Protein 3E49 (pdb70)

Secondary structure (DSSP, 8-state):
--PBPEEEE-S-SSS----TTS--SHHHHHHHHHHHHHHT-SEEEE-EE-TTT--EE--HHHHTTHHHHHHHH--PEEEE-S-S----HHHHHHHHHH---EEEE-----------S----SSHHHHHHHHGGGG------HHHHHHHHHHHHTTT-EEEEEE-SHHHHHHHHHHHHTT-S-SSEEEEEEES-BTB----HHHHH--HHHHHHHGGGEEEEEEE-GGGHHHHHHHHHTTT-EEEE-TTT-SEEETTEE-S-HHHHHHHHHHHHHHTT--BPPHHHHH------TTSS--/--PBPEEEE-S-SSS----TTS--SHHHHHHHHHHHHHHT-SEEEE-EE-TTT--EE--HHHHHTHHHHHHHH--PEEEEES------TTTTTHHHHH---EEEE-----------S----SSHHHHHHHHHGGG------HHHHHHHHHHHHHTT-EEEEEE-SHHHHHHHHHHHHTT-S-SSEEEEEEES-BTB----HHHHH--HHHHHHHGGGEEEEEEE-GGGHHHHHHHHHTTT-EEEE-TTT--EEETTEE-S-HHHHHHHHHHHHHHTT--BPPHHHHH------GGGS--/--EEPEEEE-S-SSS----TTS--SHHHHHHHHHHHHHHT-SEEEE-EE-TTT--EE--GGGTTTHHHHHHHH--PEEEE-S-S----TTTTTHHHHH---EEEE-----------S----SSHHHHHHHHHGGG------HHHHHHHHHHHHHTT-EEEEEE-SHHHHHHHHHHHHTT-S-SPEEEEEEES-BTB----HHHHH--HHHHHHHGGGEEEEEEE-GGGHHHHHHHHHTTT-EEEE-TTT-SEEETTEE-S-HHHHHHHHHHHHHHTT-EEPPHHHHH------TTSS--/--PBPEEEE-S-SSS----TTS--SHHHHHHHHHHHHHHT-SEEEE-EE-TTT--EE--GGGGTTHHHHHHHH--PEEEE-S-S----TTTTTHHHHH---EEEE-----------S----SSHHHHHHHHHGGG------HHHHHHHHHHHHTTT-EEEEEE-SHHHHHHHHHHHHTT-S-SSEEEEEEES-BTB----HHHHH--HHHHHHHGGGEEEEEEE-GGGHHHHHHHHHTTT-EEEE-TTT-SEEETTEE-S-HHHHHHHHHHHHHHTT--BPPHHHHH------TTSS--

Radius of gyration: 32.07 Å; Cα contacts (8 Å, |Δi|>4): 2868; chains: 4; bounding box: 70×85×90 Å

Foldseek 3Di:
DLAFAEEAAAAFQQDFCVVVQRDAALVSLQVLLLLQQVLFHLAYEDFHADNVGRHGFLDLVRCVPNVVSNLVRAQRFYEYELQRQLPDRVSSCPNLLQKGLEYEAEAKQFQQQVCVVDVDDPDPVRNVSRVCSVPGMSDQDLVNRLVCLVRSVVLNYAYQYEYQALVSLVSVLVCVVVVSHFFQHNYEYEEPTVVGHHLDPVRLVVVVSNCVSQPPGYAYEYAYAEPSQQVSRLVQSLVSHHYYFYCNRYQDLHVPHGDNGSSSGSNSNVVSCVVSVHHHDHNVRVCCSVTDGSVSIHD/DQAFAEEAAAAAAQDFCVPVQRDAALVSLLVLLLLQQVLFHQAYEDWFADNPGGHTDLDLVRCVRRPVSNVVSAQRFYEYELQGALPDHPSSCVNLLQKGLEYEDEAKQFQQQVCVVDVDDPDPVRNVSRVCSVVTMSHCDLVNRLVSLVRSVVLQYAYQYEYQALVSLVSVLVCVVVVSHFFQHNYEYEEPTVVGHHLDPVRLVVVVSNCVRQNPGYAYEYAYAEPSQQVSRLVQSLVRHHYYYYVNRYQDLDVVHGDNGSSSRSNSSVVSCVVSVHHHDHNVRVCCSVTDGSVRIHD/DLAFAEEAAAAAQQDFCLVVQRDAALVSLLVQLLLQQVLFHLHYEDFFADNPGRHGDQDLVRCVPSVVSNLVRAFRFYEYELQTALVDHPSSCVNLLQKGLEYEDEAKQFQQQVCVVDVDDPDPVRNVSRVVSVPTMSDCDLVNRLVCLCRNVVLQYAYQYEAQALVSLVSVLVCVVVVSHFFQHNYEHEEPTVVGHHLDVVRLVVVVSNCVSQNPGYAAEYAYAEPSQQVSRLVQSLPSHHYYHYCNRYQALDVVHGDNGSSSRSNSSVVSCVVSVHHHDHNVRVCCSVTDGSVSIHD/DLAFAEEAEAAAQQDFCLVVQRDAALVSLLVQLLLQQVLFHQAYEDFHADNVGRHGALDLVRCVPNVVSNLVRAQRFYEYELQTQLVDHPSSCVNLLQKGLEYEDEAKQFQQQVCVPDVDGPDPVRNVSRVVSVPTMSDQDLVNRLCCLCRNVVLNHAYQYEYQALVSLVSVLVCVVVVSHFFQHNYEHEEPTVVGHHLDPVRLVCVVSNCVSQPPGYAAEYQYAEPSQQVGRLVQSLPRHHYYFYVNRYQDLDVVHGDNGSSSNSNVNVVSNVVSVHHHDHNVRVCCSVTDGSVSIHD

Structure (mmCIF, N/CA/C/O backbone):
data_3E49
#
_entry.id   3E49
#
_cell.length_a   59.495
_cell.length_b   68.275
_cell.length_c   83.952
_cell.angle_alpha   69.990
_cell.angle_beta   88.070
_cell.angle_gamma   72.840
#
_symmetry.space_group_name_H-M   'P 1'
#
loop_
_entity.id
_entity.type
_entity.pdbx_description
1 polymer 'uncharacterized protein DUF849 with a TIM barrel fold'
2 non-polymer 'ZINC ION'
3 non-polymer 2-ETHOXYETHANOL
4 non-polymer 'ACETATE ION'
5 non-polymer IMIDAZOLE
6 water water
#
loop_
_atom_site.group_PDB
_atom_site.id
_atom_site.type_symbol
_atom_site.label_atom_id
_atom_site.label_alt_id
_atom_site.label_comp_id
_atom_site.label_asym_id
_atom_site.label_entity_id
_atom_site.label_seq_id
_atom_site.pdbx_PDB_ins_code
_atom_site.Cartn_x
_atom_site.Cartn_y
_atom_site.Cartn_z
_atom_site.occupancy
_atom_site.B_iso_or_equiv
_atom_site.auth_seq_id
_atom_site.auth_comp_id
_atom_site.auth_asym_id
_atom_site.auth_atom_id
_atom_site.pdbx_PDB_model_num
ATOM 1 N N . SER A 1 5 ? 51.945 2.148 63.501 1.00 51.40 4 SER A N 1
ATOM 2 C CA . SER A 1 5 ? 53.253 1.464 63.755 1.00 50.33 4 SER A CA 1
ATOM 3 C C . SER A 1 5 ? 54.462 2.418 63.809 1.00 47.96 4 SER A C 1
ATOM 4 O O . SER A 1 5 ? 54.612 3.304 62.977 1.00 47.01 4 SER A O 1
ATOM 7 N N . ARG A 1 6 ? 55.324 2.206 64.795 1.00 45.88 5 ARG A N 1
ATOM 8 C CA . ARG A 1 6 ? 56.554 2.972 64.911 1.00 43.79 5 ARG A CA 1
ATOM 9 C C . ARG A 1 6 ? 57.700 2.232 64.191 1.00 43.11 5 ARG A C 1
ATOM 10 O O . ARG A 1 6 ? 58.854 2.626 64.328 1.00 43.10 5 ARG A O 1
ATOM 13 N N . LYS A 1 7 ? 57.383 1.172 63.436 1.00 39.92 6 LYS A N 1
ATOM 14 C CA . LYS A 1 7 ? 58.414 0.402 62.740 1.00 38.21 6 LYS A CA 1
ATOM 15 C C . LYS A 1 7 ? 58.823 1.087 61.448 1.00 33.16 6 LYS A C 1
ATOM 16 O O . LYS A 1 7 ? 57.994 1.668 60.739 1.00 32.64 6 LYS A O 1
ATOM 22 N N . VAL A 1 8 ? 60.107 1.003 61.135 1.00 29.55 7 VAL A N 1
ATOM 23 C CA . VAL A 1 8 ? 60.641 1.607 59.925 1.00 26.44 7 VAL A CA 1
ATOM 24 C C . VAL A 1 8 ? 60.763 0.643 58.763 1.00 25.09 7 VAL A C 1
ATOM 25 O O . VAL A 1 8 ? 61.485 -0.360 58.846 1.00 24.34 7 VAL A O 1
ATOM 29 N N . ILE A 1 9 ? 60.091 0.974 57.671 1.00 23.99 8 ILE A N 1
ATOM 30 C CA . ILE A 1 9 ? 60.210 0.214 56.459 1.00 23.26 8 ILE A CA 1
ATOM 31 C C . ILE A 1 9 ? 61.455 0.647 55.729 1.00 24.37 8 ILE A C 1
ATOM 32 O O . ILE A 1 9 ? 61.545 1.808 55.315 1.00 23.88 8 ILE A O 1
ATOM 37 N N . ILE A 1 10 ? 62.373 -0.291 55.508 1.00 23.53 9 ILE A N 1
ATOM 38 C CA . ILE A 1 10 ? 63.564 -0.012 54.697 1.00 22.62 9 ILE A CA 1
ATOM 39 C C . ILE A 1 10 ? 63.322 -0.572 53.292 1.00 23.24 9 ILE A C 1
ATOM 40 O O . ILE A 1 10 ? 63.061 -1.777 53.130 1.00 23.01 9 ILE A O 1
ATOM 45 N N . THR A 1 11 ? 63.360 0.312 52.305 1.00 21.82 10 THR A N 1
ATOM 46 C CA . THR A 1 11 ? 63.319 -0.087 50.910 1.00 22.50 10 THR A CA 1
ATOM 47 C C . THR A 1 11 ? 64.757 -0.087 50.387 1.00 24.44 10 THR A C 1
ATOM 48 O O . THR A 1 11 ? 65.536 0.879 50.637 1.00 22.13 10 THR A O 1
ATOM 52 N N . CYS A 1 12 ? 65.122 -1.160 49.666 1.00 24.71 11 CYS A N 1
ATOM 53 C CA . CYS A 1 12 ? 66.415 -1.211 49.025 1.00 25.15 11 CYS A CA 1
ATOM 54 C C . CYS A 1 12 ? 66.246 -1.316 47.489 1.00 26.21 11 CYS A C 1
ATOM 55 O O . CYS A 1 12 ? 65.690 -2.258 46.998 1.00 26.53 11 CYS A O 1
ATOM 58 N N . ALA A 1 13 ? 66.726 -0.313 46.761 1.00 24.44 12 ALA A N 1
ATOM 59 C CA . ALA A 1 13 ? 66.683 -0.248 45.301 1.00 24.85 12 ALA A CA 1
ATOM 60 C C . ALA A 1 13 ? 68.050 -0.759 44.854 1.00 26.84 12 ALA A C 1
ATOM 61 O O . ALA A 1 13 ? 69.051 -0.025 44.876 1.00 23.26 12 ALA A O 1
ATOM 63 N N . VAL A 1 14 ? 68.084 -1.997 44.370 1.00 25.18 13 VAL A N 1
ATOM 64 C CA . VAL A 1 14 ? 69.359 -2.700 44.167 1.00 26.04 13 VAL A CA 1
ATOM 65 C C . VAL A 1 14 ? 70.246 -2.329 42.981 1.00 26.10 13 VAL A C 1
ATOM 66 O O . VAL A 1 14 ? 71.442 -2.559 43.070 1.00 27.50 13 VAL A O 1
ATOM 70 N N . THR A 1 15 ? 69.688 -1.825 41.888 1.00 27.51 14 THR A N 1
ATOM 71 C CA . THR A 1 15 ? 70.531 -1.450 40.712 1.00 27.56 14 THR A CA 1
ATOM 72 C C . THR A 1 15 ? 70.025 -0.290 39.846 1.00 26.11 14 THR A C 1
ATOM 73 O O . THR A 1 15 ? 70.821 0.585 39.389 1.00 26.65 14 THR A O 1
ATOM 77 N N . GLY A 1 16 ? 68.717 -0.250 39.614 1.00 25.44 15 GLY A N 1
ATOM 78 C CA . GLY A 1 16 ? 68.108 0.825 38.841 1.00 26.02 15 GLY A CA 1
ATOM 79 C C . GLY A 1 16 ? 68.551 0.917 37.373 1.00 27.59 15 GLY A C 1
ATOM 80 O O . GLY A 1 16 ? 69.001 -0.056 36.818 1.00 28.16 15 GLY A O 1
ATOM 81 N N . ALA A 1 17 ? 68.457 2.116 36.796 1.00 27.63 16 ALA A N 1
ATOM 82 C CA . ALA A 1 17 ? 68.829 2.379 35.391 1.00 24.71 16 ALA A CA 1
ATOM 83 C C . ALA A 1 17 ? 69.664 3.638 35.263 1.00 27.13 16 ALA A C 1
ATOM 84 O O . ALA A 1 17 ? 69.969 4.023 34.151 1.00 29.13 16 ALA A O 1
ATOM 86 N N . ILE A 1 18 ? 69.959 4.324 36.367 1.00 26.68 17 ILE A N 1
ATOM 87 C CA . ILE A 1 18 ? 70.705 5.588 36.258 1.00 27.13 17 ILE A CA 1
ATOM 88 C C . ILE A 1 18 ? 72.212 5.375 36.173 1.00 25.87 17 ILE A C 1
ATOM 89 O O . ILE A 1 18 ? 72.876 5.827 35.202 1.00 29.30 17 ILE A O 1
ATOM 94 N N . HIS A 1 19 ? 72.753 4.731 37.198 1.00 25.68 18 HIS A N 1
ATOM 95 C CA . HIS A 1 19 ? 74.151 4.406 37.235 1.00 28.26 18 HIS A CA 1
ATOM 96 C C . HIS A 1 19 ? 74.540 3.400 36.105 1.00 30.14 18 HIS A C 1
ATOM 97 O O . HIS A 1 19 ? 73.697 2.606 35.657 1.00 29.46 18 HIS A O 1
ATOM 104 N N . THR A 1 20 ? 75.804 3.472 35.665 1.00 29.72 19 THR A N 1
ATOM 105 C CA . THR A 1 20 ? 76.350 2.548 34.664 1.00 29.26 19 THR A CA 1
ATOM 106 C C . THR A 1 20 ? 77.456 1.643 35.275 1.00 29.72 19 THR A C 1
ATOM 107 O O . THR A 1 20 ? 78.086 1.994 36.283 1.00 29.44 19 THR A O 1
ATOM 111 N N . PRO A 1 21 ? 77.640 0.419 34.727 1.00 29.91 20 PRO A N 1
ATOM 112 C CA . PRO A 1 21 ? 78.551 -0.567 35.308 1.00 30.69 20 PRO A CA 1
ATOM 113 C C . PRO A 1 21 ? 79.997 -0.119 35.447 1.00 31.16 20 PRO A C 1
ATOM 114 O O . PRO A 1 21 ? 80.704 -0.534 36.365 1.00 32.62 20 PRO A O 1
ATOM 118 N N . SER A 1 22 ? 80.432 0.750 34.557 1.00 32.11 21 SER A N 1
ATOM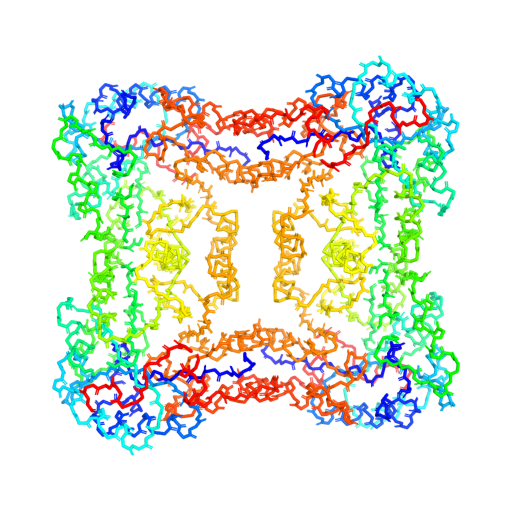 119 C CA . SER A 1 22 ? 81.793 1.276 34.629 1.00 33.55 21 SER A CA 1
ATOM 120 C C . SER A 1 22 ? 82.004 2.179 35.842 1.00 34.42 21 SER A C 1
ATOM 121 O O . SER A 1 22 ? 83.128 2.471 36.207 1.00 37.30 21 SER A O 1
ATOM 132 N N . SER A 1 24 ? 81.007 1.530 38.990 1.00 31.02 23 SER A N 1
ATOM 133 C CA . SER A 1 24 ? 81.313 0.770 40.164 1.00 31.23 23 SER A CA 1
ATOM 134 C C . SER A 1 24 ? 81.254 -0.681 39.834 1.00 32.90 23 SER A C 1
ATOM 135 O O . SER A 1 24 ? 80.278 -1.121 39.209 1.00 32.53 23 SER A O 1
ATOM 138 N N . PRO A 1 25 ? 82.250 -1.447 40.308 1.00 33.72 24 PRO A N 1
ATOM 139 C CA . PRO A 1 25 ? 82.272 -2.884 40.056 1.00 32.67 24 PRO A CA 1
ATOM 140 C C . PRO A 1 25 ? 81.228 -3.621 40.920 1.00 33.41 24 PRO A C 1
ATOM 141 O O . PRO A 1 25 ? 80.950 -4.819 40.706 1.00 33.82 24 PRO A O 1
ATOM 145 N N . TYR A 1 26 ? 80.615 -2.886 41.849 1.00 30.68 25 TYR A N 1
ATOM 146 C CA . TYR A 1 26 ? 79.637 -3.444 42.743 1.00 30.25 25 TYR A CA 1
ATOM 147 C C . TYR A 1 26 ? 78.202 -3.253 42.271 1.00 30.20 25 TYR A C 1
ATOM 148 O O . TYR A 1 26 ? 77.271 -3.794 42.903 1.00 31.38 25 TYR A O 1
ATOM 157 N N . LEU A 1 27 ? 78.005 -2.547 41.158 1.00 30.55 26 LEU A N 1
ATOM 158 C CA . LEU A 1 27 ? 76.636 -2.350 40.598 1.00 29.78 26 LEU A CA 1
ATOM 159 C C . LEU A 1 27 ? 76.129 -3.692 40.057 1.00 30.50 26 LEU A C 1
ATOM 160 O O . LEU A 1 27 ? 76.769 -4.285 39.182 1.00 31.17 26 LEU A O 1
ATOM 165 N N . PRO A 1 28 ? 75.031 -4.204 40.616 1.00 29.24 27 PRO A N 1
ATOM 166 C CA . PRO A 1 28 ? 74.544 -5.495 40.094 1.00 29.16 27 PRO A CA 1
ATOM 167 C C . PRO A 1 28 ? 74.008 -5.432 38.663 1.00 29.34 27 PRO A C 1
ATOM 168 O O . PRO A 1 28 ? 73.196 -4.567 38.324 1.00 29.48 27 PRO A O 1
ATOM 172 N N . VAL A 1 29 ? 74.475 -6.356 37.821 1.00 30.15 28 VAL A N 1
ATOM 173 C CA . VAL A 1 29 ? 74.067 -6.440 36.424 1.00 29.62 28 VAL A CA 1
ATOM 174 C C . VAL A 1 29 ? 73.342 -7.762 36.076 1.00 32.01 28 VAL A C 1
ATOM 175 O O . VAL A 1 29 ? 72.240 -7.731 35.546 1.00 32.76 28 VAL A O 1
ATOM 179 N N . THR A 1 30 ? 73.956 -8.895 36.374 1.00 33.82 29 THR A N 1
ATOM 180 C CA . THR A 1 30 ? 73.385 -10.174 35.979 1.00 35.41 29 THR A CA 1
ATOM 181 C C . THR A 1 30 ? 72.267 -10.630 36.905 1.00 36.19 29 THR A C 1
ATOM 182 O O . THR A 1 30 ? 72.220 -10.236 38.074 1.00 33.70 29 THR A O 1
ATOM 186 N N . PRO A 1 31 ? 71.352 -11.481 36.388 1.00 36.89 30 PRO A N 1
ATOM 187 C CA . PRO A 1 31 ? 70.308 -12.015 37.233 1.00 36.03 30 PRO A CA 1
ATOM 188 C C . PRO A 1 31 ? 70.825 -12.543 38.541 1.00 36.11 30 PRO A C 1
ATOM 189 O O . PRO A 1 31 ? 70.187 -12.317 39.567 1.00 37.11 30 PRO A O 1
ATOM 193 N N . ASP A 1 32 ? 71.968 -13.228 38.525 1.00 35.24 31 ASP A N 1
ATOM 194 C CA . ASP A 1 32 ? 72.565 -13.750 39.735 1.00 34.52 31 ASP A CA 1
ATOM 195 C C . ASP A 1 32 ? 72.955 -12.659 40.714 1.00 34.42 31 ASP A C 1
ATOM 196 O O . ASP A 1 32 ? 72.765 -12.794 41.944 1.00 33.91 31 ASP A O 1
ATOM 198 N N . GLU A 1 33 ? 73.546 -11.596 40.168 1.00 34.33 32 GLU A N 1
ATOM 199 C CA . GLU A 1 33 ? 73.983 -10.472 40.993 1.00 32.96 32 GLU A CA 1
ATOM 200 C C . GLU A 1 33 ? 72.796 -9.744 41.588 1.00 30.79 32 GLU A C 1
ATOM 201 O O . GLU A 1 33 ? 72.821 -9.388 42.754 1.00 30.70 32 GLU A O 1
ATOM 207 N N . VAL A 1 34 ? 71.761 -9.576 40.786 1.00 31.28 33 VAL A N 1
ATOM 208 C CA . VAL A 1 34 ? 70.552 -8.892 41.238 1.00 31.23 33 VAL A CA 1
ATOM 209 C C . VAL A 1 34 ? 69.902 -9.662 42.360 1.00 30.33 33 VAL A C 1
ATOM 210 O O . VAL A 1 34 ? 69.518 -9.097 43.409 1.00 27.92 33 VAL A O 1
ATOM 214 N N . ALA A 1 35 ? 69.795 -10.969 42.175 1.00 29.14 34 ALA A N 1
ATOM 215 C CA . ALA A 1 35 ? 69.209 -11.795 43.198 1.00 29.68 34 ALA A CA 1
ATOM 216 C C . ALA A 1 35 ? 70.028 -11.809 44.476 1.00 30.25 34 ALA A C 1
ATOM 217 O O . ALA A 1 35 ? 69.462 -11.680 45.582 1.00 30.31 34 ALA A O 1
ATOM 219 N N . GLN A 1 36 ? 71.342 -12.000 44.374 1.00 30.57 35 GLN A N 1
ATOM 220 C CA . GLN A 1 36 ? 72.131 -12.026 45.605 1.00 31.39 35 GLN A CA 1
ATOM 221 C C . GLN A 1 36 ? 72.100 -10.640 46.282 1.00 27.89 35 GLN A C 1
ATOM 222 O O . GLN A 1 36 ? 72.121 -10.571 47.492 1.00 29.49 35 GLN A O 1
ATOM 228 N N . ALA A 1 37 ? 72.075 -9.566 45.496 1.00 29.41 36 ALA A N 1
ATOM 229 C CA . ALA A 1 37 ? 71.993 -8.190 46.019 1.00 28.25 36 ALA A CA 1
ATOM 230 C C . ALA A 1 37 ? 70.711 -8.036 46.848 1.00 28.99 36 ALA A C 1
ATOM 231 O O . ALA A 1 37 ? 70.727 -7.500 47.962 1.00 28.18 36 ALA A O 1
ATOM 233 N N . SER A 1 38 ? 69.620 -8.577 46.300 1.00 29.57 37 SER A N 1
ATOM 234 C CA . SER A 1 38 ? 68.286 -8.522 46.894 1.00 28.96 37 SER A CA 1
ATOM 235 C C . SER A 1 38 ? 68.145 -9.387 48.126 1.00 28.01 37 SER A C 1
ATOM 236 O O . SER A 1 38 ? 67.599 -8.974 49.148 1.00 27.22 37 SER A O 1
ATOM 239 N N . ILE A 1 39 ? 68.694 -10.585 48.093 1.00 29.19 38 ILE A N 1
ATOM 240 C CA . ILE A 1 39 ? 68.630 -11.418 49.265 1.00 29.46 38 ILE A CA 1
ATOM 241 C C . ILE A 1 39 ? 69.503 -10.905 50.391 1.00 27.91 38 ILE A C 1
ATOM 242 O O . ILE A 1 39 ? 69.119 -10.956 51.545 1.00 29.62 38 ILE A O 1
ATOM 247 N N . GLY A 1 40 ? 70.687 -10.381 50.070 1.00 29.58 39 GLY A N 1
ATOM 248 C CA . GLY A 1 40 ? 71.553 -9.789 51.084 1.00 27.71 39 GLY A CA 1
ATOM 249 C C . GLY A 1 40 ? 70.926 -8.563 51.748 1.00 26.88 39 GLY A C 1
ATOM 250 O O . GLY A 1 40 ? 71.073 -8.372 52.934 1.00 28.70 39 GLY A O 1
ATOM 251 N N . ALA A 1 41 ? 70.213 -7.759 50.976 1.00 27.14 40 ALA A N 1
ATOM 252 C CA . ALA A 1 41 ? 69.516 -6.568 51.487 1.00 27.02 40 ALA A CA 1
ATOM 253 C C . ALA A 1 41 ? 68.440 -6.966 52.459 1.00 27.89 40 ALA A C 1
ATOM 254 O O . ALA A 1 41 ? 68.342 -6.400 53.552 1.00 26.28 40 ALA A O 1
ATOM 256 N N . ALA A 1 42 ? 67.684 -8.009 52.096 1.00 29.67 41 ALA A N 1
ATOM 257 C CA . ALA A 1 42 ? 66.640 -8.535 52.945 1.00 30.05 41 ALA A CA 1
ATOM 258 C C . ALA A 1 42 ? 67.229 -9.095 54.219 1.00 31.01 41 ALA A C 1
ATOM 259 O O . ALA A 1 42 ? 66.688 -8.853 55.305 1.00 32.57 41 ALA A O 1
ATOM 261 N N . GLU A 1 43 ? 68.335 -9.832 54.129 1.00 28.38 42 GLU A N 1
ATOM 262 C CA . GLU A 1 43 ? 68.979 -10.317 55.324 1.00 30.18 42 GLU A CA 1
ATOM 263 C C . GLU A 1 43 ? 69.409 -9.170 56.234 1.00 29.22 42 GLU A C 1
ATOM 264 O O . GLU A 1 43 ? 69.435 -9.311 57.461 1.00 28.50 42 GLU A O 1
ATOM 270 N N . ALA A 1 44 ? 69.810 -8.041 55.634 1.00 29.08 43 ALA A N 1
ATOM 271 C CA . ALA A 1 44 ? 70.233 -6.866 56.427 1.00 27.73 43 ALA A CA 1
ATOM 272 C C . ALA A 1 44 ? 69.057 -6.086 57.006 1.00 27.87 43 ALA A C 1
ATOM 273 O O . ALA A 1 44 ? 69.281 -5.199 57.827 1.00 26.20 43 ALA A O 1
ATOM 275 N N . GLY A 1 45 ? 67.837 -6.389 56.567 1.00 27.33 44 GLY A N 1
ATOM 276 C CA . GLY A 1 45 ? 66.633 -5.739 57.104 1.00 27.46 44 GLY A CA 1
ATOM 277 C C . GLY A 1 45 ? 65.699 -5.061 56.135 1.00 26.22 44 GLY A C 1
ATOM 278 O O . GLY A 1 45 ? 64.687 -4.518 56.551 1.00 28.42 44 GLY A O 1
ATOM 279 N N . ALA A 1 46 ? 65.997 -5.080 54.844 1.00 24.47 45 ALA A N 1
ATOM 280 C CA . ALA A 1 46 ? 65.118 -4.470 53.857 1.00 26.06 45 ALA A CA 1
ATOM 281 C C . ALA A 1 46 ? 63.825 -5.271 53.748 1.00 27.55 45 ALA A C 1
ATOM 282 O O . ALA A 1 46 ? 63.870 -6.487 53.553 1.00 27.52 45 ALA A O 1
ATOM 284 N N . ALA A 1 47 ? 62.688 -4.595 53.913 1.00 26.63 46 ALA A N 1
ATOM 285 C CA . ALA A 1 47 ? 61.383 -5.254 53.813 1.00 26.67 46 ALA A CA 1
ATOM 286 C C . ALA A 1 47 ? 60.883 -5.132 52.383 1.00 26.04 46 ALA A C 1
ATOM 287 O O . ALA A 1 47 ? 60.027 -5.871 51.983 1.00 28.31 46 ALA A O 1
ATOM 289 N N . VAL A 1 48 ? 61.412 -4.185 51.606 1.00 26.35 47 VAL A N 1
ATOM 290 C CA . VAL A 1 48 ? 60.986 -3.973 50.209 1.00 26.32 47 VAL A CA 1
ATOM 291 C C . VAL A 1 48 ? 62.198 -3.853 49.298 1.00 27.63 47 VAL A C 1
ATOM 292 O O . VAL A 1 48 ? 63.122 -3.096 49.582 1.00 26.00 47 VAL A O 1
ATOM 296 N N . ILE A 1 49 ? 62.177 -4.605 48.198 1.00 27.42 48 ILE A N 1
ATOM 297 C CA . ILE A 1 49 ? 63.232 -4.625 47.212 1.00 27.54 48 ILE A CA 1
ATOM 298 C C . ILE A 1 49 ? 62.712 -4.010 45.911 1.00 26.92 48 ILE A C 1
ATOM 299 O O . ILE A 1 49 ? 61.830 -4.524 45.282 1.00 24.31 48 ILE A O 1
ATOM 304 N N . HIS A 1 50 ? 63.253 -2.851 45.549 1.00 26.87 49 HIS A N 1
ATOM 305 C CA . HIS A 1 50 ? 62.866 -2.122 44.358 1.00 26.28 49 HIS A CA 1
ATOM 306 C C . HIS A 1 50 ? 63.808 -2.589 43.239 1.00 27.43 49 HIS A C 1
ATOM 307 O O . HIS A 1 50 ? 65.051 -2.438 43.327 1.00 26.44 49 HIS A O 1
ATOM 314 N N . LEU A 1 51 ? 63.198 -3.115 42.176 1.00 27.22 50 LEU A N 1
ATOM 315 C CA . LEU A 1 51 ? 63.919 -3.831 41.113 1.00 27.00 50 LEU A CA 1
ATOM 316 C C . LEU A 1 51 ? 63.825 -3.316 39.707 1.00 27.28 50 LEU A C 1
ATOM 317 O O . LEU A 1 51 ? 62.751 -2.918 39.228 1.00 25.99 50 LEU A O 1
ATOM 322 N N . HIS A 1 52 ? 64.996 -3.288 39.059 1.00 27.91 51 HIS A N 1
ATOM 323 C CA . HIS A 1 52 ? 65.102 -3.104 37.616 1.00 26.97 51 HIS A CA 1
ATOM 324 C C . HIS A 1 52 ? 65.936 -4.281 37.129 1.00 27.72 51 HIS A C 1
ATOM 325 O O . HIS A 1 52 ? 66.605 -4.966 37.924 1.00 27.78 51 HIS A O 1
ATOM 332 N N . ALA A 1 53 ? 65.912 -4.483 35.808 1.00 28.47 52 ALA A N 1
ATOM 333 C CA . ALA A 1 53 ? 66.696 -5.527 35.163 1.00 29.97 52 ALA A CA 1
ATOM 334 C C . ALA A 1 53 ? 67.684 -4.838 34.237 1.00 30.02 52 ALA A C 1
ATOM 335 O O . ALA A 1 53 ? 67.432 -3.718 33.740 1.00 29.30 52 ALA A O 1
ATOM 337 N N . ARG A 1 54 ? 68.813 -5.503 34.031 1.00 32.08 53 ARG A N 1
ATOM 338 C CA . ARG A 1 54 ? 69.849 -5.014 33.139 1.00 33.51 53 ARG A CA 1
ATOM 339 C C . ARG A 1 54 ? 70.208 -6.098 32.127 1.00 35.64 53 ARG A C 1
ATOM 340 O O . ARG A 1 54 ? 70.049 -7.295 32.407 1.00 31.60 53 ARG A O 1
ATOM 348 N N . ASP A 1 55 ? 70.666 -5.672 30.954 1.00 36.26 54 ASP A N 1
ATOM 349 C CA . ASP A 1 55 ? 71.106 -6.627 29.942 1.00 37.95 54 ASP A CA 1
ATOM 350 C C . ASP A 1 55 ? 72.401 -7.166 30.478 1.00 38.63 54 ASP A C 1
ATOM 351 O O . ASP A 1 55 ? 73.340 -6.403 30.652 1.00 40.68 54 ASP A O 1
ATOM 356 N N . PRO A 1 56 ? 72.475 -8.479 30.749 1.00 39.38 55 PRO A N 1
ATOM 357 C CA . PRO A 1 56 ? 73.683 -9.054 31.328 1.00 40.00 55 PRO A CA 1
ATOM 358 C C . PRO A 1 56 ? 74.961 -9.059 30.471 1.00 40.87 55 PRO A C 1
ATOM 359 O O . PRO A 1 56 ? 76.022 -9.382 30.987 1.00 41.71 55 PRO A O 1
ATOM 363 N N . ARG A 1 57 ? 74.876 -8.685 29.204 1.00 43.18 56 ARG A N 1
ATOM 364 C CA . ARG A 1 57 ? 76.059 -8.646 28.370 1.00 44.74 56 ARG A CA 1
ATOM 365 C C . ARG A 1 57 ? 76.791 -7.347 28.557 1.00 44.71 56 ARG A C 1
ATOM 366 O O . ARG A 1 57 ? 78.019 -7.321 28.557 1.00 46.29 56 ARG A O 1
ATOM 374 N N . ASP A 1 58 ? 76.043 -6.261 28.699 1.00 43.36 57 ASP A N 1
ATOM 375 C CA . ASP A 1 58 ? 76.657 -4.945 28.803 1.00 41.30 57 ASP A CA 1
ATOM 376 C C . ASP A 1 58 ? 76.116 -4.041 29.921 1.00 39.21 57 ASP A C 1
ATOM 377 O O . ASP A 1 58 ? 76.498 -2.865 30.009 1.00 38.51 57 ASP A O 1
ATOM 382 N N . GLY A 1 59 ? 75.210 -4.579 30.723 1.00 37.82 58 GLY A N 1
ATOM 383 C CA . GLY A 1 59 ? 74.578 -3.848 31.820 1.00 37.37 58 GLY A CA 1
ATOM 384 C C . GLY A 1 59 ? 73.550 -2.789 31.443 1.00 36.31 58 GLY A C 1
ATOM 385 O O . GLY A 1 59 ? 73.061 -2.078 32.320 1.00 35.95 58 GLY A O 1
ATOM 386 N N . ARG A 1 60 ? 73.164 -2.683 30.174 1.00 34.35 59 ARG A N 1
ATOM 387 C CA . ARG A 1 60 ? 72.220 -1.659 29.800 1.00 34.53 59 ARG A CA 1
ATOM 388 C C . ARG A 1 60 ? 70.821 -1.926 30.379 1.00 34.78 59 ARG A C 1
ATOM 389 O O . ARG A 1 60 ? 70.443 -3.078 30.576 1.00 32.36 59 ARG A O 1
ATOM 397 N N . PRO A 1 61 ? 70.081 -0.865 30.715 1.00 33.46 60 PRO A N 1
ATOM 398 C CA . PRO A 1 61 ? 68.740 -1.064 31.193 1.00 33.59 60 PRO A CA 1
ATOM 399 C C . PRO A 1 61 ? 67.871 -1.785 30.169 1.00 34.03 60 PRO A C 1
ATOM 400 O O . PRO A 1 61 ? 67.986 -1.538 28.943 1.00 33.58 60 PRO A O 1
ATOM 404 N N . THR A 1 62 ? 66.995 -2.646 30.685 1.00 33.92 61 THR A N 1
ATOM 405 C CA . THR A 1 62 ? 66.040 -3.360 29.883 1.00 34.09 61 THR A CA 1
ATOM 406 C C . THR A 1 62 ? 64.755 -3.643 30.657 1.00 32.47 61 THR A C 1
ATOM 407 O O . THR A 1 62 ? 64.811 -4.147 31.771 1.00 34.12 61 THR A O 1
ATOM 411 N N . GLN A 1 63 ? 63.621 -3.318 30.048 1.00 32.37 62 GLN A N 1
ATOM 412 C CA . GLN A 1 63 ? 62.316 -3.622 30.626 1.00 34.27 62 GLN A CA 1
ATOM 413 C C . GLN A 1 63 ? 61.639 -4.815 29.931 1.00 35.64 62 GLN A C 1
ATOM 414 O O . GLN A 1 63 ? 60.407 -4.903 29.901 1.00 34.71 62 GLN A O 1
ATOM 420 N N . ASP A 1 64 ? 62.444 -5.731 29.385 1.00 36.60 63 ASP A N 1
ATOM 421 C CA . ASP A 1 64 ? 61.911 -6.959 28.781 1.00 35.49 63 ASP A CA 1
ATOM 422 C C . ASP A 1 64 ? 61.562 -7.896 29.915 1.00 32.69 63 ASP A C 1
ATOM 423 O O . ASP A 1 64 ? 62.409 -8.272 30.694 1.00 31.36 63 ASP A O 1
ATOM 428 N N . PRO A 1 65 ? 60.291 -8.295 30.019 1.00 32.67 64 PRO A N 1
ATOM 429 C CA . PRO A 1 65 ? 59.968 -9.208 31.112 1.00 31.93 64 PRO A CA 1
ATOM 430 C C . PRO A 1 65 ? 60.913 -10.389 31.177 1.00 32.29 64 PRO A C 1
ATOM 431 O O . PRO A 1 65 ? 61.225 -10.876 32.261 1.00 32.33 64 PRO A O 1
ATOM 435 N N . ALA A 1 66 ? 61.425 -10.823 30.027 1.00 34.32 65 ALA A N 1
ATOM 436 C CA . ALA A 1 66 ? 62.367 -11.934 30.020 1.00 34.68 65 ALA A CA 1
ATOM 437 C C . ALA A 1 66 ? 63.619 -11.656 30.883 1.00 33.11 65 ALA A C 1
ATOM 438 O O . ALA A 1 66 ? 64.196 -12.574 31.436 1.00 32.77 65 ALA A O 1
ATOM 440 N N . ALA A 1 67 ? 64.040 -10.389 31.013 1.00 34.67 66 ALA A N 1
ATOM 441 C CA . ALA A 1 67 ? 65.247 -10.049 31.823 1.00 33.85 66 ALA A CA 1
ATOM 442 C C . ALA A 1 67 ? 65.035 -10.203 33.339 1.00 34.97 66 ALA A C 1
ATOM 443 O O . ALA A 1 67 ? 66.016 -10.209 34.119 1.00 36.41 66 ALA A O 1
ATOM 445 N N . PHE A 1 68 ? 63.769 -10.329 33.755 1.00 33.16 67 PHE A N 1
ATOM 446 C CA . PHE A 1 68 ? 63.404 -10.562 35.159 1.00 34.47 67 PHE A CA 1
ATOM 447 C C . PHE A 1 68 ? 63.121 -12.035 35.487 1.00 35.32 67 PHE A C 1
ATOM 448 O O . PHE A 1 68 ? 63.061 -12.445 36.662 1.00 36.02 67 PHE A O 1
ATOM 456 N N . ALA A 1 69 ? 62.943 -12.839 34.446 1.00 36.04 68 ALA A N 1
ATOM 457 C CA . ALA A 1 69 ? 62.470 -14.240 34.614 1.00 35.41 68 ALA A CA 1
ATOM 458 C C . ALA A 1 69 ? 63.233 -15.141 35.561 1.00 35.08 68 ALA A C 1
ATOM 459 O O . ALA A 1 69 ? 62.622 -15.996 36.192 1.00 36.33 68 ALA A O 1
ATOM 461 N N . GLU A 1 70 ? 64.538 -14.956 35.722 1.00 33.94 69 GLU A N 1
ATOM 462 C CA A GLU A 1 70 ? 65.326 -15.813 36.592 0.50 34.01 69 GLU A CA 1
ATOM 463 C CA B GLU A 1 70 ? 65.295 -15.825 36.618 0.50 33.96 69 GLU A CA 1
ATOM 464 C C . GLU A 1 70 ? 65.381 -15.237 38.009 1.00 34.11 69 GLU A C 1
ATOM 465 O O . GLU A 1 70 ? 65.160 -15.940 38.988 1.00 34.10 69 GLU A O 1
ATOM 476 N N . PHE A 1 71 ? 65.692 -13.944 38.120 1.00 33.20 70 PHE A N 1
ATOM 477 C CA . PHE A 1 71 ? 65.867 -13.382 39.465 1.00 32.46 70 PHE A CA 1
ATOM 478 C C . PHE A 1 71 ? 64.618 -13.288 40.332 1.00 31.56 70 PHE A C 1
ATOM 479 O O . PHE A 1 71 ? 64.705 -13.503 41.530 1.00 32.68 70 PHE A O 1
ATOM 487 N N . LEU A 1 72 ? 63.458 -13.085 39.737 1.00 32.26 71 LEU A N 1
ATOM 488 C CA . LEU A 1 72 ? 62.260 -12.910 40.541 1.00 32.34 71 LEU A CA 1
ATOM 489 C C . LEU A 1 72 ? 61.938 -14.155 41.361 1.00 32.00 71 LEU A C 1
ATOM 490 O O . LEU A 1 72 ? 61.818 -14.072 42.569 1.00 32.51 71 LEU A O 1
ATOM 495 N N . PRO A 1 73 ? 61.849 -15.325 40.718 1.00 34.12 72 PRO A N 1
ATOM 496 C CA . PRO A 1 73 ? 61.604 -16.550 41.480 1.00 32.85 72 PRO A CA 1
ATOM 497 C C . PRO A 1 73 ? 62.707 -16.883 42.456 1.00 33.23 72 PRO A C 1
ATOM 498 O O . PRO A 1 73 ? 62.417 -17.386 43.540 1.00 31.97 72 PRO A O 1
ATOM 502 N N . ARG A 1 74 ? 63.964 -16.574 42.090 1.00 33.61 73 ARG A N 1
ATOM 503 C CA . ARG A 1 74 ? 65.104 -16.810 42.979 1.00 34.17 73 ARG A CA 1
ATOM 504 C C . ARG A 1 74 ? 64.942 -15.951 44.242 1.00 34.00 73 ARG A C 1
ATOM 505 O O . ARG A 1 74 ? 65.127 -16.440 45.347 1.00 35.44 73 ARG A O 1
ATOM 509 N N . ILE A 1 75 ? 64.593 -14.671 44.061 1.00 34.67 74 ILE A N 1
ATOM 510 C CA . ILE A 1 75 ? 64.383 -13.777 45.200 1.00 33.96 74 ILE A CA 1
ATOM 511 C C . ILE A 1 75 ? 63.199 -14.275 46.062 1.00 33.41 74 ILE A C 1
ATOM 512 O O . ILE A 1 75 ? 63.346 -14.492 47.257 1.00 31.81 74 ILE A O 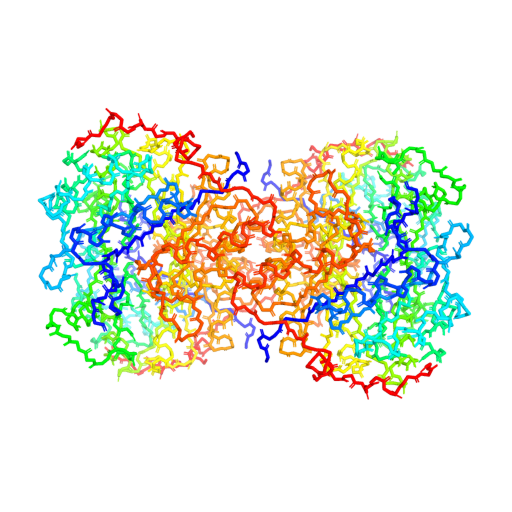1
ATOM 517 N N . LYS A 1 76 ? 62.048 -14.488 45.437 1.00 35.05 75 LYS A N 1
ATOM 518 C CA . LYS A 1 76 ? 60.827 -14.965 46.144 1.00 36.58 75 LYS A CA 1
ATOM 519 C C . LYS A 1 76 ? 61.005 -16.272 46.964 1.00 37.20 75 LYS A C 1
ATOM 520 O O . LYS A 1 76 ? 60.401 -16.454 48.034 1.00 37.49 75 LYS A O 1
ATOM 526 N N . SER A 1 77 ? 61.862 -17.162 46.472 1.00 37.82 76 SER A N 1
ATOM 527 C CA A SER A 1 77 ? 62.105 -18.439 47.140 0.50 37.66 76 SER A CA 1
ATOM 528 C CA B SER A 1 77 ? 62.126 -18.440 47.123 0.50 36.91 76 SER A CA 1
ATOM 529 C C . SER A 1 77 ? 63.031 -18.299 48.333 1.00 37.31 76 SER A C 1
ATOM 530 O O . SER A 1 77 ? 63.041 -19.141 49.216 1.00 36.89 76 SER A O 1
ATOM 535 N N . ASN A 1 78 ? 63.815 -17.231 48.356 1.00 36.39 77 ASN A N 1
ATOM 536 C CA . ASN A 1 78 ? 64.773 -17.033 49.425 1.00 35.39 77 ASN A CA 1
ATOM 537 C C . ASN A 1 78 ? 64.454 -15.959 50.449 1.00 33.73 77 ASN A C 1
ATOM 538 O O . ASN A 1 78 ? 65.120 -15.875 51.490 1.00 34.76 77 ASN A O 1
ATOM 543 N N . THR A 1 79 ? 63.441 -15.153 50.185 1.00 31.75 78 THR A N 1
ATOM 544 C CA . THR A 1 79 ? 63.066 -14.119 51.139 1.00 32.42 78 THR A CA 1
ATOM 545 C C . THR A 1 79 ? 61.617 -13.724 50.963 1.00 31.32 78 THR A C 1
ATOM 546 O O . THR A 1 79 ? 61.088 -13.819 49.858 1.00 33.22 78 THR A O 1
ATOM 550 N N . ASP A 1 80 ? 60.991 -13.269 52.058 1.00 30.68 79 ASP A N 1
ATOM 551 C CA . ASP A 1 80 ? 59.623 -12.724 52.010 1.00 31.65 79 ASP A CA 1
ATOM 552 C C . ASP A 1 80 ? 59.606 -11.240 51.709 1.00 30.94 79 ASP A C 1
ATOM 553 O O . ASP A 1 80 ? 58.549 -10.630 51.667 1.00 32.11 79 ASP A O 1
ATOM 558 N N . ALA A 1 81 ? 60.772 -10.651 51.487 1.00 30.83 80 ALA A N 1
ATOM 559 C CA . ALA A 1 81 ? 60.829 -9.251 51.196 1.00 28.10 80 ALA A CA 1
ATOM 560 C C . ALA A 1 81 ? 59.910 -8.975 50.020 1.00 28.49 80 ALA A C 1
ATOM 561 O O . ALA A 1 81 ? 59.884 -9.739 49.051 1.00 31.90 80 ALA A O 1
ATOM 563 N N . VAL A 1 82 ? 59.146 -7.887 50.088 1.00 27.29 81 VAL A N 1
ATOM 564 C CA . VAL A 1 82 ? 58.237 -7.487 49.019 1.00 28.01 81 VAL A CA 1
ATOM 565 C C . VAL A 1 82 ? 58.982 -7.082 47.729 1.00 30.08 81 VAL A C 1
ATOM 566 O O . VAL A 1 82 ? 59.880 -6.221 47.748 1.00 29.31 81 VAL A O 1
ATOM 570 N N . ILE A 1 83 ? 58.580 -7.683 46.610 1.00 30.15 82 ILE A N 1
ATOM 571 C CA . ILE A 1 83 ? 59.153 -7.387 45.308 1.00 31.20 82 ILE A CA 1
ATOM 572 C C . ILE A 1 83 ? 58.418 -6.190 44.688 1.00 30.70 82 ILE A C 1
ATOM 573 O O . ILE A 1 83 ? 57.188 -6.174 44.511 1.00 30.79 82 ILE A O 1
ATOM 578 N N . ASN A 1 84 ? 59.187 -5.170 44.347 1.00 29.93 83 ASN A N 1
ATOM 579 C CA . ASN A 1 84 ? 58.643 -3.955 43.815 1.00 29.14 83 ASN A CA 1
ATOM 580 C C . ASN A 1 84 ? 59.290 -3.717 42.454 1.00 29.76 83 ASN A C 1
ATOM 581 O O . ASN A 1 84 ? 60.484 -3.529 42.382 1.00 30.51 83 ASN A O 1
ATOM 586 N N . LEU A 1 85 ? 58.517 -3.771 41.379 1.00 28.51 84 LEU A N 1
ATOM 587 C CA . LEU A 1 85 ? 59.060 -3.557 40.024 1.00 28.50 84 LEU A CA 1
ATOM 588 C C . LEU A 1 85 ? 58.883 -2.170 39.495 1.00 28.20 84 LEU A C 1
ATOM 589 O O . LEU A 1 85 ? 57.826 -1.586 39.636 1.00 28.05 84 LEU A O 1
ATOM 594 N N . THR A 1 86 ? 59.907 -1.692 38.796 1.00 28.40 85 THR A N 1
ATOM 595 C CA . THR A 1 86 ? 59.874 -0.391 38.179 1.00 29.18 85 THR A CA 1
ATOM 596 C C . THR A 1 86 ? 58.933 -0.335 36.964 1.00 30.68 85 THR A C 1
ATOM 597 O O . THR A 1 86 ? 58.764 -1.346 36.281 1.00 32.88 85 THR A O 1
ATOM 601 N N . THR A 1 87 ? 58.291 0.821 36.753 1.00 31.27 86 THR A N 1
ATOM 602 C CA . THR A 1 87 ? 57.493 1.100 35.564 1.00 32.44 86 THR A CA 1
ATOM 603 C C . THR A 1 87 ? 58.146 2.211 34.778 1.00 36.27 86 THR A C 1
ATOM 604 O O . THR A 1 87 ? 57.575 2.731 33.841 1.00 36.91 86 THR A O 1
ATOM 608 N N . GLY A 1 88 ? 59.335 2.604 35.202 1.00 41.28 87 GLY A N 1
ATOM 609 C CA . GLY A 1 88 ? 60.070 3.666 34.533 1.00 46.41 87 GLY A CA 1
ATOM 610 C C . GLY A 1 88 ? 61.138 3.006 33.715 1.00 50.79 87 GLY A C 1
ATOM 611 O O . GLY A 1 88 ? 61.088 2.993 32.460 1.00 53.21 87 GLY A O 1
ATOM 612 N N . GLY A 1 89 ? 62.047 2.372 34.462 1.00 53.74 88 GLY A N 1
ATOM 613 C CA . GLY A 1 89 ? 63.209 1.705 33.911 1.00 56.36 88 GLY A CA 1
ATOM 614 C C . GLY A 1 89 ? 64.111 2.842 33.463 1.00 58.46 88 GLY A C 1
ATOM 615 O O . GLY A 1 89 ? 64.431 3.753 34.252 1.00 58.49 88 GLY A O 1
ATOM 616 N N . SER A 1 90 ? 64.497 2.806 32.194 1.00 59.74 89 SER A N 1
ATOM 617 C CA . SER A 1 90 ? 65.283 3.871 31.617 1.00 60.60 89 SER A CA 1
ATOM 618 C C . SER A 1 90 ? 64.352 4.970 31.088 1.00 61.61 89 SER A C 1
ATOM 619 O O . SER A 1 90 ? 63.367 4.674 30.375 1.00 60.77 89 SER A O 1
ATOM 622 N N . PRO A 1 91 ? 64.622 6.243 31.488 1.00 62.83 90 PRO A N 1
ATOM 623 C CA . PRO A 1 91 ? 63.903 7.400 30.903 1.00 62.13 90 PRO A CA 1
ATOM 624 C C . PRO A 1 91 ? 64.033 7.490 29.350 1.00 62.01 90 PRO A C 1
ATOM 625 O O . PRO A 1 91 ? 63.272 8.215 28.693 1.00 62.45 90 PRO A O 1
ATOM 629 N N . HIS A 1 92 ? 64.981 6.756 28.776 1.00 60.85 91 HIS A N 1
ATOM 630 C CA . HIS A 1 92 ? 65.151 6.711 27.315 1.00 60.06 91 HIS A CA 1
ATOM 631 C C . HIS A 1 92 ? 64.013 5.850 26.666 1.00 59.85 91 HIS A C 1
ATOM 632 O O . HIS A 1 92 ? 63.495 6.192 25.585 1.00 60.82 91 HIS A O 1
ATOM 652 N N . THR A 1 94 ? 60.290 3.763 26.063 1.00 58.79 93 THR A N 1
ATOM 653 C CA . THR A 1 94 ? 58.895 4.174 25.760 1.00 59.71 93 THR A CA 1
ATOM 654 C C . THR A 1 94 ? 57.845 3.605 26.754 1.00 62.22 93 THR A C 1
ATOM 655 O O . THR A 1 94 ? 58.185 2.760 27.581 1.00 63.67 93 THR A O 1
ATOM 659 N N . VAL A 1 95 ? 56.566 3.992 26.625 1.00 62.91 94 VAL A N 1
ATOM 660 C CA . VAL A 1 95 ? 55.513 3.625 27.639 1.00 62.32 94 VAL A CA 1
ATOM 661 C C . VAL A 1 95 ? 54.924 2.203 27.707 1.00 62.33 94 VAL A C 1
ATOM 662 O O . VAL A 1 95 ? 54.686 1.679 28.810 1.00 62.33 94 VAL A O 1
ATOM 666 N N . GLU A 1 96 ? 54.623 1.599 26.568 1.00 61.51 95 GLU A N 1
ATOM 667 C CA . GLU A 1 96 ? 54.094 0.220 26.569 1.00 60.82 95 GLU A CA 1
ATOM 668 C C . GLU A 1 96 ? 55.168 -0.732 27.077 1.00 59.22 95 GLU A C 1
ATOM 669 O O . GLU A 1 96 ? 54.908 -1.638 27.862 1.00 58.47 95 GLU A O 1
ATOM 671 N N . GLU A 1 97 ? 56.387 -0.496 26.608 1.00 58.89 96 GLU A N 1
ATOM 672 C CA . GLU A 1 97 ? 57.529 -1.307 26.975 1.00 58.79 96 GLU A CA 1
ATOM 673 C C . GLU A 1 97 ? 57.828 -1.143 28.460 1.00 57.56 96 GLU A C 1
ATOM 674 O O . GLU A 1 97 ? 58.296 -2.077 29.123 1.00 56.76 96 GLU A O 1
ATOM 676 N N . ARG A 1 98 ? 57.582 0.068 28.960 1.00 55.80 97 ARG A N 1
ATOM 677 C CA . ARG A 1 98 ? 57.813 0.381 30.366 1.00 54.23 97 ARG A CA 1
ATOM 678 C C . ARG A 1 98 ? 56.926 -0.465 31.284 1.00 48.84 97 ARG A C 1
ATOM 679 O O . ARG A 1 98 ? 57.407 -0.976 32.288 1.00 47.40 97 ARG A O 1
ATOM 687 N N . LEU A 1 99 ? 55.670 -0.661 30.904 1.00 44.74 98 LEU A N 1
ATOM 688 C CA . LEU A 1 99 ? 54.729 -1.427 31.725 1.00 43.80 98 LEU A CA 1
ATOM 689 C C . LEU A 1 99 ? 54.727 -2.937 31.622 1.00 41.75 98 LEU A C 1
ATOM 690 O O . LEU A 1 99 ? 54.070 -3.598 32.426 1.00 39.45 98 LEU A O 1
ATOM 695 N N . ARG A 1 100 ? 55.450 -3.522 30.677 1.00 42.12 99 ARG A N 1
ATOM 696 C CA . ARG A 1 100 ? 55.364 -4.986 30.530 1.00 42.73 99 ARG A CA 1
ATOM 697 C C . ARG A 1 100 ? 55.697 -5.831 31.758 1.00 38.94 99 ARG A C 1
ATOM 698 O O . ARG A 1 100 ? 54.982 -6.775 32.071 1.00 38.55 99 ARG A O 1
ATOM 706 N N . PRO A 1 101 ? 56.804 -5.529 32.442 1.00 36.51 100 PRO A N 1
ATOM 707 C CA . PRO A 1 101 ? 57.124 -6.301 33.633 1.00 35.63 100 PR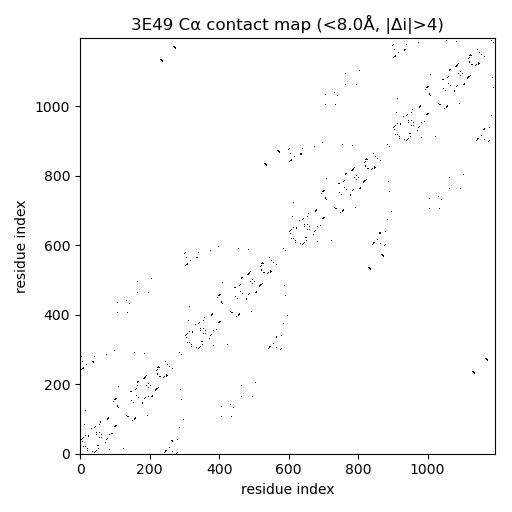O A CA 1
ATOM 708 C C . PRO A 1 101 ? 56.035 -6.278 34.717 1.00 34.51 100 PRO A C 1
ATOM 709 O O . PRO A 1 101 ? 55.648 -7.333 35.223 1.00 34.70 100 PRO A O 1
ATOM 713 N N . ALA A 1 102 ? 55.526 -5.095 35.030 1.00 34.38 101 ALA A N 1
ATOM 714 C CA . ALA A 1 102 ? 54.513 -4.941 36.056 1.00 33.90 101 ALA A CA 1
ATOM 715 C C . ALA A 1 102 ? 53.219 -5.619 35.637 1.00 36.04 101 ALA A C 1
ATOM 716 O O . ALA A 1 102 ? 52.589 -6.334 36.433 1.00 33.54 101 ALA A O 1
ATOM 718 N N . THR A 1 103 ? 52.827 -5.384 34.379 1.00 38.14 102 THR A N 1
ATOM 719 C CA . THR A 1 103 ? 51.572 -5.951 33.858 1.00 40.39 102 THR A CA 1
ATOM 720 C C . THR A 1 103 ? 51.673 -7.465 33.732 1.00 38.85 102 THR A C 1
ATOM 721 O O . THR A 1 103 ? 50.693 -8.156 33.978 1.00 41.05 102 THR A O 1
ATOM 725 N N . HIS A 1 104 ? 52.862 -7.986 33.417 1.00 37.70 103 HIS A N 1
ATOM 726 C CA . HIS A 1 104 ? 53.049 -9.427 33.315 1.00 36.16 103 HIS A CA 1
ATOM 727 C C . HIS A 1 104 ? 53.217 -10.134 34.656 1.00 35.50 103 HIS A C 1
ATOM 728 O O . HIS A 1 104 ? 52.586 -11.180 34.919 1.00 35.03 103 HIS A O 1
ATOM 735 N N . TYR A 1 105 ? 54.100 -9.594 35.492 1.00 33.01 104 TYR A N 1
ATOM 736 C CA . TYR A 1 105 ? 54.421 -10.223 36.766 1.00 32.67 104 TYR A CA 1
ATOM 737 C C . TYR A 1 105 ? 53.430 -9.944 37.893 1.00 30.17 104 TYR A C 1
ATOM 738 O O . TYR A 1 105 ? 53.368 -10.712 38.857 1.00 32.30 104 TYR A O 1
ATOM 755 N N . PRO A 1 107 ? 53.260 -7.658 40.348 1.00 29.45 106 PRO A N 1
ATOM 756 C CA . PRO A 1 107 ? 53.885 -7.606 41.670 1.00 27.82 106 PRO A CA 1
ATOM 757 C C . PRO A 1 107 ? 52.983 -6.936 42.719 1.00 24.27 106 PRO A C 1
ATOM 758 O O . PRO A 1 107 ? 52.012 -6.328 42.375 1.00 25.95 106 PRO A O 1
ATOM 762 N N . GLU A 1 108 ? 53.321 -7.068 43.990 1.00 25.99 107 GLU A N 1
ATOM 763 C CA . GLU A 1 108 ? 52.575 -6.430 45.071 1.00 25.12 107 GLU A CA 1
ATOM 764 C C . GLU A 1 108 ? 52.738 -4.920 44.985 1.00 25.25 107 GLU A C 1
ATOM 765 O O . GLU A 1 108 ? 51.835 -4.162 45.311 1.00 23.90 107 GLU A O 1
ATOM 771 N N . LEU A 1 109 ? 53.928 -4.516 44.565 1.00 25.09 108 LEU A N 1
ATOM 772 C CA . LEU A 1 109 ? 54.257 -3.105 44.398 1.00 25.32 108 LEU A CA 1
ATOM 773 C C . LEU A 1 109 ? 54.874 -2.857 43.036 1.00 25.00 108 LEU A C 1
ATOM 774 O O . LEU A 1 109 ? 55.583 -3.730 42.511 1.00 26.85 108 LEU A O 1
ATOM 779 N N . ALA A 1 110 ? 54.646 -1.649 42.504 1.00 26.04 109 ALA A N 1
ATOM 780 C CA . ALA A 1 110 ? 55.334 -1.184 41.317 1.00 25.80 109 ALA A CA 1
ATOM 781 C C . ALA A 1 110 ? 55.655 0.293 41.552 1.00 27.08 109 ALA A C 1
ATOM 782 O O . ALA A 1 110 ? 54.884 0.988 42.234 1.00 25.89 109 ALA A O 1
ATOM 784 N N . SER A 1 111 ? 56.765 0.783 41.011 1.00 28.24 110 SER A N 1
ATOM 785 C CA . SER A 1 111 ? 57.086 2.194 41.186 1.00 29.66 110 SER A CA 1
ATOM 786 C C . SER A 1 111 ? 56.262 2.965 40.180 1.00 31.60 110 SER A C 1
ATOM 787 O O . SER A 1 111 ? 55.913 2.423 39.132 1.00 33.03 110 SER A O 1
ATOM 790 N N . LEU A 1 112 ? 55.937 4.223 40.477 1.00 29.44 111 LEU A N 1
ATOM 791 C CA . LEU A 1 112 ? 55.146 5.060 39.573 1.00 30.29 111 LEU A CA 1
ATOM 792 C C . LEU A 1 112 ? 55.670 6.493 39.723 1.00 30.46 111 LEU A C 1
ATOM 793 O O . LEU A 1 112 ? 55.507 7.116 40.787 1.00 30.65 111 LEU A O 1
ATOM 798 N N . ASN A 1 113 ? 56.357 6.971 38.699 1.00 29.48 112 ASN A N 1
ATOM 799 C CA . ASN A 1 113 ? 56.884 8.323 38.677 1.00 30.30 112 ASN A CA 1
ATOM 800 C C . ASN A 1 113 ? 55.698 9.270 38.486 1.00 30.58 112 ASN A C 1
ATOM 801 O O . ASN A 1 113 ? 54.857 9.025 37.641 1.00 31.46 112 ASN A O 1
ATOM 814 N N . GLY A 1 115 ? 55.158 12.517 37.383 1.00 28.35 114 GLY A N 1
ATOM 815 C CA . GLY A 1 115 ? 55.082 13.677 36.522 1.00 29.52 114 GLY A CA 1
ATOM 816 C C . GLY A 1 115 ? 56.231 13.666 35.539 1.00 30.46 114 GLY A C 1
ATOM 817 O O . GLY A 1 115 ? 57.302 13.163 35.872 1.00 30.30 114 GLY A O 1
ATOM 818 N N . SER A 1 116 ? 55.995 14.196 34.336 1.00 29.73 115 SER A N 1
ATOM 819 C CA . SER A 1 116 ? 57.023 14.284 33.308 1.00 28.57 115 SER A CA 1
ATOM 820 C C . SER A 1 116 ? 58.058 15.292 33.792 1.00 27.69 115 SER A C 1
ATOM 821 O O . SER A 1 116 ? 57.731 16.279 34.438 1.00 26.45 115 SER A O 1
ATOM 832 N N . ASN A 1 118 ? 62.597 16.619 33.283 1.00 26.33 117 ASN A N 1
ATOM 833 C CA . ASN A 1 118 ? 63.937 16.382 32.812 1.00 28.24 117 ASN A CA 1
ATOM 834 C C . ASN A 1 118 ? 64.685 15.485 33.837 1.00 29.85 117 ASN A C 1
ATOM 835 O O . ASN A 1 118 ? 64.397 15.494 35.033 1.00 30.43 117 ASN A O 1
ATOM 840 N N . PHE A 1 119 ? 65.625 14.696 33.348 1.00 29.52 118 PHE A N 1
ATOM 841 C CA . PHE A 1 119 ? 66.513 13.865 34.156 1.00 31.16 118 PHE A CA 1
ATOM 842 C C . PHE A 1 119 ? 67.927 14.238 33.715 1.00 30.69 118 PHE A C 1
ATOM 843 O O . PHE A 1 119 ? 68.392 13.768 32.680 1.00 31.66 118 PHE A O 1
ATOM 851 N N . GLY A 1 120 ? 68.600 15.080 34.470 1.00 28.00 119 GLY A N 1
ATOM 852 C CA . GLY A 1 120 ? 69.924 15.536 34.073 1.00 29.03 119 GLY A CA 1
ATOM 853 C C . GLY A 1 120 ? 71.002 14.616 34.592 1.00 26.73 119 GLY A C 1
ATOM 854 O O . GLY A 1 120 ? 71.440 14.753 35.733 1.00 27.32 119 GLY A O 1
ATOM 855 N N . LEU A 1 121 ? 71.427 13.675 33.761 1.00 27.36 120 LEU A N 1
ATOM 856 C CA . LEU A 1 121 ? 72.441 12.699 34.147 1.00 27.52 120 LEU A CA 1
ATOM 857 C C . LEU A 1 121 ? 73.826 13.046 33.633 1.00 29.00 120 LEU A C 1
ATOM 858 O O . LEU A 1 121 ? 74.818 12.580 34.174 1.00 29.63 120 LEU A O 1
ATOM 863 N N . TYR A 1 122 ? 73.873 13.877 32.606 1.00 32.10 121 TYR A N 1
ATOM 864 C CA . TYR A 1 122 ? 75.108 14.314 31.962 1.00 31.95 121 TYR A CA 1
ATOM 865 C C . TYR A 1 122 ? 76.163 14.886 32.879 1.00 33.45 121 TYR A C 1
ATOM 866 O O . TYR A 1 122 ? 77.351 14.781 32.552 1.00 35.40 121 TYR A O 1
ATOM 875 N N . PRO A 1 123 ? 75.784 15.547 33.999 1.00 33.27 122 PRO A N 1
ATOM 876 C CA . PRO A 1 123 ? 76.893 15.996 34.861 1.00 33.63 122 PRO A CA 1
ATOM 877 C C . PRO A 1 123 ? 77.789 14.877 35.422 1.00 33.31 122 PRO A C 1
ATOM 878 O O . PRO A 1 123 ? 78.906 15.148 35.849 1.00 34.89 122 PRO A O 1
ATOM 890 N N . LEU A 1 125 ? 79.211 12.751 33.754 1.00 35.85 124 LEU A N 1
ATOM 891 C CA . LEU A 1 125 ? 80.360 12.651 32.852 1.00 39.60 124 LEU A CA 1
ATOM 892 C C . LEU A 1 125 ? 81.567 13.482 33.349 1.00 42.72 124 LEU A C 1
ATOM 893 O O . LEU A 1 125 ? 82.673 13.353 32.834 1.00 42.71 124 LEU A O 1
ATOM 898 N N . GLU A 1 126 ? 81.357 14.345 34.328 1.00 45.81 125 GLU A N 1
ATOM 899 C CA . GLU A 1 126 ? 82.468 15.095 34.902 1.00 49.15 125 GLU A CA 1
ATOM 900 C C . GLU A 1 126 ? 83.269 14.175 35.815 1.00 48.42 125 GLU A C 1
ATOM 901 O O . GLU A 1 126 ? 84.472 14.348 35.945 1.00 49.18 125 GLU A O 1
ATOM 907 N N . ARG A 1 127 ? 82.619 13.187 36.426 1.00 47.93 126 ARG A N 1
ATOM 908 C CA . ARG A 1 127 ? 83.319 12.262 37.319 1.00 47.65 126 ARG A CA 1
ATOM 909 C C . ARG A 1 127 ? 83.775 10.990 36.611 1.00 45.61 126 ARG A C 1
ATOM 910 O O . ARG A 1 127 ? 84.848 10.475 36.907 1.00 44.70 126 ARG A O 1
ATOM 918 N N . PHE A 1 128 ? 82.967 10.487 35.682 1.00 44.41 127 PHE A N 1
ATOM 919 C CA . PHE A 1 128 ? 83.284 9.254 34.974 1.00 43.99 127 PHE A CA 1
ATOM 920 C C . PHE A 1 128 ? 83.537 9.585 33.532 1.00 45.27 127 PHE A C 1
ATOM 921 O O . PHE A 1 128 ? 82.630 10.000 32.810 1.00 45.03 127 PHE A O 1
ATOM 929 N N . LYS A 1 129 ? 84.791 9.384 33.140 1.00 46.53 128 LYS A N 1
ATOM 930 C CA . LYS A 1 129 ? 85.303 9.724 31.822 1.00 49.24 128 LYS A CA 1
ATOM 931 C C . LYS A 1 129 ? 85.510 8.521 30.914 1.00 49.07 128 LYS A C 1
ATOM 932 O O . LYS A 1 129 ? 85.459 8.643 29.692 1.00 49.37 128 LYS A O 1
ATOM 938 N N . GLU A 1 130 ? 85.785 7.376 31.528 1.00 49.50 129 GLU A N 1
ATOM 939 C CA . GLU A 1 130 ? 86.090 6.150 30.811 1.00 50.75 129 GLU A CA 1
ATOM 940 C C . GLU A 1 130 ? 85.030 5.076 31.017 1.00 46.43 129 GLU A C 1
ATOM 941 O O . GLU A 1 130 ? 84.715 4.738 32.142 1.00 44.91 129 GLU A O 1
ATOM 947 N N . PHE A 1 131 ? 84.525 4.528 29.910 1.00 43.76 130 PHE A N 1
ATOM 948 C CA . PHE A 1 131 ? 83.447 3.534 29.922 1.00 41.47 130 PHE A CA 1
ATOM 949 C C . PHE A 1 131 ? 83.768 2.257 29.125 1.00 41.91 130 PHE A C 1
ATOM 950 O O . PHE A 1 131 ? 84.328 2.314 28.036 1.00 42.92 130 PHE A O 1
ATOM 958 N N . ALA A 1 132 ? 83.404 1.116 29.688 1.00 40.79 131 ALA A N 1
ATOM 959 C CA . ALA A 1 132 ? 83.600 -0.178 29.065 1.00 40.93 131 ALA A CA 1
ATOM 960 C C . ALA A 1 132 ? 82.713 -0.382 27.854 1.00 41.44 131 ALA A C 1
ATOM 961 O O . ALA A 1 132 ? 83.103 -1.078 26.925 1.00 42.66 131 ALA A O 1
ATOM 963 N N . HIS A 1 133 ? 81.509 0.169 27.867 1.00 39.47 132 HIS A N 1
ATOM 964 C CA . HIS A 1 133 ? 80.591 -0.034 26.758 1.00 39.35 132 HIS A CA 1
ATOM 965 C C . HIS A 1 133 ? 80.162 1.278 26.215 1.00 38.35 132 HIS A C 1
ATOM 966 O O . HIS A 1 133 ? 79.992 2.231 26.952 1.00 38.93 132 HIS A O 1
ATOM 973 N N . GLY A 1 134 ? 79.941 1.323 24.915 1.00 36.86 133 GLY A N 1
ATOM 974 C CA . GLY A 1 134 ? 79.547 2.546 24.273 1.00 37.60 133 GLY A CA 1
ATOM 975 C C . GLY A 1 134 ? 78.233 3.124 24.734 1.00 37.56 133 GLY A C 1
ATOM 976 O O . GLY A 1 134 ? 78.067 4.356 24.747 1.00 39.94 133 GLY A O 1
ATOM 977 N N . TRP A 1 135 ? 77.299 2.254 25.136 1.00 35.19 134 TRP A N 1
ATOM 978 C CA . TRP A 1 135 ? 75.978 2.731 25.489 1.00 32.91 134 TRP A CA 1
ATOM 979 C C . TRP A 1 135 ? 76.021 3.652 26.709 1.00 31.20 134 TRP A C 1
ATOM 980 O O . TRP A 1 135 ? 75.194 4.530 26.838 1.00 30.28 134 TRP A O 1
ATOM 991 N N . GLU A 1 136 ? 77.018 3.463 27.561 1.00 31.96 135 GLU A N 1
ATOM 992 C CA . GLU A 1 136 ? 77.097 4.186 28.848 1.00 31.59 135 GLU A CA 1
ATOM 993 C C . GLU A 1 136 ? 77.232 5.703 28.679 1.00 32.70 135 GLU A C 1
ATOM 994 O O . GLU A 1 136 ? 76.476 6.473 29.288 1.00 30.33 135 GLU A O 1
ATOM 1000 N N . ARG A 1 137 ? 78.184 6.136 27.858 1.00 34.62 136 ARG A N 1
ATOM 1001 C CA . ARG A 1 137 ? 78.371 7.578 27.652 1.00 35.43 136 ARG A CA 1
ATOM 1002 C C . ARG A 1 137 ? 77.140 8.181 26.992 1.00 33.20 136 ARG A C 1
ATOM 1003 O O . ARG A 1 137 ? 76.680 9.240 27.381 1.00 31.94 136 ARG A O 1
ATOM 1011 N N . GLU A 1 138 ? 76.608 7.482 26.000 1.00 34.60 137 GLU A N 1
ATOM 1012 C CA . GLU A 1 138 ? 75.420 7.915 25.295 1.00 35.13 137 GLU A CA 1
ATOM 1013 C C . GLU A 1 138 ? 74.221 8.050 26.268 1.00 34.05 137 GLU A C 1
ATOM 1014 O O . GLU A 1 138 ? 73.460 9.018 26.204 1.00 33.78 137 GLU A O 1
ATOM 1016 N N . HIS A 1 139 ? 74.054 7.056 27.131 1.00 33.57 138 HIS A N 1
ATOM 1017 C CA . HIS A 1 139 ? 73.000 7.064 28.163 1.00 34.37 138 HIS A CA 1
ATOM 1018 C C . HIS A 1 139 ? 73.045 8.367 28.974 1.00 34.62 138 HIS A C 1
ATOM 1019 O O . HIS A 1 139 ? 72.016 9.029 29.154 1.00 35.32 138 HIS A O 1
ATOM 1026 N N . LEU A 1 140 ? 74.257 8.786 29.348 1.00 33.28 139 LEU A N 1
ATOM 1027 C CA . LEU A 1 140 ? 74.467 9.989 30.118 1.00 32.90 139 LEU A CA 1
ATOM 1028 C C . LEU A 1 140 ? 74.332 11.270 29.309 1.00 32.76 139 LEU A C 1
ATOM 1029 O O . LEU A 1 140 ? 73.676 12.226 29.739 1.00 31.77 139 LEU A O 1
ATOM 1034 N N . GLU A 1 141 ? 74.917 11.299 28.121 1.00 32.39 140 GLU A N 1
ATOM 1035 C CA . GLU A 1 141 ? 74.869 12.517 27.359 1.00 35.29 140 GLU A CA 1
ATOM 1036 C C . GLU A 1 141 ? 73.474 12.777 26.839 1.00 35.02 140 GLU A C 1
ATOM 1037 O O . GLU A 1 141 ? 73.004 13.884 26.875 1.00 35.05 140 GLU A O 1
ATOM 1043 N N . ARG A 1 142 ? 72.801 11.745 26.372 1.00 36.99 141 ARG A N 1
ATOM 1044 C CA . ARG A 1 142 ? 71.471 11.961 25.814 1.00 38.88 141 ARG A CA 1
ATOM 1045 C C . ARG A 1 142 ? 70.391 12.360 26.816 1.00 36.23 141 ARG A C 1
ATOM 1046 O O . ARG A 1 142 ? 69.278 12.713 26.418 1.00 36.79 141 ARG A O 1
ATOM 1054 N N . SER A 1 143 ? 70.734 12.367 28.104 1.00 32.83 142 SER A N 1
ATOM 1055 C CA . SER A 1 143 ? 69.809 12.839 29.126 1.00 30.28 142 SER A CA 1
ATOM 1056 C C . SER A 1 143 ? 69.609 14.342 28.991 1.00 30.76 142 SER A C 1
ATOM 1057 O O . SER A 1 143 ? 68.587 14.865 29.419 1.00 31.24 142 SER A O 1
ATOM 1060 N N . ARG A 1 144 ? 70.582 15.046 28.403 1.00 30.73 143 ARG A N 1
ATOM 1061 C CA . ARG A 1 144 ? 70.462 16.469 28.227 1.00 32.74 143 ARG A CA 1
ATOM 1062 C C . ARG A 1 144 ? 69.254 16.829 27.321 1.00 34.64 143 ARG A C 1
ATOM 1063 O O . ARG A 1 144 ? 68.581 17.823 27.536 1.00 34.30 143 ARG A O 1
ATOM 1071 N N . ASP A 1 145 ? 68.939 15.971 26.361 1.00 37.60 144 ASP A N 1
ATOM 1072 C CA . ASP A 1 145 ? 67.880 16.266 25.401 1.00 39.95 144 ASP A CA 1
ATOM 1073 C C . ASP A 1 145 ? 66.660 15.363 25.505 1.00 39.82 144 ASP A C 1
ATOM 1074 O O . ASP A 1 145 ? 65.825 15.338 24.623 1.00 41.00 144 ASP A O 1
ATOM 1079 N N . LEU A 1 146 ? 66.505 14.660 26.598 1.00 41.20 145 LEU A N 1
ATOM 1080 C CA . LEU A 1 146 ? 65.340 13.774 26.686 1.00 43.31 145 LEU A CA 1
ATOM 1081 C C . LEU A 1 146 ? 64.448 14.077 27.896 1.00 41.65 145 LEU A C 1
ATOM 1082 O O . LEU A 1 146 ? 64.892 14.590 28.921 1.00 41.48 145 LEU A O 1
ATOM 1087 N N . VAL A 1 147 ? 63.158 13.822 27.737 1.00 39.53 146 VAL A N 1
ATOM 1088 C CA . VAL A 1 147 ? 62.203 14.071 28.803 1.00 37.98 146 VAL A CA 1
ATOM 1089 C C . VAL A 1 147 ? 61.804 12.738 29.374 1.00 37.94 146 VAL A C 1
ATOM 1090 O O . VAL A 1 147 ? 61.624 11.795 28.619 1.00 39.42 146 VAL A O 1
ATOM 1094 N N . PHE A 1 148 ? 61.684 12.630 30.689 1.00 37.77 147 PHE A N 1
ATOM 1095 C CA . PHE A 1 148 ? 61.141 11.414 31.261 1.00 41.21 147 PHE A CA 1
ATOM 1096 C C . PHE A 1 148 ? 59.630 11.676 31.241 1.00 40.17 147 PHE A C 1
ATOM 1097 O O . PHE A 1 148 ? 59.132 12.460 32.037 1.00 39.23 147 PHE A O 1
ATOM 1105 N N . LYS A 1 149 ? 58.940 11.058 30.289 1.00 39.21 148 LYS A N 1
ATOM 1106 C CA . LYS A 1 149 ? 57.519 11.283 30.068 1.00 38.75 148 LYS A CA 1
ATOM 1107 C C . LYS A 1 149 ? 56.622 10.425 30.942 1.00 35.90 148 LYS A C 1
ATOM 1108 O O . LYS A 1 149 ? 56.727 9.221 30.942 1.00 36.46 148 LYS A O 1
ATOM 1114 N N . ASN A 1 150 ? 55.775 11.094 31.714 1.00 33.11 149 ASN A N 1
ATOM 1115 C CA A ASN A 1 150 ? 54.818 10.488 32.610 0.50 31.21 149 ASN A CA 1
ATOM 1116 C CA B ASN A 1 150 ? 54.741 10.405 32.484 0.50 31.61 149 ASN A CA 1
ATOM 1117 C C . ASN A 1 150 ? 53.608 11.437 32.629 1.00 31.31 149 ASN A C 1
ATOM 1118 O O . ASN A 1 150 ? 53.436 12.156 33.608 1.00 28.14 149 ASN A O 1
ATOM 1127 N N . THR A 1 151 ? 52.825 11.494 31.552 1.00 30.55 150 THR A N 1
ATOM 1128 C CA . THR A 1 151 ? 51.692 12.396 31.430 1.00 29.50 150 THR A CA 1
ATOM 1129 C C . THR A 1 151 ? 50.514 12.004 32.321 1.00 27.93 150 THR A C 1
ATOM 1130 O O . THR A 1 151 ? 50.466 10.910 32.877 1.00 28.25 150 THR A O 1
ATOM 1134 N N . PHE A 1 152 ? 49.554 12.911 32.439 1.00 28.91 151 PHE A N 1
ATOM 1135 C CA . PHE A 1 152 ? 48.330 12.594 33.187 1.00 29.64 151 PHE A CA 1
ATOM 1136 C C . PHE A 1 152 ? 47.601 11.357 32.632 1.00 30.48 151 PHE A C 1
ATOM 1137 O O . PHE A 1 152 ? 47.046 10.550 33.400 1.00 30.51 151 PHE A O 1
ATOM 1145 N N . ALA A 1 153 ? 47.640 11.174 31.312 1.00 30.73 152 ALA A N 1
ATOM 1146 C CA . ALA A 1 153 ? 47.072 9.973 30.681 1.00 29.33 152 ALA A CA 1
ATOM 1147 C C . ALA A 1 153 ? 47.873 8.732 31.014 1.00 28.87 152 ALA A C 1
ATOM 1148 O O . ALA A 1 153 ? 47.295 7.680 31.337 1.00 28.21 152 ALA A O 1
ATOM 1150 N N . ASP A 1 154 ? 49.196 8.831 30.941 1.00 29.03 153 ASP A N 1
ATOM 1151 C CA . ASP A 1 154 ? 50.080 7.723 31.289 1.00 29.84 153 ASP A CA 1
ATOM 1152 C C . ASP A 1 154 ? 49.822 7.230 32.712 1.00 30.53 153 ASP A C 1
ATOM 1153 O O . ASP A 1 154 ? 49.690 6.034 32.970 1.00 30.22 153 ASP A O 1
ATOM 1158 N N . ILE A 1 155 ? 49.745 8.170 33.647 1.00 28.49 154 ILE A N 1
ATOM 1159 C CA . ILE A 1 155 ? 49.556 7.808 35.058 1.00 28.11 154 ILE A CA 1
ATOM 1160 C C . ILE A 1 155 ? 48.199 7.158 35.262 1.00 27.94 154 ILE A C 1
ATOM 1161 O O . ILE A 1 155 ? 48.116 6.136 35.910 1.00 26.56 154 ILE A O 1
ATOM 1166 N N . GLU A 1 156 ? 47.160 7.746 34.691 1.00 29.95 155 GLU A N 1
ATOM 1167 C CA . GLU A 1 156 ? 45.828 7.166 34.750 1.00 33.08 155 GLU A CA 1
ATOM 1168 C C . GLU A 1 156 ? 45.844 5.732 34.197 1.00 32.05 155 GLU A C 1
ATOM 1169 O O . GLU A 1 156 ? 45.254 4.822 34.763 1.00 29.89 155 GLU A O 1
ATOM 1175 N N . PHE A 1 157 ? 46.554 5.529 33.089 1.00 32.40 156 PHE A N 1
ATOM 1176 C CA . PHE A 1 157 ? 46.648 4.202 32.487 1.00 32.44 156 PHE A CA 1
ATOM 1177 C C . PHE A 1 157 ? 47.316 3.207 33.413 1.00 32.31 156 PHE A C 1
ATOM 1178 O O . PHE A 1 157 ? 46.822 2.084 33.602 1.00 30.97 156 PHE A O 1
ATOM 1186 N N . ILE A 1 158 ? 48.439 3.600 34.013 1.00 33.18 157 ILE A N 1
ATOM 1187 C CA . ILE A 1 158 ? 49.152 2.707 34.942 1.00 31.14 157 ILE A CA 1
ATOM 1188 C C . ILE A 1 158 ? 48.278 2.381 36.164 1.00 30.89 157 ILE A C 1
ATOM 1189 O O . ILE A 1 158 ? 48.185 1.230 36.596 1.00 31.41 157 ILE A O 1
ATOM 1194 N N . LEU A 1 159 ? 47.598 3.382 36.699 1.00 30.16 158 LEU A N 1
ATOM 1195 C CA . LEU A 1 159 ? 46.789 3.163 37.894 1.00 30.48 158 LEU A CA 1
ATOM 1196 C C . LEU A 1 159 ? 45.687 2.171 37.602 1.00 33.32 158 LEU A C 1
ATOM 1197 O O . LEU A 1 159 ? 45.412 1.284 38.409 1.00 33.13 158 LEU A O 1
ATOM 1202 N N . LYS A 1 160 ? 45.042 2.339 36.455 1.00 34.92 159 LYS A N 1
ATOM 1203 C CA . LYS A 1 160 ? 43.942 1.449 36.075 1.00 35.88 159 LYS A CA 1
ATOM 1204 C C . LYS A 1 160 ? 44.444 0.056 35.769 1.00 36.29 159 LYS A C 1
ATOM 1205 O O . LYS A 1 160 ? 43.918 -0.925 36.295 1.00 36.09 159 LYS A O 1
ATOM 1208 N N . THR A 1 161 ? 45.486 -0.027 34.949 1.00 35.84 160 THR A N 1
ATOM 1209 C CA . THR A 1 161 ? 46.002 -1.318 34.500 1.00 36.93 160 THR A CA 1
ATOM 1210 C C . THR A 1 161 ? 46.629 -2.149 35.606 1.00 36.53 160 THR A C 1
ATOM 1211 O O . THR A 1 161 ? 46.155 -3.260 35.926 1.00 35.22 160 THR A O 1
ATOM 1215 N N . CYS A 1 162 ? 47.671 -1.608 36.219 1.00 35.33 161 CYS A N 1
ATOM 1216 C CA . CYS A 1 162 ? 48.351 -2.313 37.304 1.00 36.19 161 CYS A CA 1
ATOM 1217 C C . CYS A 1 162 ? 47.441 -2.412 38.520 1.00 34.06 161 CYS A C 1
ATOM 1218 O O . CYS A 1 162 ? 47.396 -3.437 39.171 1.00 33.42 161 CYS A O 1
ATOM 1221 N N . GLY A 1 163 ? 46.693 -1.357 38.793 1.00 33.72 162 GLY A N 1
ATOM 1222 C CA . GLY A 1 163 ? 45.760 -1.355 39.917 1.00 36.16 162 GLY A CA 1
ATOM 1223 C C . GLY A 1 163 ? 44.801 -2.522 39.834 1.00 36.47 162 GLY A C 1
ATOM 1224 O O . GLY A 1 163 ? 44.543 -3.203 40.834 1.00 35.64 162 GLY A O 1
ATOM 1225 N N . GLY A 1 164 ? 44.303 -2.764 38.617 1.00 35.87 163 GLY A N 1
ATOM 1226 C CA . GLY A 1 164 ? 43.419 -3.884 38.354 1.00 35.09 163 GLY A CA 1
ATOM 1227 C C . GLY A 1 164 ? 44.015 -5.233 38.683 1.00 35.50 163 GLY A C 1
ATOM 1228 O O . GLY A 1 164 ? 43.282 -6.199 38.897 1.00 37.05 163 GLY A O 1
ATOM 1229 N N . ASN A 1 165 ? 45.338 -5.347 38.737 1.00 33.22 164 ASN A N 1
ATOM 1230 C CA . ASN A 1 165 ? 45.953 -6.620 39.056 1.00 33.00 164 ASN A CA 1
ATOM 1231 C C . ASN A 1 165 ? 46.282 -6.715 40.536 1.00 32.02 164 ASN A C 1
ATOM 1232 O O . ASN A 1 165 ? 47.048 -7.581 40.908 1.00 33.99 164 ASN A O 1
ATOM 1237 N N . GLY A 1 166 ? 45.729 -5.827 41.376 1.00 32.48 165 GLY A N 1
ATOM 1238 C CA . GLY A 1 166 ? 46.042 -5.803 42.816 1.00 31.86 165 GLY A CA 1
ATOM 1239 C C . GLY A 1 166 ? 47.399 -5.176 43.179 1.00 32.35 165 GLY A C 1
ATOM 1240 O O . GLY A 1 166 ? 47.794 -5.143 44.351 1.00 32.88 165 GLY A O 1
ATOM 1241 N N . THR A 1 167 ? 48.110 -4.676 42.168 1.00 31.55 166 THR A N 1
ATOM 1242 C CA . THR A 1 167 ? 49.415 -4.058 42.368 1.00 30.79 166 THR A CA 1
ATOM 1243 C C . THR A 1 167 ? 49.212 -2.683 42.964 1.00 29.06 166 THR A C 1
ATOM 1244 O O . THR A 1 167 ? 48.334 -1.951 42.523 1.00 29.09 166 THR A O 1
ATOM 1248 N N . ARG A 1 168 ? 49.985 -2.365 44.005 1.00 28.70 167 ARG A N 1
ATOM 1249 C CA . ARG A 1 168 ? 49.918 -1.064 44.644 1.00 27.31 167 ARG A CA 1
ATOM 1250 C C . ARG A 1 168 ? 51.205 -0.342 44.325 1.00 26.09 167 ARG A C 1
ATOM 1251 O O . ARG A 1 168 ? 52.158 -0.936 43.844 1.00 25.66 167 ARG A O 1
ATOM 1259 N N . PHE A 1 169 ? 51.226 0.944 44.559 1.00 25.82 168 PHE A N 1
ATOM 1260 C CA . PHE A 1 169 ? 52.357 1.725 44.056 1.00 26.22 168 PHE A CA 1
ATOM 1261 C C . PHE A 1 169 ? 53.230 2.421 45.045 1.00 27.64 168 PHE A C 1
ATOM 1262 O O . PHE A 1 169 ? 52.774 2.872 46.089 1.00 26.19 168 PHE A O 1
ATOM 1270 N N . GLU A 1 170 ? 54.504 2.489 44.666 1.00 27.00 169 GLU A N 1
ATOM 1271 C CA . GLU A 1 170 ? 55.492 3.314 45.327 1.00 29.45 169 GLU A CA 1
ATOM 1272 C C . GLU A 1 170 ? 55.450 4.561 44.440 1.00 28.33 169 GLU A C 1
ATOM 1273 O O . GLU A 1 170 ? 55.978 4.540 43.325 1.00 28.56 169 GLU A O 1
ATOM 1279 N N . PHE A 1 171 ? 54.767 5.618 44.908 1.00 27.03 170 PHE A N 1
ATOM 1280 C CA . PHE A 1 171 ? 54.645 6.856 44.167 1.00 26.33 170 PHE A CA 1
ATOM 1281 C C . PHE A 1 171 ? 55.937 7.652 44.349 1.00 26.46 170 PHE A C 1
ATOM 1282 O O . PHE A 1 171 ? 56.247 8.113 45.449 1.00 25.91 170 PHE A O 1
ATOM 1290 N N . GLU A 1 172 ? 56.693 7.787 43.263 1.00 25.57 171 GLU A N 1
ATOM 1291 C CA . GLU A 1 172 ? 57.973 8.461 43.279 1.00 25.49 171 GLU A CA 1
ATOM 1292 C C . GLU A 1 172 ? 57.701 9.897 42.960 1.00 22.61 171 GLU A C 1
ATOM 1293 O O . GLU A 1 172 ? 57.341 10.227 41.834 1.00 23.52 171 GLU A O 1
ATOM 1299 N N . CYS A 1 173 ? 57.817 10.733 43.976 1.00 23.01 172 CYS A N 1
ATOM 1300 C CA . CYS A 1 173 ? 57.522 12.157 43.842 1.00 22.01 172 CYS A CA 1
ATOM 1301 C C . CYS A 1 173 ? 58.826 12.952 43.943 1.00 21.82 172 CYS A C 1
ATOM 1302 O O . CYS A 1 173 ? 59.438 13.034 45.003 1.00 23.62 172 CYS A O 1
ATOM 1305 N N . TYR A 1 174 ? 59.249 13.514 42.843 1.00 21.57 173 TYR A N 1
ATOM 1306 C CA . TYR A 1 174 ? 60.505 14.270 42.776 1.00 22.55 173 TYR A CA 1
ATOM 1307 C C . TYR A 1 174 ? 60.408 15.757 43.051 1.00 22.97 173 TYR A C 1
ATOM 1308 O O . TYR A 1 174 ? 61.435 16.466 43.016 1.00 19.42 173 TYR A O 1
ATOM 1317 N N . ASP A 1 175 ? 59.206 16.254 43.291 1.00 22.96 174 ASP A N 1
ATOM 1318 C CA . ASP A 1 175 ? 59.010 17.668 43.571 1.00 21.27 174 ASP A CA 1
ATOM 1319 C C . ASP A 1 175 ? 57.601 17.902 44.087 1.00 23.35 174 ASP A C 1
ATOM 1320 O O . ASP A 1 175 ? 56.780 16.989 44.063 1.00 21.91 174 ASP A O 1
ATOM 1325 N N . THR A 1 176 ? 57.294 19.134 44.496 1.00 23.99 175 THR A N 1
ATOM 1326 C CA . THR A 1 176 ? 55.980 19.468 45.052 1.00 23.48 175 THR A CA 1
ATOM 1327 C C . THR A 1 176 ? 54.868 19.154 44.063 1.00 23.48 175 THR A C 1
ATOM 1328 O O . THR A 1 176 ? 53.809 18.583 44.436 1.00 25.16 175 THR A O 1
ATOM 1332 N N . SER A 1 177 ? 55.111 19.465 42.781 1.00 23.19 176 SER A N 1
ATOM 1333 C CA . SER A 1 177 ? 54.103 19.266 41.731 1.00 21.65 176 SER A CA 1
ATOM 1334 C C . SER A 1 177 ? 53.659 17.828 41.698 1.00 23.03 176 SER A C 1
ATOM 1335 O O . SER A 1 177 ? 52.486 17.566 41.426 1.00 24.66 176 SER A O 1
ATOM 1338 N N . HIS A 1 178 ? 54.568 16.905 42.025 1.00 23.32 177 HIS A N 1
ATOM 1339 C CA . HIS A 1 178 ? 54.224 15.456 42.021 1.00 20.51 177 HIS A CA 1
ATOM 1340 C C . HIS A 1 178 ? 53.239 15.054 43.093 1.00 23.11 177 HIS A C 1
ATOM 1341 O O . HIS A 1 178 ? 52.404 14.123 42.868 1.00 22.20 177 HIS A O 1
ATOM 1348 N N . LEU A 1 179 ? 53.346 15.674 44.266 1.00 21.47 178 LEU A N 1
ATOM 1349 C CA . LEU A 1 179 ? 52.409 15.445 45.356 1.00 22.52 178 LEU A CA 1
ATOM 1350 C C . LEU A 1 179 ? 51.054 15.995 44.976 1.00 22.47 178 LEU A C 1
ATOM 1351 O O . LEU A 1 179 ? 50.033 15.388 45.224 1.00 24.32 178 LEU A O 1
ATOM 1356 N N . TYR A 1 180 ? 51.044 17.174 44.378 1.00 21.99 179 TYR A N 1
ATOM 1357 C CA . TYR A 1 180 ? 49.800 17.736 43.871 1.00 22.53 179 TYR A CA 1
ATOM 1358 C C . TYR A 1 180 ? 49.205 16.891 42.735 1.00 25.47 179 TYR A C 1
ATOM 1359 O O . TYR A 1 180 ? 47.977 16.721 42.645 1.00 26.92 179 TYR A O 1
ATOM 1368 N N . ASN A 1 181 ? 50.063 16.315 41.900 1.00 24.04 180 ASN A N 1
ATOM 1369 C CA . ASN A 1 181 ? 49.555 15.486 40.798 1.00 24.16 180 ASN A CA 1
ATOM 1370 C C . ASN A 1 181 ? 48.916 14.237 41.431 1.00 23.86 180 ASN A C 1
ATOM 1371 O O . ASN A 1 181 ? 47.832 13.848 41.020 1.00 24.62 180 ASN A O 1
ATOM 1376 N N . LEU A 1 182 ? 49.534 13.664 42.472 1.00 24.66 181 LEU A N 1
ATOM 1377 C CA . LEU A 1 182 ? 48.953 12.498 43.146 1.00 24.95 181 LEU A CA 1
ATOM 1378 C C . LEU A 1 182 ? 47.627 12.884 43.768 1.00 25.82 181 LEU A C 1
ATOM 1379 O O . LEU A 1 182 ? 46.674 12.108 43.690 1.00 24.06 181 LEU A O 1
ATOM 1384 N N . ALA A 1 183 ? 47.554 14.062 44.393 1.00 23.94 182 ALA A N 1
ATOM 1385 C CA . ALA A 1 183 ? 46.289 14.533 45.020 1.00 25.85 182 ALA A CA 1
ATOM 1386 C C . ALA A 1 183 ? 45.145 14.587 43.985 1.00 24.90 182 ALA A C 1
ATOM 1387 O O . ALA A 1 183 ? 44.017 14.261 44.288 1.00 25.07 182 ALA A O 1
ATOM 1389 N N . HIS A 1 184 ? 45.474 14.956 42.760 1.00 25.84 183 HIS A N 1
ATOM 1390 C CA . HIS A 1 184 ? 44.531 15.015 41.657 1.00 26.27 183 HIS A CA 1
ATOM 1391 C C . HIS A 1 184 ? 43.914 13.647 41.450 1.00 27.34 183 HIS A C 1
ATOM 1392 O O . HIS A 1 184 ? 42.689 13.525 41.369 1.00 28.68 183 HIS A O 1
ATOM 1399 N N . PHE A 1 185 ? 44.760 12.632 41.334 1.00 27.72 184 PHE A N 1
ATOM 1400 C CA . PHE A 1 185 ? 44.289 11.257 41.141 1.00 27.67 184 PHE A CA 1
ATOM 1401 C C . PHE A 1 185 ? 43.591 10.680 42.353 1.00 30.25 184 PHE A C 1
ATOM 1402 O O . PHE A 1 185 ? 42.683 9.845 42.203 1.00 30.63 184 PHE A O 1
ATOM 1410 N N . VAL A 1 186 ? 44.018 11.070 43.550 1.00 28.17 185 VAL A N 1
ATOM 1411 C CA . VAL A 1 186 ? 43.366 10.608 44.765 1.00 28.80 185 VAL A CA 1
ATOM 1412 C C . VAL A 1 186 ? 41.957 11.207 44.822 1.00 30.16 185 VAL A C 1
ATOM 1413 O O . VAL A 1 186 ? 41.008 10.523 45.153 1.00 31.33 185 VAL A O 1
ATOM 1417 N N . ASP A 1 187 ? 41.832 12.478 44.466 1.00 30.42 186 ASP A N 1
ATOM 1418 C CA . ASP A 1 187 ? 40.530 13.125 44.446 1.00 33.37 186 ASP A CA 1
ATOM 1419 C C . ASP A 1 187 ? 39.603 12.483 43.438 1.00 35.77 186 ASP A C 1
ATOM 1420 O O . ASP A 1 187 ? 38.382 12.460 43.650 1.00 36.81 186 ASP A O 1
ATOM 1425 N N . ARG A 1 188 ? 40.177 11.976 42.348 1.00 35.44 187 ARG A N 1
ATOM 1426 C CA . ARG A 1 188 ? 39.405 11.285 41.319 1.00 36.19 187 ARG A CA 1
ATOM 1427 C C . ARG A 1 188 ? 39.178 9.832 41.719 1.00 35.44 187 ARG A C 1
ATOM 1428 O O . ARG A 1 188 ? 38.615 9.071 40.950 1.00 38.19 187 ARG A O 1
ATOM 1436 N N . LYS A 1 189 ? 39.604 9.453 42.919 1.00 35.64 188 LYS A N 1
ATOM 1437 C CA . LYS A 1 189 ? 39.444 8.080 43.447 1.00 37.13 188 LYS A CA 1
ATOM 1438 C C . LYS A 1 189 ? 40.143 7.020 42.617 1.00 37.06 188 LYS A C 1
ATOM 1439 O O . LYS A 1 189 ? 39.742 5.852 42.663 1.00 36.59 188 LYS A O 1
ATOM 1445 N N . LEU A 1 190 ? 41.201 7.403 41.893 1.00 35.10 189 LEU A N 1
ATOM 1446 C CA . LEU A 1 190 ? 41.905 6.463 41.015 1.00 34.73 189 LEU A CA 1
ATOM 1447 C C . LEU A 1 190 ? 43.044 5.696 41.713 1.00 35.33 189 LEU A C 1
ATOM 1448 O O . LEU A 1 190 ? 43.683 4.829 41.127 1.00 35.58 189 LEU A O 1
ATOM 1453 N N . ALA A 1 191 ? 43.256 6.012 42.987 1.00 35.63 190 ALA A N 1
ATOM 1454 C CA . ALA A 1 191 ? 44.239 5.361 43.832 1.00 35.88 190 ALA A CA 1
ATOM 1455 C C . ALA A 1 191 ? 43.580 5.316 45.208 1.00 34.18 190 ALA A C 1
ATOM 1456 O O . ALA A 1 191 ? 42.945 6.286 45.582 1.00 32.35 190 ALA A O 1
ATOM 1458 N N . THR A 1 192 ? 43.709 4.203 45.934 1.00 32.89 191 THR A N 1
ATOM 1459 C CA . THR A 1 192 ? 43.141 4.080 47.258 1.00 33.64 191 THR A CA 1
ATOM 1460 C C . THR A 1 192 ? 44.228 4.062 48.359 1.00 33.05 191 THR A C 1
ATOM 1461 O O . THR A 1 192 ? 45.338 3.580 48.150 1.00 32.20 191 THR A O 1
ATOM 1465 N N . PRO A 1 193 ? 43.907 4.563 49.552 1.00 34.38 192 PRO A N 1
ATOM 1466 C CA . PRO A 1 193 ? 44.888 4.609 50.636 1.00 34.28 192 PRO A CA 1
ATOM 1467 C C . PRO A 1 193 ? 45.211 3.253 51.246 1.00 35.22 192 PRO A C 1
ATOM 1468 O O . PRO A 1 193 ? 44.414 2.338 51.120 1.00 34.45 192 PRO A O 1
ATOM 1472 N N . PRO A 1 194 ? 46.371 3.116 51.919 1.00 34.12 193 PRO A N 1
ATOM 1473 C CA . PRO A 1 194 ? 47.397 4.144 52.144 1.00 33.62 193 PRO A CA 1
ATOM 1474 C C . PRO A 1 194 ? 48.298 4.360 50.933 1.00 31.54 193 PRO A C 1
ATOM 1475 O O . PRO A 1 194 ? 48.637 3.427 50.236 1.00 32.05 193 PRO A O 1
ATOM 1479 N N . PHE A 1 195 ? 48.710 5.590 50.707 1.00 29.35 194 PHE A N 1
ATOM 1480 C CA . PHE A 1 195 ? 49.561 5.894 49.564 1.00 28.61 194 PHE A CA 1
ATOM 1481 C C . PHE A 1 195 ? 51.013 5.836 50.012 1.00 27.55 194 PHE A C 1
ATOM 1482 O O . PHE A 1 195 ? 51.402 6.505 50.983 1.00 27.02 194 PHE A O 1
ATOM 1490 N N . PHE A 1 196 ? 51.807 5.016 49.331 1.00 25.99 195 PHE A N 1
ATOM 1491 C CA . PHE A 1 196 ? 53.243 4.899 49.617 1.00 25.64 195 PHE A CA 1
ATOM 1492 C C . PHE A 1 196 ? 53.958 5.994 48.816 1.00 26.27 195 PHE A C 1
ATOM 1493 O O . PHE A 1 196 ? 54.115 5.920 47.593 1.00 25.26 195 PHE A O 1
ATOM 1501 N N . VAL A 1 197 ? 54.291 7.060 49.525 1.00 23.83 196 VAL A N 1
ATOM 1502 C CA . VAL A 1 197 ? 54.873 8.259 48.893 1.00 23.27 196 VAL A CA 1
ATOM 1503 C C . VAL A 1 197 ? 56.373 8.269 49.139 1.00 24.02 196 VAL A C 1
ATOM 1504 O O . VAL A 1 197 ? 56.840 8.355 50.286 1.00 22.88 196 VAL A O 1
ATOM 1508 N N . GLN A 1 198 ? 57.127 8.110 48.052 1.00 22.10 197 GLN A N 1
ATOM 1509 C CA . GLN A 1 198 ? 58.563 8.061 48.093 1.00 21.91 197 GLN A CA 1
ATOM 1510 C C . GLN A 1 198 ? 59.024 9.428 47.570 1.00 21.37 197 GLN A C 1
ATOM 1511 O O . GLN A 1 198 ? 58.949 9.737 46.369 1.00 22.64 197 GLN A O 1
ATOM 1517 N N . THR A 1 199 ? 59.467 10.250 48.482 1.00 20.60 198 THR A N 1
ATOM 1518 C CA . THR A 1 199 ? 59.948 11.613 48.109 1.00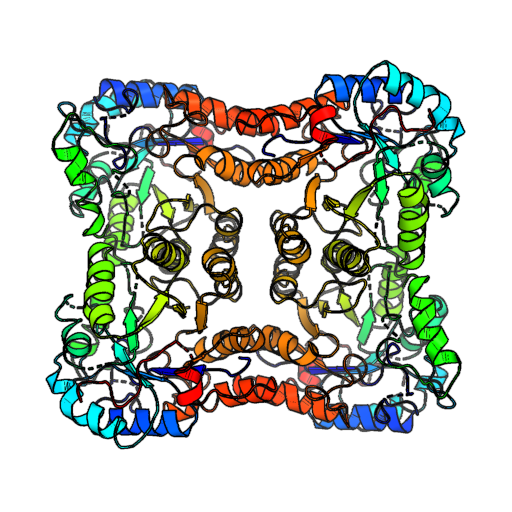 20.26 198 THR A CA 1
ATOM 1519 C C . THR A 1 199 ? 61.407 11.495 47.778 1.00 20.68 198 THR A C 1
ATOM 1520 O O . THR A 1 199 ? 62.201 11.021 48.606 1.00 20.50 198 THR A O 1
ATOM 1524 N N . VAL A 1 200 ? 61.739 11.912 46.540 1.00 21.34 199 VAL A N 1
ATOM 1525 C CA . VAL A 1 200 ? 63.070 11.769 45.917 1.00 22.07 199 VAL A CA 1
ATOM 1526 C C . VAL A 1 200 ? 63.799 13.080 45.816 1.00 20.15 199 VAL A C 1
ATOM 1527 O O . VAL A 1 200 ? 63.325 13.983 45.121 1.00 24.52 199 VAL A O 1
ATOM 1531 N N . PHE A 1 201 ? 64.947 13.171 46.486 1.00 18.97 200 PHE A N 1
ATOM 1532 C CA . PHE A 1 201 ? 65.729 14.440 46.535 1.00 18.52 200 PHE A CA 1
ATOM 1533 C C . PHE A 1 201 ? 67.069 14.324 45.909 1.00 20.37 200 PHE A C 1
ATOM 1534 O O . PHE A 1 201 ? 67.727 13.308 46.024 1.00 22.28 200 PHE A O 1
ATOM 1542 N N . GLY A 1 202 ? 67.521 15.413 45.289 1.00 22.02 201 GLY A N 1
ATOM 1543 C CA . GLY A 1 202 ? 68.875 15.481 44.821 1.00 24.22 201 GLY A CA 1
ATOM 1544 C C . GLY A 1 202 ? 69.198 15.173 43.398 1.00 26.48 201 GLY A C 1
ATOM 1545 O O . GLY A 1 202 ? 70.361 15.100 43.074 1.00 28.90 201 GLY A O 1
ATOM 1546 N N . LEU A 1 203 ? 68.204 14.974 42.551 1.00 27.65 202 LEU A N 1
ATOM 1547 C CA . LEU A 1 203 ? 68.460 14.676 41.144 1.00 28.59 202 LEU A CA 1
ATOM 1548 C C . LEU A 1 203 ? 68.267 15.925 40.365 1.00 28.33 202 LEU A C 1
ATOM 1549 O O . LEU A 1 203 ? 67.276 16.618 40.592 1.00 27.64 202 LEU A O 1
ATOM 1554 N N . LEU A 1 204 ? 69.181 16.231 39.441 1.00 28.55 203 LEU A N 1
ATOM 1555 C CA . LEU A 1 204 ? 69.039 17.397 38.585 1.00 28.33 203 LEU A CA 1
ATOM 1556 C C . LEU A 1 204 ? 67.819 17.162 37.716 1.00 28.73 203 LEU A C 1
ATOM 1557 O O . LEU A 1 204 ? 67.765 16.176 36.989 1.00 28.12 203 LEU A O 1
ATOM 1562 N N . GLY A 1 205 ? 66.853 18.071 37.802 1.00 27.34 204 GLY A N 1
ATOM 1563 C CA . GLY A 1 205 ? 65.563 17.922 37.129 1.00 26.59 204 GLY A CA 1
ATOM 1564 C C . GLY A 1 205 ? 64.450 17.706 38.153 1.00 26.71 204 GLY A C 1
ATOM 1565 O O . GLY A 1 205 ? 63.279 17.862 37.842 1.00 27.54 204 GLY A O 1
ATOM 1566 N N . GLY A 1 206 ? 64.825 17.336 39.375 1.00 25.11 205 GLY A N 1
ATOM 1567 C CA . GLY A 1 206 ? 63.889 17.203 40.502 1.00 23.96 205 GLY A CA 1
ATOM 1568 C C . GLY A 1 206 ? 64.236 18.207 41.603 1.00 25.34 205 GLY A C 1
ATOM 1569 O O . GLY A 1 206 ? 65.053 19.144 41.394 1.00 22.92 205 GLY A O 1
ATOM 1570 N N . ILE A 1 207 ? 63.583 18.069 42.754 1.00 23.71 206 ILE A N 1
ATOM 1571 C CA . ILE A 1 207 ? 63.871 18.957 43.902 1.00 22.97 206 ILE A CA 1
ATOM 1572 C C . ILE A 1 207 ? 65.258 18.626 44.477 1.00 22.19 206 ILE A C 1
ATOM 1573 O O . ILE A 1 207 ? 65.762 17.490 44.319 1.00 21.25 206 ILE A O 1
ATOM 1578 N N . GLY A 1 208 ? 65.949 19.628 45.039 1.00 22.07 207 GLY A N 1
ATOM 1579 C CA . GLY A 1 208 ? 67.253 19.393 45.611 1.00 22.92 207 GLY A CA 1
ATOM 1580 C C . GLY A 1 208 ? 67.218 18.672 46.948 1.00 23.30 207 GLY A C 1
ATOM 1581 O O . GLY A 1 208 ? 66.151 18.271 47.435 1.00 22.27 207 GLY A O 1
ATOM 1582 N N . PRO A 1 209 ? 68.383 18.558 47.581 1.00 23.26 208 PRO A N 1
ATOM 1583 C CA . PRO A 1 209 ? 68.554 17.827 48.800 1.00 20.72 208 PRO A CA 1
ATOM 1584 C C . PRO A 1 209 ? 68.610 18.624 50.090 1.00 20.19 208 PRO A C 1
ATOM 1585 O O . PRO A 1 209 ? 69.190 18.156 51.086 1.00 21.06 208 PRO A O 1
ATOM 1589 N N . HIS A 1 210 ? 68.079 19.852 50.108 1.00 21.51 209 HIS A N 1
ATOM 1590 C CA . HIS A 1 210 ? 68.229 20.648 51.295 1.00 20.79 209 HIS A CA 1
ATOM 1591 C C . HIS A 1 210 ? 67.227 20.220 52.365 1.00 20.49 209 HIS A C 1
ATOM 1592 O O . HIS A 1 210 ? 66.140 19.744 52.039 1.00 20.21 209 HIS A O 1
ATOM 1599 N N . PRO A 1 211 ? 67.604 20.282 53.658 1.00 21.51 210 PRO A N 1
ATOM 1600 C CA . PRO A 1 211 ? 66.624 20.043 54.703 1.00 21.77 210 PRO A CA 1
ATOM 1601 C C . PRO A 1 211 ? 65.263 20.731 54.502 1.00 21.35 210 PRO A C 1
ATOM 1602 O O . PRO A 1 211 ? 64.212 20.166 54.819 1.00 22.36 210 PRO A O 1
ATOM 1606 N N . GLU A 1 212 ? 65.282 21.966 54.042 1.00 21.61 211 GLU A N 1
ATOM 1607 C CA . GLU A 1 212 ? 64.053 22.694 53.729 1.00 22.55 211 GLU A CA 1
ATOM 1608 C C . GLU A 1 212 ? 63.220 22.039 52.640 1.00 19.49 211 GLU A C 1
ATOM 1609 O O . GLU A 1 212 ? 62.004 22.134 52.673 1.00 21.09 211 GLU A O 1
ATOM 1615 N N . ASP A 1 213 ? 63.882 21.435 51.655 1.00 19.21 212 ASP A N 1
ATOM 1616 C CA . ASP A 1 213 ? 63.219 20.813 50.556 1.00 19.12 212 ASP A CA 1
ATOM 1617 C C . ASP A 1 213 ? 62.456 19.632 51.155 1.00 20.68 212 ASP A C 1
ATOM 1618 O O . ASP A 1 213 ? 61.254 19.445 50.887 1.00 22.11 212 ASP A O 1
ATOM 1623 N N . LEU A 1 214 ? 63.133 18.913 52.043 1.00 22.95 213 LEU A N 1
ATOM 1624 C CA . LEU A 1 214 ? 62.510 17.764 52.727 1.00 20.63 213 LEU A CA 1
ATOM 1625 C C . LEU A 1 214 ? 61.322 18.169 53.611 1.00 21.26 213 LEU A C 1
ATOM 1626 O O . LEU A 1 214 ? 60.242 17.507 53.561 1.00 22.33 213 LEU A O 1
ATOM 1631 N N . ALA A 1 215 ? 61.492 19.193 54.445 1.00 19.42 214 ALA A N 1
ATOM 1632 C CA . ALA A 1 215 ? 60.395 19.692 55.324 1.00 20.23 214 ALA A CA 1
ATOM 1633 C C . ALA A 1 215 ? 59.198 20.100 54.465 1.00 21.72 214 ALA A C 1
ATOM 1634 O O . ALA A 1 215 ? 58.055 19.886 54.819 1.00 21.42 214 ALA A O 1
ATOM 1636 N N . HIS A 1 216 ? 59.439 20.733 53.331 1.00 20.73 215 HIS A N 1
ATOM 1637 C CA A HIS A 1 216 ? 58.292 21.142 52.519 0.50 19.91 215 HIS A CA 1
ATOM 1638 C CA B HIS A 1 216 ? 58.359 21.139 52.436 0.50 20.00 215 HIS A CA 1
ATOM 1639 C C . HIS A 1 216 ? 57.560 19.971 51.862 1.00 21.28 215 HIS A C 1
ATOM 1640 O O . HIS A 1 216 ? 56.328 19.967 51.784 1.00 23.85 215 HIS A O 1
ATOM 1661 N N . ARG A 1 218 ? 57.230 17.061 53.206 1.00 22.83 217 ARG A N 1
ATOM 1662 C CA . ARG A 1 218 ? 56.385 16.476 54.266 1.00 21.24 217 ARG A CA 1
ATOM 1663 C C . ARG A 1 218 ? 55.163 17.330 54.573 1.00 21.80 217 ARG A C 1
ATOM 1664 O O . ARG A 1 218 ? 54.062 16.845 54.767 1.00 23.69 217 ARG A O 1
ATOM 1672 N N . ARG A 1 219 ? 55.358 18.637 54.689 1.00 19.30 218 ARG A N 1
ATOM 1673 C CA . ARG A 1 219 ? 54.266 19.551 54.996 1.00 20.72 218 ARG A CA 1
ATOM 1674 C C . ARG A 1 219 ? 53.183 19.473 53.923 1.00 19.12 218 ARG A C 1
ATOM 1675 O O . ARG A 1 219 ? 51.973 19.481 54.236 1.00 22.52 218 ARG A O 1
ATOM 1683 N N . THR A 1 220 ? 53.602 19.329 52.662 1.00 16.27 219 THR A N 1
ATOM 1684 C CA . THR A 1 220 ? 52.686 19.325 51.523 1.00 13.04 219 THR A CA 1
ATOM 1685 C C . THR A 1 220 ? 51.882 18.048 51.608 1.00 15.15 219 THR A C 1
ATOM 1686 O O . THR A 1 220 ? 50.670 18.100 51.521 1.00 19.29 219 THR A O 1
ATOM 1690 N N . ALA A 1 221 ? 52.635 16.990 51.726 1.00 16.31 220 ALA A N 1
ATOM 1691 C CA . ALA A 1 221 ? 51.989 15.618 51.819 1.00 14.89 220 ALA A CA 1
ATOM 1692 C C . ALA A 1 221 ? 51.069 15.579 53.014 1.00 20.23 220 ALA A C 1
ATOM 1693 O O . ALA A 1 221 ? 49.925 15.051 52.908 1.00 21.31 220 ALA A O 1
ATOM 1695 N N . ASP A 1 222 ? 51.525 16.045 54.172 1.00 21.67 221 ASP A N 1
ATOM 1696 C CA . ASP A 1 222 ? 50.657 16.014 55.362 1.00 22.89 221 ASP A CA 1
ATOM 1697 C C . ASP A 1 222 ? 49.337 16.734 55.098 1.00 24.24 221 ASP A C 1
ATOM 1698 O O . ASP A 1 222 ? 48.257 16.267 55.464 1.00 26.22 221 ASP A O 1
ATOM 1703 N N . ARG A 1 223 ? 49.430 17.883 54.441 1.00 23.75 222 ARG A N 1
ATOM 1704 C CA . ARG A 1 223 ? 48.245 18.657 54.140 1.00 26.27 222 ARG A CA 1
ATOM 1705 C C . ARG A 1 223 ? 47.338 18.014 53.098 1.00 26.43 222 ARG A C 1
ATOM 1706 O O . ARG A 1 223 ? 46.115 18.072 53.235 1.00 26.24 222 ARG A O 1
ATOM 1714 N N . LEU A 1 224 ? 47.915 17.386 52.078 1.00 25.78 223 LEU A N 1
ATOM 1715 C CA . LEU A 1 224 ? 47.131 16.816 51.003 1.00 23.54 223 LEU A CA 1
ATOM 1716 C C . LEU A 1 224 ? 46.528 15.472 51.360 1.00 24.10 223 LEU A C 1
ATOM 1717 O O . LEU A 1 224 ? 45.418 15.169 50.955 1.00 25.67 223 LEU A O 1
ATOM 1722 N N . PHE A 1 225 ? 47.272 14.678 52.092 1.00 23.82 224 PHE A N 1
ATOM 1723 C CA . PHE A 1 225 ? 46.870 13.285 52.373 1.00 25.07 224 PHE A CA 1
ATOM 1724 C C . PHE A 1 225 ? 46.585 12.962 53.825 1.00 27.47 224 PHE A C 1
ATOM 1725 O O . PHE A 1 225 ? 46.017 11.901 54.112 1.00 26.11 224 PHE A O 1
ATOM 1733 N N . GLY A 1 226 ? 46.974 13.837 54.747 1.00 29.34 225 GLY A N 1
ATOM 1734 C CA . GLY A 1 226 ? 46.706 13.594 56.160 1.00 29.17 225 GLY A CA 1
ATOM 1735 C C . GLY A 1 226 ? 47.304 12.265 56.586 1.00 30.79 225 GLY A C 1
ATOM 1736 O O . GLY A 1 226 ? 48.448 11.948 56.257 1.00 30.16 225 GLY A O 1
ATOM 1737 N N . ALA A 1 227 ? 46.514 11.479 57.289 1.00 32.04 226 ALA A N 1
ATOM 1738 C CA . ALA A 1 227 ? 46.951 10.165 57.785 1.00 33.30 226 ALA A CA 1
ATOM 1739 C C . ALA A 1 227 ? 46.889 9.054 56.734 1.00 34.66 226 ALA A C 1
ATOM 1740 O O . ALA A 1 227 ? 47.195 7.888 57.045 1.00 35.08 226 ALA A O 1
ATOM 1742 N N . ASP A 1 228 ? 46.480 9.384 55.512 1.00 33.93 227 ASP A N 1
ATOM 1743 C CA . ASP A 1 228 ? 46.321 8.379 54.452 1.00 34.09 227 ASP A CA 1
ATOM 1744 C C . ASP A 1 228 ? 47.553 8.057 53.626 1.00 31.21 227 ASP A C 1
ATOM 1745 O O . ASP A 1 228 ? 47.430 7.423 52.606 1.00 30.52 227 ASP A O 1
ATOM 1750 N N . TYR A 1 229 ? 48.720 8.527 54.020 1.00 30.95 228 TYR A N 1
ATOM 1751 C CA . TYR A 1 229 ? 49.912 8.216 53.259 1.00 29.51 228 TYR A CA 1
ATOM 1752 C C . TYR A 1 229 ? 50.998 7.698 54.174 1.00 28.36 228 TYR A C 1
ATOM 1753 O O . TYR A 1 229 ? 50.969 7.951 55.390 1.00 28.53 228 TYR A O 1
ATOM 1762 N N . VAL A 1 230 ? 51.891 6.892 53.597 1.00 27.02 229 VAL A N 1
ATOM 1763 C CA . VAL A 1 230 ? 53.062 6.345 54.264 1.00 25.67 229 VAL A CA 1
ATOM 1764 C C . VAL A 1 230 ? 54.261 6.979 53.553 1.00 25.62 229 VAL A C 1
ATOM 1765 O O . VAL A 1 230 ? 54.423 6.863 52.338 1.00 26.56 229 VAL A O 1
ATOM 1769 N N . TRP A 1 231 ? 55.108 7.626 54.323 1.00 23.00 230 TRP A N 1
ATOM 1770 C CA . TRP A 1 231 ? 56.200 8.408 53.766 1.00 22.79 230 TRP A CA 1
ATOM 1771 C C . TRP A 1 231 ? 57.534 7.700 53.755 1.00 23.59 230 TRP A C 1
ATOM 1772 O O . TRP A 1 231 ? 57.948 7.126 54.766 1.00 23.78 230 TRP A O 1
ATOM 1783 N N . SER A 1 232 ? 58.234 7.768 52.609 1.00 21.36 231 SER A N 1
ATOM 1784 C CA . SER A 1 232 ? 59.574 7.222 52.546 1.00 19.06 231 SER A CA 1
ATOM 1785 C C . SER A 1 232 ? 60.444 8.273 51.896 1.00 20.01 231 SER A C 1
ATOM 1786 O O . SER A 1 232 ? 60.016 9.023 51.053 1.00 22.12 231 SER A O 1
ATOM 1789 N N . ILE A 1 233 ? 61.676 8.261 52.317 1.00 20.76 232 ILE A N 1
ATOM 1790 C CA . ILE A 1 233 ? 62.669 9.214 51.847 1.00 19.92 232 ILE A CA 1
ATOM 1791 C C . ILE A 1 233 ? 63.721 8.537 50.990 1.00 21.68 232 ILE A C 1
ATOM 1792 O O . ILE A 1 233 ? 64.292 7.503 51.393 1.00 20.98 232 ILE A O 1
ATOM 1797 N N . LEU A 1 234 ? 64.029 9.161 49.834 1.00 22.42 233 LEU A N 1
ATOM 1798 C CA . LEU A 1 234 ? 65.081 8.716 48.962 1.00 20.00 233 LEU A CA 1
ATOM 1799 C C . LEU A 1 234 ? 65.980 9.930 48.701 1.00 18.85 233 LEU A C 1
ATOM 1800 O O . LEU A 1 234 ? 65.556 10.862 48.060 1.00 21.42 233 LEU A O 1
ATOM 1805 N N . GLY A 1 235 ? 67.155 9.921 49.271 1.00 19.79 234 GLY A N 1
ATOM 1806 C CA . GLY A 1 235 ? 68.162 10.930 48.965 1.00 20.92 234 GLY A CA 1
ATOM 1807 C C . GLY A 1 235 ? 69.161 10.370 48.002 1.00 21.89 234 GLY A C 1
ATOM 1808 O O . GLY A 1 235 ? 69.767 9.326 48.269 1.00 21.79 234 GLY A O 1
ATOM 1809 N N . ALA A 1 236 ? 69.434 11.112 46.914 1.00 22.65 235 ALA A N 1
ATOM 1810 C CA . ALA A 1 236 ? 70.342 10.643 45.908 1.00 22.90 235 ALA A CA 1
ATOM 1811 C C . ALA A 1 236 ? 71.811 10.838 46.317 1.00 23.90 235 ALA A C 1
ATOM 1812 O O . ALA A 1 236 ? 72.213 11.837 46.977 1.00 23.89 235 ALA A O 1
ATOM 1814 N N . GLY A 1 237 ? 72.629 9.871 45.919 1.00 23.71 236 GLY A N 1
ATOM 1815 C CA . GLY A 1 237 ? 74.047 9.906 46.191 1.00 23.33 236 GLY A CA 1
ATOM 1816 C C . GLY A 1 237 ? 74.416 10.130 47.650 1.00 24.25 236 GLY A C 1
ATOM 1817 O O . GLY A 1 237 ? 73.895 9.457 48.552 1.00 22.39 236 GLY A O 1
ATOM 1818 N N . ARG A 1 238 ? 75.304 11.107 47.882 1.00 22.61 237 ARG A N 1
ATOM 1819 C CA A ARG A 1 238 ? 75.788 11.426 49.231 0.50 24.43 237 ARG A CA 1
ATOM 1820 C CA B ARG A 1 238 ? 75.787 11.407 49.220 0.50 24.21 237 ARG A CA 1
ATOM 1821 C C . ARG A 1 238 ? 74.696 11.823 50.219 1.00 23.05 237 ARG A C 1
ATOM 1822 O O . ARG A 1 238 ? 74.910 11.796 51.425 1.00 23.12 237 ARG A O 1
ATOM 1837 N N . HIS A 1 239 ? 73.531 12.209 49.714 1.00 23.58 238 HIS A N 1
ATOM 1838 C CA . HIS A 1 239 ? 72.404 12.658 50.553 1.00 22.15 238 HIS A CA 1
ATOM 1839 C C . HIS A 1 239 ? 71.572 11.505 51.036 1.00 21.35 238 HIS A C 1
ATOM 1840 O O . HIS A 1 239 ? 70.641 11.680 51.839 1.00 19.80 238 HIS A O 1
ATOM 1847 N N . GLN A 1 240 ? 71.939 10.319 50.583 1.00 22.45 239 GLN A N 1
ATOM 1848 C CA . GLN A 1 240 ? 71.172 9.139 50.941 1.00 20.31 239 GLN A CA 1
ATOM 1849 C C . GLN A 1 240 ? 70.945 8.998 52.464 1.00 22.85 239 GLN A C 1
ATOM 1850 O O . GLN A 1 240 ? 69.815 8.872 52.945 1.00 23.08 239 GLN A O 1
ATOM 1856 N N . ILE A 1 241 ? 72.023 8.904 53.215 1.00 22.99 240 ILE A N 1
ATOM 1857 C CA . ILE A 1 241 ? 71.890 8.667 54.651 1.00 22.28 240 ILE A CA 1
ATOM 1858 C C . ILE A 1 241 ? 71.414 9.895 55.432 1.00 21.15 240 ILE A C 1
ATOM 1859 O O . ILE A 1 241 ? 70.529 9.789 56.264 1.00 19.88 240 ILE A O 1
ATOM 1864 N N . PRO A 1 242 ? 71.998 11.080 55.201 1.00 18.97 241 PRO A N 1
ATOM 1865 C CA . PRO A 1 242 ? 71.476 12.214 55.951 1.00 19.23 241 PRO A CA 1
ATOM 1866 C C . PRO A 1 242 ? 69.990 12.485 55.806 1.00 18.64 241 PRO A C 1
ATOM 1867 O O . PRO A 1 242 ? 69.295 12.771 56.786 1.00 19.60 241 PRO A O 1
ATOM 1871 N N . LEU A 1 243 ? 69.478 12.447 54.588 1.00 18.42 242 LEU A N 1
ATOM 1872 C CA . LEU A 1 243 ? 68.057 12.725 54.386 1.00 19.64 242 LEU A CA 1
ATOM 1873 C C . LEU A 1 243 ? 67.203 11.586 54.952 1.00 18.16 242 LEU A C 1
ATOM 1874 O O . LEU A 1 243 ? 66.192 11.826 55.579 1.00 18.58 242 LEU A O 1
ATOM 1879 N N . ALA A 1 244 ? 67.639 10.349 54.776 1.00 19.76 243 ALA A N 1
ATOM 1880 C CA . ALA A 1 244 ? 66.884 9.214 55.337 1.00 19.33 243 ALA A CA 1
ATOM 1881 C C . ALA A 1 244 ? 66.840 9.348 56.873 1.00 18.58 243 ALA A C 1
ATOM 1882 O O . ALA A 1 244 ? 65.850 9.020 57.507 1.00 21.21 243 ALA A O 1
ATOM 1884 N N . SER A 1 245 ? 67.942 9.805 57.446 1.00 18.86 244 SER A N 1
ATOM 1885 C CA . SER A 1 245 ? 68.071 10.007 58.889 1.00 18.28 244 SER A CA 1
ATOM 1886 C C . SER A 1 245 ? 67.063 11.069 59.358 1.00 20.77 244 SER A C 1
ATOM 1887 O O . SER A 1 245 ? 66.337 10.887 60.349 1.00 21.32 244 SER A O 1
ATOM 1890 N N . ILE A 1 246 ? 67.032 12.202 58.652 1.00 21.01 245 ILE A N 1
ATOM 1891 C CA . ILE A 1 246 ? 66.074 13.250 58.987 1.00 19.58 245 ILE A CA 1
ATOM 1892 C C . ILE A 1 246 ? 64.620 12.699 58.983 1.00 22.82 245 ILE A C 1
ATOM 1893 O O . ILE A 1 246 ? 63.865 12.981 59.888 1.00 22.41 245 ILE A O 1
ATOM 1898 N N . GLY A 1 247 ? 64.248 11.919 57.958 1.00 21.57 246 GLY A N 1
ATOM 1899 C CA . GLY A 1 247 ? 62.944 11.329 57.864 1.00 22.19 246 GLY A CA 1
ATOM 1900 C C . GLY A 1 247 ? 62.714 10.308 58.944 1.00 19.76 246 GLY A C 1
ATOM 1901 O O . GLY A 1 247 ? 61.654 10.356 59.613 1.00 21.80 246 GLY A O 1
ATOM 1902 N N . ALA A 1 248 ? 63.707 9.454 59.215 1.00 19.10 247 ALA A N 1
ATOM 1903 C CA . ALA A 1 248 ? 63.532 8.331 60.187 1.00 21.01 247 ALA A CA 1
ATOM 1904 C C . ALA A 1 248 ? 63.261 8.883 61.600 1.00 21.66 247 ALA A C 1
ATOM 1905 O O . ALA A 1 248 ? 62.405 8.363 62.361 1.00 21.27 247 ALA A O 1
ATOM 1907 N N . ALA A 1 249 ? 63.935 9.993 61.897 1.00 22.16 248 ALA A N 1
ATOM 1908 C CA . ALA A 1 249 ? 63.818 10.679 63.191 1.00 22.27 248 ALA A CA 1
ATOM 1909 C C . ALA A 1 249 ? 62.470 11.284 63.422 1.00 21.67 248 ALA A C 1
ATOM 1910 O O . ALA A 1 249 ? 62.165 11.623 64.548 1.00 24.11 248 ALA A O 1
ATOM 1912 N N . GLN A 1 250 ? 61.638 11.418 62.392 1.00 20.91 249 GLN A N 1
ATOM 1913 C CA . GLN A 1 250 ? 60.368 12.024 62.554 1.00 22.97 249 GLN A CA 1
ATOM 1914 C C . GLN A 1 250 ? 59.260 11.123 62.089 1.00 23.53 249 GLN A C 1
ATOM 1915 O O . GLN A 1 250 ? 58.202 11.583 61.689 1.00 25.23 249 GLN A O 1
ATOM 1921 N N . GLY A 1 251 ? 59.537 9.829 62.123 1.00 24.30 250 GLY A N 1
ATOM 1922 C CA . GLY A 1 251 ? 58.505 8.819 61.847 1.00 26.11 250 GLY A CA 1
ATOM 1923 C C . GLY A 1 251 ? 58.425 8.299 60.423 1.00 26.27 250 GLY A C 1
ATOM 1924 O O . GLY A 1 251 ? 57.566 7.489 60.118 1.00 28.99 250 GLY A O 1
ATOM 1925 N N . ALA A 1 252 ? 59.303 8.768 59.538 1.00 22.31 251 ALA A N 1
ATOM 1926 C CA . ALA A 1 252 ? 59.244 8.303 58.158 1.00 22.88 251 ALA A CA 1
ATOM 1927 C C . ALA A 1 252 ? 59.963 6.951 57.953 1.00 21.82 251 ALA A C 1
ATOM 1928 O O . ALA A 1 252 ? 60.690 6.448 58.831 1.00 22.43 251 ALA A O 1
ATOM 1930 N N . ASN A 1 253 ? 59.766 6.416 56.751 1.00 22.34 252 ASN A N 1
ATOM 1931 C CA . ASN A 1 253 ? 60.392 5.200 56.300 1.00 23.31 252 ASN A CA 1
ATOM 1932 C C . ASN A 1 253 ? 61.544 5.579 55.410 1.00 22.98 252 ASN A C 1
ATOM 1933 O O . ASN A 1 253 ? 61.676 6.739 55.057 1.00 23.37 252 ASN A O 1
ATOM 1938 N N . VAL A 1 254 ? 62.400 4.625 55.067 1.00 23.02 253 VAL A N 1
ATOM 1939 C CA . VAL A 1 254 ? 63.652 4.983 54.373 1.00 21.64 253 VAL A CA 1
ATOM 1940 C C . VAL A 1 254 ? 63.971 4.141 53.137 1.00 21.52 253 VAL A C 1
ATOM 1941 O O . VAL A 1 254 ? 63.655 2.965 53.085 1.00 20.47 253 VAL A O 1
ATOM 1945 N N . ARG A 1 255 ? 64.672 4.721 52.178 1.00 19.11 254 ARG A N 1
ATOM 1946 C CA . ARG A 1 255 ? 65.081 4.003 50.974 1.00 19.57 254 ARG A CA 1
ATOM 1947 C C . ARG A 1 255 ? 66.558 4.150 50.797 1.00 23.13 254 ARG A C 1
ATOM 1948 O O . ARG A 1 255 ? 67.085 5.264 50.871 1.00 20.79 254 ARG A O 1
ATOM 1956 N N . VAL A 1 256 ? 67.211 3.010 50.604 1.00 22.97 255 VAL A N 1
ATOM 1957 C CA . VAL A 1 256 ? 68.641 2.960 50.326 1.00 23.03 255 VAL A CA 1
ATOM 1958 C C . VAL A 1 256 ? 68.854 2.121 49.041 1.00 25.04 255 VAL A C 1
ATOM 1959 O O . VAL A 1 256 ? 67.893 1.693 48.414 1.00 24.74 255 VAL A O 1
ATOM 1963 N N . GLY A 1 257 ? 70.109 1.911 48.658 1.00 23.57 256 GLY A N 1
ATOM 1964 C CA . GLY A 1 257 ? 70.438 1.097 47.487 1.00 24.05 256 GLY A CA 1
ATOM 1965 C C . GLY A 1 257 ? 71.388 1.689 46.482 1.00 25.28 256 GLY A C 1
ATOM 1966 O O . GLY A 1 257 ? 71.435 2.892 46.314 1.00 25.23 256 GLY A O 1
ATOM 1967 N N . LEU A 1 258 ? 72.096 0.810 45.770 1.00 26.04 257 LEU A N 1
ATOM 1968 C CA . LEU A 1 258 ? 73.072 1.195 44.737 1.00 26.07 257 LEU A CA 1
ATOM 1969 C C . LEU A 1 258 ? 72.431 1.835 43.517 1.00 25.95 257 LEU A C 1
ATOM 1970 O O . LEU A 1 258 ? 73.102 2.566 42.744 1.00 25.62 257 LEU A O 1
ATOM 1975 N N . GLU A 1 259 ? 71.127 1.626 43.356 1.00 24.27 258 GLU A N 1
ATOM 1976 C CA . GLU A 1 259 ? 70.387 2.338 42.326 1.00 25.69 258 GLU A CA 1
ATOM 1977 C C . GLU A 1 259 ? 70.510 3.864 42.539 1.00 26.20 258 GLU A C 1
ATOM 1978 O O . GLU A 1 259 ? 70.610 4.604 41.591 1.00 26.63 258 GLU A O 1
ATOM 1984 N N . ASP A 1 260 ? 70.437 4.259 43.815 1.00 25.32 259 ASP A N 1
ATOM 1985 C CA . ASP A 1 260 ? 70.348 5.650 44.284 1.00 24.81 259 ASP A CA 1
ATOM 1986 C C . ASP A 1 260 ? 71.680 6.276 44.657 1.00 23.84 259 ASP A C 1
ATOM 1987 O O . ASP A 1 260 ? 71.868 7.469 44.451 1.00 24.13 259 ASP A O 1
ATOM 1992 N N . SER A 1 261 ? 72.582 5.492 45.226 1.00 23.49 260 SER A N 1
ATOM 1993 C CA . SER A 1 261 ? 73.907 5.952 45.624 1.00 24.26 260 SER A CA 1
ATOM 1994 C C . SER A 1 261 ? 74.918 4.848 45.462 1.00 25.45 260 SER A C 1
ATOM 1995 O O . SER A 1 261 ? 74.684 3.719 45.895 1.00 23.07 260 SER A O 1
ATOM 1998 N N . LEU A 1 262 ? 76.072 5.174 44.893 1.00 24.52 261 LEU A N 1
ATOM 1999 C CA . LEU A 1 262 ? 77.136 4.188 44.746 1.00 26.39 261 LEU A CA 1
ATOM 2000 C C . LEU A 1 262 ? 78.052 4.111 45.974 1.00 27.39 261 LEU A C 1
ATOM 2001 O O . LEU A 1 262 ? 78.837 3.159 46.097 1.00 28.54 261 LEU A O 1
ATOM 2006 N N . TRP A 1 263 ? 77.854 5.025 46.929 1.00 27.05 262 TRP A N 1
ATOM 2007 C CA . TRP A 1 263 ? 78.750 5.207 48.087 1.00 27.79 262 TRP A CA 1
ATOM 2008 C C . TRP A 1 263 ? 78.282 4.709 49.425 1.00 27.80 262 TRP A C 1
ATOM 2009 O O . TRP A 1 263 ? 77.101 4.633 49.694 1.00 30.03 262 TRP A O 1
ATOM 2020 N N . ILE A 1 264 ? 79.250 4.397 50.284 1.00 28.51 263 ILE A N 1
ATOM 2021 C CA . ILE A 1 264 ? 78.964 3.946 51.627 1.00 29.29 263 ILE A CA 1
ATOM 2022 C C . ILE A 1 264 ? 79.491 4.935 52.622 1.00 30.90 263 ILE A C 1
ATOM 2023 O O . ILE A 1 264 ? 79.099 4.941 53.772 1.00 31.54 263 ILE A O 1
ATOM 2028 N N . ALA A 1 265 ? 80.370 5.803 52.160 1.00 31.40 264 ALA A N 1
ATOM 2029 C CA . ALA A 1 265 ? 80.899 6.856 52.977 1.00 31.50 264 ALA A CA 1
ATOM 2030 C C . ALA A 1 265 ? 81.591 7.753 51.966 1.00 34.08 264 ALA A C 1
ATOM 2031 O O . ALA A 1 265 ? 81.753 7.373 50.804 1.00 34.03 264 ALA A O 1
ATOM 2033 N N . PRO A 1 266 ? 81.956 8.973 52.363 1.00 38.62 265 PRO A N 1
ATOM 2034 C CA . PRO A 1 266 ? 82.610 9.860 51.394 1.00 39.40 265 PRO A CA 1
ATOM 2035 C C . PRO A 1 266 ? 83.801 9.235 50.693 1.00 40.68 265 PRO A C 1
ATOM 2036 O O . PRO A 1 266 ? 84.722 8.762 51.350 1.00 41.23 265 PRO A O 1
ATOM 2040 N N . GLY A 1 267 ? 83.766 9.227 49.365 1.00 41.83 266 GLY A N 1
ATOM 2041 C CA . GLY A 1 267 ? 84.844 8.644 48.555 1.00 41.85 266 GLY A CA 1
ATOM 2042 C C . GLY A 1 267 ? 85.078 7.139 48.684 1.00 41.14 266 GLY A C 1
ATOM 2043 O O . GLY A 1 267 ? 86.125 6.632 48.269 1.00 41.06 266 GLY A O 1
ATOM 2044 N N . GLU A 1 268 ? 84.103 6.406 49.225 1.00 38.34 267 GLU A N 1
ATOM 2045 C CA . GLU A 1 268 ? 84.263 4.988 49.413 1.00 38.46 267 GLU A CA 1
ATOM 2046 C C . GLU A 1 268 ? 83.038 4.320 48.788 1.00 34.44 267 GLU A C 1
ATOM 2047 O O . GLU A 1 268 ? 81.905 4.603 49.168 1.00 32.13 267 GLU A O 1
ATOM 2053 N N . LEU A 1 269 ? 83.267 3.503 47.771 1.00 31.91 268 LEU A N 1
ATOM 2054 C CA . LEU A 1 269 ? 82.184 2.820 47.111 1.00 30.23 268 LEU A CA 1
ATOM 2055 C C . LEU A 1 269 ? 81.570 1.767 48.031 1.00 29.05 268 LEU A C 1
ATOM 2056 O O . LEU A 1 269 ? 82.280 1.079 48.777 1.00 30.22 268 LEU A O 1
ATOM 2061 N N . ALA A 1 270 ? 80.247 1.671 47.980 1.00 26.43 269 ALA A N 1
ATOM 2062 C CA . ALA A 1 270 ? 79.511 0.643 48.694 1.00 25.78 269 ALA A CA 1
ATOM 2063 C C . ALA A 1 270 ? 79.773 -0.699 48.005 1.00 26.63 269 ALA A C 1
ATOM 2064 O O . ALA A 1 270 ? 79.557 -0.827 46.791 1.00 26.82 269 ALA A O 1
ATOM 2066 N N . GLU A 1 271 ? 80.227 -1.690 48.769 1.00 28.23 270 GLU A N 1
ATOM 2067 C CA . GLU A 1 271 ? 80.501 -3.007 48.184 1.00 32.15 270 GLU A CA 1
ATOM 2068 C C . GLU A 1 271 ? 79.228 -3.807 47.942 1.00 31.31 270 GLU A C 1
ATOM 2069 O O . GLU A 1 271 ? 79.155 -4.621 47.015 1.00 31.90 270 GLU A O 1
ATOM 2075 N N . THR A 1 272 ? 78.240 -3.597 48.801 1.00 29.71 271 THR A N 1
ATOM 2076 C CA . THR A 1 272 ? 76.940 -4.206 48.625 1.00 28.35 271 THR A CA 1
ATOM 2077 C C . THR A 1 272 ? 75.825 -3.200 48.978 1.00 28.82 271 THR A C 1
ATOM 2078 O O . THR A 1 272 ? 76.068 -2.117 49.544 1.00 27.53 271 THR A O 1
ATOM 2082 N N . ASN A 1 273 ? 74.631 -3.564 48.552 1.00 26.01 272 ASN A N 1
ATOM 2083 C CA . ASN A 1 273 ? 73.381 -2.889 48.894 1.00 25.16 272 ASN A CA 1
ATOM 2084 C C . ASN A 1 273 ? 73.170 -3.079 50.387 1.00 24.99 272 ASN A C 1
ATOM 2085 O O . ASN A 1 273 ? 72.785 -2.160 51.115 1.00 24.88 272 ASN A O 1
ATOM 2090 N N . ALA A 1 274 ? 73.439 -4.298 50.856 1.00 24.24 273 ALA A N 1
ATOM 2091 C CA . ALA A 1 274 ? 73.311 -4.612 52.268 1.00 24.74 273 ALA A CA 1
ATOM 2092 C C . ALA A 1 274 ? 74.160 -3.703 53.172 1.00 25.93 273 ALA A C 1
ATOM 2093 O O . ALA A 1 274 ? 73.761 -3.362 54.270 1.00 27.53 273 ALA A O 1
ATOM 2095 N N . ALA A 1 275 ? 75.320 -3.274 52.712 1.00 24.65 274 ALA A N 1
ATOM 2096 C CA . ALA A 1 275 ? 76.157 -2.383 53.484 1.00 24.30 274 ALA A CA 1
ATOM 2097 C C . ALA A 1 275 ? 75.359 -1.114 53.818 1.00 23.83 274 ALA A C 1
ATOM 2098 O O . ALA A 1 275 ? 75.416 -0.618 54.947 1.00 23.59 274 ALA A O 1
ATOM 2100 N N . GLN A 1 276 ? 74.610 -0.615 52.829 1.00 24.37 275 GLN A N 1
ATOM 2101 C CA . GLN A 1 276 ? 73.788 0.594 52.987 1.00 24.74 275 GLN A CA 1
ATOM 2102 C C . GLN A 1 276 ? 72.604 0.386 53.910 1.00 25.38 275 GLN A C 1
ATOM 2103 O O . GLN A 1 276 ? 72.230 1.313 54.657 1.00 26.17 275 GLN A O 1
ATOM 2109 N N . VAL A 1 277 ? 72.019 -0.824 53.890 1.00 23.99 276 VAL A N 1
ATOM 2110 C CA . VAL A 1 277 ? 70.932 -1.143 54.801 1.00 22.87 276 VAL A CA 1
ATOM 2111 C C . VAL A 1 277 ? 71.508 -1.113 56.210 1.00 23.08 276 VAL A C 1
ATOM 2112 O O . VAL A 1 277 ? 70.880 -0.611 57.155 1.00 22.73 276 VAL A O 1
ATOM 2116 N N . ARG A 1 278 ? 72.702 -1.661 56.383 1.00 22.37 277 ARG A N 1
ATOM 2117 C CA . ARG A 1 278 ? 73.335 -1.651 57.721 1.00 24.79 277 ARG A CA 1
ATOM 2118 C C . ARG A 1 278 ? 73.637 -0.252 58.211 1.00 23.97 277 ARG A C 1
ATOM 2119 O O . ARG A 1 278 ? 73.490 0.042 59.391 1.00 25.32 277 ARG A O 1
ATOM 2127 N N . LYS A 1 279 ? 74.048 0.618 57.311 1.00 25.64 278 LYS A N 1
ATOM 2128 C CA . LYS A 1 279 ? 74.396 1.980 57.693 1.00 25.63 278 LYS A CA 1
ATOM 2129 C C . LYS A 1 279 ? 73.169 2.726 58.204 1.00 25.44 278 LYS A C 1
ATOM 2130 O O . LYS A 1 279 ? 73.212 3.309 59.269 1.00 25.98 278 LYS A O 1
ATOM 2136 N N . ILE A 1 280 ? 72.054 2.661 57.492 1.00 25.40 279 ILE A N 1
ATOM 2137 C CA . ILE A 1 280 ? 70.843 3.353 57.947 1.00 22.41 279 ILE A CA 1
ATOM 2138 C C . ILE A 1 280 ? 70.315 2.702 59.212 1.00 23.87 279 ILE A C 1
ATOM 2139 O O . ILE A 1 280 ? 69.732 3.363 60.062 1.00 25.02 279 ILE A O 1
ATOM 2144 N N . ARG A 1 281 ? 70.554 1.407 59.366 1.00 23.17 280 ARG A N 1
ATOM 2145 C CA . ARG A 1 281 ? 70.155 0.751 60.573 1.00 23.51 280 ARG A CA 1
ATOM 2146 C C . ARG A 1 281 ? 70.912 1.223 61.828 1.00 22.45 280 ARG A C 1
ATOM 2147 O O . ARG A 1 281 ? 70.357 1.204 62.911 1.00 22.08 280 ARG A O 1
ATOM 2155 N N . GLN A 1 282 ? 72.121 1.760 61.674 1.00 22.09 281 GLN A N 1
ATOM 2156 C CA . GLN A 1 282 ? 72.860 2.333 62.805 1.00 24.02 281 GLN A CA 1
ATOM 2157 C C . GLN A 1 282 ? 72.081 3.537 63.351 1.00 21.98 281 GLN A C 1
ATOM 2158 O O . GLN A 1 282 ? 71.938 3.708 64.564 1.00 20.78 281 GLN A O 1
ATOM 2164 N N . VAL A 1 283 ? 71.581 4.355 62.437 1.00 23.66 282 VAL A N 1
ATOM 2165 C CA . VAL A 1 283 ? 70.713 5.505 62.767 1.00 23.03 282 VAL A CA 1
ATOM 2166 C C . VAL A 1 283 ? 69.396 5.051 63.373 1.00 24.35 282 VAL A C 1
ATOM 2167 O O . VAL A 1 283 ? 68.972 5.517 64.445 1.00 23.54 282 VAL A O 1
ATOM 2171 N N . ILE A 1 284 ? 68.741 4.128 62.702 1.00 24.24 283 ILE A N 1
ATOM 2172 C CA . ILE A 1 284 ? 67.460 3.563 63.224 1.00 23.66 283 ILE A CA 1
ATOM 2173 C C . ILE A 1 284 ? 67.624 3.098 64.667 1.00 25.54 283 ILE A C 1
ATOM 2174 O O . ILE A 1 284 ? 66.868 3.497 65.537 1.00 24.68 283 ILE A O 1
ATOM 2179 N N . GLU A 1 285 ? 68.647 2.297 64.928 1.00 28.38 284 GLU A N 1
ATOM 2180 C CA . GLU A 1 285 ? 68.935 1.810 66.276 1.00 27.47 284 GLU A CA 1
ATOM 2181 C C . GLU A 1 285 ? 69.226 2.934 67.286 1.00 25.84 284 GLU A C 1
ATOM 2182 O O . GLU A 1 285 ? 68.757 2.901 68.408 1.00 24.77 284 GLU A O 1
ATOM 2188 N N . GLY A 1 286 ? 70.077 3.890 66.900 1.00 24.79 285 GLY A N 1
ATOM 2189 C CA . GLY A 1 286 ? 70.366 5.095 67.720 1.00 26.00 285 GLY A CA 1
ATOM 2190 C C . GLY A 1 286 ? 69.078 5.806 68.121 1.00 24.06 285 GLY A C 1
ATOM 2191 O O . GLY A 1 286 ? 68.932 6.250 69.269 1.00 24.64 285 GLY A O 1
ATOM 2192 N N . LEU A 1 287 ? 68.135 5.861 67.191 1.00 21.06 286 LEU A N 1
ATOM 2193 C CA . LEU A 1 287 ? 66.835 6.451 67.428 1.00 22.89 286 LEU A CA 1
ATOM 2194 C C . LEU A 1 287 ? 65.903 5.549 68.244 1.00 25.05 286 LEU A C 1
ATOM 2195 O O . LEU A 1 287 ? 64.783 5.940 68.498 1.00 25.65 286 LEU A O 1
ATOM 2200 N N . SER A 1 288 ? 66.377 4.366 68.640 1.00 24.96 287 SER A N 1
ATOM 2201 C CA . SER A 1 288 ? 65.580 3.405 69.409 1.00 25.60 287 SER A CA 1
ATOM 2202 C C . SER A 1 288 ? 64.349 2.948 68.658 1.00 27.12 287 SER A C 1
ATOM 2203 O O . SER A 1 288 ? 63.303 2.701 69.259 1.00 27.69 287 SER A O 1
ATOM 2206 N N . LEU A 1 289 ? 64.462 2.831 67.335 1.00 26.89 288 LEU A N 1
ATOM 2207 C CA . LEU A 1 289 ? 63.382 2.362 66.502 1.00 27.33 288 LEU A CA 1
ATOM 2208 C C . LEU A 1 289 ? 63.696 0.939 66.025 1.00 27.14 288 LEU A C 1
ATOM 2209 O O . LEU A 1 289 ? 64.855 0.487 66.084 1.00 24.05 288 LEU A O 1
ATOM 2214 N N . GLU A 1 290 ? 62.647 0.252 65.569 1.00 27.99 289 GLU A N 1
ATOM 2215 C CA . GLU A 1 290 ? 62.757 -1.086 65.082 1.00 31.77 289 GLU A CA 1
ATOM 2216 C C . GLU A 1 290 ? 62.483 -1.103 63.602 1.00 29.36 289 GLU A C 1
ATOM 2217 O O . GLU A 1 290 ? 61.704 -0.302 63.108 1.00 27.84 289 GLU A O 1
ATOM 2223 N N . VAL A 1 291 ? 63.108 -2.039 62.909 1.00 29.90 290 VAL A N 1
ATOM 2224 C CA . VAL A 1 291 ? 62.901 -2.233 61.479 1.00 29.95 290 VAL A CA 1
ATOM 2225 C C . VAL A 1 291 ? 61.660 -3.086 61.225 1.00 29.95 290 VAL A C 1
ATOM 2226 O O . VAL A 1 291 ? 61.492 -4.115 61.884 1.00 30.10 290 VAL A O 1
ATOM 2230 N N . ALA A 1 292 ? 60.834 -2.692 60.249 1.00 27.67 291 ALA A N 1
ATOM 2231 C CA . ALA A 1 292 ? 59.655 -3.469 59.863 1.00 28.34 291 ALA A CA 1
ATOM 2232 C C . ALA A 1 292 ? 60.073 -4.719 59.105 1.00 26.96 291 ALA A C 1
ATOM 2233 O O . ALA A 1 292 ? 60.939 -4.680 58.215 1.00 25.73 291 ALA A O 1
ATOM 2235 N N . SER A 1 293 ? 59.415 -5.830 59.448 1.00 28.54 292 SER A N 1
ATOM 2236 C CA . SER A 1 293 ? 59.585 -7.051 58.709 1.00 28.75 292 SER A CA 1
ATOM 2237 C C . SER A 1 293 ? 58.752 -6.919 57.433 1.00 28.54 292 SER A C 1
ATOM 2238 O O . SER A 1 293 ? 57.919 -6.024 57.307 1.00 29.36 292 SER A O 1
ATOM 2241 N N . PRO A 1 294 ? 58.970 -7.804 56.463 1.00 30.84 293 PRO A N 1
ATOM 2242 C CA . PRO A 1 294 ? 58.080 -7.798 55.294 1.00 29.90 293 PRO A CA 1
ATOM 2243 C C . PRO A 1 294 ? 56.574 -7.940 55.657 1.00 29.48 293 PRO A C 1
ATOM 2244 O O . PRO A 1 294 ? 55.740 -7.244 55.088 1.00 27.90 293 PRO A O 1
ATOM 2248 N N . ALA A 1 295 ? 56.232 -8.842 56.574 1.00 30.98 294 ALA A N 1
ATOM 2249 C CA . ALA A 1 295 ? 54.826 -9.002 56.985 1.00 30.68 294 ALA A CA 1
ATOM 2250 C C . ALA A 1 295 ? 54.271 -7.660 57.478 1.00 30.51 294 ALA A C 1
ATOM 2251 O O . ALA A 1 295 ? 53.155 -7.265 57.134 1.00 28.79 294 ALA A O 1
ATOM 2253 N N . GLU A 1 296 ? 55.073 -6.958 58.288 1.00 31.61 295 GLU A N 1
ATOM 2254 C CA . GLU A 1 296 ? 54.671 -5.643 58.826 1.00 30.93 295 GLU A CA 1
ATOM 2255 C C . GLU A 1 296 ? 54.510 -4.599 57.736 1.00 30.66 295 GLU A C 1
ATOM 2256 O O . GLU A 1 296 ? 53.603 -3.762 57.792 1.00 30.34 295 GLU A O 1
ATOM 2262 N N . ALA A 1 297 ? 55.428 -4.582 56.766 1.00 31.51 296 ALA A N 1
ATOM 2263 C CA . ALA A 1 297 ? 55.351 -3.609 55.658 1.00 29.44 296 ALA A CA 1
ATOM 2264 C C . ALA A 1 297 ? 54.094 -3.878 54.825 1.00 27.66 296 ALA A C 1
ATOM 2265 O O . ALA A 1 297 ? 53.385 -2.965 54.422 1.00 27.83 296 ALA A O 1
ATOM 2267 N N . ARG A 1 298 ? 53.775 -5.144 54.606 1.00 28.61 297 ARG A N 1
ATOM 2268 C CA . ARG A 1 298 ? 52.570 -5.488 53.864 1.00 28.16 297 ARG A CA 1
ATOM 2269 C C . ARG A 1 298 ? 51.304 -4.954 54.517 1.00 28.38 297 ARG A C 1
ATOM 2270 O O . ARG A 1 298 ? 50.389 -4.502 53.813 1.00 27.37 297 ARG A O 1
ATOM 2278 N N . THR A 1 299 ? 51.250 -5.017 55.852 1.00 30.90 298 THR A N 1
ATOM 2279 C CA . THR A 1 299 ? 50.105 -4.512 56.617 1.00 30.72 298 THR A CA 1
ATOM 2280 C C . THR A 1 299 ? 50.082 -2.998 56.508 1.00 29.94 298 THR A C 1
ATOM 2281 O O . THR A 1 299 ? 49.070 -2.403 56.144 1.00 28.69 298 THR A O 1
ATOM 2293 N N . LEU A 1 301 ? 51.323 -1.069 54.264 1.00 27.48 300 LEU A N 1
ATOM 2294 C CA . LEU A 1 301 ? 51.089 -0.667 52.874 1.00 28.06 300 LEU A CA 1
ATOM 2295 C C . LEU A 1 301 ? 49.838 -1.228 52.176 1.00 28.62 300 LEU A C 1
ATOM 2296 O O . LEU A 1 301 ? 49.571 -0.875 51.031 1.00 29.95 300 LEU A O 1
ATOM 2301 N N . GLY A 1 302 ? 49.078 -2.087 52.875 1.00 30.05 301 GLY A N 1
ATOM 2302 C CA . GLY A 1 302 ? 47.854 -2.718 52.347 1.00 30.10 301 GLY A CA 1
ATOM 2303 C C . GLY A 1 302 ? 48.145 -3.626 51.159 1.00 29.93 301 GLY A C 1
ATOM 2304 O O . GLY A 1 302 ? 47.399 -3.627 50.192 1.00 29.93 301 GLY A O 1
ATOM 2305 N N . LEU A 1 303 ? 49.227 -4.401 51.234 1.00 30.23 302 LEU A N 1
ATOM 2306 C CA . LEU A 1 303 ? 49.679 -5.210 50.100 1.00 30.20 302 LEU A CA 1
ATOM 2307 C C . LEU A 1 303 ? 48.934 -6.570 49.979 1.00 31.34 302 LEU A C 1
ATOM 2308 O O . LEU A 1 303 ? 48.431 -7.097 50.966 1.00 31.23 302 LEU A O 1
ATOM 2313 N N . LYS A 1 304 ? 48.885 -7.111 48.756 1.00 31.65 303 LYS A N 1
ATOM 2314 C CA . LYS A 1 304 ? 48.092 -8.329 48.468 1.00 32.59 303 LYS A CA 1
ATOM 2315 C C . LYS A 1 304 ? 48.658 -9.687 48.925 1.00 34.99 303 LYS A C 1
ATOM 2316 O O . LYS A 1 304 ? 47.913 -10.672 49.023 1.00 36.81 303 LYS A O 1
ATOM 2322 N N . GLY A 1 305 ? 49.947 -9.760 49.236 1.00 35.08 304 GLY A N 1
ATOM 2323 C CA . GLY A 1 305 ? 50.534 -11.012 49.704 1.00 35.86 304 GLY A CA 1
ATOM 2324 C C . GLY A 1 305 ? 51.509 -11.601 48.702 1.00 35.88 304 GLY A C 1
ATOM 2325 O O . GLY A 1 305 ? 51.279 -11.528 47.484 1.00 36.46 304 GLY A O 1
ATOM 2326 N N . PRO A 1 306 ? 52.580 -12.224 49.219 1.00 38.21 305 PRO A N 1
ATOM 2327 C CA . PRO A 1 306 ? 53.711 -12.734 48.445 1.00 39.97 305 PRO A CA 1
ATOM 2328 C C . PRO A 1 306 ? 53.377 -13.824 47.465 1.00 42.79 305 PRO A C 1
ATOM 2329 O O . PRO A 1 306 ? 54.163 -14.090 46.556 1.00 44.11 305 PRO A O 1
ATOM 2333 N N . GLN A 1 307 ? 52.247 -14.485 47.674 1.00 43.79 306 GLN A N 1
ATOM 2334 C CA . GLN A 1 307 ? 51.853 -15.565 46.810 1.00 44.83 306 GLN A CA 1
ATOM 2335 C C . GLN A 1 307 ? 50.891 -15.082 45.755 1.00 43.27 306 GLN A C 1
ATOM 2336 O O . GLN A 1 307 ? 50.721 -15.742 44.746 1.00 44.10 306 GLN A O 1
ATOM 2342 N N . ASN A 1 308 ? 50.313 -13.903 45.940 1.00 41.51 307 ASN A N 1
ATOM 2343 C CA . ASN A 1 308 ? 49.415 -13.320 44.950 1.00 39.04 307 ASN A CA 1
ATOM 2344 C C . ASN A 1 308 ? 50.130 -12.553 43.836 1.00 38.25 307 ASN A C 1
ATOM 2345 O O . ASN A 1 308 ? 49.716 -11.471 43.436 1.00 36.73 307 ASN A O 1
ATOM 2350 N N . VAL A 1 309 ? 51.192 -13.143 43.310 1.00 36.57 308 VAL A N 1
ATOM 2351 C CA . VAL A 1 309 ? 51.950 -12.534 42.219 1.00 35.55 308 VAL A CA 1
ATOM 2352 C C . VAL A 1 309 ? 52.121 -13.553 41.096 1.00 35.26 308 VAL A C 1
ATOM 2353 O O . VAL A 1 309 ? 51.993 -14.753 41.332 1.00 36.16 308 VAL A O 1
ATOM 2357 N N . ASN A 1 310 ? 52.408 -13.080 39.892 1.00 34.13 309 ASN A N 1
ATOM 2358 C CA . ASN A 1 310 ? 52.583 -13.964 38.744 1.00 34.45 309 ASN A CA 1
ATOM 2359 C C . ASN A 1 310 ? 54.062 -14.329 38.480 1.00 35.33 309 ASN A C 1
ATOM 2360 O O . ASN A 1 310 ? 54.623 -14.044 37.418 1.00 36.50 309 ASN A O 1
ATOM 2365 N N . PHE A 1 311 ? 54.683 -14.937 39.476 1.00 36.32 310 PHE A N 1
ATOM 2366 C CA . PHE A 1 311 ? 56.040 -15.475 39.357 1.00 37.42 310 PHE A CA 1
ATOM 2367 C C . PHE A 1 311 ? 56.284 -16.269 40.621 1.00 39.36 310 PHE A C 1
ATOM 2368 O O . PHE A 1 311 ? 55.376 -16.377 41.460 1.00 39.41 310 PHE A O 1
ATOM 2377 N N . SER B 1 5 ? 65.843 47.919 44.370 1.00 51.29 4 SER B N 1
ATOM 2378 C CA . SER B 1 5 ? 64.724 48.925 44.290 1.00 50.44 4 SER B CA 1
ATOM 2379 C C . SER B 1 5 ? 63.450 48.501 45.040 1.00 49.86 4 SER B C 1
ATOM 2380 O O . SER B 1 5 ? 63.109 47.327 45.055 1.00 50.22 4 SER B O 1
ATOM 2383 N N . ARG B 1 6 ? 62.761 49.478 45.636 1.00 48.69 5 ARG B N 1
ATOM 2384 C CA . ARG B 1 6 ? 61.474 49.253 46.319 1.00 47.44 5 ARG B CA 1
ATOM 2385 C C . ARG B 1 6 ? 60.258 49.418 45.376 1.00 46.69 5 ARG B C 1
ATOM 2386 O O . ARG B 1 6 ? 59.120 49.218 45.806 1.00 47.33 5 ARG B O 1
ATOM 2389 N N . LYS B 1 7 ? 60.477 49.767 44.103 1.00 43.24 6 LYS B N 1
ATOM 2390 C CA . LYS B 1 7 ? 59.350 49.918 43.170 1.00 40.54 6 LYS B CA 1
ATOM 2391 C C . LYS B 1 7 ? 58.858 48.547 42.809 1.00 36.18 6 LYS B C 1
ATOM 2392 O O . LYS B 1 7 ? 59.670 47.622 42.717 1.00 36.47 6 LYS B O 1
ATOM 2398 N N . VAL B 1 8 ? 57.556 48.410 42.558 1.00 30.96 7 VAL B N 1
ATOM 2399 C CA . VAL B 1 8 ? 56.996 47.131 42.169 1.00 26.90 7 VAL B CA 1
ATOM 2400 C C . VAL B 1 8 ? 56.763 47.061 40.652 1.00 27.96 7 VAL B C 1
ATOM 2401 O O . VAL B 1 8 ? 56.059 47.913 40.067 1.00 29.23 7 VAL B O 1
ATOM 2405 N N . ILE B 1 9 ? 57.367 46.073 40.015 1.00 26.34 8 ILE B N 1
ATOM 2406 C CA . ILE B 1 9 ? 57.178 45.841 38.599 1.00 26.56 8 ILE B CA 1
ATOM 2407 C C . ILE B 1 9 ? 55.914 44.988 38.412 1.00 29.07 8 ILE B C 1
ATOM 2408 O O . ILE B 1 9 ? 55.850 43.862 38.907 1.00 27.09 8 ILE B O 1
ATOM 2413 N N . ILE B 1 10 ? 54.932 45.527 37.668 1.00 29.16 9 ILE B N 1
ATOM 2414 C CA . ILE B 1 10 ? 53.734 44.795 37.302 1.00 28.33 9 ILE B CA 1
ATOM 2415 C C . ILE B 1 10 ? 53.935 44.344 35.867 1.00 28.83 9 ILE B C 1
ATOM 2416 O O . ILE B 1 10 ? 54.158 45.154 34.953 1.00 28.09 9 ILE B O 1
ATOM 2421 N N . THR B 1 11 ? 53.951 43.041 35.706 1.00 26.67 10 THR B N 1
ATOM 2422 C CA . THR B 1 11 ? 53.965 42.397 34.413 1.00 27.34 10 THR B CA 1
ATOM 2423 C C . THR B 1 11 ? 52.515 42.052 34.167 1.00 28.19 10 THR B C 1
ATOM 2424 O O . THR B 1 11 ? 51.817 41.626 35.106 1.00 26.70 10 THR B O 1
ATOM 2428 N N . CYS B 1 12 ? 52.052 42.267 32.928 1.00 29.85 11 CYS B N 1
ATOM 2429 C CA . CYS B 1 12 ? 50.701 41.909 32.540 1.00 28.20 11 CYS B CA 1
ATOM 2430 C C . CYS B 1 12 ? 50.761 41.001 31.336 1.00 29.45 11 CYS B C 1
ATOM 2431 O O . CYS B 1 12 ? 51.240 41.421 30.268 1.00 29.79 11 CYS B O 1
ATOM 2434 N N . ALA B 1 13 ? 50.289 39.771 31.513 1.00 27.66 12 ALA B N 1
ATOM 2435 C CA . ALA B 1 13 ? 50.224 38.767 30.478 1.00 28.97 12 ALA B CA 1
ATOM 2436 C C . ALA B 1 13 ? 48.813 38.855 29.877 1.00 29.77 12 ALA B C 1
ATOM 2437 O O . ALA B 1 13 ? 47.853 38.285 30.411 1.00 29.17 12 ALA B O 1
ATOM 2439 N N . VAL B 1 14 ? 48.730 39.516 28.722 1.00 30.62 13 VAL B N 1
ATOM 2440 C CA . VAL B 1 14 ? 47.418 39.920 28.124 1.00 30.26 13 VAL B CA 1
ATOM 2441 C C . VAL B 1 14 ? 46.493 38.815 27.565 1.00 29.78 13 VAL B C 1
ATOM 2442 O O . VAL B 1 14 ? 45.265 38.956 27.609 1.00 29.21 13 VAL B O 1
ATOM 2446 N N . THR B 1 15 ? 47.036 37.705 27.092 1.00 28.67 14 THR B N 1
ATOM 2447 C CA . THR B 1 15 ? 46.196 36.683 26.533 1.00 27.94 14 THR B CA 1
ATOM 2448 C C . THR B 1 15 ? 46.683 35.234 26.589 1.00 29.16 14 THR B C 1
ATOM 2449 O O . THR B 1 15 ? 45.892 34.292 26.799 1.00 28.62 14 THR B O 1
ATOM 2453 N N . GLY B 1 16 ? 47.979 35.006 26.398 1.00 32.13 15 GLY B N 1
ATOM 2454 C CA . GLY B 1 16 ? 48.485 33.632 26.493 1.00 31.74 15 GLY B CA 1
ATOM 2455 C C . GLY B 1 16 ? 47.969 32.595 25.529 1.00 32.86 15 GLY B C 1
ATOM 2456 O O . GLY B 1 16 ? 47.482 32.908 24.434 1.00 34.36 15 GLY B O 1
ATOM 2457 N N . ALA B 1 17 ? 48.094 31.339 25.939 1.00 31.73 16 ALA B N 1
ATOM 2458 C CA . ALA B 1 17 ? 47.711 30.206 25.115 1.00 32.42 16 ALA B CA 1
ATOM 2459 C C . ALA B 1 17 ? 46.916 29.185 25.874 1.00 32.75 16 ALA B C 1
ATOM 2460 O O . ALA B 1 17 ? 46.626 28.161 25.334 1.00 33.13 16 ALA B O 1
ATOM 2462 N N . ILE B 1 18 ? 46.589 29.432 27.141 1.00 32.44 17 ILE B N 1
ATOM 2463 C CA . ILE B 1 18 ? 45.858 28.410 27.916 1.00 31.10 17 ILE B CA 1
ATOM 2464 C C . ILE B 1 18 ? 44.354 28.607 27.819 1.00 31.31 17 ILE B C 1
ATOM 2465 O O . ILE B 1 18 ? 43.592 27.660 27.539 1.00 33.53 17 ILE B O 1
ATOM 2470 N N . HIS B 1 19 ? 43.925 29.836 28.098 1.00 31.67 18 HIS B N 1
ATOM 2471 C CA . HIS B 1 19 ? 42.517 30.165 28.022 1.00 31.04 18 HIS B CA 1
ATOM 2472 C C . HIS B 1 19 ? 42.082 30.132 26.560 1.00 31.92 18 HIS B C 1
ATOM 2473 O O . HIS B 1 19 ? 42.890 30.386 25.666 1.00 31.24 18 HIS B O 1
ATOM 2480 N N . THR B 1 20 ? 40.807 29.815 26.339 1.00 32.45 19 THR B N 1
ATOM 2481 C CA . THR B 1 20 ? 40.232 29.798 24.999 1.00 33.71 19 THR B CA 1
ATOM 2482 C C . THR B 1 20 ? 39.119 30.845 24.922 1.00 35.40 19 THR B C 1
ATOM 2483 O O . THR B 1 20 ? 38.488 31.185 25.943 1.00 35.60 19 THR B O 1
ATOM 2487 N N . PRO B 1 21 ? 38.849 31.346 23.701 1.00 36.46 20 PRO B N 1
ATOM 2488 C CA . PRO B 1 21 ? 37.874 32.410 23.449 1.00 36.16 20 PRO B CA 1
ATOM 2489 C C . PRO B 1 21 ? 36.490 32.212 24.056 1.00 35.04 20 PRO B C 1
ATOM 2490 O O . PRO B 1 21 ? 35.892 33.173 24.516 1.00 35.95 20 PRO B O 1
ATOM 2494 N N . SER B 1 22 ? 36.000 30.987 24.086 1.00 31.81 21 SER B N 1
ATOM 2495 C CA . SER B 1 22 ? 34.673 30.750 24.592 1.00 34.06 21 SER B CA 1
ATOM 2496 C C . SER B 1 22 ? 34.546 30.929 26.072 1.00 34.90 21 SER B C 1
ATOM 2497 O O . SER B 1 22 ? 33.434 30.906 26.603 1.00 38.18 21 SER B O 1
ATOM 2508 N N . SER B 1 24 ? 35.635 33.536 27.782 1.00 33.36 23 SER B N 1
ATOM 2509 C CA . SER B 1 24 ? 35.387 34.904 28.109 1.00 33.43 23 SER B CA 1
ATOM 2510 C C . SER B 1 24 ? 35.455 35.755 26.874 1.00 34.83 23 SER B C 1
ATOM 2511 O O . SER B 1 24 ? 36.417 35.650 26.112 1.00 35.96 23 SER B O 1
ATOM 2514 N N . PRO B 1 25 ? 34.451 36.632 26.693 1.00 35.48 24 PRO B N 1
ATOM 2515 C CA . PRO B 1 25 ? 34.452 37.533 25.569 1.00 33.92 24 PRO B CA 1
ATOM 2516 C C . PRO B 1 25 ? 35.519 38.583 25.712 1.00 34.52 24 PRO B C 1
ATOM 2517 O O . PRO B 1 25 ? 35.739 39.327 24.776 1.00 34.36 24 PRO B O 1
ATOM 2521 N N . TYR B 1 26 ? 36.158 38.655 26.882 1.00 33.77 25 TYR B N 1
ATOM 2522 C CA . TYR B 1 26 ? 37.167 39.671 27.149 1.00 32.77 25 TYR B CA 1
ATOM 2523 C C . TYR B 1 26 ? 38.582 39.219 26.868 1.00 31.43 25 TYR B C 1
ATOM 2524 O O . TYR B 1 26 ? 39.519 40.047 26.858 1.00 32.30 25 TYR B O 1
ATOM 2533 N N . LEU B 1 27 ? 38.760 37.935 26.627 1.00 31.44 26 LEU B N 1
ATOM 2534 C CA . LEU B 1 27 ? 40.095 37.414 26.266 1.00 31.02 26 LEU B CA 1
ATOM 2535 C C . LEU B 1 27 ? 40.554 38.017 24.930 1.00 32.11 26 LEU B C 1
ATOM 2536 O O . LEU B 1 27 ? 39.917 37.776 23.906 1.00 32.37 26 LEU B O 1
ATOM 2541 N N . PRO B 1 28 ? 41.642 38.807 24.917 1.00 33.33 27 PRO B N 1
ATOM 2542 C CA . PRO B 1 28 ? 42.043 39.359 23.609 1.00 34.87 27 PRO B CA 1
ATOM 2543 C C . PRO B 1 28 ? 42.349 38.301 22.564 1.00 36.45 27 PRO B C 1
ATOM 2544 O O . PRO B 1 28 ? 42.982 37.303 22.856 1.00 36.79 27 PRO B O 1
ATOM 2548 N N . VAL B 1 29 ? 41.879 38.514 21.341 1.00 37.75 28 VAL B N 1
ATOM 2549 C CA . VAL B 1 29 ? 42.156 37.579 20.246 1.00 38.44 28 VAL B CA 1
ATOM 2550 C C . VAL B 1 29 ? 42.767 38.302 19.021 1.00 39.97 28 VAL B C 1
ATOM 2551 O O . VAL B 1 29 ? 43.809 37.876 18.507 1.00 42.22 28 VAL B O 1
ATOM 2555 N N . THR B 1 30 ? 42.169 39.412 18.591 1.00 38.41 29 THR B N 1
ATOM 2556 C CA . THR B 1 30 ? 42.651 40.079 17.403 1.00 37.28 29 THR B CA 1
ATOM 2557 C C . THR B 1 30 ? 43.846 40.963 17.693 1.00 36.95 29 THR B C 1
ATOM 2558 O O . THR B 1 30 ? 44.042 41.419 18.821 1.00 37.72 29 THR B O 1
ATOM 2562 N N . PRO B 1 31 ? 44.685 41.173 16.675 1.00 35.77 30 PRO B N 1
ATOM 2563 C CA . PRO B 1 31 ? 45.784 42.096 16.786 1.00 35.57 30 PRO B CA 1
ATOM 2564 C C . PRO B 1 31 ? 45.409 43.421 17.445 1.00 35.89 30 PRO B C 1
ATOM 2565 O O . PRO B 1 31 ? 46.173 43.939 18.278 1.00 36.38 30 PRO B O 1
ATOM 2569 N N . ASP B 1 32 ? 44.245 43.984 17.107 1.00 34.93 31 ASP B N 1
ATOM 2570 C CA . ASP B 1 32 ? 43.874 45.251 17.713 1.00 34.19 31 ASP B CA 1
ATOM 2571 C C . ASP B 1 32 ? 43.573 45.034 19.187 1.00 31.82 31 ASP B C 1
ATOM 2572 O O . ASP B 1 32 ? 43.934 45.859 20.009 1.00 30.95 31 ASP B O 1
ATOM 2577 N N . GLU B 1 33 ? 42.894 43.934 19.501 1.00 29.34 32 GLU B N 1
ATOM 2578 C CA . GLU B 1 33 ? 42.537 43.648 20.902 1.00 31.47 32 GLU B CA 1
ATOM 2579 C C . GLU B 1 33 ? 43.756 43.460 21.797 1.00 30.06 32 GLU B C 1
ATOM 2580 O O . GLU B 1 33 ? 43.747 43.879 22.955 1.00 27.76 32 GLU B O 1
ATOM 2586 N N . VAL B 1 34 ? 44.797 42.846 21.233 1.00 31.27 33 VAL B N 1
ATOM 2587 C CA . VAL B 1 34 ? 46.054 42.599 21.941 1.00 30.76 33 VAL B CA 1
ATOM 2588 C C . VAL B 1 34 ? 46.771 43.906 22.175 1.00 32.59 33 VAL B C 1
ATOM 2589 O O . VAL B 1 34 ? 47.251 44.176 23.267 1.00 31.31 33 VAL B O 1
ATOM 2593 N N . ALA B 1 35 ? 46.793 44.742 21.147 1.00 32.46 34 ALA B N 1
ATOM 2594 C CA . ALA B 1 35 ? 47.408 46.030 21.237 1.00 33.92 34 ALA B CA 1
ATOM 2595 C C . ALA B 1 35 ? 46.709 46.908 22.253 1.00 35.25 34 ALA B C 1
ATOM 2596 O O . ALA B 1 35 ? 47.367 47.598 23.046 1.00 36.19 34 ALA B O 1
ATOM 2598 N N . GLN B 1 36 ? 45.377 46.941 22.184 1.00 36.57 35 GLN B N 1
ATOM 2599 C CA . GLN B 1 36 ? 44.593 47.778 23.100 1.00 35.30 35 GLN B CA 1
ATOM 2600 C C . GLN B 1 36 ? 44.712 47.256 24.541 1.00 32.84 35 GLN B C 1
ATOM 2601 O O . GLN B 1 36 ? 44.847 48.033 25.470 1.00 33.70 35 GLN B O 1
ATOM 2607 N N . ALA B 1 37 ? 44.646 45.946 24.700 1.00 32.06 36 ALA B N 1
ATOM 2608 C CA . ALA B 1 37 ? 44.847 45.297 26.025 1.00 33.09 36 ALA B CA 1
ATOM 2609 C C . ALA B 1 37 ? 46.173 45.770 26.644 1.00 33.33 36 ALA B C 1
ATOM 2610 O O . ALA B 1 37 ? 46.233 46.164 27.809 1.00 32.79 36 ALA B O 1
ATOM 2612 N N . SER B 1 38 ? 47.215 45.771 25.814 1.00 33.56 37 SER B N 1
ATOM 2613 C CA . SER B 1 38 ? 48.576 46.137 26.215 1.00 30.90 37 SER B CA 1
ATOM 2614 C C . SER B 1 38 ? 48.729 47.607 26.566 1.00 32.41 37 SER B C 1
ATOM 2615 O O . SER B 1 38 ? 49.253 47.955 27.626 1.00 30.36 37 SER B O 1
ATOM 2618 N N . ILE B 1 39 ? 48.247 48.483 25.688 1.00 32.59 38 ILE B N 1
ATOM 2619 C CA . ILE B 1 39 ? 48.348 49.917 25.944 1.00 32.44 38 ILE B CA 1
ATOM 2620 C C . ILE B 1 39 ? 47.542 50.251 27.196 1.00 31.33 38 ILE B C 1
ATOM 2621 O O . ILE B 1 39 ? 47.955 51.063 28.025 1.00 32.75 38 ILE B O 1
ATOM 2626 N N . GLY B 1 40 ? 46.369 49.646 27.322 1.00 30.76 39 GLY B N 1
ATOM 2627 C CA . GLY B 1 40 ? 45.518 49.879 28.495 1.00 29.29 39 GLY B CA 1
ATOM 2628 C C . GLY B 1 40 ? 46.143 49.330 29.769 1.00 28.60 39 GLY B C 1
ATOM 2629 O O . GLY B 1 40 ? 46.021 49.932 30.833 1.00 30.99 39 GLY B O 1
ATOM 2630 N N . ALA B 1 41 ? 46.800 48.178 29.676 1.00 28.20 40 ALA B N 1
ATOM 2631 C CA . ALA B 1 41 ? 47.513 47.578 30.862 1.00 28.54 40 ALA B CA 1
ATOM 2632 C C . ALA B 1 41 ? 48.653 48.489 31.257 1.00 29.72 40 ALA B C 1
ATOM 2633 O O . ALA B 1 41 ? 48.823 48.877 32.431 1.00 28.26 40 ALA B O 1
ATOM 2635 N N . ALA B 1 42 ? 49.434 48.852 30.248 1.00 29.91 41 ALA B N 1
ATOM 2636 C CA . ALA B 1 42 ? 50.516 49.813 30.429 1.00 31.82 41 ALA B CA 1
ATOM 2637 C C . ALA B 1 42 ? 50.029 51.145 30.984 1.00 33.67 41 ALA B C 1
ATOM 2638 O O . ALA B 1 42 ? 50.670 51.730 31.872 1.00 35.29 41 ALA B O 1
ATOM 2640 N N . GLU B 1 43 ? 48.908 51.662 30.475 1.00 34.67 42 GLU B N 1
ATOM 2641 C CA . GLU B 1 43 ? 48.397 52.943 30.982 1.00 36.70 42 GLU B CA 1
ATOM 2642 C C . GLU B 1 43 ? 47.938 52.797 32.418 1.00 33.70 42 GLU B C 1
ATOM 2643 O O . GLU B 1 43 ? 48.020 53.724 33.192 1.00 32.19 42 GLU B O 1
ATOM 2649 N N . ALA B 1 44 ? 47.457 51.605 32.750 1.00 31.67 43 ALA B N 1
ATOM 2650 C CA . ALA B 1 44 ? 47.012 51.260 34.085 1.00 33.18 43 ALA B CA 1
ATOM 2651 C C . ALA B 1 44 ? 48.189 51.095 35.069 1.00 34.74 43 ALA B C 1
ATOM 2652 O O . ALA B 1 44 ? 47.981 51.153 36.288 1.00 36.65 43 ALA B O 1
ATOM 2654 N N . GLY B 1 45 ? 49.408 50.895 34.545 1.00 33.08 44 GLY B N 1
ATOM 2655 C CA . GLY B 1 45 ? 50.612 50.758 35.376 1.00 33.21 44 GLY B CA 1
ATOM 2656 C C . GLY B 1 45 ? 51.552 49.572 35.143 1.00 30.32 44 GLY B C 1
ATOM 2657 O O . GLY B 1 45 ? 52.549 49.453 35.846 1.00 30.61 44 GLY B O 1
ATOM 2658 N N . ALA B 1 46 ? 51.247 48.720 34.175 1.00 28.59 45 ALA B N 1
ATOM 2659 C CA . ALA B 1 46 ? 52.087 47.583 33.833 1.00 29.20 45 ALA B CA 1
ATOM 2660 C C . ALA B 1 46 ? 53.349 48.064 33.104 1.00 31.09 45 ALA B C 1
ATOM 2661 O O . ALA B 1 46 ? 53.241 48.713 32.069 1.00 32.88 45 ALA B O 1
ATOM 2663 N N . ALA B 1 47 ? 54.519 47.733 33.654 1.00 30.42 46 ALA B N 1
ATOM 2664 C CA . ALA B 1 47 ? 55.829 48.093 33.081 1.00 29.28 46 ALA B CA 1
ATOM 2665 C C . ALA B 1 47 ? 56.279 47.074 32.052 1.00 30.40 46 ALA B C 1
ATOM 2666 O O . ALA B 1 47 ? 57.054 47.392 31.186 1.00 30.61 46 ALA B O 1
ATOM 2668 N N . VAL B 1 48 ? 55.782 45.841 32.138 1.00 28.69 47 VAL B N 1
ATOM 2669 C CA . VAL B 1 48 ? 56.155 44.770 31.240 1.00 28.90 47 VAL B CA 1
ATOM 2670 C C . VAL B 1 48 ? 54.906 44.123 30.725 1.00 29.32 47 VAL B C 1
ATOM 2671 O O . VAL B 1 48 ? 53.983 43.862 31.494 1.00 28.44 47 VAL B O 1
ATOM 2675 N N . ILE B 1 49 ? 54.857 43.913 29.407 1.00 29.05 48 ILE B N 1
ATOM 2676 C CA . ILE B 1 49 ? 53.716 43.256 28.769 1.00 30.81 48 ILE B CA 1
ATOM 2677 C C . ILE B 1 49 ? 54.209 41.970 28.197 1.00 30.62 48 ILE B C 1
ATOM 2678 O O . ILE B 1 49 ? 55.107 41.950 27.352 1.00 30.61 48 ILE B O 1
ATOM 2683 N N . HIS B 1 50 ? 53.556 40.899 28.622 1.00 31.00 49 HIS B N 1
ATOM 2684 C CA . HIS B 1 50 ? 53.912 39.536 28.253 1.00 32.35 49 HIS B CA 1
ATOM 2685 C C . HIS B 1 50 ? 52.921 39.105 27.197 1.00 33.28 49 HIS B C 1
ATOM 2686 O O . HIS B 1 50 ? 51.725 38.945 27.467 1.00 31.86 49 HIS B O 1
ATOM 2693 N N . LEU B 1 51 ? 53.461 38.917 25.990 1.00 34.39 50 LEU B N 1
ATOM 2694 C CA . LEU B 1 51 ? 52.679 38.675 24.771 1.00 33.78 50 LEU B CA 1
ATOM 2695 C C . LEU B 1 51 ? 52.775 37.345 24.076 1.00 33.62 50 LEU B C 1
ATOM 2696 O O . LEU B 1 51 ? 53.859 36.789 23.875 1.00 34.61 50 LEU B O 1
ATOM 2701 N N . HIS B 1 52 ? 51.582 36.874 23.705 1.00 32.35 51 HIS B N 1
ATOM 2702 C CA . HIS B 1 52 ? 51.351 35.790 22.793 1.00 31.82 51 HIS B CA 1
ATOM 2703 C C . HIS B 1 52 ? 50.492 36.388 21.669 1.00 33.06 51 HIS B C 1
ATOM 2704 O O . HIS B 1 52 ? 49.887 37.455 21.836 1.00 34.61 51 HIS B O 1
ATOM 2711 N N . ALA B 1 53 ? 50.447 35.680 20.544 1.00 35.09 52 ALA B N 1
ATOM 2712 C CA . ALA B 1 53 ? 49.621 36.041 19.398 1.00 33.83 52 ALA B CA 1
ATOM 2713 C C . ALA B 1 53 ? 48.600 34.953 19.255 1.00 34.34 52 ALA B C 1
ATOM 2714 O O . ALA B 1 53 ? 48.818 33.815 19.642 1.00 34.19 52 ALA B O 1
ATOM 2716 N N . ARG B 1 54 ? 47.442 35.317 18.720 1.00 35.49 53 ARG B N 1
ATOM 2717 C CA . ARG B 1 54 ? 46.409 34.338 18.427 1.00 35.25 53 ARG B CA 1
ATOM 2718 C C . ARG B 1 54 ? 45.924 34.656 17.016 1.00 36.72 53 ARG B C 1
ATOM 2719 O O . ARG B 1 54 ? 46.166 35.777 16.481 1.00 37.71 53 ARG B O 1
ATOM 2727 N N . ASP B 1 55 ? 45.227 33.687 16.467 1.00 37.68 54 ASP B N 1
ATOM 2728 C CA . ASP B 1 55 ? 44.618 33.793 15.147 1.00 40.94 54 ASP B CA 1
ATOM 2729 C C . ASP B 1 55 ? 43.416 34.735 15.252 1.00 43.27 54 ASP B C 1
ATOM 2730 O O . ASP B 1 55 ? 42.454 34.415 15.952 1.00 42.73 54 ASP B O 1
ATOM 2735 N N . PRO B 1 56 ? 43.452 35.885 14.534 1.00 44.51 55 PRO B N 1
ATOM 2736 C CA . PRO B 1 56 ? 42.366 36.866 14.672 1.00 44.51 55 PRO B CA 1
ATOM 2737 C C . PRO B 1 56 ? 41.001 36.260 14.407 1.00 44.79 55 PRO B C 1
ATOM 2738 O O . PRO B 1 56 ? 39.991 36.764 14.925 1.00 45.15 55 PRO B O 1
ATOM 2742 N N . ARG B 1 57 ? 40.974 35.162 13.658 1.00 44.49 56 ARG B N 1
ATOM 2743 C CA . ARG B 1 57 ? 39.709 34.539 13.275 1.00 44.48 56 ARG B CA 1
ATOM 2744 C C . ARG B 1 57 ? 39.064 33.703 14.343 1.00 44.16 56 ARG B C 1
ATOM 2745 O O . ARG B 1 57 ? 37.882 33.856 14.612 1.00 43.58 56 ARG B O 1
ATOM 2747 N N . ASP B 1 58 ? 39.801 32.759 14.913 1.00 43.02 57 ASP B N 1
ATOM 2748 C CA . ASP B 1 58 ? 39.202 31.853 15.905 1.00 41.11 57 ASP B CA 1
ATOM 2749 C C . ASP B 1 58 ? 39.967 31.778 17.229 1.00 39.84 57 ASP B C 1
ATOM 2750 O O . ASP B 1 58 ? 39.729 30.894 18.033 1.00 38.26 57 ASP B O 1
ATOM 2755 N N . GLY B 1 59 ? 40.919 32.678 17.406 1.00 40.07 58 GLY B N 1
ATOM 2756 C CA . GLY B 1 59 ? 41.665 32.758 18.648 1.00 40.18 58 GLY B CA 1
ATOM 2757 C C . GLY B 1 59 ? 42.630 31.650 18.978 1.00 40.43 58 GLY B C 1
ATOM 2758 O O . GLY B 1 59 ? 43.208 31.682 20.056 1.00 41.21 58 GLY B O 1
ATOM 2759 N N . ARG B 1 60 ? 42.860 30.694 18.085 1.00 40.07 59 ARG B N 1
ATOM 2760 C CA . ARG B 1 60 ? 43.795 29.617 18.411 1.00 41.65 59 ARG B CA 1
ATOM 2761 C C . ARG B 1 60 ? 45.226 30.200 18.551 1.00 39.93 59 ARG B C 1
ATOM 2762 O O . ARG B 1 60 ? 45.600 31.171 17.875 1.00 40.65 59 ARG B O 1
ATOM 2770 N N . PRO B 1 61 ? 46.020 29.640 19.473 1.00 38.51 60 PRO B N 1
ATOM 2771 C CA . PRO B 1 61 ? 47.370 30.169 19.649 1.00 36.62 60 PRO B CA 1
ATOM 2772 C C . PRO B 1 61 ? 48.214 30.078 18.395 1.00 36.41 60 PRO B C 1
ATOM 2773 O O . PRO B 1 61 ? 48.141 29.096 17.690 1.00 34.64 60 PRO B O 1
ATOM 2777 N N . THR B 1 62 ? 49.003 31.110 18.121 1.00 37.92 61 THR B N 1
ATOM 2778 C CA . THR B 1 62 ? 49.917 31.058 16.992 1.00 38.06 61 THR B CA 1
ATOM 2779 C C . THR B 1 62 ? 51.247 31.697 17.329 1.00 37.05 61 THR B C 1
ATOM 2780 O O . THR B 1 62 ? 51.305 32.790 17.916 1.00 37.51 61 THR B O 1
ATOM 2784 N N . GLN B 1 63 ? 52.320 31.009 16.946 1.00 38.65 62 GLN B N 1
ATOM 2785 C CA . GLN B 1 63 ? 53.692 31.521 17.126 1.00 39.34 62 GLN B CA 1
ATOM 2786 C C . GLN B 1 63 ? 54.369 32.065 15.825 1.00 40.02 62 GLN B C 1
ATOM 2787 O O . GLN B 1 63 ? 55.575 32.363 15.797 1.00 39.71 62 GLN B O 1
ATOM 2793 N N . ASP B 1 64 ? 53.577 32.257 14.779 1.00 39.15 63 ASP B N 1
ATOM 2794 C CA . ASP B 1 64 ? 54.087 32.790 13.534 1.00 39.36 63 ASP B CA 1
ATOM 2795 C C . ASP B 1 64 ? 54.447 34.272 13.742 1.00 38.11 63 ASP B C 1
ATOM 2796 O O . ASP B 1 64 ? 53.604 35.087 14.128 1.00 39.93 63 ASP B O 1
ATOM 2801 N N . PRO B 1 65 ? 55.702 34.652 13.499 1.00 36.59 64 PRO B N 1
ATOM 2802 C CA . PRO B 1 65 ? 56.008 36.049 13.741 1.00 37.91 64 PRO B CA 1
ATOM 2803 C C . PRO B 1 65 ? 55.110 37.026 12.977 1.00 37.56 64 PRO B C 1
ATOM 2804 O O . PRO B 1 65 ? 55.056 38.219 13.340 1.00 37.15 64 PRO B O 1
ATOM 2808 N N . ALA B 1 66 ? 54.481 36.527 11.908 1.00 40.67 65 ALA B N 1
ATOM 2809 C CA . ALA B 1 66 ? 53.520 37.281 11.083 1.00 40.85 65 ALA B CA 1
ATOM 2810 C C . ALA B 1 66 ? 52.429 37.815 11.972 1.00 41.76 65 ALA B C 1
ATOM 2811 O O . ALA B 1 66 ? 52.114 39.003 11.904 1.00 42.23 65 ALA B O 1
ATOM 2813 N N . ALA B 1 67 ? 51.894 36.933 12.827 1.00 42.08 66 ALA B N 1
ATOM 2814 C CA . ALA B 1 67 ? 50.857 37.293 13.817 1.00 41.71 66 ALA B CA 1
ATOM 2815 C C . ALA B 1 67 ? 51.198 38.448 14.793 1.00 41.43 66 ALA B C 1
ATOM 2816 O O . ALA B 1 67 ? 50.291 39.111 15.318 1.00 41.22 66 ALA B O 1
ATOM 2818 N N . PHE B 1 68 ? 52.477 38.737 14.986 1.00 40.01 67 PHE B N 1
ATOM 2819 C CA . PHE B 1 68 ? 52.899 39.824 15.853 1.00 39.97 67 PHE B CA 1
ATOM 2820 C C . PHE B 1 68 ? 53.222 41.122 15.110 1.00 40.66 67 PHE B C 1
ATOM 2821 O O . PHE B 1 68 ? 53.377 42.172 15.747 1.00 40.27 67 PHE B O 1
ATOM 2829 N N . ALA B 1 69 ? 53.340 41.049 13.769 1.00 42.41 68 ALA B N 1
ATOM 2830 C CA . ALA B 1 69 ? 53.819 42.171 12.933 1.00 41.18 68 ALA B CA 1
ATOM 2831 C C . ALA B 1 69 ? 53.016 43.433 13.101 1.00 42.16 68 ALA B C 1
ATOM 2832 O O . ALA B 1 69 ? 53.574 44.538 13.185 1.00 43.20 68 ALA B O 1
ATOM 2834 N N . GLU B 1 70 ? 51.701 43.263 13.188 1.00 42.66 69 GLU B N 1
ATOM 2835 C CA . GLU B 1 70 ? 50.797 44.383 13.364 1.00 41.92 69 GLU B CA 1
ATOM 2836 C C . GLU B 1 70 ? 50.874 44.969 14.771 1.00 40.54 69 GLU B C 1
ATOM 2837 O O . GLU B 1 70 ? 51.215 46.151 14.923 1.00 41.00 69 GLU B O 1
ATOM 2839 N N . PHE B 1 71 ? 50.620 44.171 15.817 1.00 38.59 70 PHE B N 1
ATOM 2840 C CA . PHE B 1 71 ? 50.584 44.769 17.173 1.00 37.35 70 PHE B CA 1
ATOM 2841 C C . PHE B 1 71 ? 51.868 45.238 17.830 1.00 37.34 70 PHE B C 1
ATOM 2842 O O . PHE B 1 71 ? 51.849 46.224 18.588 1.00 37.43 70 PHE B O 1
ATOM 2850 N N . LEU B 1 72 ? 52.999 44.605 17.530 1.00 38.00 71 LEU B N 1
ATOM 2851 C CA . LEU B 1 72 ? 54.224 45.032 18.190 1.00 37.20 71 LEU B CA 1
ATOM 2852 C C . LEU B 1 72 ? 54.607 46.461 17.909 1.00 37.57 71 LEU B C 1
ATOM 2853 O O . LEU B 1 72 ? 54.800 47.251 18.839 1.00 38.65 71 LEU B O 1
ATOM 2858 N N . PRO B 1 73 ? 54.731 46.822 16.618 1.00 37.71 72 PRO B N 1
ATOM 2859 C CA . PRO B 1 73 ? 55.109 48.203 16.334 1.00 38.16 72 PRO B CA 1
ATOM 2860 C C . PRO B 1 73 ? 54.080 49.162 16.875 1.00 38.06 72 PRO B C 1
ATOM 2861 O O . PRO B 1 73 ? 54.416 50.267 17.310 1.00 38.91 72 PRO B O 1
ATOM 2865 N N . ARG B 1 74 ? 52.823 48.727 16.857 1.00 39.17 73 ARG B N 1
ATOM 2866 C CA . ARG B 1 74 ? 51.731 49.559 17.359 1.00 41.91 73 ARG B CA 1
ATOM 2867 C C . ARG B 1 74 ? 51.834 49.782 18.880 1.00 41.55 73 ARG B C 1
ATOM 2868 O O . ARG B 1 74 ? 51.669 50.914 19.368 1.00 42.80 73 ARG B O 1
ATOM 2876 N N . ILE B 1 75 ? 52.148 48.719 19.623 1.00 40.49 74 ILE B N 1
ATOM 2877 C CA . ILE B 1 75 ? 52.330 48.846 21.077 1.00 37.92 74 ILE B CA 1
ATOM 2878 C C . ILE B 1 75 ? 53.525 49.745 21.349 1.00 38.66 74 ILE B C 1
ATOM 2879 O O . ILE B 1 75 ? 53.435 50.696 22.132 1.00 37.69 74 ILE B O 1
ATOM 2884 N N . LYS B 1 76 ? 54.625 49.467 20.638 1.00 40.84 75 LYS B N 1
ATOM 2885 C CA . LYS B 1 76 ? 55.892 50.196 20.801 1.00 42.04 75 LYS B CA 1
ATOM 2886 C C . LYS B 1 76 ? 55.736 51.711 20.641 1.00 42.82 75 LYS B C 1
ATOM 2887 O O . LYS B 1 76 ? 56.252 52.494 21.441 1.00 43.55 75 LYS B O 1
ATOM 2893 N N . SER B 1 77 ? 54.986 52.128 19.631 1.00 44.25 76 SER B N 1
ATOM 2894 C CA . SER B 1 77 ? 54.716 53.559 19.412 1.00 45.87 76 SER B CA 1
ATOM 2895 C C . SER B 1 77 ? 53.700 54.156 20.389 1.00 45.27 76 SER B C 1
ATOM 2896 O O . SER B 1 77 ? 53.721 55.360 20.656 1.00 46.00 76 SER B O 1
ATOM 2899 N N . ASN B 1 78 ? 52.821 53.319 20.932 1.00 45.10 77 ASN B N 1
ATOM 2900 C CA . ASN B 1 78 ? 51.809 53.792 21.886 1.00 44.19 77 ASN B CA 1
ATOM 2901 C C . ASN B 1 78 ? 52.168 53.702 23.368 1.00 43.70 77 ASN B C 1
ATOM 2902 O O . ASN B 1 78 ? 51.528 54.340 24.198 1.00 42.82 77 ASN B O 1
ATOM 2907 N N . THR B 1 79 ? 53.208 52.945 23.700 1.00 42.72 78 THR B N 1
ATOM 2908 C CA . THR B 1 79 ? 53.657 52.857 25.085 1.00 41.56 78 THR B CA 1
ATOM 2909 C C . THR B 1 79 ? 55.120 52.483 25.145 1.00 40.79 78 THR B C 1
ATOM 2910 O O . THR B 1 79 ? 55.604 51.786 24.250 1.00 41.79 78 THR B O 1
ATOM 2914 N N . ASP B 1 80 ? 55.823 52.964 26.165 1.00 39.98 79 ASP B N 1
ATOM 2915 C CA A ASP B 1 80 ? 57.224 52.599 26.387 0.50 41.04 79 ASP B CA 1
ATOM 2916 C CA B ASP B 1 80 ? 57.221 52.571 26.341 0.50 41.21 79 ASP B CA 1
ATOM 2917 C C . ASP B 1 80 ? 57.352 51.295 27.187 1.00 40.71 79 ASP B C 1
ATOM 2918 O O . ASP B 1 80 ? 58.454 50.921 27.571 1.00 40.45 79 ASP B O 1
ATOM 2927 N N . ALA B 1 81 ? 56.228 50.607 27.449 1.00 38.11 80 ALA B N 1
ATOM 2928 C CA . ALA B 1 81 ? 56.262 49.391 28.244 1.00 36.86 80 ALA B CA 1
ATOM 2929 C C . ALA B 1 81 ? 57.158 48.382 27.580 1.00 37.00 80 ALA B C 1
ATOM 2930 O O . ALA B 1 81 ? 57.246 48.344 26.353 1.00 36.14 80 ALA B O 1
ATOM 2932 N N . VAL B 1 82 ? 57.748 47.508 28.393 1.00 35.48 81 VAL B N 1
ATOM 2933 C CA . VAL B 1 82 ? 58.680 46.489 27.910 1.00 33.78 81 VAL B CA 1
ATOM 2934 C C . VAL B 1 82 ? 57.909 45.357 27.290 1.00 32.90 81 VAL B C 1
ATOM 2935 O O . VAL B 1 82 ? 57.025 44.797 27.912 1.00 32.95 81 VAL B O 1
ATOM 2939 N N . ILE B 1 83 ? 58.240 45.028 26.038 1.00 31.47 82 ILE B N 1
ATOM 2940 C CA . ILE B 1 83 ? 57.605 43.964 25.308 1.00 31.71 82 ILE B CA 1
ATOM 2941 C C . ILE B 1 83 ? 58.373 42.678 25.585 1.00 32.60 82 ILE B C 1
ATOM 2942 O O . ILE B 1 83 ? 59.594 42.618 25.409 1.00 31.84 82 ILE B O 1
ATOM 2947 N N . ASN B 1 84 ? 57.621 41.639 25.976 1.00 32.72 83 ASN B N 1
ATOM 2948 C CA . ASN B 1 84 ? 58.138 40.373 26.419 1.00 32.70 83 ASN B CA 1
ATOM 2949 C C . ASN B 1 84 ? 57.434 39.292 25.657 1.00 32.02 83 ASN B C 1
ATOM 2950 O O . ASN B 1 84 ? 56.251 39.130 25.793 1.00 33.80 83 ASN B O 1
ATOM 2955 N N . LEU B 1 85 ? 58.175 38.593 24.802 1.00 31.73 84 LEU B N 1
ATOM 2956 C CA . LEU B 1 85 ? 57.604 37.600 23.922 1.00 32.00 84 LEU B CA 1
ATOM 2957 C C . LEU B 1 85 ? 57.801 36.218 24.439 1.00 32.53 84 LEU B C 1
ATOM 2958 O O . LEU B 1 85 ? 58.884 35.856 24.870 1.00 33.44 84 LEU B O 1
ATOM 2963 N N . THR B 1 86 ? 56.749 35.434 24.327 1.00 32.89 85 THR B N 1
ATOM 2964 C CA . THR B 1 86 ? 56.773 34.062 24.722 1.00 32.94 85 THR B CA 1
ATOM 2965 C C . THR B 1 86 ? 57.700 33.211 23.831 1.00 35.35 85 THR B C 1
ATOM 2966 O O . THR B 1 86 ? 57.774 33.413 22.613 1.00 34.33 85 THR B O 1
ATOM 2970 N N . THR B 1 87 ? 58.442 32.292 24.458 1.00 34.36 86 THR B N 1
ATOM 2971 C CA . THR B 1 87 ? 59.180 31.300 23.734 1.00 34.47 86 THR B CA 1
ATOM 2972 C C . THR B 1 87 ? 58.446 30.000 23.987 1.00 37.05 86 THR B C 1
ATOM 2973 O O . THR B 1 87 ? 58.890 28.966 23.548 1.00 38.03 86 THR B O 1
ATOM 2977 N N . GLY B 1 88 ? 57.329 30.047 24.701 1.00 42.39 87 GLY B N 1
ATOM 2978 C CA . GLY B 1 88 ? 56.586 28.835 25.033 1.00 46.18 87 GLY B CA 1
ATOM 2979 C C . GLY B 1 88 ? 55.407 28.596 24.116 1.00 50.92 87 GLY B C 1
ATOM 2980 O O . GLY B 1 88 ? 55.237 27.495 23.565 1.00 51.41 87 GLY B O 1
ATOM 2981 N N . GLY B 1 89 ? 54.609 29.657 23.944 1.00 54.81 88 GLY B N 1
ATOM 2982 C CA . GLY B 1 89 ? 53.388 29.607 23.142 1.00 57.23 88 GLY B CA 1
ATOM 2983 C C . GLY B 1 89 ? 52.447 28.578 23.757 1.00 59.26 88 GLY B C 1
ATOM 2984 O O . GLY B 1 89 ? 52.169 28.615 24.967 1.00 59.86 88 GLY B O 1
ATOM 2985 N N . SER B 1 90 ? 51.966 27.659 22.923 1.00 60.52 89 SER B N 1
ATOM 2986 C CA . SER B 1 90 ? 51.144 26.561 23.384 1.00 61.71 89 SER B CA 1
ATOM 2987 C C . SER B 1 90 ? 52.057 25.338 23.659 1.00 63.50 89 SER B C 1
ATOM 2988 O O . SER B 1 90 ? 53.036 25.104 22.907 1.00 63.94 89 SER B O 1
ATOM 2991 N N . PRO B 1 91 ? 51.772 24.580 24.757 1.00 64.63 90 PRO B N 1
ATOM 2992 C CA . PRO B 1 91 ? 52.490 23.305 25.025 1.00 63.63 90 PRO B CA 1
ATOM 2993 C C . PRO B 1 91 ? 52.313 22.261 23.886 1.00 63.78 90 PRO B C 1
ATOM 2994 O O . PRO B 1 91 ? 53.118 21.335 23.751 1.00 64.18 90 PRO B O 1
ATOM 2998 N N . HIS B 1 92 ? 51.258 22.408 23.085 1.00 63.01 91 HIS B N 1
ATOM 2999 C CA . HIS B 1 92 ? 51.015 21.509 21.960 1.00 62.03 91 HIS B CA 1
ATOM 3000 C C . HIS B 1 92 ? 52.035 21.775 20.833 1.00 61.60 91 HIS B C 1
ATOM 3001 O O . HIS B 1 92 ? 52.356 20.864 20.073 1.00 62.90 91 HIS B O 1
ATOM 3021 N N . THR B 1 94 ? 55.751 22.786 18.905 1.00 62.79 93 THR B N 1
ATOM 3022 C CA . THR B 1 94 ? 57.092 22.139 18.881 1.00 63.68 93 THR B CA 1
ATOM 3023 C C . THR B 1 94 ? 58.224 23.191 18.853 1.00 65.93 93 THR B C 1
ATOM 3024 O O . THR B 1 94 ? 58.021 24.287 18.327 1.00 68.27 93 THR B O 1
ATOM 3028 N N . VAL B 1 95 ? 59.410 22.836 19.369 1.00 66.50 94 VAL B N 1
ATOM 3029 C CA . VAL B 1 95 ? 60.581 23.774 19.500 1.00 66.05 94 VAL B CA 1
ATOM 3030 C C . VAL B 1 95 ? 61.171 24.267 18.176 1.00 66.13 94 VAL B C 1
ATOM 3031 O O . VAL B 1 95 ? 60.884 23.695 17.114 1.00 66.57 94 VAL B O 1
ATOM 3035 N N . GLU B 1 96 ? 62.006 25.322 18.281 1.00 66.94 95 GLU B N 1
ATOM 3036 C CA . GLU B 1 96 ? 62.713 26.011 17.138 1.00 66.59 95 GLU B CA 1
ATOM 3037 C C . GLU B 1 96 ? 61.733 26.905 16.313 1.00 64.30 95 GLU B C 1
ATOM 3038 O O . GLU B 1 96 ? 62.109 27.966 15.784 1.00 61.65 95 GLU B O 1
ATOM 3040 N N . GLU B 1 97 ? 60.488 26.426 16.222 1.00 62.34 96 GLU B N 1
ATOM 3041 C CA . GLU B 1 97 ? 59.371 27.171 15.710 1.00 60.97 96 GLU B CA 1
ATOM 3042 C C . GLU B 1 97 ? 59.070 28.196 16.802 1.00 60.90 96 GLU B C 1
ATOM 3043 O O . GLU B 1 97 ? 59.167 29.415 16.571 1.00 60.08 96 GLU B O 1
ATOM 3045 N N . ARG B 1 98 ? 58.733 27.671 17.997 1.00 60.20 97 ARG B N 1
ATOM 3046 C CA . ARG B 1 98 ? 58.454 28.447 19.227 1.00 58.40 97 ARG B CA 1
ATOM 3047 C C . ARG B 1 98 ? 59.372 29.636 19.440 1.00 53.04 97 ARG B C 1
ATOM 3048 O O . ARG B 1 98 ? 58.985 30.636 20.053 1.00 51.67 97 ARG B O 1
ATOM 3056 N N . LEU B 1 99 ? 60.581 29.534 18.901 1.00 49.40 98 LEU B N 1
ATOM 3057 C CA . LEU B 1 99 ? 61.601 30.534 19.095 1.00 47.32 98 LEU B CA 1
ATOM 3058 C C . LEU B 1 99 ? 61.669 31.596 17.997 1.00 45.74 98 LEU B C 1
ATOM 3059 O O . LEU B 1 99 ? 62.412 32.577 18.116 1.00 43.86 98 LEU B O 1
ATOM 3064 N N . ARG B 1 100 ? 60.863 31.440 16.944 1.00 46.31 99 ARG B N 1
ATOM 3065 C CA . ARG B 1 100 ? 60.859 32.399 15.809 1.00 45.45 99 ARG B CA 1
ATOM 3066 C C . ARG B 1 100 ? 60.507 33.818 16.165 1.00 40.74 99 ARG B C 1
ATOM 3067 O O . ARG B 1 100 ? 61.228 34.751 15.758 1.00 39.56 99 ARG B O 1
ATOM 3075 N N . PRO B 1 101 ? 59.403 34.018 16.912 1.00 37.52 100 PRO B N 1
ATOM 3076 C CA . PRO B 1 101 ? 59.163 35.394 17.296 1.00 37.35 100 PRO B CA 1
ATOM 3077 C C . PRO B 1 101 ? 60.325 35.990 18.065 1.00 38.02 100 PRO B C 1
ATOM 3078 O O . PRO B 1 101 ? 60.796 37.078 17.740 1.00 37.39 100 PRO B O 1
ATOM 3082 N N . ALA B 1 102 ? 60.814 35.278 19.070 1.00 39.23 101 ALA B N 1
ATOM 3083 C CA . ALA B 1 102 ? 61.924 35.795 19.853 1.00 39.82 101 ALA B CA 1
ATOM 3084 C C . ALA B 1 102 ? 63.166 35.969 18.993 1.00 40.37 101 ALA B C 1
ATOM 3085 O O . ALA B 1 102 ? 63.826 37.015 19.062 1.00 40.94 101 ALA B O 1
ATOM 3087 N N . THR B 1 103 ? 63.473 34.975 18.164 1.00 42.22 102 THR B N 1
ATOM 3088 C CA . THR B 1 103 ? 64.691 35.070 17.353 1.00 43.96 102 THR B CA 1
ATOM 3089 C C . THR B 1 103 ? 64.528 36.168 16.310 1.00 44.49 102 THR B C 1
ATOM 3090 O O . THR B 1 103 ? 65.432 36.990 16.130 1.00 44.80 102 THR B O 1
ATOM 3094 N N . HIS B 1 104 ? 63.356 36.239 15.671 1.00 44.33 103 HIS B N 1
ATOM 3095 C CA . HIS B 1 104 ? 63.118 37.295 14.682 1.00 43.91 103 HIS B CA 1
ATOM 3096 C C . HIS B 1 104 ? 63.077 38.692 15.265 1.00 42.31 103 HIS B C 1
ATOM 3097 O O . HIS B 1 104 ? 63.812 39.579 14.825 1.00 42.04 103 HIS B O 1
ATOM 3104 N N . TYR B 1 105 ? 62.240 38.902 16.282 1.00 41.69 104 TYR B N 1
ATOM 3105 C CA . TYR B 1 105 ? 62.031 40.263 16.807 1.00 39.53 104 TYR B CA 1
ATOM 3106 C C . TYR B 1 105 ? 63.072 40.788 17.779 1.00 37.99 104 TYR B C 1
ATOM 3107 O O . TYR B 1 105 ? 63.146 42.004 18.034 1.00 37.55 104 TYR B O 1
ATOM 3124 N N . PRO B 1 107 ? 63.473 40.810 21.097 1.00 34.28 106 PRO B N 1
ATOM 3125 C CA . PRO B 1 107 ? 62.891 41.628 22.156 1.00 33.76 106 PRO B CA 1
ATOM 3126 C C . PRO B 1 107 ? 63.809 41.790 23.341 1.00 34.02 106 PRO B C 1
ATOM 3127 O O . PRO B 1 107 ? 64.772 41.040 23.473 1.00 34.85 106 PRO B O 1
ATOM 3131 N N . GLU B 1 108 ? 63.523 42.790 24.168 1.00 35.78 107 GLU B N 1
ATOM 3132 C CA . GLU B 1 108 ? 64.317 43.053 25.364 1.00 35.18 107 GLU B CA 1
ATOM 3133 C C . GLU B 1 108 ? 64.177 41.874 26.300 1.00 33.87 107 GLU B C 1
ATOM 3134 O O . GLU B 1 108 ? 65.122 41.518 26.998 1.00 33.91 107 GLU B O 1
ATOM 3140 N N . LEU B 1 109 ? 62.980 41.302 26.293 1.00 33.30 108 LEU B N 1
ATOM 3141 C CA . LEU B 1 109 ? 62.612 40.167 27.134 1.00 32.78 108 LEU B CA 1
ATOM 3142 C C . LEU B 1 109 ? 61.881 39.113 26.385 1.00 31.66 108 LEU B C 1
ATOM 3143 O O . LEU B 1 109 ? 61.128 39.410 25.471 1.00 32.42 108 LEU B O 1
ATOM 3148 N N . ALA B 1 110 ? 62.124 37.875 26.780 1.00 30.58 109 ALA B N 1
ATOM 3149 C CA . ALA B 1 110 ? 61.404 36.708 26.310 1.00 31.24 109 ALA B CA 1
ATOM 3150 C C . ALA B 1 110 ? 61.189 35.798 27.510 1.00 31.61 109 ALA B C 1
ATOM 3151 O O . ALA B 1 110 ? 61.974 35.839 28.452 1.00 31.96 109 ALA B O 1
ATOM 3153 N N . SER B 1 111 ? 60.158 34.963 27.466 1.00 32.38 110 SER B N 1
ATOM 3154 C CA . SER B 1 111 ? 59.841 34.054 28.561 1.00 34.20 110 SER B CA 1
ATOM 3155 C C . SER B 1 111 ? 60.508 32.717 28.371 1.00 35.88 110 SER B C 1
ATOM 3156 O O . SER B 1 111 ? 60.548 32.201 27.246 1.00 38.55 110 SER B O 1
ATOM 3159 N N . LEU B 1 112 ? 60.997 32.115 29.454 1.00 31.81 111 LEU B N 1
ATOM 3160 C CA . LEU B 1 112 ? 61.673 30.844 29.345 1.00 30.98 111 LEU B CA 1
ATOM 3161 C C . LEU B 1 112 ? 61.189 29.928 30.422 1.00 30.33 111 LEU B C 1
ATOM 3162 O O . LEU B 1 112 ? 61.424 30.183 31.585 1.00 28.32 111 LEU B O 1
ATOM 3167 N N . ASN B 1 113 ? 60.489 28.884 30.013 1.00 30.99 112 ASN B N 1
ATOM 3168 C CA . ASN B 1 113 ? 60.007 27.865 30.924 1.00 31.15 112 ASN B CA 1
ATOM 3169 C C . ASN B 1 113 ? 61.192 26.993 31.368 1.00 28.35 112 ASN B C 1
ATOM 3170 O O . ASN B 1 113 ? 61.883 26.349 30.547 1.00 26.80 112 ASN B O 1
ATOM 3183 N N . GLY B 1 115 ? 61.612 24.076 32.838 1.00 26.91 114 GLY B N 1
ATOM 3184 C CA . GLY B 1 115 ? 61.648 22.624 32.861 1.00 26.70 114 GLY B CA 1
ATOM 3185 C C . GLY B 1 115 ? 60.468 21.901 32.216 1.00 28.95 114 GLY B C 1
ATOM 3186 O O . GLY B 1 115 ? 59.344 22.402 32.213 1.00 31.63 114 GLY B O 1
ATOM 3187 N N . SER B 1 116 ? 60.723 20.722 31.667 1.00 28.29 115 SER B N 1
ATOM 3188 C CA . SER B 1 116 ? 59.658 19.915 31.045 1.00 28.66 115 SER B CA 1
ATOM 3189 C C . SER B 1 116 ? 58.697 19.588 32.148 1.00 28.66 115 SER B C 1
ATOM 3190 O O . SER B 1 116 ? 59.113 19.398 33.268 1.00 28.77 115 SER B O 1
ATOM 3201 N N . ASN B 1 118 ? 54.143 18.299 32.872 1.00 28.43 117 ASN B N 1
ATOM 3202 C CA . ASN B 1 118 ? 52.796 18.131 32.411 1.00 29.54 117 ASN B CA 1
ATOM 3203 C C . ASN B 1 118 ? 52.049 19.466 32.609 1.00 30.30 117 ASN B C 1
ATOM 3204 O O . ASN B 1 118 ? 52.421 20.257 33.460 1.00 29.85 117 ASN B O 1
ATOM 3209 N N . PHE B 1 119 ? 51.029 19.721 31.790 1.00 31.39 118 PHE B N 1
ATOM 3210 C CA . PHE B 1 119 ? 50.158 20.902 31.861 1.00 32.76 118 PHE B CA 1
ATOM 3211 C C . PHE B 1 119 ? 48.744 20.345 31.818 1.00 32.88 118 PHE B C 1
ATOM 3212 O O . PHE B 1 119 ? 48.244 20.018 30.742 1.00 34.04 118 PHE B O 1
ATOM 3220 N N . GLY B 1 120 ? 48.096 20.253 32.964 1.00 31.37 119 GLY B N 1
ATOM 3221 C CA . GLY B 1 120 ? 46.777 19.650 33.030 1.00 32.29 119 GLY B CA 1
ATOM 3222 C C . GLY B 1 120 ? 45.695 20.675 32.873 1.00 31.22 119 GLY B C 1
ATOM 3223 O O . GLY B 1 120 ? 45.253 21.225 33.859 1.00 31.84 119 GLY B O 1
ATOM 3224 N N . LEU B 1 121 ? 45.269 20.918 31.634 1.00 32.19 120 LEU B N 1
ATOM 3225 C CA . LEU B 1 121 ? 44.235 21.914 31.306 1.00 32.66 120 LEU B CA 1
ATOM 3226 C C . LEU B 1 121 ? 42.856 21.288 31.215 1.00 32.13 120 LEU B C 1
ATOM 3227 O O . LEU B 1 121 ? 41.843 21.990 31.297 1.00 33.57 120 LEU B O 1
ATOM 3232 N N . TYR B 1 122 ? 42.805 19.977 31.086 1.00 32.78 121 TYR B N 1
ATOM 3233 C CA . TYR B 1 122 ? 41.533 19.263 30.961 1.00 33.10 121 TYR B CA 1
ATOM 3234 C C . TYR B 1 122 ? 40.514 19.488 32.073 1.00 34.39 121 TYR B C 1
ATOM 3235 O O . TYR B 1 122 ? 39.324 19.405 31.819 1.00 35.07 121 TYR B O 1
ATOM 3244 N N . PRO B 1 123 ? 40.953 19.737 33.321 1.00 34.64 122 PRO B N 1
ATOM 3245 C CA . PRO B 1 123 ? 39.887 19.999 34.281 1.00 34.51 122 PRO B CA 1
ATOM 3246 C C . PRO B 1 123 ? 39.045 21.238 33.975 1.00 35.66 122 PRO B C 1
ATOM 3247 O O . PRO B 1 123 ? 37.980 21.389 34.575 1.00 37.05 122 PRO B O 1
ATOM 3259 N N . LEU B 1 125 ? 37.367 21.726 31.468 1.00 40.06 124 LEU B N 1
ATOM 3260 C CA . LEU B 1 125 ? 36.183 21.190 30.790 1.00 42.65 124 LEU B CA 1
ATOM 3261 C C . LEU B 1 125 ? 35.033 20.881 31.747 1.00 45.58 124 LEU B C 1
ATOM 3262 O O . LEU B 1 125 ? 33.948 20.511 31.307 1.00 46.69 124 LEU B O 1
ATOM 3267 N N . GLU B 1 126 ? 35.273 20.969 33.046 1.00 47.86 125 GLU B N 1
ATOM 3268 C CA . GLU B 1 126 ? 34.224 20.755 34.014 1.00 50.56 125 GLU B CA 1
ATOM 3269 C C . GLU B 1 126 ? 33.510 22.066 34.239 1.00 50.31 125 GLU B C 1
ATOM 3270 O O . GLU B 1 126 ? 32.361 22.042 34.660 1.00 51.12 125 GLU B O 1
ATOM 3276 N N . ARG B 1 127 ? 34.172 23.203 33.985 1.00 49.54 126 ARG B N 1
ATOM 3277 C CA . ARG B 1 127 ? 33.496 24.495 34.088 1.00 50.34 126 ARG B CA 1
ATOM 3278 C C . ARG B 1 127 ? 32.978 24.975 32.737 1.00 49.74 126 ARG B C 1
ATOM 3279 O O . ARG B 1 127 ? 31.937 25.631 32.671 1.00 50.15 126 ARG B O 1
ATOM 3287 N N . PHE B 1 128 ? 33.712 24.688 31.669 1.00 49.63 127 PHE B N 1
ATOM 3288 C CA . PHE B 1 128 ? 33.336 25.144 30.341 1.00 49.49 127 PHE B CA 1
ATOM 3289 C C . PHE B 1 128 ? 32.971 23.921 29.542 1.00 51.05 127 PHE B C 1
ATOM 3290 O O . PHE B 1 128 ? 33.798 23.026 29.323 1.00 51.42 127 PHE B O 1
ATOM 3298 N N . LYS B 1 129 ? 31.713 23.876 29.122 1.00 52.30 128 LYS B N 1
ATOM 3299 C CA . LYS B 1 129 ? 31.200 22.699 28.445 1.00 54.72 128 LYS B CA 1
ATOM 3300 C C . LYS B 1 129 ? 30.719 22.899 27.016 1.00 55.00 128 LYS B C 1
ATOM 3301 O O . LYS B 1 129 ? 30.289 21.939 26.387 1.00 54.91 128 LYS B O 1
ATOM 3307 N N . GLU B 1 130 ? 30.800 24.128 26.508 1.00 54.89 129 GLU B N 1
ATOM 3308 C CA . GLU B 1 130 ? 30.359 24.444 25.156 1.00 54.75 129 GLU B CA 1
ATOM 3309 C C . GLU B 1 130 ? 31.287 25.485 24.594 1.00 51.44 129 GLU B C 1
ATOM 3310 O O . GLU B 1 130 ? 31.571 26.487 25.250 1.00 51.46 129 GLU B O 1
ATOM 3316 N N . PHE B 1 131 ? 31.737 25.248 23.365 1.00 47.99 130 PHE B N 1
ATOM 3317 C CA . PHE B 1 131 ? 32.723 26.083 22.717 1.00 46.01 130 PHE B CA 1
ATOM 3318 C C . PHE B 1 131 ? 32.335 26.488 21.287 1.00 45.37 130 PHE B C 1
ATOM 3319 O O . PHE B 1 131 ? 31.869 25.680 20.510 1.00 46.98 130 PHE B O 1
ATOM 3327 N N . ALA B 1 132 ? 32.579 27.731 20.924 1.00 45.52 131 ALA B N 1
ATOM 3328 C CA . ALA B 1 132 ? 32.290 28.178 19.582 1.00 45.47 131 ALA B CA 1
ATOM 3329 C C . ALA B 1 132 ? 33.124 27.425 18.544 1.00 47.61 131 ALA B C 1
ATOM 3330 O O . ALA B 1 132 ? 32.606 27.079 17.475 1.00 48.77 131 ALA B O 1
ATOM 3332 N N . HIS B 1 133 ? 34.399 27.161 18.847 1.00 46.97 132 HIS B N 1
ATOM 3333 C CA . HIS B 1 133 ? 35.301 26.511 17.893 1.00 45.44 132 HIS B CA 1
ATOM 3334 C C . HIS B 1 133 ? 35.763 25.176 18.372 1.00 45.00 132 HIS B C 1
ATOM 3335 O O . HIS B 1 133 ? 36.016 24.980 19.568 1.00 45.55 132 HIS B O 1
ATOM 3342 N N . GLY B 1 134 ? 35.897 24.260 17.421 1.00 43.61 133 GLY B N 1
ATOM 3343 C CA . GLY B 1 134 ? 36.273 22.872 17.704 1.00 43.29 133 GLY B CA 1
ATOM 3344 C C . GLY B 1 134 ? 37.640 22.700 18.325 1.00 42.22 133 GLY B C 1
ATOM 3345 O O . GLY B 1 134 ? 37.848 21.801 19.138 1.00 44.11 133 GLY B O 1
ATOM 3346 N N . TRP B 1 135 ? 38.567 23.582 17.966 1.00 41.32 134 TRP B N 1
ATOM 3347 C CA . TRP B 1 135 ? 39.919 23.497 18.486 1.00 39.91 134 TRP B CA 1
ATOM 3348 C C . TRP B 1 135 ? 39.953 23.667 20.011 1.00 40.79 134 TRP B C 1
ATOM 3349 O O . TRP B 1 135 ? 40.847 23.142 20.660 1.00 41.12 134 TRP B O 1
ATOM 3360 N N . GLU B 1 136 ? 38.958 24.353 20.568 1.00 39.21 135 GLU B N 1
ATOM 3361 C CA . GLU B 1 136 ? 38.946 24.695 21.994 1.00 38.78 135 GLU B CA 1
ATOM 3362 C C . GLU B 1 136 ? 38.885 23.495 22.896 1.00 38.27 135 GLU B C 1
ATOM 3363 O O . GLU B 1 136 ? 39.728 23.321 23.782 1.00 38.23 135 GLU B O 1
ATOM 3369 N N . ARG B 1 137 ? 37.923 22.633 22.664 1.00 39.18 136 ARG B N 1
ATOM 3370 C CA . ARG B 1 137 ? 37.803 21.456 23.488 1.00 39.94 136 ARG B CA 1
ATOM 3371 C C . ARG B 1 137 ? 39.012 20.539 23.324 1.00 40.57 136 ARG B C 1
ATOM 3372 O O . ARG B 1 137 ? 39.455 19.877 24.277 1.00 38.70 136 ARG B O 1
ATOM 3380 N N . GLU B 1 138 ? 39.520 20.470 22.098 1.00 41.24 137 GLU B N 1
ATOM 3381 C CA . GLU B 1 138 ? 40.691 19.641 21.822 1.00 42.49 137 GLU B CA 1
ATOM 3382 C C . GLU B 1 138 ? 41.938 20.110 22.559 1.00 37.66 137 GLU B C 1
ATOM 3383 O O . GLU B 1 138 ? 42.674 19.302 23.103 1.00 35.88 137 GLU B O 1
ATOM 3389 N N . HIS B 1 139 ? 42.196 21.410 22.485 1.00 35.88 138 HIS B N 1
ATOM 3390 C CA . HIS B 1 139 ? 43.304 22.041 23.180 1.00 35.76 138 HIS B CA 1
ATOM 3391 C C . HIS B 1 139 ? 43.289 21.576 24.657 1.00 34.89 138 HIS B C 1
ATOM 3392 O O . HIS B 1 139 ? 44.302 21.114 25.173 1.00 33.79 138 HIS B O 1
ATOM 3399 N N . LEU B 1 140 ? 42.121 21.589 25.290 1.00 36.44 139 LEU B N 1
ATOM 3400 C CA . LEU B 1 140 ? 42.007 21.229 26.719 1.00 36.24 139 LEU B CA 1
ATOM 3401 C C . LEU B 1 140 ? 42.086 19.713 26.965 1.00 36.95 139 LEU B C 1
ATOM 3402 O O . LEU B 1 140 ? 42.795 19.225 27.863 1.00 35.30 139 LEU B O 1
ATOM 3407 N N . GLU B 1 141 ? 41.406 18.947 26.136 1.00 38.18 140 GLU B N 1
ATOM 3408 C CA . GLU B 1 141 ? 41.384 17.516 26.352 1.00 37.76 140 GLU B CA 1
ATOM 3409 C C . GLU B 1 141 ? 42.727 16.845 26.066 1.00 36.92 140 GLU B C 1
ATOM 3410 O O . GLU B 1 141 ? 43.142 15.953 26.797 1.00 36.24 140 GLU B O 1
ATOM 3416 N N . ARG B 1 142 ? 43.421 17.300 25.034 1.00 35.88 141 ARG B N 1
ATOM 3417 C CA . ARG B 1 142 ? 44.718 16.727 24.683 1.00 35.85 141 ARG B CA 1
ATOM 3418 C C . ARG B 1 142 ? 45.850 17.133 25.628 1.00 33.54 141 ARG B C 1
ATOM 3419 O O . ARG B 1 142 ? 46.916 16.544 25.595 1.00 33.40 141 ARG B O 1
ATOM 3423 N N . SER B 1 143 ? 45.610 18.128 26.469 1.00 33.12 142 SER B N 1
ATOM 3424 C CA . SER B 1 143 ? 46.575 18.522 27.487 1.00 31.97 142 SER B CA 1
ATOM 3425 C C . SER B 1 143 ? 46.855 17.326 28.382 1.00 31.75 142 SER B C 1
ATOM 3426 O O . SER B 1 143 ? 47.926 17.219 28.984 1.00 32.40 142 SER B O 1
ATOM 3429 N N . ARG B 1 144 ? 45.900 16.398 28.461 1.00 32.08 143 ARG B N 1
ATOM 3430 C CA . ARG B 1 144 ? 46.019 15.228 29.282 1.00 31.91 143 ARG B CA 1
ATOM 3431 C C . ARG B 1 144 ? 47.148 14.296 28.867 1.00 33.08 143 ARG B C 1
ATOM 3432 O O . ARG B 1 144 ? 47.737 13.643 29.712 1.00 32.68 143 ARG B O 1
ATOM 3440 N N . ASP B 1 145 ? 47.443 14.180 27.583 1.00 33.96 144 ASP B N 1
ATOM 3441 C CA A ASP B 1 145 ? 48.592 13.320 27.231 0.50 34.81 144 ASP B CA 1
ATOM 3442 C CA B ASP B 1 145 ? 48.490 13.303 27.098 0.50 35.40 144 ASP B CA 1
ATOM 3443 C C . ASP B 1 145 ? 49.703 14.072 26.527 1.00 35.44 144 ASP B C 1
ATOM 3444 O O . ASP B 1 145 ? 50.470 13.516 25.778 1.00 35.66 144 ASP B O 1
ATOM 3453 N N . LEU B 1 146 ? 49.864 15.341 26.872 1.00 38.40 145 LEU B N 1
ATOM 3454 C CA . LEU B 1 146 ? 50.982 16.101 26.308 1.00 41.28 145 LEU B CA 1
ATOM 3455 C C . LEU B 1 146 ? 51.961 16.559 27.387 1.00 41.00 145 LEU B C 1
ATOM 3456 O O . LEU B 1 146 ? 51.583 16.786 28.533 1.00 42.03 145 LEU B O 1
ATOM 3461 N N . VAL B 1 147 ? 53.235 16.642 27.003 1.00 39.47 146 VAL B N 1
ATOM 3462 C CA . VAL B 1 147 ? 54.276 17.117 27.884 1.00 38.37 146 VAL B CA 1
ATOM 3463 C C . VAL B 1 147 ? 54.718 18.499 27.389 1.00 38.24 146 VAL B C 1
ATOM 3464 O O . VAL B 1 147 ? 54.929 18.679 26.202 1.00 38.08 146 VAL B O 1
ATOM 3468 N N . PHE B 1 148 ? 54.820 19.500 28.245 1.00 39.71 147 PHE B N 1
ATOM 3469 C CA . PHE B 1 148 ? 55.414 20.754 27.767 1.00 41.34 147 PHE B CA 1
ATOM 3470 C C . PHE B 1 148 ? 56.922 20.491 27.880 1.00 40.18 147 PHE B C 1
ATOM 3471 O O . PHE B 1 148 ? 57.453 20.384 28.979 1.00 39.39 147 PHE B O 1
ATOM 3479 N N . LYS B 1 149 ? 57.588 20.368 26.742 1.00 37.88 148 LYS B N 1
ATOM 3480 C CA . LYS B 1 149 ? 58.996 20.038 26.693 1.00 37.00 148 LYS B CA 1
ATOM 3481 C C . LYS B 1 149 ? 59.928 21.233 26.693 1.00 36.21 148 LYS B C 1
ATOM 3482 O O . LYS B 1 149 ? 59.777 22.126 25.890 1.00 35.73 148 LYS B O 1
ATOM 3488 N N . ASN B 1 150 ? 60.851 21.258 27.649 1.00 34.97 149 ASN B N 1
ATOM 3489 C CA A ASN B 1 150 ? 61.881 22.281 27.766 0.50 34.25 149 ASN B CA 1
ATOM 3490 C CA B ASN B 1 150 ? 61.920 22.255 27.650 0.50 34.30 149 ASN B CA 1
ATOM 3491 C C . ASN B 1 150 ? 63.046 21.551 28.400 1.00 33.91 149 ASN B C 1
ATOM 3492 O O . ASN B 1 150 ? 63.249 21.696 29.603 1.00 33.61 149 ASN B O 1
ATOM 3501 N N . THR B 1 151 ? 63.750 20.717 27.632 1.00 32.46 150 THR B N 1
ATOM 3502 C CA . THR B 1 151 ? 64.846 19.921 28.144 1.00 29.89 150 THR B CA 1
ATOM 3503 C C . THR B 1 151 ? 66.038 20.785 28.462 1.00 29.31 150 THR B C 1
ATOM 3504 O O . THR B 1 151 ? 66.059 22.000 28.184 1.00 30.04 150 THR B O 1
ATOM 3508 N N . PHE B 1 152 ? 67.038 20.167 29.088 1.00 29.29 151 PHE B N 1
ATOM 3509 C CA . PHE B 1 152 ? 68.268 20.883 29.404 1.00 29.62 151 PHE B CA 1
ATOM 3510 C C . PHE B 1 152 ? 68.951 21.398 28.128 1.00 28.48 151 PHE B C 1
ATOM 3511 O O . PHE B 1 152 ? 69.599 22.480 28.144 1.00 29.72 151 PHE B O 1
ATOM 3519 N N . ALA B 1 153 ? 68.816 20.624 27.043 1.00 29.84 152 ALA B N 1
ATOM 3520 C CA . ALA B 1 153 ? 69.346 21.012 25.710 1.00 29.80 152 ALA B CA 1
ATOM 3521 C C . ALA B 1 153 ? 68.541 22.157 25.112 1.00 28.75 152 ALA B C 1
ATOM 3522 O O . ALA B 1 153 ? 69.121 23.118 24.626 1.00 28.46 152 ALA B O 1
ATOM 3524 N N . ASP B 1 154 ? 67.208 22.065 25.189 1.00 29.80 153 ASP B N 1
ATOM 3525 C CA . ASP B 1 154 ? 66.299 23.147 24.726 1.00 30.72 153 ASP B CA 1
ATOM 3526 C C . ASP B 1 154 ? 66.637 24.461 25.437 1.00 30.09 153 ASP B C 1
ATOM 3527 O O . ASP B 1 154 ? 66.835 25.530 24.808 1.00 30.38 153 ASP B O 1
ATOM 3532 N N . ILE B 1 155 ? 66.729 24.410 26.770 1.00 29.50 154 ILE B N 1
ATOM 3533 C CA . ILE B 1 155 ? 67.002 25.605 27.548 1.00 29.17 154 ILE B CA 1
ATOM 3534 C C . ILE B 1 155 ? 68.362 26.229 27.217 1.00 27.46 154 ILE B C 1
ATOM 3535 O O . ILE B 1 155 ? 68.484 27.427 27.107 1.00 27.70 154 ILE B O 1
ATOM 3540 N N . GLU B 1 156 ? 69.379 25.402 27.077 1.00 29.14 155 GLU B N 1
ATOM 3541 C CA . GLU B 1 156 ? 70.697 25.869 26.724 1.00 31.60 155 GLU B CA 1
ATOM 3542 C C . GLU B 1 156 ? 70.643 26.561 25.360 1.00 30.42 155 GLU B C 1
ATOM 3543 O O . GLU B 1 156 ? 71.182 27.668 25.167 1.00 31.13 155 GLU B O 1
ATOM 3549 N N . PHE B 1 157 ? 69.959 25.927 24.427 1.00 31.86 156 PHE B N 1
ATOM 3550 C CA . PHE B 1 157 ? 69.811 26.492 23.075 1.00 33.05 156 PHE B CA 1
ATOM 3551 C C . PHE B 1 157 ? 69.109 27.844 23.113 1.00 33.75 156 PHE B C 1
ATOM 3552 O O . PHE B 1 157 ? 69.570 28.811 22.501 1.00 32.98 156 PHE B O 1
ATOM 3560 N N . ILE B 1 158 ? 68.002 27.948 23.843 1.00 32.82 157 ILE B N 1
ATOM 3561 C CA . ILE B 1 158 ? 67.317 29.253 23.936 1.00 31.81 157 ILE B CA 1
ATOM 3562 C C . ILE B 1 158 ? 68.210 30.311 24.563 1.00 32.65 157 ILE B C 1
ATOM 3563 O O . ILE B 1 158 ? 68.293 31.469 24.086 1.00 31.12 157 ILE B O 1
ATOM 3568 N N . LEU B 1 159 ? 68.889 29.949 25.650 1.00 33.08 158 LEU B N 1
ATOM 3569 C CA . LEU B 1 159 ? 69.774 30.896 26.328 1.00 32.28 158 LEU B CA 1
ATOM 3570 C C . LEU B 1 159 ? 70.874 31.437 25.409 1.00 32.87 158 LEU B C 1
ATOM 3571 O O . LEU B 1 159 ? 71.153 32.634 25.419 1.00 33.04 158 LEU B O 1
ATOM 3576 N N . LYS B 1 160 ? 71.481 30.564 24.614 1.00 34.46 159 LYS B N 1
ATOM 3577 C CA . LYS B 1 160 ? 72.594 30.970 23.733 1.00 36.29 159 LYS B CA 1
ATOM 3578 C C . LYS B 1 160 ? 72.096 31.882 22.604 1.00 37.82 159 LYS B C 1
ATOM 3579 O O . LYS B 1 160 ? 72.560 33.018 22.453 1.00 38.33 159 LYS B O 1
ATOM 3581 N N . THR B 1 161 ? 71.104 31.383 21.880 1.00 38.68 160 THR B N 1
ATOM 3582 C CA . THR B 1 161 ? 70.489 32.062 20.740 1.00 38.67 160 THR B CA 1
ATOM 3583 C C . THR B 1 161 ? 69.853 33.389 21.059 1.00 40.42 160 THR B C 1
ATOM 3584 O O . THR B 1 161 ? 70.207 34.421 20.465 1.00 41.83 160 THR B O 1
ATOM 3588 N N . CYS B 1 162 ? 68.897 33.393 21.985 1.00 40.45 161 CYS B N 1
ATOM 3589 C CA . CYS B 1 162 ? 68.229 34.652 22.322 1.00 39.94 161 CYS B CA 1
ATOM 3590 C C . CYS B 1 162 ? 69.153 35.559 23.105 1.00 37.54 161 CYS B C 1
ATOM 3591 O O . CYS B 1 162 ? 69.153 36.768 22.903 1.00 38.80 161 CYS B O 1
ATOM 3594 N N . GLY B 1 163 ? 69.962 34.975 23.980 1.00 35.93 162 GLY B N 1
ATOM 3595 C CA . GLY B 1 163 ? 70.928 35.726 24.749 1.00 37.74 162 GLY B CA 1
ATOM 3596 C C . GLY B 1 163 ? 71.881 36.436 23.813 1.00 38.47 162 GLY B C 1
ATOM 3597 O O . GLY B 1 163 ? 72.277 37.570 24.075 1.00 40.59 162 GLY B O 1
ATOM 3598 N N . GLY B 1 164 ? 72.231 35.759 22.716 1.00 39.10 163 GLY B N 1
ATOM 3599 C CA . GLY B 1 164 ? 73.079 36.313 21.672 1.00 39.92 163 GLY B CA 1
ATOM 3600 C C . GLY B 1 164 ? 72.525 37.570 21.030 1.00 41.18 163 GLY B C 1
ATOM 3601 O O . GLY B 1 164 ? 73.294 38.381 20.512 1.00 43.35 163 GLY B O 1
ATOM 3602 N N . ASN B 1 165 ? 71.201 37.742 21.075 1.00 40.24 164 ASN B N 1
ATOM 3603 C CA . ASN B 1 165 ? 70.515 38.930 20.544 1.00 38.95 164 ASN B CA 1
ATOM 3604 C C . ASN B 1 165 ? 70.239 40.028 21.569 1.00 37.83 164 ASN B C 1
ATOM 3605 O O . ASN B 1 165 ? 69.451 40.937 21.301 1.00 37.99 164 ASN B O 1
ATOM 3610 N N . GLY B 1 166 ? 70.871 39.945 22.748 1.00 36.38 165 GLY B N 1
ATOM 3611 C CA . GLY B 1 166 ? 70.672 40.939 23.824 1.00 35.28 165 GLY B CA 1
ATOM 3612 C C . GLY B 1 166 ? 69.358 40.780 24.592 1.00 33.54 165 GLY B C 1
ATOM 3613 O O . GLY B 1 166 ? 69.034 41.589 25.444 1.00 32.91 165 GLY B O 1
ATOM 3614 N N . THR B 1 167 ? 68.635 39.707 24.284 1.00 32.84 166 THR B N 1
ATOM 3615 C CA . THR B 1 167 ? 67.378 39.363 24.910 1.00 33.87 166 THR B CA 1
ATOM 3616 C C . THR B 1 167 ? 67.657 38.663 26.242 1.00 32.72 166 THR B C 1
ATOM 3617 O O . THR B 1 167 ? 68.440 37.700 26.302 1.00 31.34 166 THR B O 1
ATOM 3621 N N . ARG B 1 168 ? 67.021 39.186 27.290 1.00 32.19 167 ARG B N 1
ATOM 3622 C CA . ARG B 1 168 ? 67.101 38.633 28.631 1.00 31.23 167 ARG B CA 1
ATOM 3623 C C . ARG B 1 168 ? 65.784 37.935 28.892 1.00 31.01 167 ARG B C 1
ATOM 3624 O O . ARG B 1 168 ? 64.826 38.134 28.146 1.00 31.33 167 ARG B O 1
ATOM 3632 N N . PHE B 1 169 ? 65.722 37.124 29.942 1.00 29.28 168 PHE B N 1
ATOM 3633 C CA . PHE B 1 169 ? 64.555 36.269 30.139 1.00 28.31 168 PHE B CA 1
ATOM 3634 C C . PHE B 1 169 ? 63.743 36.473 31.383 1.00 27.95 168 PHE B C 1
ATOM 3635 O O . PHE B 1 169 ? 64.239 36.944 32.387 1.00 28.39 168 PHE B O 1
ATOM 3643 N N . GLU B 1 170 ? 62.467 36.112 31.254 1.00 28.41 169 GLU B N 1
ATOM 3644 C CA . GLU B 1 170 ? 61.522 35.993 32.363 1.00 29.82 169 GLU B CA 1
ATOM 3645 C C . GLU B 1 170 ? 61.550 34.480 32.546 1.00 26.96 169 GLU B C 1
ATOM 3646 O O . GLU B 1 170 ? 61.030 33.758 31.715 1.00 28.24 169 GLU B O 1
ATOM 3652 N N . PHE B 1 171 ? 62.255 34.017 33.584 1.00 26.01 170 PHE B N 1
ATOM 3653 C CA . PHE B 1 171 ? 62.394 32.605 33.870 1.00 26.14 170 PHE B CA 1
ATOM 3654 C C . PHE B 1 171 ? 61.162 32.144 34.602 1.00 26.25 170 PHE B C 1
ATOM 3655 O O . PHE B 1 171 ? 60.972 32.476 35.785 1.00 26.22 170 PHE B O 1
ATOM 3663 N N . GLU B 1 172 ? 60.360 31.357 33.914 1.00 27.34 171 GLU B N 1
ATOM 3664 C CA . GLU B 1 172 ? 59.121 30.819 34.442 1.00 28.69 171 GLU B CA 1
ATOM 3665 C C . GLU B 1 172 ? 59.397 29.521 35.132 1.00 26.49 171 GLU B C 1
ATOM 3666 O O . GLU B 1 172 ? 59.717 28.507 34.498 1.00 26.21 171 GLU B O 1
ATOM 3672 N N . CYS B 1 173 ? 59.300 29.577 36.459 1.00 26.78 172 CYS B N 1
ATOM 3673 C CA . CYS B 1 173 ? 59.590 28.444 37.316 1.00 25.30 172 CYS B CA 1
ATOM 3674 C C . CYS B 1 173 ? 58.307 28.033 37.993 1.00 23.89 172 CYS B C 1
ATOM 3675 O O . CYS B 1 173 ? 57.748 28.793 38.775 1.00 24.66 172 CYS B O 1
ATOM 3678 N N . TYR B 1 174 ? 57.865 26.831 37.680 1.00 22.82 173 TYR B N 1
ATOM 3679 C CA . TYR B 1 174 ? 56.600 26.283 38.167 1.00 25.31 173 TYR B CA 1
ATOM 3680 C C . TYR B 1 174 ? 56.730 25.366 39.381 1.00 25.47 173 TYR B C 1
ATOM 3681 O O . TYR B 1 174 ? 55.730 24.822 39.844 1.00 24.46 173 TYR B O 1
ATOM 3690 N N . ASP B 1 175 ? 57.966 25.116 39.815 1.00 24.17 174 ASP B N 1
ATOM 3691 C CA . ASP B 1 175 ? 58.231 24.328 40.988 1.00 23.00 174 ASP B CA 1
ATOM 3692 C C . ASP B 1 175 ? 59.657 24.484 41.423 1.00 23.91 174 ASP B C 1
ATOM 3693 O O . ASP B 1 175 ? 60.451 25.082 40.723 1.00 24.22 174 ASP B O 1
ATOM 3698 N N . THR B 1 176 ? 59.975 23.913 42.577 1.00 26.43 175 THR B N 1
ATOM 3699 C CA . THR B 1 176 ? 61.331 23.973 43.136 1.00 25.46 175 THR B CA 1
ATOM 3700 C C . THR B 1 176 ? 62.374 23.491 42.137 1.00 25.20 175 THR B C 1
ATOM 3701 O O . THR B 1 176 ? 63.444 24.075 42.087 1.00 25.61 175 THR B O 1
ATOM 3705 N N . SER B 1 177 ? 62.094 22.400 41.406 1.00 25.16 176 SER B N 1
ATOM 3706 C CA . SER B 1 177 ? 63.061 21.854 40.399 1.00 24.53 176 SER B CA 1
ATOM 3707 C C . SER B 1 177 ? 63.506 22.901 39.336 1.00 24.60 176 SER B C 1
ATOM 3708 O O . SER B 1 177 ? 64.651 22.919 38.882 1.00 22.96 176 SER B O 1
ATOM 3711 N N . HIS B 1 178 ? 62.609 23.828 39.025 1.00 25.47 177 HIS B N 1
ATOM 3712 C CA . HIS B 1 178 ? 62.867 24.856 38.043 1.00 25.19 177 HIS B CA 1
ATOM 3713 C C . HIS B 1 178 ? 63.868 25.868 38.565 1.00 25.82 177 HIS B C 1
ATOM 3714 O O . HIS B 1 178 ? 64.660 26.362 37.779 1.00 26.63 177 HIS B O 1
ATOM 3721 N N . LEU B 1 179 ? 63.821 26.187 39.871 1.00 25.18 178 LEU B N 1
ATOM 3722 C CA . LEU B 1 179 ? 64.812 27.077 40.474 1.00 24.31 178 LEU B CA 1
ATOM 3723 C C . LEU B 1 179 ? 66.187 26.377 40.462 1.00 22.98 178 LEU B C 1
ATOM 3724 O O . LEU B 1 179 ? 67.243 26.965 40.148 1.00 22.01 178 LEU B O 1
ATOM 3729 N N . TYR B 1 180 ? 66.178 25.089 40.764 1.00 19.13 179 TYR B N 1
ATOM 3730 C CA . TYR B 1 180 ? 67.398 24.320 40.757 1.00 19.55 179 TYR B CA 1
ATOM 3731 C C . TYR B 1 180 ? 67.932 24.151 39.344 1.00 19.11 179 TYR B C 1
ATOM 3732 O O . TYR B 1 180 ? 69.157 24.126 39.161 1.00 21.80 179 TYR B O 1
ATOM 3741 N N . ASN B 1 181 ? 67.036 24.095 38.355 1.00 19.47 180 ASN B N 1
ATOM 3742 C CA . ASN B 1 181 ? 67.448 23.963 36.939 1.00 21.74 180 ASN B CA 1
ATOM 3743 C C . ASN B 1 181 ? 68.114 25.258 36.581 1.00 23.04 180 ASN B C 1
ATOM 3744 O O . ASN B 1 181 ? 69.212 25.256 36.016 1.00 25.79 180 ASN B O 1
ATOM 3749 N N . LEU B 1 182 ? 67.491 26.356 37.003 1.00 22.84 181 LEU B N 1
ATOM 3750 C CA . LEU B 1 182 ? 68.064 27.692 36.730 1.00 24.05 181 LEU B CA 1
ATOM 3751 C C . LEU B 1 182 ? 69.465 27.828 37.377 1.00 25.57 181 LEU B C 1
ATOM 3752 O O . LEU B 1 182 ? 70.451 28.355 36.746 1.00 24.64 181 LEU B O 1
ATOM 3757 N N . ALA B 1 183 ? 69.556 27.436 38.651 1.00 25.60 182 ALA B N 1
ATOM 3758 C CA . ALA B 1 183 ? 70.859 27.396 39.350 1.00 26.51 182 ALA B CA 1
ATOM 3759 C C . ALA B 1 183 ? 71.937 26.636 38.544 1.00 26.17 182 ALA B C 1
ATOM 3760 O O . ALA B 1 183 ? 73.082 27.092 38.439 1.00 26.34 182 ALA B O 1
ATOM 3762 N N . HIS B 1 184 ? 71.572 25.501 37.974 1.00 26.74 183 HIS B N 1
ATOM 3763 C CA . HIS B 1 184 ? 72.480 24.731 37.116 1.00 27.84 183 HIS B CA 1
ATOM 3764 C C . HIS B 1 184 ? 73.053 25.569 35.978 1.00 28.08 183 HIS B C 1
ATOM 3765 O O . HIS B 1 184 ? 74.254 25.533 35.729 1.00 27.98 183 HIS B O 1
ATOM 3772 N N . PHE B 1 185 ? 72.180 26.324 35.302 1.00 29.39 184 PHE B N 1
ATOM 3773 C CA . PHE B 1 185 ? 72.594 27.196 34.187 1.00 29.16 184 PHE B CA 1
ATOM 3774 C C . PHE B 1 185 ? 73.383 28.398 34.617 1.00 30.51 184 PHE B C 1
ATOM 3775 O O . PHE B 1 185 ? 74.335 28.788 33.936 1.00 29.46 184 PHE B O 1
ATOM 3783 N N . VAL B 1 186 ? 72.991 28.980 35.746 1.00 29.48 185 VAL B N 1
ATOM 3784 C CA . VAL B 1 186 ? 73.720 30.083 36.327 1.00 31.08 185 VAL B CA 1
ATOM 3785 C C . VAL B 1 186 ? 75.147 29.674 36.683 1.00 30.60 185 VAL B C 1
ATOM 3786 O O . VAL B 1 186 ? 76.078 30.419 36.387 1.00 30.18 185 VAL B O 1
ATOM 3790 N N . ASP B 1 187 ? 75.317 28.486 37.252 1.00 29.61 186 ASP B N 1
ATOM 3791 C CA . ASP B 1 187 ? 76.639 27.958 37.595 1.00 31.88 186 ASP B CA 1
ATOM 3792 C C . ASP B 1 187 ? 77.482 27.738 36.355 1.00 33.45 186 ASP B C 1
ATOM 3793 O O . ASP B 1 187 ? 78.703 27.859 36.409 1.00 35.45 186 ASP B O 1
ATOM 3798 N N . ARG B 1 188 ? 76.827 27.394 35.249 1.00 33.79 187 ARG B N 1
ATOM 3799 C CA . ARG B 1 188 ? 77.512 27.191 33.983 1.00 34.80 187 ARG B CA 1
ATOM 3800 C C . ARG B 1 188 ? 77.740 28.499 33.258 1.00 35.69 187 ARG B C 1
ATOM 3801 O O . ARG B 1 188 ? 78.226 28.489 32.125 1.00 37.56 187 ARG B O 1
ATOM 3809 N N . LYS B 1 189 ? 77.379 29.615 33.892 1.00 35.95 188 LYS B N 1
ATOM 3810 C CA . LYS B 1 189 ? 77.607 30.962 33.362 1.00 37.69 188 LYS B CA 1
ATOM 3811 C C . LYS B 1 189 ? 76.861 31.201 32.049 1.00 37.85 188 LYS B C 1
ATOM 3812 O O . LYS B 1 189 ? 77.270 32.027 31.223 1.00 37.79 188 LYS B O 1
ATOM 3818 N N . LEU B 1 190 ? 75.747 30.502 31.877 1.00 35.98 189 LEU B N 1
ATOM 3819 C CA . LEU B 1 190 ? 74.963 30.587 30.662 1.00 35.24 189 LEU B CA 1
ATOM 3820 C C . LEU B 1 190 ? 73.867 31.631 30.740 1.00 36.39 189 LEU B C 1
ATOM 3821 O O . LEU B 1 190 ? 73.249 31.965 29.740 1.00 37.37 189 LEU B O 1
ATOM 3826 N N . ALA B 1 191 ? 73.651 32.166 31.936 1.00 37.84 190 ALA B N 1
ATOM 3827 C CA . ALA B 1 191 ? 72.702 33.249 32.175 1.00 37.96 190 ALA B CA 1
ATOM 3828 C C . ALA B 1 191 ? 73.422 34.242 33.062 1.00 37.71 190 ALA B C 1
ATOM 3829 O O . ALA B 1 191 ? 74.160 33.833 33.942 1.00 36.60 190 ALA B O 1
ATOM 3831 N N . THR B 1 192 ? 73.230 35.536 32.836 1.00 38.09 191 THR B N 1
ATOM 3832 C CA . THR B 1 192 ? 73.878 36.538 33.657 1.00 38.82 191 THR B CA 1
ATOM 3833 C C . THR B 1 192 ? 72.853 37.346 34.473 1.00 37.27 191 THR B C 1
ATOM 3834 O O . THR B 1 192 ? 71.738 37.554 34.029 1.00 37.33 191 THR B O 1
ATOM 3838 N N . PRO B 1 193 ? 73.244 37.814 35.659 1.00 36.41 192 PRO B N 1
ATOM 3839 C CA . PRO B 1 193 ? 72.329 38.516 36.546 1.00 36.68 192 PRO B CA 1
ATOM 3840 C C . PRO B 1 193 ? 72.015 39.964 36.166 1.00 36.75 192 PRO B C 1
ATOM 3841 O O . PRO B 1 193 ? 72.792 40.576 35.465 1.00 37.04 192 PRO B O 1
ATOM 3845 N N . PRO B 1 194 ? 70.888 40.516 36.656 1.00 37.20 193 PRO B N 1
ATOM 3846 C CA . PRO B 1 194 ? 69.923 39.855 37.553 1.00 35.99 193 PRO B CA 1
ATOM 3847 C C . PRO B 1 194 ? 68.981 38.916 36.815 1.00 33.81 193 PRO B C 1
ATOM 3848 O O . PRO B 1 194 ? 68.634 39.146 35.670 1.00 33.97 193 PRO B O 1
ATOM 3852 N N . PHE B 1 195 ? 68.589 37.848 37.483 1.00 30.44 194 PHE B N 1
ATOM 3853 C CA . PHE B 1 195 ? 67.707 36.849 36.906 1.00 29.12 194 PHE B CA 1
ATOM 3854 C C . PHE B 1 195 ? 66.275 37.222 37.293 1.00 26.33 194 PHE B C 1
ATOM 3855 O O . PHE B 1 195 ? 65.964 37.431 38.480 1.00 25.65 194 PHE B O 1
ATOM 3863 N N . PHE B 1 196 ? 65.426 37.369 36.287 1.00 24.25 195 PHE B N 1
ATOM 3864 C CA . PHE B 1 196 ? 64.019 37.717 36.506 1.00 23.37 195 PHE B CA 1
ATOM 3865 C C . PHE B 1 196 ? 63.337 36.361 36.665 1.00 23.11 195 PHE B C 1
ATOM 3866 O O . PHE B 1 196 ? 63.184 35.681 35.685 1.00 22.59 195 PHE B O 1
ATOM 3874 N N . VAL B 1 197 ? 63.029 35.980 37.909 1.00 24.23 196 VAL B N 1
ATOM 3875 C CA . VAL B 1 197 ? 62.379 34.674 38.252 1.00 24.67 196 VAL B CA 1
ATOM 3876 C C . VAL B 1 197 ? 60.893 34.865 38.562 1.00 26.44 196 VAL B C 1
ATOM 3877 O O . VAL B 1 197 ? 60.510 35.423 39.619 1.00 26.71 196 VAL B O 1
ATOM 3881 N N . GLN B 1 198 ? 60.062 34.358 37.661 1.00 27.48 197 GLN B N 1
ATOM 3882 C CA . GLN B 1 198 ? 58.613 34.442 37.771 1.00 28.43 197 GLN B CA 1
ATOM 3883 C C . GLN B 1 198 ? 58.185 33.120 38.351 1.00 26.05 197 GLN B C 1
ATOM 3884 O O . GLN B 1 198 ? 58.235 32.127 37.662 1.00 26.81 197 GLN B O 1
ATOM 3890 N N . THR B 1 199 ? 57.797 33.095 39.614 1.00 25.53 198 THR B N 1
ATOM 3891 C CA . THR B 1 199 ? 57.373 31.818 40.221 1.00 23.57 198 THR B CA 1
ATOM 3892 C C . THR 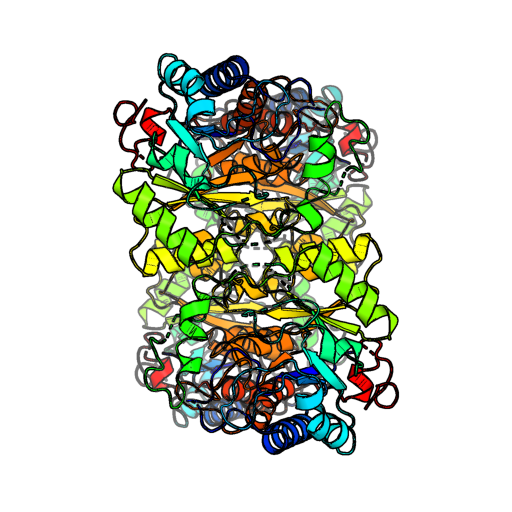B 1 199 ? 55.882 31.658 40.012 1.00 24.81 198 THR B C 1
ATOM 3893 O O . THR B 1 199 ? 55.079 32.491 40.453 1.00 25.04 198 THR B O 1
ATOM 3897 N N . VAL B 1 200 ? 55.527 30.542 39.371 1.00 25.61 199 VAL B N 1
ATOM 3898 C CA . VAL B 1 200 ? 54.178 30.261 38.927 1.00 25.91 199 VAL B CA 1
ATOM 3899 C C . VAL B 1 200 ? 53.465 29.274 39.804 1.00 24.26 199 VAL B C 1
ATOM 3900 O O . VAL B 1 200 ? 53.917 28.149 39.933 1.00 27.13 199 VAL B O 1
ATOM 3904 N N . PHE B 1 201 ? 52.334 29.681 40.371 1.00 23.53 200 PHE B N 1
ATOM 3905 C CA . PHE B 1 201 ? 51.565 28.848 41.311 1.00 24.06 200 PHE B CA 1
ATOM 3906 C C . PHE B 1 201 ? 50.172 28.485 40.846 1.00 24.12 200 PHE B C 1
ATOM 3907 O O . PHE B 1 201 ? 49.482 29.295 40.260 1.00 24.99 200 PHE B O 1
ATOM 3915 N N . GLY B 1 202 ? 49.736 27.263 41.130 1.00 25.48 201 GLY B N 1
ATOM 3916 C CA . GLY B 1 202 ? 48.361 26.925 40.892 1.00 27.94 201 GLY B CA 1
ATOM 3917 C C . GLY B 1 202 ? 47.975 26.153 39.650 1.00 28.93 201 GLY B C 1
ATOM 3918 O O . GLY B 1 202 ? 46.806 25.929 39.447 1.00 29.59 201 GLY B O 1
ATOM 3919 N N . LEU B 1 203 ? 48.932 25.800 38.811 1.00 29.85 202 LEU B N 1
ATOM 3920 C CA A LEU B 1 203 ? 48.652 25.036 37.601 0.50 29.60 202 LEU B CA 1
ATOM 3921 C CA B LEU B 1 203 ? 48.653 25.039 37.599 0.50 30.06 202 LEU B CA 1
ATOM 3922 C C . LEU B 1 203 ? 48.821 23.544 37.870 1.00 28.70 202 LEU B C 1
ATOM 3923 O O . LEU B 1 203 ? 49.772 23.124 38.514 1.00 27.90 202 LEU B O 1
ATOM 3932 N N . LEU B 1 204 ? 47.872 22.751 37.412 1.00 26.79 203 LEU B N 1
ATOM 3933 C CA . LEU B 1 204 ? 47.953 21.302 37.580 1.00 25.96 203 LEU B CA 1
ATOM 3934 C C . LEU B 1 204 ? 49.106 20.820 36.730 1.00 25.08 203 LEU B C 1
ATOM 3935 O O . LEU B 1 204 ? 49.104 20.987 35.511 1.00 27.55 203 LEU B O 1
ATOM 3940 N N . GLY B 1 205 ? 50.068 20.164 37.363 1.00 25.09 204 GLY B N 1
ATOM 3941 C CA . GLY B 1 205 ? 51.322 19.807 36.713 1.00 25.43 204 GLY B CA 1
ATOM 3942 C C . GLY B 1 205 ? 52.444 20.659 37.310 1.00 25.26 204 GLY B C 1
ATOM 3943 O O . GLY B 1 205 ? 53.600 20.314 37.172 1.00 24.74 204 GLY B O 1
ATOM 3944 N N . GLY B 1 206 ? 52.098 21.754 37.997 1.00 24.89 205 GLY B N 1
ATOM 3945 C CA . GLY B 1 206 ? 53.088 22.582 38.674 1.00 23.81 205 GLY B CA 1
ATOM 3946 C C . GLY B 1 206 ? 52.828 22.608 40.184 1.00 24.14 205 GLY B C 1
ATOM 3947 O O . GLY B 1 206 ? 52.026 21.829 40.720 1.00 23.77 205 GLY B O 1
ATOM 3948 N N . ILE B 1 207 ? 53.526 23.505 40.872 1.00 23.95 206 ILE B N 1
ATOM 3949 C CA . ILE B 1 207 ? 53.298 23.638 42.329 1.00 23.62 206 ILE B CA 1
ATOM 3950 C C . ILE B 1 207 ? 51.909 24.261 42.567 1.00 23.87 206 ILE B C 1
ATOM 3951 O O . ILE B 1 207 ? 51.363 24.968 41.701 1.00 26.94 206 ILE B O 1
ATOM 3956 N N . GLY B 1 208 ? 51.300 23.916 43.699 1.00 23.83 207 GLY B N 1
ATOM 3957 C CA . GLY B 1 208 ? 50.055 24.490 44.092 1.00 23.67 207 GLY B CA 1
ATOM 3958 C C . GLY B 1 208 ? 50.095 25.947 44.543 1.00 25.17 207 GLY B C 1
ATOM 3959 O O . GLY B 1 208 ? 51.133 26.624 44.471 1.00 24.89 207 GLY B O 1
ATOM 3960 N N . PRO B 1 209 ? 48.944 26.458 44.998 1.00 24.38 208 PRO B N 1
ATOM 3961 C CA . PRO B 1 209 ? 48.790 27.839 45.359 1.00 23.31 208 PRO B CA 1
ATOM 3962 C C . PRO B 1 209 ? 48.804 28.136 46.861 1.00 23.44 208 PRO B C 1
ATOM 3963 O O . PRO B 1 209 ? 48.277 29.180 47.292 1.00 23.74 208 PRO B O 1
ATOM 3967 N N . HIS B 1 210 ? 49.369 27.238 47.660 1.00 23.29 209 HIS B N 1
ATOM 3968 C CA . HIS B 1 210 ? 49.299 27.447 49.094 1.00 23.20 209 HIS B CA 1
ATOM 3969 C C . HIS B 1 210 ? 50.315 28.487 49.539 1.00 23.09 209 HIS B C 1
ATOM 3970 O O . HIS B 1 210 ? 51.396 28.601 48.925 1.00 22.45 209 HIS B O 1
ATOM 3977 N N . PRO B 1 211 ? 49.970 29.305 50.555 1.00 23.42 210 PRO B N 1
ATOM 3978 C CA . PRO B 1 211 ? 51.019 30.209 51.112 1.00 22.11 210 PRO B CA 1
ATOM 3979 C C . PRO B 1 211 ? 52.374 29.506 51.410 1.00 21.95 210 PRO B C 1
ATOM 3980 O O . PRO B 1 211 ? 53.434 30.076 51.208 1.00 20.72 210 PRO B O 1
ATOM 3984 N N . GLU B 1 212 ? 52.335 28.256 51.866 1.00 20.79 211 GLU B N 1
ATOM 3985 C CA . GLU B 1 212 ? 53.568 27.495 52.107 1.00 20.81 211 GLU B CA 1
ATOM 3986 C C . GLU B 1 212 ? 54.356 27.251 50.827 1.00 17.23 211 GLU B C 1
ATOM 3987 O O . GLU B 1 212 ? 55.585 27.224 50.876 1.00 23.05 211 GLU B O 1
ATOM 3993 N N . ASP B 1 213 ? 53.671 27.129 49.679 1.00 16.56 212 ASP B N 1
ATOM 3994 C CA . ASP B 1 213 ? 54.298 26.901 48.423 1.00 17.02 212 ASP B CA 1
ATOM 3995 C C . ASP B 1 213 ? 55.067 28.155 48.043 1.00 19.12 212 ASP B C 1
ATOM 3996 O O . ASP B 1 213 ? 56.211 28.074 47.568 1.00 22.45 212 ASP B O 1
ATOM 4001 N N . LEU B 1 214 ? 54.406 29.287 48.241 1.00 19.11 213 LEU B N 1
ATOM 4002 C CA . LEU B 1 214 ? 55.065 30.595 47.954 1.00 18.55 213 LEU B CA 1
ATOM 4003 C C . LEU B 1 214 ? 56.268 30.781 48.831 1.00 20.12 213 LEU B C 1
ATOM 4004 O O . LEU B 1 214 ? 57.366 31.173 48.349 1.00 20.32 213 LEU B O 1
ATOM 4009 N N . ALA B 1 215 ? 56.122 30.598 50.122 1.00 19.22 214 ALA B N 1
ATOM 4010 C CA . ALA B 1 215 ? 57.286 30.786 51.022 1.00 19.04 214 ALA B CA 1
ATOM 4011 C C . ALA B 1 215 ? 58.422 29.856 50.689 1.00 20.15 214 ALA B C 1
ATOM 4012 O O . ALA B 1 215 ? 59.617 30.165 50.872 1.00 20.54 214 ALA B O 1
ATOM 4014 N N . HIS B 1 216 ? 58.100 28.657 50.226 1.00 17.71 215 HIS B N 1
ATOM 4015 C CA A HIS B 1 216 ? 59.199 27.774 49.885 0.50 18.04 215 HIS B CA 1
ATOM 4016 C CA B HIS B 1 216 ? 59.123 27.709 49.782 0.50 17.67 215 HIS B CA 1
ATOM 4017 C C . HIS B 1 216 ? 59.934 28.196 48.592 1.00 19.77 215 HIS B C 1
ATOM 4018 O O . HIS B 1 216 ? 61.173 28.132 48.535 1.00 23.07 215 HIS B O 1
ATOM 4039 N N . ARG B 1 218 ? 60.307 31.187 47.603 1.00 21.22 217 ARG B N 1
ATOM 4040 C CA . ARG B 1 218 ? 61.141 32.332 47.969 1.00 21.92 217 ARG B CA 1
ATOM 4041 C C . ARG B 1 218 ? 62.403 31.894 48.718 1.00 24.00 217 ARG B C 1
ATOM 4042 O O . ARG B 1 218 ? 63.494 32.346 48.400 1.00 23.84 217 ARG B O 1
ATOM 4050 N N . ARG B 1 219 ? 62.249 30.993 49.696 1.00 23.12 218 ARG B N 1
ATOM 4051 C CA . ARG B 1 219 ? 63.423 30.626 50.506 1.00 23.55 218 ARG B CA 1
ATOM 4052 C C . ARG B 1 219 ? 64.433 29.890 49.637 1.00 24.42 218 ARG B C 1
ATOM 4053 O O . ARG B 1 219 ? 65.666 30.096 49.772 1.00 24.44 218 ARG B O 1
ATOM 4061 N N . THR B 1 220 ? 63.923 29.062 48.714 1.00 22.60 219 THR B N 1
ATOM 4062 C CA . THR B 1 220 ? 64.787 28.369 47.751 1.00 21.41 219 THR B CA 1
ATOM 4063 C C . THR B 1 220 ? 65.557 29.360 46.896 1.00 22.87 219 THR B C 1
ATOM 4064 O O . THR B 1 220 ? 66.764 29.255 46.805 1.00 22.24 219 THR B O 1
ATOM 4068 N N . ALA B 1 221 ? 64.828 30.274 46.252 1.00 22.28 220 ALA B N 1
ATOM 4069 C CA . ALA B 1 221 ? 65.452 31.263 45.377 1.00 22.82 220 ALA B CA 1
ATOM 4070 C C . ALA B 1 221 ? 66.439 32.083 46.140 1.00 24.15 220 ALA B C 1
ATOM 4071 O O . ALA B 1 221 ? 67.513 32.361 45.616 1.00 23.39 220 ALA B O 1
ATOM 4073 N N . ASP B 1 222 ? 66.102 32.487 47.369 1.00 25.20 221 ASP B N 1
ATOM 4074 C CA . ASP B 1 222 ? 67.042 33.293 48.161 1.00 23.55 221 ASP B CA 1
ATOM 4075 C C . ASP B 1 222 ? 68.325 32.511 48.387 1.00 23.27 221 ASP B C 1
ATOM 4076 O O . ASP B 1 222 ? 69.420 33.017 48.274 1.00 22.19 221 ASP B O 1
ATOM 4081 N N . ARG B 1 223 ? 68.192 31.240 48.701 1.00 23.32 222 ARG B N 1
ATOM 4082 C CA . ARG B 1 223 ? 69.360 30.412 48.958 1.00 22.59 222 ARG B CA 1
ATOM 4083 C C . ARG B 1 223 ? 70.192 30.196 47.703 1.00 24.01 222 ARG B C 1
ATOM 4084 O O . ARG B 1 223 ? 71.405 30.188 47.775 1.00 26.91 222 ARG B O 1
ATOM 4092 N N . LEU B 1 224 ? 69.557 30.012 46.557 1.00 23.21 223 LEU B N 1
ATOM 4093 C CA . LEU B 1 224 ? 70.266 29.686 45.350 1.00 22.31 223 LEU B CA 1
ATOM 4094 C C . LEU B 1 224 ? 70.870 30.908 44.651 1.00 23.52 223 LEU B C 1
ATOM 4095 O O . LEU B 1 224 ? 71.966 30.787 44.118 1.00 25.41 223 LEU B O 1
ATOM 4100 N N . PHE B 1 225 ? 70.156 32.043 44.649 1.00 24.06 224 PHE B N 1
ATOM 4101 C CA . PHE B 1 225 ? 70.582 33.246 43.907 1.00 25.40 224 PHE B CA 1
ATOM 4102 C C . PHE B 1 225 ? 70.921 34.437 44.731 1.00 26.42 224 PHE B C 1
ATOM 4103 O O . PHE B 1 225 ? 71.524 35.382 44.213 1.00 26.74 224 PHE B O 1
ATOM 4111 N N . GLY B 1 226 ? 70.547 34.457 45.997 1.00 27.07 225 GLY B N 1
ATOM 4112 C CA . GLY B 1 226 ? 70.885 35.596 46.848 1.00 28.76 225 GLY B CA 1
ATOM 4113 C C . GLY B 1 226 ? 70.346 36.907 46.338 1.00 30.55 225 GLY B C 1
ATOM 4114 O O . GLY B 1 226 ? 69.166 37.000 46.029 1.00 31.65 225 GLY B O 1
ATOM 4115 N N . ALA B 1 227 ? 71.225 37.910 46.205 1.00 32.71 226 ALA B N 1
ATOM 4116 C CA . ALA B 1 227 ? 70.834 39.239 45.738 1.00 33.21 226 ALA B CA 1
ATOM 4117 C C . ALA B 1 227 ? 70.744 39.312 44.209 1.00 33.90 226 ALA B C 1
ATOM 4118 O O . ALA B 1 227 ? 70.336 40.340 43.679 1.00 35.76 226 ALA B O 1
ATOM 4120 N N . ASP B 1 228 ? 71.128 38.242 43.507 1.00 31.21 227 ASP B N 1
ATOM 4121 C CA . ASP B 1 228 ? 71.188 38.227 42.039 1.00 31.42 227 ASP B CA 1
ATOM 4122 C C . ASP B 1 228 ? 69.916 37.929 41.286 1.00 29.20 227 ASP B C 1
ATOM 4123 O O . ASP B 1 228 ? 69.942 37.772 40.065 1.00 29.22 227 ASP B O 1
ATOM 4128 N N . TYR B 1 229 ? 68.797 37.815 41.981 1.00 27.46 228 TYR B N 1
ATOM 4129 C CA . TYR B 1 229 ? 67.567 37.617 41.277 1.00 26.45 228 TYR B CA 1
ATOM 4130 C C . TYR B 1 229 ? 66.533 38.683 41.669 1.00 26.98 228 TYR B C 1
ATOM 4131 O O . TYR B 1 229 ? 66.609 39.309 42.743 1.00 27.16 228 TYR B O 1
ATOM 4140 N N . VAL B 1 230 ? 65.585 38.862 40.757 1.00 26.98 229 VAL B N 1
ATOM 4141 C CA . VAL B 1 230 ? 64.469 39.760 40.904 1.00 25.44 229 VAL B CA 1
ATOM 4142 C C . VAL B 1 230 ? 63.259 38.856 40.856 1.00 23.93 229 VAL B C 1
ATOM 4143 O O . VAL B 1 230 ? 63.013 38.212 39.847 1.00 25.67 229 VAL B O 1
ATOM 4147 N N . TRP B 1 231 ? 62.460 38.915 41.890 1.00 22.50 230 TRP B N 1
ATOM 4148 C CA . TRP B 1 231 ? 61.332 37.963 42.048 1.00 21.11 230 TRP B CA 1
ATOM 4149 C C . TRP B 1 231 ? 59.976 38.512 41.586 1.00 23.79 230 TRP B C 1
ATOM 4150 O O . TRP B 1 231 ? 59.631 39.638 41.907 1.00 23.71 230 TRP B O 1
ATOM 4161 N N . SER B 1 232 ? 59.183 37.671 40.906 1.00 22.98 231 SER B N 1
ATOM 4162 C CA . SER B 1 232 ? 57.847 38.030 40.500 1.00 21.89 231 SER B CA 1
ATOM 4163 C C . SER B 1 232 ? 56.948 36.844 40.781 1.00 21.16 231 SER B C 1
ATOM 4164 O O . SER B 1 232 ? 57.383 35.733 40.680 1.00 22.45 231 SER B O 1
ATOM 4167 N N . ILE B 1 233 ? 55.714 37.132 41.148 1.00 22.60 232 ILE B N 1
ATOM 4168 C CA . ILE B 1 233 ? 54.746 36.114 41.497 1.00 24.07 232 ILE B CA 1
ATOM 4169 C C . ILE B 1 233 ? 53.635 36.033 40.459 1.00 25.34 232 ILE B C 1
ATOM 4170 O O . ILE B 1 233 ? 53.101 37.059 40.045 1.00 26.80 232 ILE B O 1
ATOM 4175 N N . LEU B 1 234 ? 53.267 34.801 40.071 1.00 24.26 233 LEU B N 1
ATOM 4176 C CA . LEU B 1 234 ? 52.190 34.573 39.168 1.00 23.53 233 LEU B CA 1
ATOM 4177 C C . LEU B 1 234 ? 51.305 33.498 39.809 1.00 22.09 233 LEU B C 1
ATOM 4178 O O . LEU B 1 234 ? 51.709 32.344 39.933 1.00 24.29 233 LEU B O 1
ATOM 4183 N N . GLY B 1 235 ? 50.148 33.929 40.266 1.00 22.54 234 GLY B N 1
ATOM 4184 C CA . GLY B 1 235 ? 49.133 33.035 40.813 1.00 22.04 234 GLY B CA 1
ATOM 4185 C C . GLY B 1 235 ? 48.062 32.830 39.782 1.00 23.08 234 GLY B C 1
ATOM 4186 O O . GLY B 1 235 ? 47.423 33.766 39.351 1.00 23.94 234 GLY B O 1
ATOM 4187 N N . ALA B 1 236 ? 47.789 31.578 39.451 1.00 24.87 235 ALA B N 1
ATOM 4188 C CA . ALA B 1 236 ? 46.819 31.240 38.416 1.00 26.46 235 ALA B CA 1
ATOM 4189 C C . ALA B 1 236 ? 45.412 31.393 38.941 1.00 28.61 235 ALA B C 1
ATOM 4190 O O . ALA B 1 236 ? 45.133 31.128 40.134 1.00 28.55 235 ALA B O 1
ATOM 4192 N N . GLY B 1 237 ? 44.523 31.845 38.060 1.00 27.48 236 GLY B N 1
ATOM 4193 C CA . GLY B 1 237 ? 43.105 31.953 38.383 1.00 25.87 236 GLY B CA 1
ATOM 4194 C C . GLY B 1 237 ? 42.804 32.785 39.606 1.00 25.11 236 GLY B C 1
ATOM 4195 O O . GLY B 1 237 ? 43.307 33.888 39.775 1.00 24.44 236 GLY B O 1
ATOM 4196 N N . ARG B 1 238 ? 41.962 32.253 40.467 1.00 24.46 237 ARG B N 1
ATOM 4197 C CA . ARG B 1 238 ? 41.565 32.977 41.659 1.00 27.98 237 ARG B CA 1
ATOM 4198 C C . ARG B 1 238 ? 42.686 33.365 42.623 1.00 26.50 237 ARG B C 1
ATOM 4199 O O . ARG B 1 238 ? 42.501 34.269 43.450 1.00 24.22 237 ARG B O 1
ATOM 4207 N N . HIS B 1 239 ? 43.838 32.710 42.491 1.00 25.58 238 HIS B N 1
ATOM 4208 C CA . HIS B 1 239 ? 44.949 32.935 43.381 1.00 24.97 238 HIS B CA 1
ATOM 4209 C C . HIS B 1 239 ? 45.814 34.105 42.922 1.00 26.15 238 HIS B C 1
ATOM 4210 O O . HIS B 1 239 ? 46.759 34.493 43.595 1.00 24.47 238 HIS B O 1
ATOM 4217 N N . GLN B 1 240 ? 45.476 34.651 41.764 1.00 25.06 239 GLN B N 1
ATOM 4218 C CA . GLN B 1 240 ? 46.220 35.746 41.187 1.00 25.09 239 GLN B CA 1
ATOM 4219 C C . GLN B 1 240 ? 46.534 36.896 42.114 1.00 25.09 239 GLN B C 1
ATOM 4220 O O . GLN B 1 240 ? 47.701 37.225 42.322 1.00 26.27 239 GLN B O 1
ATOM 4226 N N . ILE B 1 241 ? 45.504 37.540 42.644 1.00 25.26 240 ILE B N 1
ATOM 4227 C CA . ILE B 1 241 ? 45.719 38.734 43.476 1.00 24.93 240 ILE B CA 1
ATOM 4228 C C . ILE B 1 241 ? 46.207 38.371 44.887 1.00 25.13 240 ILE B C 1
ATOM 4229 O O . ILE B 1 241 ? 47.074 39.027 45.423 1.00 22.73 240 ILE B O 1
ATOM 4234 N N . PRO B 1 242 ? 45.654 37.337 45.511 1.00 22.29 241 PRO B N 1
ATOM 4235 C CA . PRO B 1 242 ? 46.176 37.023 46.844 1.00 21.74 241 PRO B CA 1
ATOM 4236 C C . PRO B 1 242 ? 47.651 36.627 46.862 1.00 20.86 241 PRO B C 1
ATOM 4237 O O . PRO B 1 242 ? 48.339 36.987 47.796 1.00 23.49 241 PRO B O 1
ATOM 4241 N N . LEU B 1 243 ? 48.135 35.837 45.899 1.00 21.90 242 LEU B N 1
ATOM 4242 C CA . LEU B 1 243 ? 49.523 35.388 45.952 1.00 20.89 242 LEU B CA 1
ATOM 4243 C C . LEU B 1 243 ? 50.409 36.579 45.581 1.00 19.92 242 LEU B C 1
ATOM 4244 O O . LEU B 1 243 ? 51.439 36.795 46.181 1.00 21.14 242 LEU B O 1
ATOM 4249 N N . ALA B 1 244 ? 49.962 37.338 44.597 1.00 20.08 243 ALA B N 1
ATOM 4250 C CA . ALA B 1 244 ? 50.688 38.602 44.219 1.00 21.12 243 ALA B CA 1
ATOM 4251 C C . ALA B 1 244 ? 50.823 39.557 45.404 1.00 21.85 243 ALA B C 1
ATOM 4252 O O . ALA B 1 244 ? 51.881 40.241 45.594 1.00 23.43 243 ALA B O 1
ATOM 4254 N N . SER B 1 245 ? 49.738 39.699 46.153 1.00 21.44 244 SER B N 1
ATOM 4255 C CA . SER B 1 245 ? 49.708 40.539 47.338 1.00 20.65 244 SER B CA 1
ATOM 4256 C C . SER B 1 245 ? 50.686 40.046 48.397 1.00 21.52 244 SER B C 1
ATOM 4257 O O . SER B 1 245 ? 51.416 40.821 48.973 1.00 22.13 244 SER B O 1
ATOM 4260 N N . ILE B 1 246 ? 50.681 38.746 48.690 1.00 21.07 245 ILE B N 1
ATOM 4261 C CA . ILE B 1 246 ? 51.623 38.215 49.645 1.00 20.10 245 ILE B CA 1
ATOM 4262 C C . ILE B 1 246 ? 53.049 38.512 49.244 1.00 20.82 245 ILE B C 1
ATOM 4263 O O . ILE B 1 246 ? 53.822 38.827 50.096 1.00 21.49 245 ILE B O 1
ATOM 4268 N N . GLY B 1 247 ? 53.359 38.411 47.951 1.00 21.34 246 GLY B N 1
ATOM 4269 C CA . GLY B 1 247 ? 54.675 38.657 47.496 1.00 22.24 246 GLY B CA 1
ATOM 4270 C C . GLY B 1 247 ? 54.981 40.133 47.522 1.00 22.19 246 GLY B C 1
ATOM 4271 O O . GLY B 1 247 ? 56.066 40.548 47.936 1.00 23.13 246 GLY B O 1
ATOM 4272 N N . ALA B 1 248 ? 54.001 40.942 47.143 1.00 22.89 247 ALA B N 1
ATOM 4273 C CA . ALA B 1 248 ? 54.210 42.383 47.098 1.00 23.75 247 ALA B CA 1
ATOM 4274 C C . ALA B 1 248 ? 54.554 42.896 48.495 1.00 24.50 247 ALA B C 1
ATOM 4275 O O . ALA B 1 248 ? 55.400 43.792 48.666 1.00 22.78 247 ALA B O 1
ATOM 4277 N N . ALA B 1 249 ? 53.870 42.332 49.479 1.00 24.04 248 ALA B N 1
ATOM 4278 C CA . ALA B 1 249 ? 54.034 42.754 50.849 1.00 25.25 248 ALA B CA 1
ATOM 4279 C C . ALA B 1 249 ? 55.416 42.442 51.398 1.00 25.63 248 ALA B C 1
ATOM 4280 O O . ALA B 1 249 ? 55.754 42.921 52.446 1.00 28.37 248 ALA B O 1
ATOM 4282 N N . GLN B 1 250 ? 56.198 41.607 50.722 1.00 25.33 249 GLN B N 1
ATOM 4283 C CA . GLN B 1 250 ? 57.532 41.254 51.183 1.00 26.16 249 GLN B CA 1
ATOM 4284 C C . GLN B 1 250 ? 58.592 41.525 50.154 1.00 27.53 249 GLN B C 1
ATOM 4285 O O . GLN B 1 250 ? 59.581 40.822 50.133 1.00 27.70 249 GLN B O 1
ATOM 4291 N N . GLY B 1 251 ? 58.347 42.495 49.265 1.00 28.17 250 GLY B N 1
ATOM 4292 C CA . GLY B 1 251 ? 59.339 42.952 48.276 1.00 29.87 250 GLY B CA 1
ATOM 4293 C C . GLY B 1 251 ? 59.333 42.333 46.885 1.00 30.95 250 GLY B C 1
ATOM 4294 O O . GLY B 1 251 ? 60.192 42.622 46.070 1.00 33.02 250 GLY B O 1
ATOM 4295 N N . ALA B 1 252 ? 58.382 41.471 46.587 1.00 27.00 251 ALA B N 1
ATOM 4296 C CA . ALA B 1 252 ? 58.345 40.892 45.280 1.00 24.80 251 ALA B CA 1
ATOM 4297 C C . ALA B 1 252 ? 57.605 41.800 44.297 1.00 24.78 251 ALA B C 1
ATOM 4298 O O . ALA B 1 252 ? 56.927 42.747 44.667 1.00 24.83 251 ALA B O 1
ATOM 4300 N N . ASN B 1 253 ? 57.766 41.448 43.032 1.00 25.43 252 ASN B N 1
ATOM 4301 C CA . ASN B 1 253 ? 57.079 42.049 41.920 1.00 26.98 252 ASN B CA 1
ATOM 4302 C C . ASN B 1 253 ? 55.888 41.163 41.594 1.00 28.49 252 ASN B C 1
ATOM 4303 O O . ASN B 1 253 ? 55.800 40.046 42.090 1.00 26.89 252 ASN B O 1
ATOM 4308 N N . VAL B 1 254 ? 54.989 41.636 40.732 1.00 27.40 253 VAL B N 1
ATOM 4309 C CA . VAL B 1 254 ? 53.755 40.926 40.512 1.00 25.58 253 VAL B CA 1
ATOM 4310 C C . VAL B 1 254 ? 53.394 40.762 39.056 1.00 25.16 253 VAL B C 1
ATOM 4311 O O . VAL B 1 254 ? 53.693 41.594 38.229 1.00 24.36 253 VAL B O 1
ATOM 4315 N N . ARG B 1 255 ? 52.731 39.676 38.753 1.00 25.30 254 ARG B N 1
ATOM 4316 C CA . ARG B 1 255 ? 52.247 39.444 37.392 1.00 26.33 254 ARG B CA 1
ATOM 4317 C C . ARG B 1 255 ? 50.744 39.220 37.407 1.00 27.99 254 ARG B C 1
ATOM 4318 O O . ARG B 1 255 ? 50.226 38.366 38.175 1.00 26.03 254 ARG B O 1
ATOM 4326 N N . VAL B 1 256 ? 50.037 39.962 36.551 1.00 26.31 255 VAL B N 1
ATOM 4327 C CA . VAL B 1 256 ? 48.584 39.759 36.411 1.00 26.18 255 VAL B CA 1
ATOM 4328 C C . VAL B 1 256 ? 48.301 39.537 34.911 1.00 28.04 255 VAL B C 1
ATOM 4329 O O . VAL B 1 256 ? 49.236 39.437 34.117 1.00 26.21 255 VAL B O 1
ATOM 4333 N N . GLY B 1 257 ? 47.023 39.440 34.543 1.00 27.66 256 GLY B N 1
ATOM 4334 C CA . GLY B 1 257 ? 46.623 39.261 33.152 1.00 26.15 256 GLY B CA 1
ATOM 4335 C C . GLY B 1 257 ? 45.625 38.179 32.863 1.00 28.22 256 GLY B C 1
ATOM 4336 O O . GLY B 1 257 ? 45.553 37.192 33.567 1.00 27.80 256 GLY B O 1
ATOM 4337 N N . LEU B 1 258 ? 44.867 38.363 31.767 1.00 29.14 257 LEU B N 1
ATOM 4338 C CA . LEU B 1 258 ? 43.854 37.398 31.330 1.00 28.60 257 LEU B CA 1
ATOM 4339 C C . LEU B 1 258 ? 44.456 36.101 30.833 1.00 27.48 257 LEU B C 1
ATOM 4340 O O . LEU B 1 258 ? 43.775 35.066 30.753 1.00 26.39 257 LEU B O 1
ATOM 4345 N N . GLU B 1 259 ? 45.760 36.125 30.534 1.00 27.92 258 GLU B N 1
ATOM 4346 C CA . GLU B 1 259 ? 46.476 34.897 30.252 1.00 27.72 258 GLU B CA 1
ATOM 4347 C C . GLU B 1 259 ? 46.416 33.953 31.447 1.00 25.94 258 GLU B C 1
ATOM 4348 O O . GLU B 1 259 ? 46.235 32.757 31.288 1.00 25.58 258 GLU B O 1
ATOM 4354 N N . ASP B 1 260 ? 46.553 34.528 32.637 1.00 27.07 259 ASP B N 1
ATOM 4355 C CA . ASP B 1 260 ? 46.664 33.768 33.903 1.00 28.47 259 ASP B CA 1
ATOM 4356 C C . ASP B 1 260 ? 45.343 33.612 34.697 1.00 28.40 259 ASP B C 1
ATOM 4357 O O . ASP B 1 260 ? 45.151 32.625 35.374 1.00 27.00 259 ASP B O 1
ATOM 4362 N N . SER B 1 261 ? 44.478 34.616 34.636 1.00 28.44 260 SER B N 1
ATOM 4363 C CA . SER B 1 261 ? 43.181 34.551 35.260 1.00 28.73 260 SER B CA 1
ATOM 4364 C C . SER B 1 261 ? 42.172 35.354 34.455 1.00 28.23 260 SER B C 1
ATOM 4365 O O . SER B 1 261 ? 42.420 36.494 34.087 1.00 29.66 260 SER B O 1
ATOM 4368 N N . LEU B 1 262 ? 40.996 34.780 34.298 1.00 28.49 261 LEU B N 1
ATOM 4369 C CA . LEU B 1 262 ? 39.910 35.422 33.568 1.00 29.91 261 LEU B CA 1
ATOM 4370 C C . LEU B 1 262 ? 38.999 36.229 34.475 1.00 29.69 261 LEU B C 1
ATOM 4371 O O . LEU B 1 262 ? 38.048 36.836 33.986 1.00 28.49 261 LEU B O 1
ATOM 4376 N N . TRP B 1 263 ? 39.309 36.245 35.780 1.00 29.99 262 TRP B N 1
ATOM 4377 C CA . TRP B 1 263 ? 38.451 36.844 36.814 1.00 30.97 262 TRP B CA 1
ATOM 4378 C C . TRP B 1 263 ? 38.942 38.121 37.416 1.00 32.32 262 TRP B C 1
ATOM 4379 O O . TRP B 1 263 ? 40.132 38.376 37.459 1.00 31.78 262 TRP B O 1
ATOM 4390 N N . ILE B 1 264 ? 37.992 38.917 37.890 1.00 32.67 263 ILE B N 1
ATOM 4391 C CA . ILE B 1 264 ? 38.282 40.149 38.581 1.00 33.40 263 ILE B CA 1
ATOM 4392 C C . ILE B 1 264 ? 37.790 40.026 40.020 1.00 33.06 263 ILE B C 1
ATOM 4393 O O . ILE B 1 264 ? 38.233 40.733 40.898 1.00 33.54 263 ILE B O 1
ATOM 4398 N N . ALA B 1 265 ? 36.843 39.128 40.245 1.00 34.63 264 ALA B N 1
ATOM 4399 C CA . ALA B 1 265 ? 36.328 38.875 41.579 1.00 35.64 264 ALA B CA 1
ATOM 4400 C C . ALA B 1 265 ? 35.651 37.524 41.505 1.00 35.82 264 ALA B C 1
ATOM 4401 O O . ALA B 1 265 ? 35.436 37.012 40.404 1.00 36.88 264 ALA B O 1
ATOM 4403 N N . PRO B 1 266 ? 35.300 36.944 42.658 1.00 37.63 265 PRO B N 1
ATOM 4404 C CA . PRO B 1 266 ? 34.635 35.641 42.623 1.00 38.40 265 PRO B CA 1
ATOM 4405 C C . PRO B 1 266 ? 33.413 35.661 41.710 1.00 39.25 265 PRO B C 1
ATOM 4406 O O . PRO B 1 266 ? 32.542 36.506 41.872 1.00 39.61 265 PRO B O 1
ATOM 4410 N N . GLY B 1 267 ? 33.394 34.749 40.734 1.00 40.88 266 GLY B N 1
ATOM 4411 C CA . GLY B 1 267 ? 32.322 34.643 39.744 1.00 41.56 266 GLY B CA 1
ATOM 4412 C C . GLY B 1 267 ? 32.124 35.817 38.793 1.00 42.29 266 GLY B C 1
ATOM 4413 O O . GLY B 1 267 ? 31.081 35.903 38.153 1.00 44.30 266 GLY B O 1
ATOM 4414 N N . GLU B 1 268 ? 33.102 36.714 38.696 1.00 40.80 267 GLU B N 1
ATOM 4415 C CA . GLU B 1 268 ? 33.015 37.900 37.847 1.00 40.75 267 GLU B CA 1
ATOM 4416 C C . GLU B 1 268 ? 34.199 37.953 36.883 1.00 36.84 267 GLU B C 1
ATOM 4417 O O . GLU B 1 268 ? 35.357 38.038 37.301 1.00 35.52 267 GLU B O 1
ATOM 4423 N N . LEU B 1 269 ? 33.903 37.907 35.592 1.00 33.44 268 LEU B N 1
ATOM 4424 C CA . LEU B 1 269 ? 34.924 37.945 34.592 1.00 31.31 268 LEU B CA 1
ATOM 4425 C C . LEU B 1 269 ? 35.561 39.315 34.551 1.00 29.56 268 LEU B C 1
ATOM 4426 O O . LEU B 1 269 ? 34.882 40.321 34.690 1.00 29.47 268 LEU B O 1
ATOM 4431 N N . ALA B 1 270 ? 36.875 39.339 34.421 1.00 28.68 269 ALA B N 1
ATOM 4432 C CA . ALA B 1 270 ? 37.597 40.597 34.255 1.00 28.25 269 ALA B CA 1
ATOM 4433 C C . ALA B 1 270 ? 37.278 41.067 32.847 1.00 30.42 269 ALA B C 1
ATOM 4434 O O . ALA B 1 270 ? 37.372 40.280 31.907 1.00 31.06 269 ALA B O 1
ATOM 4436 N N . GLU B 1 271 ? 36.941 42.353 32.697 1.00 33.02 270 GLU B N 1
ATOM 4437 C CA . GLU B 1 271 ? 36.617 42.924 31.368 1.00 35.20 270 GLU B CA 1
ATOM 4438 C C . GLU B 1 271 ? 37.859 43.339 30.586 1.00 34.32 270 GLU B C 1
ATOM 4439 O O . GLU B 1 271 ? 37.859 43.341 29.347 1.00 34.36 270 GLU B O 1
ATOM 4445 N N . THR B 1 272 ? 38.902 43.721 31.307 1.00 31.93 271 THR B N 1
ATOM 4446 C CA . THR B 1 272 ? 40.152 44.109 30.690 1.00 31.35 271 THR B CA 1
ATOM 4447 C C . THR B 1 272 ? 41.342 43.735 31.575 1.00 31.53 271 THR B C 1
ATOM 4448 O O . THR B 1 272 ? 41.242 43.644 32.792 1.00 29.61 271 THR B O 1
ATOM 4452 N N . ASN B 1 273 ? 42.487 43.575 30.932 1.00 32.71 272 ASN B N 1
ATOM 4453 C CA . ASN B 1 273 ? 43.738 43.380 31.635 1.00 31.13 272 ASN B CA 1
ATOM 4454 C C . ASN B 1 273 ? 43.969 44.531 32.593 1.00 31.22 272 ASN B C 1
ATOM 4455 O O . ASN B 1 273 ? 44.335 44.340 33.763 1.00 29.27 272 ASN B O 1
ATOM 4460 N N . ALA B 1 274 ? 43.729 45.748 32.112 1.00 30.85 273 ALA B N 1
ATOM 4461 C CA . ALA B 1 274 ? 43.844 46.914 32.932 1.00 29.31 273 ALA B CA 1
ATOM 4462 C C . ALA B 1 274 ? 43.105 46.803 34.283 1.00 29.18 273 ALA B C 1
ATOM 4463 O O . ALA B 1 274 ? 43.571 47.364 35.272 1.00 29.54 273 ALA B O 1
ATOM 4465 N N . ALA B 1 275 ? 41.963 46.103 34.307 1.00 28.91 274 ALA B N 1
ATOM 4466 C CA . ALA B 1 275 ? 41.150 45.955 35.531 1.00 29.09 274 ALA B CA 1
ATOM 4467 C C . ALA B 1 275 ? 41.966 45.253 36.608 1.00 29.32 274 ALA B C 1
ATOM 4468 O O . ALA B 1 275 ? 42.008 45.701 37.778 1.00 29.62 274 ALA B O 1
ATOM 4470 N N . GLN B 1 276 ? 42.581 44.136 36.211 1.00 29.56 275 GLN B N 1
ATOM 4471 C CA . GLN B 1 276 ? 43.470 43.345 37.083 1.00 27.78 275 GLN B CA 1
ATOM 4472 C C . GLN B 1 276 ? 44.687 44.174 37.536 1.00 28.83 275 GLN B C 1
ATOM 4473 O O . GLN B 1 276 ? 45.089 44.147 38.709 1.00 29.07 275 GLN B O 1
ATOM 4479 N N . VAL B 1 277 ? 45.276 44.908 36.609 1.00 27.33 276 VAL B N 1
ATOM 4480 C CA . VAL B 1 277 ? 46.377 45.788 36.951 1.00 26.66 276 VAL B CA 1
ATOM 4481 C C . VAL B 1 277 ? 45.892 46.735 38.019 1.00 27.91 276 VAL B C 1
ATOM 4482 O O . VAL B 1 277 ? 46.567 46.924 39.027 1.00 26.18 276 VAL B O 1
ATOM 4486 N N . ARG B 1 278 ? 44.683 47.276 37.864 1.00 30.35 277 ARG B N 1
ATOM 4487 C CA . ARG B 1 278 ? 44.141 48.220 38.865 1.00 33.89 277 ARG B CA 1
ATOM 4488 C C . ARG B 1 278 ? 44.018 47.644 40.245 1.00 30.92 277 ARG B C 1
ATOM 4489 O O . ARG B 1 278 ? 44.334 48.280 41.233 1.00 28.09 277 ARG B O 1
ATOM 4497 N N . LYS B 1 279 ? 43.502 46.434 40.279 1.00 29.67 278 LYS B N 1
ATOM 4498 C CA . LYS B 1 279 ? 43.239 45.727 41.521 1.00 31.30 278 LYS B CA 1
ATOM 4499 C C . LYS B 1 279 ? 44.578 45.497 42.247 1.00 29.13 278 LYS B C 1
ATOM 4500 O O . LYS B 1 279 ? 44.719 45.867 43.414 1.00 30.74 278 LYS B O 1
ATOM 4506 N N . ILE B 1 280 ? 45.590 44.952 41.575 1.00 26.58 279 ILE B N 1
ATOM 4507 C CA . ILE B 1 280 ? 46.868 44.742 42.282 1.00 26.53 279 ILE B CA 1
ATOM 4508 C C . ILE B 1 280 ? 47.469 46.091 42.669 1.00 27.47 279 ILE B C 1
ATOM 4509 O O . ILE B 1 280 ? 48.168 46.215 43.688 1.00 26.66 279 ILE B O 1
ATOM 4514 N N . ARG B 1 281 ? 47.163 47.118 41.897 1.00 27.54 280 ARG B N 1
ATOM 4515 C CA . ARG B 1 281 ? 47.633 48.445 42.278 1.00 29.11 280 ARG B CA 1
ATOM 4516 C C . ARG B 1 281 ? 46.985 48.966 43.563 1.00 28.78 280 ARG B C 1
ATOM 4517 O O . ARG B 1 281 ? 47.630 49.685 44.300 1.00 32.04 280 ARG B O 1
ATOM 4525 N N . GLN B 1 282 ? 45.735 48.585 43.854 1.00 29.44 281 GLN B N 1
ATOM 4526 C CA . GLN B 1 282 ? 45.123 48.986 45.123 1.00 29.70 281 GLN B CA 1
ATOM 4527 C C . GLN B 1 282 ? 45.902 48.364 46.280 1.00 26.54 281 GLN B C 1
ATOM 4528 O O . GLN B 1 282 ? 46.066 48.980 47.307 1.00 24.00 281 GLN B O 1
ATOM 4534 N N . VAL B 1 283 ? 46.334 47.115 46.132 1.00 26.54 282 VAL B N 1
ATOM 4535 C CA . VAL B 1 283 ? 47.145 46.469 47.183 1.00 24.99 282 VAL B CA 1
ATOM 4536 C C . VAL B 1 283 ? 48.516 47.174 47.309 1.00 24.81 282 VAL B C 1
ATOM 4537 O O . VAL B 1 283 ? 48.965 47.537 48.404 1.00 25.72 282 VAL B O 1
ATOM 4541 N N . ILE B 1 284 ? 49.165 47.387 46.180 1.00 26.01 283 ILE B N 1
ATOM 4542 C CA . ILE B 1 284 ? 50.487 48.047 46.153 1.00 26.20 283 ILE B CA 1
ATOM 4543 C C . ILE B 1 284 ? 50.430 49.411 46.839 1.00 28.64 283 ILE B C 1
ATOM 4544 O O . ILE B 1 284 ? 51.324 49.768 47.633 1.00 29.79 283 ILE B O 1
ATOM 4549 N N . GLU B 1 285 ? 49.353 50.151 46.566 1.00 29.87 284 GLU B N 1
ATOM 4550 C CA . GLU B 1 285 ? 49.154 51.503 47.146 1.00 28.94 284 GLU B CA 1
ATOM 4551 C C . GLU B 1 285 ? 48.895 51.403 48.657 1.00 27.57 284 GLU B C 1
ATOM 4552 O O . GLU B 1 285 ? 49.487 52.127 49.433 1.00 29.60 284 GLU B O 1
ATOM 4554 N N . GLY B 1 286 ? 48.033 50.474 49.069 1.00 26.64 285 GLY B N 1
ATOM 4555 C CA . GLY B 1 286 ? 47.771 50.270 50.495 1.00 25.73 285 GLY B CA 1
ATOM 4556 C C . GLY B 1 286 ? 49.032 49.921 51.301 1.00 21.86 285 GLY B C 1
ATOM 4557 O O . GLY B 1 286 ? 49.107 50.184 52.508 1.00 24.68 285 GLY B O 1
ATOM 4558 N N . LEU B 1 287 ? 49.983 49.274 50.641 1.00 23.76 286 LEU B N 1
ATOM 4559 C CA . LEU B 1 287 ? 51.270 48.891 51.208 1.00 25.46 286 LEU B CA 1
ATOM 4560 C C . LEU B 1 287 ? 52.248 50.054 51.148 1.00 26.81 286 LEU B C 1
ATOM 4561 O O . LEU B 1 287 ? 53.408 49.911 51.555 1.00 27.47 286 LEU B O 1
ATOM 4566 N N . SER B 1 288 ? 51.786 51.197 50.668 1.00 28.01 287 SER B N 1
ATOM 4567 C CA . SER B 1 288 ? 52.665 52.394 50.522 1.00 28.12 287 SER B CA 1
ATOM 4568 C C . SER B 1 288 ? 53.859 52.160 49.590 1.00 29.95 287 SER B C 1
ATOM 4569 O O . SER B 1 288 ? 54.937 52.703 49.795 1.00 32.42 287 SER B O 1
ATOM 4572 N N . LEU B 1 289 ? 53.664 51.337 48.572 1.00 31.56 288 LEU B N 1
ATOM 4573 C CA . LEU B 1 289 ? 54.668 51.055 47.589 1.00 31.17 288 LEU B CA 1
ATOM 4574 C C . LEU B 1 289 ? 54.273 51.779 46.313 1.00 32.28 288 LEU B C 1
ATOM 4575 O O . LEU B 1 289 ? 53.118 52.172 46.132 1.00 32.50 288 LEU B O 1
ATOM 4580 N N . GLU B 1 290 ? 55.252 51.939 45.434 1.00 31.95 289 GLU B N 1
ATOM 4581 C CA . GLU B 1 290 ? 55.057 52.560 44.150 1.00 31.92 289 GLU B CA 1
ATOM 4582 C C . GLU B 1 290 ? 55.281 51.578 43.055 1.00 30.06 289 GLU B C 1
ATOM 4583 O O . GLU B 1 290 ? 56.143 50.736 43.144 1.00 31.04 289 GLU B O 1
ATOM 4589 N N . VAL B 1 291 ? 54.489 51.700 42.010 1.00 30.92 290 VAL B N 1
ATOM 4590 C CA . VAL B 1 291 ? 54.616 50.910 40.802 1.00 31.48 290 VAL B CA 1
ATOM 4591 C C . VAL B 1 291 ? 55.806 51.403 39.968 1.00 30.72 290 VAL B C 1
ATOM 4592 O O . VAL B 1 291 ? 55.997 52.603 39.823 1.00 32.11 290 VAL B O 1
ATOM 4596 N N . ALA B 1 292 ? 56.592 50.476 39.430 1.00 30.18 291 ALA B N 1
ATOM 4597 C CA . ALA B 1 292 ? 57.723 50.788 38.575 1.00 29.46 291 ALA B CA 1
ATOM 4598 C C . ALA B 1 292 ? 57.284 51.198 37.144 1.00 29.90 291 ALA B C 1
ATOM 4599 O O . ALA B 1 292 ? 56.380 50.616 36.554 1.00 29.55 291 ALA B O 1
ATOM 4601 N N . SER B 1 293 ? 57.969 52.213 36.607 1.00 31.45 292 SER B N 1
ATOM 4602 C CA . SER B 1 293 ? 57.797 52.638 35.226 1.00 31.95 292 SER B CA 1
ATOM 4603 C C . SER B 1 293 ? 58.564 51.687 34.318 1.00 33.09 292 SER B C 1
ATOM 4604 O O . SER B 1 293 ? 59.411 50.904 34.791 1.00 34.27 292 SER B O 1
ATOM 4607 N N . PRO B 1 294 ? 58.249 51.683 33.021 1.00 32.91 293 PRO B N 1
ATOM 4608 C CA . PRO B 1 294 ? 59.050 50.871 32.111 1.00 33.38 293 PRO B CA 1
ATOM 4609 C C . PRO B 1 294 ? 60.556 51.158 32.219 1.00 33.34 293 PRO B C 1
ATOM 4610 O O . PRO B 1 294 ? 61.347 50.225 32.192 1.00 34.23 293 PRO B O 1
ATOM 4614 N N . ALA B 1 295 ? 60.931 52.429 32.367 1.00 33.52 294 ALA B N 1
ATOM 4615 C CA . ALA B 1 295 ? 62.328 52.808 32.508 1.00 33.62 294 ALA B CA 1
ATOM 4616 C C . ALA B 1 295 ? 62.910 52.165 33.758 1.00 34.75 294 ALA B C 1
ATOM 4617 O O . ALA B 1 295 ? 64.017 51.622 33.712 1.00 34.74 294 ALA B O 1
ATOM 4619 N N . GLU B 1 296 ? 62.158 52.212 34.865 1.00 34.97 295 GLU B N 1
ATOM 4620 C CA . GLU B 1 296 ? 62.593 51.599 36.125 1.00 34.70 295 GLU B CA 1
ATOM 4621 C C . GLU B 1 296 ? 62.758 50.100 35.985 1.00 33.62 295 GLU B C 1
ATOM 4622 O O . GLU B 1 296 ? 63.762 49.539 36.448 1.00 31.74 295 GLU B O 1
ATOM 4628 N N . ALA B 1 297 ? 61.805 49.453 35.318 1.00 32.90 296 ALA B N 1
ATOM 4629 C CA . ALA B 1 297 ? 61.867 48.015 35.103 1.00 32.26 296 ALA B CA 1
ATOM 4630 C C . ALA B 1 297 ? 63.068 47.647 34.250 1.00 32.55 296 ALA B C 1
ATOM 4631 O O . ALA B 1 297 ? 63.747 46.644 34.509 1.00 32.73 296 ALA B O 1
ATOM 4633 N N . ARG B 1 298 ? 63.351 48.466 33.237 1.00 32.72 297 ARG B N 1
ATOM 4634 C CA . ARG B 1 298 ? 64.499 48.203 32.379 1.00 32.85 297 ARG B CA 1
ATOM 4635 C C . ARG B 1 298 ? 65.771 48.199 33.200 1.00 30.76 297 ARG B C 1
ATOM 4636 O O . ARG B 1 298 ? 66.609 47.318 33.037 1.00 29.21 297 ARG B O 1
ATOM 4644 N N . THR B 1 299 ? 65.925 49.201 34.048 1.00 33.37 298 THR B N 1
ATOM 4645 C CA . THR B 1 299 ? 67.089 49.303 34.917 1.00 33.76 298 THR B CA 1
ATOM 4646 C C . THR B 1 299 ? 67.190 48.121 35.887 1.00 35.28 298 THR B C 1
ATOM 4647 O O . THR B 1 299 ? 68.255 47.486 35.989 1.00 34.28 298 THR B O 1
ATOM 4659 N N . LEU B 1 301 ? 65.933 45.164 35.680 1.00 31.20 300 LEU B N 1
ATOM 4660 C CA . LEU B 1 301 ? 66.116 43.905 35.003 1.00 31.06 300 LEU B CA 1
ATOM 4661 C C . LEU B 1 301 ? 67.316 43.851 34.045 1.00 30.81 300 LEU B C 1
ATOM 4662 O O . LEU B 1 301 ? 67.613 42.799 33.502 1.00 30.18 300 LEU B O 1
ATOM 4667 N N . GLY B 1 302 ? 68.034 44.967 33.893 1.00 32.55 301 GLY B N 1
ATOM 4668 C CA . GLY B 1 302 ? 69.234 45.029 33.025 1.00 33.19 301 GLY B CA 1
ATOM 4669 C C . GLY B 1 302 ? 68.950 44.845 31.550 1.00 33.04 301 GLY B C 1
ATOM 4670 O O . GLY B 1 302 ? 69.752 44.227 30.850 1.00 34.81 301 GLY B O 1
ATOM 4671 N N . LEU B 1 303 ? 67.838 45.424 31.063 1.00 34.27 302 LEU B N 1
ATOM 4672 C CA . LEU B 1 303 ? 67.377 45.231 29.666 1.00 34.91 302 LEU B CA 1
ATOM 4673 C C . LEU B 1 303 ? 68.063 46.159 28.645 1.00 35.99 302 LEU B C 1
ATOM 4674 O O . LEU B 1 303 ? 68.573 47.199 29.012 1.00 36.45 302 LEU B O 1
ATOM 4679 N N . LYS B 1 304 ? 68.042 45.769 27.370 1.00 38.48 303 LYS B N 1
ATOM 4680 C CA . LYS B 1 304 ? 68.770 46.494 26.310 1.00 38.55 303 LYS B CA 1
ATOM 4681 C C . LYS B 1 304 ? 68.177 47.834 25.827 1.00 42.99 303 LYS B C 1
ATOM 4682 O O . LYS B 1 304 ? 68.878 48.602 25.186 1.00 44.80 303 LYS B O 1
ATOM 4688 N N . GLY B 1 305 ? 66.918 48.123 26.129 1.00 44.12 304 GLY B N 1
ATOM 4689 C CA . GLY B 1 305 ? 66.316 49.372 25.677 1.00 44.64 304 GLY B CA 1
ATOM 4690 C C . GLY B 1 305 ? 65.451 49.103 24.460 1.00 45.24 304 GLY B C 1
ATOM 4691 O O . GLY B 1 305 ? 65.730 48.164 23.686 1.00 46.61 304 GLY B O 1
ATOM 4692 N N . PRO B 1 306 ? 64.399 49.928 24.270 1.00 44.89 305 PRO B N 1
ATOM 4693 C CA . PRO B 1 306 ? 63.406 49.764 23.189 1.00 45.22 305 PRO B CA 1
ATOM 4694 C C . PRO B 1 306 ? 63.929 50.044 21.782 1.00 46.83 305 PRO B C 1
ATOM 4695 O O . PRO B 1 306 ? 63.369 49.533 20.806 1.00 47.53 305 PRO B O 1
ATOM 4699 N N . GLN B 1 307 ? 65.000 50.837 21.679 1.00 48.09 306 GLN B N 1
ATOM 4700 C CA . GLN B 1 307 ? 65.608 51.141 20.393 1.00 49.44 306 GLN B CA 1
ATOM 4701 C C . GLN B 1 307 ? 66.459 49.985 19.880 1.00 50.13 306 GLN B C 1
ATOM 4702 O O . GLN B 1 307 ? 67.114 50.129 18.847 1.00 51.31 306 GLN B O 1
ATOM 4704 N N . ASN B 1 308 ? 66.455 48.842 20.570 1.00 49.17 307 ASN B N 1
ATOM 4705 C CA . ASN B 1 308 ? 67.306 47.711 20.185 1.00 47.74 307 ASN B CA 1
ATOM 4706 C C . ASN B 1 308 ? 66.583 46.407 19.934 1.00 46.74 307 ASN B C 1
ATOM 4707 O O . ASN B 1 308 ? 67.126 45.340 20.197 1.00 48.86 307 ASN B O 1
ATOM 4712 N N . VAL B 1 309 ? 65.375 46.493 19.389 1.00 44.40 308 VAL B N 1
ATOM 4713 C CA . VAL B 1 309 ? 64.563 45.317 19.071 1.00 42.96 308 VAL B CA 1
ATOM 4714 C C . VAL B 1 309 ? 64.285 45.326 17.573 1.00 43.12 308 VAL B C 1
ATOM 4715 O O . VAL B 1 309 ? 64.377 46.356 16.953 1.00 43.84 308 VAL B O 1
ATOM 4719 N N . ASN B 1 310 ? 63.950 44.192 16.989 1.00 42.57 309 ASN B N 1
ATOM 4720 C CA . ASN B 1 310 ? 63.706 44.143 15.553 1.00 42.62 309 ASN B CA 1
ATOM 4721 C C . ASN B 1 310 ? 62.233 44.466 15.192 1.00 41.90 309 ASN B C 1
ATOM 4722 O O . ASN B 1 310 ? 61.536 43.618 14.609 1.00 41.93 309 ASN B O 1
ATOM 4727 N N . PHE B 1 311 ? 61.783 45.680 15.549 1.00 42.16 310 PHE B N 1
ATOM 4728 C CA . PHE B 1 311 ? 60.414 46.173 15.266 1.00 43.37 310 PHE B CA 1
ATOM 4729 C C . PHE B 1 311 ? 60.186 47.614 15.771 1.00 45.12 310 PHE B C 1
ATOM 4730 O O . PHE B 1 311 ? 61.030 48.251 16.431 1.00 45.21 310 PHE B O 1
ATOM 4739 N N . SER C 1 5 ? 33.029 31.828 56.984 1.00 52.73 4 SER C N 1
ATOM 4740 C CA . SER C 1 5 ? 33.003 33.309 56.714 1.00 51.70 4 SER C CA 1
ATOM 4741 C C . SER C 1 5 ? 34.294 33.844 56.053 1.00 49.42 4 SER C C 1
ATOM 4742 O O . SER C 1 5 ? 35.410 33.656 56.569 1.00 49.41 4 SER C O 1
ATOM 4745 N N . ARG C 1 6 ? 34.114 34.508 54.910 1.00 46.31 5 ARG C N 1
ATOM 4746 C CA . ARG C 1 6 ? 35.204 35.101 54.142 1.00 42.90 5 ARG C CA 1
ATOM 4747 C C . ARG C 1 6 ? 35.374 36.587 54.497 1.00 40.46 5 ARG C C 1
ATOM 4748 O O . ARG C 1 6 ? 36.146 37.310 53.837 1.00 41.42 5 ARG C O 1
ATOM 4750 N N . LYS C 1 7 ? 34.675 37.043 55.540 1.00 36.25 6 LYS C N 1
ATOM 4751 C CA . LYS C 1 7 ? 34.733 38.441 55.961 1.00 32.50 6 LYS C CA 1
ATOM 4752 C C . LYS C 1 7 ? 35.950 38.674 56.845 1.00 30.17 6 LYS C C 1
ATOM 4753 O O . LYS C 1 7 ? 36.325 37.831 57.627 1.00 29.19 6 LYS C O 1
ATOM 4759 N N . VAL C 1 8 ? 36.571 39.843 56.718 1.00 27.17 7 VAL C N 1
ATOM 4760 C CA . VAL C 1 8 ? 37.743 40.175 57.500 1.00 24.16 7 VAL C CA 1
ATOM 4761 C C . VAL C 1 8 ? 37.353 40.952 58.737 1.00 21.80 7 VAL C C 1
ATOM 4762 O O . VAL C 1 8 ? 36.700 42.008 58.663 1.00 25.40 7 VAL C O 1
ATOM 4766 N N . ILE C 1 9 ? 37.747 40.447 59.899 1.00 22.01 8 ILE C N 1
ATOM 4767 C CA . ILE C 1 9 ? 37.572 41.218 61.108 1.00 21.71 8 ILE C CA 1
ATOM 4768 C C . ILE C 1 9 ? 38.755 42.198 61.259 1.00 21.58 8 ILE C C 1
ATOM 4769 O O . ILE C 1 9 ? 39.920 41.762 61.333 1.00 20.88 8 ILE C O 1
ATOM 4774 N N . ILE C 1 10 ? 38.432 43.476 61.320 1.00 22.27 9 ILE C N 1
ATOM 4775 C CA . ILE C 1 10 ? 39.397 44.519 61.603 1.00 21.68 9 ILE C CA 1
ATOM 4776 C C . ILE C 1 10 ? 39.313 44.903 63.089 1.00 20.79 9 ILE C C 1
ATOM 4777 O O . ILE C 1 10 ? 38.259 45.332 63.575 1.00 23.33 9 ILE C O 1
ATOM 4782 N N . THR C 1 11 ? 40.403 44.681 63.824 1.00 17.83 10 THR C N 1
ATOM 4783 C CA . THR C 1 11 ? 40.534 45.094 65.201 1.00 15.35 10 THR C CA 1
ATOM 4784 C C . THR C 1 11 ? 41.376 46.383 65.107 1.00 18.88 10 THR C C 1
ATOM 4785 O O . THR C 1 11 ? 42.344 46.390 64.369 1.00 19.77 10 THR C O 1
ATOM 4789 N N . CYS C 1 12 ? 41.000 47.381 65.884 1.00 19.81 11 CYS C N 1
ATOM 4790 C CA . CYS C 1 12 ? 41.781 48.620 65.961 1.00 20.63 11 CYS C CA 1
ATOM 4791 C C . CYS C 1 12 ? 42.130 48.879 67.436 1.00 22.24 11 CYS C C 1
ATOM 4792 O O . CYS C 1 12 ? 41.244 49.079 68.284 1.00 22.26 11 CYS C O 1
ATOM 4795 N N . ALA C 1 13 ? 43.430 48.829 67.754 1.00 23.59 12 ALA C N 1
ATOM 4796 C CA . ALA C 1 13 ? 43.946 49.059 69.096 1.00 21.80 12 ALA C CA 1
ATOM 4797 C C . ALA C 1 13 ? 44.298 50.554 69.152 1.00 22.42 12 ALA C C 1
ATOM 4798 O O . ALA C 1 13 ? 45.327 51.000 68.624 1.00 21.71 12 ALA C O 1
ATOM 4800 N N . VAL C 1 14 ? 43.434 51.318 69.798 1.00 22.58 13 VAL C N 1
ATOM 4801 C CA . VAL C 1 14 ? 43.537 52.826 69.718 1.00 22.38 13 VAL C CA 1
ATOM 4802 C C . VAL C 1 14 ? 44.651 53.594 70.426 1.00 24.17 13 VAL C C 1
ATOM 4803 O O . VAL C 1 14 ? 45.011 54.714 69.956 1.00 22.58 13 VAL C O 1
ATOM 4807 N N . THR C 1 15 ? 45.181 53.092 71.541 1.00 24.25 14 THR C N 1
ATOM 4808 C CA . THR C 1 15 ? 46.233 53.843 72.246 1.00 23.60 14 THR C CA 1
ATOM 4809 C C . THR C 1 15 ? 47.255 53.000 72.965 1.00 22.06 14 THR C C 1
ATOM 4810 O O . THR C 1 15 ? 48.447 53.320 72.962 1.00 21.75 14 THR C O 1
ATOM 4814 N N . GLY C 1 16 ? 46.817 51.941 73.629 1.00 21.23 15 GLY C N 1
ATOM 4815 C CA . GLY C 1 16 ? 47.777 51.060 74.252 1.00 22.31 15 GLY C CA 1
ATOM 4816 C C . GLY C 1 16 ? 48.484 51.614 75.474 1.00 22.32 15 GLY C C 1
ATOM 4817 O O . GLY C 1 16 ? 47.935 52.447 76.220 1.00 22.86 15 GLY C O 1
ATOM 4818 N N . ALA C 1 17 ? 49.656 51.039 75.732 1.00 21.29 16 ALA C N 1
ATOM 4819 C CA . ALA C 1 17 ? 50.478 51.408 76.874 1.00 21.78 16 ALA C CA 1
ATOM 4820 C C . ALA C 1 17 ? 51.949 51.478 76.510 1.00 21.67 16 ALA C C 1
ATOM 4821 O O . ALA C 1 17 ? 52.711 51.767 77.387 1.00 24.75 16 ALA C O 1
ATOM 4823 N N . ILE C 1 18 ? 52.320 51.193 75.258 1.00 21.92 17 ILE C N 1
ATOM 4824 C CA . ILE C 1 18 ? 53.715 51.127 74.863 1.00 23.79 17 ILE C CA 1
ATOM 4825 C C . ILE C 1 18 ? 54.214 52.519 74.448 1.00 21.85 17 ILE C C 1
ATOM 4826 O O . ILE C 1 18 ? 55.195 53.004 75.005 1.00 23.14 17 ILE C O 1
ATOM 4831 N N . HIS C 1 19 ? 53.562 53.097 73.454 1.00 22.06 18 HIS C N 1
ATOM 4832 C CA . HIS C 1 19 ? 53.928 54.457 72.979 1.00 22.40 18 HIS C CA 1
ATOM 4833 C C . HIS C 1 19 ? 53.640 55.484 74.047 1.00 23.91 18 HIS C C 1
ATOM 4834 O O . HIS C 1 19 ? 52.794 55.288 74.918 1.00 22.24 18 HIS C O 1
ATOM 4841 N N . THR C 1 20 ? 54.342 56.629 73.986 1.00 22.49 19 THR C N 1
ATOM 4842 C CA . THR C 1 20 ? 54.120 57.659 74.978 1.00 24.69 19 THR C CA 1
ATOM 4843 C C . THR C 1 20 ? 53.688 58.946 74.198 1.00 23.19 19 THR C C 1
ATOM 4844 O O . THR C 1 20 ? 53.931 59.067 72.982 1.00 21.60 19 THR C O 1
ATOM 4848 N N . PRO C 1 21 ? 52.941 59.824 74.866 1.00 25.71 20 PRO C N 1
ATOM 4849 C CA . PRO C 1 21 ? 52.356 60.978 74.205 1.00 28.68 20 PRO C CA 1
ATOM 4850 C C . PRO C 1 21 ? 53.377 61.875 73.505 1.00 29.34 20 PRO C C 1
ATOM 4851 O O . PRO C 1 21 ? 53.074 62.388 72.437 1.00 29.86 20 PRO C O 1
ATOM 4855 N N . SER C 1 22 ? 54.592 61.996 74.035 1.00 29.42 21 SER C N 1
ATOM 4856 C CA . SER C 1 22 ? 55.602 62.818 73.344 1.00 29.24 21 SER C CA 1
ATOM 4857 C C . SER C 1 22 ? 56.061 62.298 71.983 1.00 29.46 21 SER C C 1
ATOM 4858 O O . SER C 1 22 ? 56.687 63.040 71.216 1.00 31.54 21 SER C O 1
ATOM 4869 N N . SER C 1 24 ? 53.990 61.262 69.610 1.00 28.23 23 SER C N 1
ATOM 4870 C CA . SER C 1 24 ? 53.042 61.698 68.565 1.00 29.56 23 SER C CA 1
ATOM 4871 C C . SER C 1 24 ? 51.917 62.507 69.142 1.00 30.93 23 SER C C 1
ATOM 4872 O O . SER C 1 24 ? 51.288 62.085 70.102 1.00 30.29 23 SER C O 1
ATOM 4875 N N . PRO C 1 25 ? 51.626 63.670 68.541 1.00 30.53 24 PRO C N 1
ATOM 4876 C CA . PRO C 1 25 ? 50.487 64.368 69.125 1.00 30.55 24 PRO C CA 1
ATOM 4877 C C . PRO C 1 25 ? 49.141 63.707 68.816 1.00 30.06 24 PRO C C 1
ATOM 4878 O O . PRO C 1 25 ? 48.119 64.204 69.278 1.00 32.01 24 PRO C O 1
ATOM 4882 N N . TYR C 1 26 ? 49.137 62.637 68.023 1.00 27.70 25 TYR C N 1
ATOM 4883 C CA . TYR C 1 26 ? 47.905 61.961 67.628 1.00 27.59 25 TYR C CA 1
ATOM 4884 C C . TYR C 1 26 ? 47.553 60.767 68.487 1.00 28.41 25 TYR C C 1
ATOM 4885 O O . TYR C 1 26 ? 46.489 60.159 68.295 1.00 26.75 25 TYR C O 1
ATOM 4894 N N . LEU C 1 27 ? 48.446 60.413 69.411 1.00 28.66 26 LEU C N 1
ATOM 4895 C CA . LEU C 1 27 ? 48.197 59.309 70.306 1.00 28.98 26 LEU C CA 1
ATOM 4896 C C . LEU C 1 27 ? 47.071 59.743 71.215 1.00 26.71 26 LEU C C 1
ATOM 4897 O O . LEU C 1 27 ? 47.217 60.706 71.924 1.00 25.49 26 LEU C O 1
ATOM 4902 N N . PRO C 1 28 ? 45.944 59.002 71.227 1.00 26.18 27 PRO C N 1
ATOM 4903 C CA . PRO C 1 28 ? 44.865 59.417 72.139 1.00 25.18 27 PRO C CA 1
ATOM 4904 C C . PRO C 1 28 ? 45.235 59.259 73.604 1.00 25.39 27 PRO C C 1
ATOM 4905 O O . PRO C 1 28 ? 45.796 58.229 73.997 1.00 27.91 27 PRO C O 1
ATOM 4909 N N . VAL C 1 29 ? 44.852 60.228 74.419 1.00 22.86 28 VAL C N 1
ATOM 4910 C CA . VAL C 1 29 ? 45.181 60.249 75.823 1.00 24.87 28 VAL C CA 1
ATOM 4911 C C . VAL C 1 29 ? 43.947 60.432 76.718 1.00 25.64 28 VAL C C 1
ATOM 4912 O O . VAL C 1 29 ? 43.646 59.588 77.579 1.00 27.56 28 VAL C O 1
ATOM 4916 N N . THR C 1 30 ? 43.195 61.510 76.500 1.00 26.08 29 THR C N 1
ATOM 4917 C CA . THR C 1 30 ? 42.039 61.801 77.338 1.00 24.72 29 THR C CA 1
ATOM 4918 C C . THR C 1 30 ? 40.868 60.941 76.963 1.00 23.89 29 THR C C 1
ATOM 4919 O O . THR C 1 30 ? 40.822 60.449 75.834 1.00 25.62 29 THR C O 1
ATOM 4923 N N . PRO C 1 31 ? 39.908 60.782 77.886 1.00 26.07 30 PRO C N 1
ATOM 4924 C CA . PRO C 1 31 ? 38.694 59.986 77.583 1.00 24.89 30 PRO C CA 1
ATOM 4925 C C . PRO C 1 31 ? 37.961 60.401 76.307 1.00 25.78 30 PRO C C 1
ATOM 4926 O O . PRO C 1 31 ? 37.505 59.567 75.535 1.00 24.43 30 PRO C O 1
ATOM 4930 N N . ASP C 1 32 ? 37.866 61.715 76.034 1.00 24.65 31 ASP C N 1
ATOM 4931 C CA . ASP C 1 32 ? 37.221 62.111 74.811 1.00 25.60 31 ASP C CA 1
ATOM 4932 C C . ASP C 1 32 ? 38.026 61.653 73.585 1.00 22.84 31 ASP C C 1
ATOM 4933 O O . ASP C 1 32 ? 37.459 61.322 72.579 1.00 21.98 31 ASP C O 1
ATOM 4938 N N . GLU C 1 33 ? 39.350 61.720 73.642 1.00 25.31 32 GLU C N 1
ATOM 4939 C CA . GLU C 1 33 ? 40.179 61.356 72.503 1.00 24.17 32 GLU C CA 1
ATOM 4940 C C . GLU C 1 33 ? 40.042 59.865 72.255 1.00 22.57 32 GLU C C 1
ATOM 4941 O O . GLU C 1 33 ? 39.936 59.415 71.119 1.00 22.91 32 GLU C O 1
ATOM 4947 N N . VAL C 1 34 ? 40.090 59.124 73.330 1.00 23.64 33 VAL C N 1
ATOM 4948 C CA . VAL C 1 34 ? 39.945 57.637 73.249 1.00 24.67 33 VAL C CA 1
ATOM 4949 C C . VAL C 1 34 ? 38.574 57.258 72.636 1.00 24.09 33 VAL C C 1
ATOM 4950 O O . VAL C 1 34 ? 38.498 56.428 71.699 1.00 23.24 33 VAL C O 1
ATOM 4954 N N . ALA C 1 35 ? 37.515 57.914 73.112 1.00 22.12 34 ALA C N 1
ATOM 4955 C CA . ALA C 1 35 ? 36.182 57.713 72.549 1.00 22.57 34 ALA C CA 1
ATOM 4956 C C . ALA C 1 35 ? 36.118 58.142 71.119 1.00 23.49 34 ALA C C 1
ATOM 4957 O O . ALA C 1 35 ? 35.656 57.424 70.276 1.00 22.40 34 ALA C O 1
ATOM 4959 N N . GLN C 1 36 ? 36.638 59.326 70.778 1.00 24.08 35 GLN C N 1
ATOM 4960 C CA . GLN C 1 36 ? 36.547 59.717 69.383 1.00 24.63 35 GLN C CA 1
ATOM 4961 C C . GLN C 1 36 ? 37.342 58.789 68.492 1.00 22.17 35 GLN C C 1
ATOM 4962 O O . GLN C 1 36 ? 36.960 58.520 67.363 1.00 23.69 35 GLN C O 1
ATOM 4968 N N . ALA C 1 37 ? 38.493 58.348 68.989 1.00 22.79 36 ALA C N 1
ATOM 4969 C CA . ALA C 1 37 ? 39.398 57.479 68.249 1.00 21.19 36 ALA C CA 1
ATOM 4970 C C . ALA C 1 37 ? 38.694 56.152 67.938 1.00 21.07 36 ALA C C 1
ATOM 4971 O O . ALA C 1 37 ? 38.697 55.664 66.811 1.00 23.01 36 ALA C O 1
ATOM 4973 N N . SER C 1 38 ? 38.025 55.642 68.942 1.00 23.49 37 SER C N 1
ATOM 4974 C CA . SER C 1 38 ? 37.311 54.373 68.826 1.00 22.78 37 SER C CA 1
ATOM 4975 C C . SER C 1 38 ? 36.115 54.482 67.868 1.00 23.16 37 SER C C 1
ATOM 4976 O O . SER C 1 38 ? 35.909 53.655 66.976 1.00 23.56 37 SER C O 1
ATOM 4979 N N . ILE C 1 39 ? 35.325 55.534 68.035 1.00 23.19 38 ILE C N 1
ATOM 4980 C CA . ILE C 1 39 ? 34.170 55.750 67.170 1.00 22.00 38 ILE C CA 1
ATOM 4981 C C . ILE C 1 39 ? 34.570 55.908 65.745 1.00 22.73 38 ILE C C 1
ATOM 4982 O O . ILE C 1 39 ? 33.952 55.364 64.847 1.00 21.60 38 ILE C O 1
ATOM 4987 N N . GLY C 1 40 ? 35.630 56.692 65.505 1.00 22.73 39 GLY C N 1
ATOM 4988 C CA . GLY C 1 40 ? 36.072 56.896 64.142 1.00 23.66 39 GLY C CA 1
ATOM 4989 C C . GLY C 1 40 ? 36.609 55.629 63.509 1.00 22.56 39 GLY C C 1
ATOM 4990 O O . GLY C 1 40 ? 36.370 55.381 62.346 1.00 23.98 39 GLY C O 1
ATOM 4991 N N . ALA C 1 41 ? 37.330 54.812 64.275 1.00 22.19 40 ALA C N 1
ATOM 4992 C CA . ALA C 1 41 ? 37.902 53.567 63.751 1.00 19.13 40 ALA C CA 1
ATOM 4993 C C . ALA C 1 41 ? 36.767 52.585 63.444 1.00 20.61 40 ALA C C 1
ATOM 4994 O O . ALA C 1 41 ? 36.777 51.914 62.416 1.00 22.28 40 ALA C O 1
ATOM 4996 N N . ALA C 1 42 ? 35.775 52.556 64.317 1.00 22.07 41 ALA C N 1
ATOM 4997 C CA . ALA C 1 42 ? 34.608 51.649 64.092 1.00 21.42 41 ALA C CA 1
ATOM 4998 C C . ALA C 1 42 ? 33.861 52.068 62.809 1.00 23.67 41 ALA C C 1
ATOM 4999 O O . ALA C 1 42 ? 33.477 51.234 62.005 1.00 22.98 41 ALA C O 1
ATOM 5001 N N . GLU C 1 43 ? 33.724 53.385 62.592 1.00 22.78 42 GLU C N 1
ATOM 5002 C CA . GLU C 1 43 ? 33.014 53.881 61.425 1.00 25.36 42 GLU C CA 1
ATOM 5003 C C . GLU C 1 43 ? 33.817 53.656 60.158 1.00 23.50 42 GLU C C 1
ATOM 5004 O O . GLU C 1 43 ? 33.243 53.577 59.089 1.00 25.10 42 GLU C O 1
ATOM 5010 N N . ALA C 1 44 ? 35.138 53.558 60.298 1.00 23.61 43 ALA C N 1
ATOM 5011 C CA . ALA C 1 44 ? 36.025 53.269 59.173 1.00 24.33 43 ALA C CA 1
ATOM 5012 C C . ALA C 1 44 ? 35.971 51.775 58.826 1.00 25.27 43 ALA C C 1
ATOM 5013 O O . ALA C 1 44 ? 36.327 51.354 57.709 1.00 25.90 43 ALA C O 1
ATOM 5015 N N . GLY C 1 45 ? 35.447 50.977 59.741 1.00 26.26 44 GLY C N 1
ATOM 5016 C CA . GLY C 1 45 ? 35.352 49.554 59.492 1.00 25.76 44 GLY C CA 1
ATOM 5017 C C . GLY C 1 45 ? 35.854 48.604 60.550 1.00 25.86 44 GLY C C 1
ATOM 5018 O O . GLY C 1 45 ? 35.696 47.392 60.376 1.00 25.74 44 GLY C O 1
ATOM 5019 N N . ALA C 1 46 ? 36.387 49.119 61.657 1.00 25.31 45 ALA C N 1
ATOM 5020 C CA . ALA C 1 46 ? 36.848 48.226 62.764 1.00 25.60 45 ALA C CA 1
ATOM 5021 C C . ALA C 1 46 ? 35.664 47.610 63.538 1.00 25.17 45 ALA C C 1
ATOM 5022 O O . ALA C 1 46 ? 34.869 48.324 64.139 1.00 28.81 45 ALA C O 1
ATOM 5024 N N . ALA C 1 47 ? 35.533 46.293 63.486 1.00 25.07 46 ALA C N 1
ATOM 5025 C CA . ALA C 1 47 ? 34.461 45.565 64.216 1.00 23.72 46 ALA C CA 1
ATOM 5026 C C . ALA C 1 47 ? 34.799 45.421 65.705 1.00 22.15 46 ALA C C 1
ATOM 5027 O O . ALA C 1 47 ? 33.911 45.262 66.534 1.00 22.68 46 ALA C O 1
ATOM 5029 N N . VAL C 1 48 ? 36.095 45.430 66.036 1.00 22.33 47 VAL C N 1
ATOM 5030 C CA . VAL C 1 48 ? 36.603 45.280 67.423 1.00 21.65 47 VAL C CA 1
ATOM 5031 C C . VAL C 1 48 ? 37.514 46.457 67.761 1.00 23.67 47 VAL C C 1
ATOM 5032 O O . VAL C 1 48 ? 38.427 46.772 66.969 1.00 21.52 47 VAL C O 1
ATOM 5036 N N . ILE C 1 49 ? 37.279 47.053 68.933 1.00 23.40 48 ILE C N 1
ATOM 5037 C CA . ILE C 1 49 ? 38.098 48.164 69.451 1.00 24.35 48 ILE C CA 1
ATOM 5038 C C . ILE C 1 49 ? 38.800 47.677 70.718 1.00 22.55 48 ILE C C 1
ATOM 5039 O O . ILE C 1 49 ? 38.189 47.382 71.734 1.00 21.34 48 ILE C O 1
ATOM 5044 N N . HIS C 1 50 ? 40.114 47.604 70.633 1.00 24.11 49 HIS C N 1
ATOM 5045 C CA . HIS C 1 50 ? 40.987 47.155 71.720 1.00 22.72 49 HIS C CA 1
ATOM 5046 C C . HIS C 1 50 ? 41.419 48.399 72.476 1.00 24.09 49 HIS C C 1
ATOM 5047 O O . HIS C 1 50 ? 42.125 49.255 71.940 1.00 22.39 49 HIS C O 1
ATOM 5054 N N . LEU C 1 51 ? 41.054 48.420 73.759 1.00 23.55 50 LEU C N 1
ATOM 5055 C CA . LEU C 1 51 ? 41.204 49.570 74.607 1.00 24.46 50 LEU C CA 1
ATOM 5056 C C . LEU C 1 51 ? 42.075 49.500 75.854 1.00 24.10 50 LEU C C 1
ATOM 5057 O O . LEU C 1 51 ? 41.996 48.573 76.649 1.00 22.76 50 LEU C O 1
ATOM 5062 N N . HIS C 1 52 ? 42.897 50.540 76.025 1.00 22.00 51 HIS C N 1
ATOM 5063 C CA . HIS C 1 52 ? 43.575 50.816 77.259 1.00 22.32 51 HIS C CA 1
ATOM 5064 C C . HIS C 1 52 ? 43.104 52.230 77.641 1.00 22.43 51 HIS C C 1
ATOM 5065 O O . HIS C 1 52 ? 42.573 52.936 76.787 1.00 22.61 51 HIS C O 1
ATOM 5072 N N . ALA C 1 53 ? 43.251 52.564 78.923 1.00 22.76 52 ALA C N 1
ATOM 5073 C CA . ALA C 1 53 ? 42.995 53.896 79.454 1.00 25.24 52 ALA C CA 1
ATOM 5074 C C . ALA C 1 53 ? 44.347 54.558 79.812 1.00 25.78 52 ALA C C 1
ATOM 5075 O O . ALA C 1 53 ? 45.348 53.910 80.140 1.00 23.54 52 ALA C O 1
ATOM 5077 N N . ARG C 1 54 ? 44.368 55.880 79.740 1.00 26.24 53 ARG C N 1
ATOM 5078 C CA . ARG C 1 54 ? 45.534 56.683 80.118 1.00 27.36 53 ARG C CA 1
ATOM 5079 C C . ARG C 1 54 ? 45.081 57.765 81.095 1.00 28.09 53 ARG C C 1
ATOM 5080 O O . ARG C 1 54 ? 43.910 58.166 81.118 1.00 28.99 53 ARG C O 1
ATOM 5088 N N . ASP C 1 55 ? 45.999 58.197 81.925 1.00 27.36 54 ASP C N 1
ATOM 5089 C CA . ASP C 1 55 ? 45.741 59.294 82.838 1.00 30.65 54 ASP C CA 1
ATOM 5090 C C . ASP C 1 55 ? 45.618 60.545 81.954 1.00 30.78 54 ASP C C 1
ATOM 5091 O O . ASP C 1 55 ? 46.495 60.800 81.166 1.00 30.28 54 ASP C O 1
ATOM 5096 N N . PRO C 1 56 ? 44.513 61.302 82.053 1.00 33.14 55 PRO C N 1
ATOM 5097 C CA . PRO C 1 56 ? 44.324 62.463 81.180 1.00 33.90 55 PRO C CA 1
ATOM 5098 C C . PRO C 1 56 ? 45.282 63.610 81.404 1.00 34.37 55 PRO C C 1
ATOM 5099 O O . PRO C 1 56 ? 45.420 64.462 80.519 1.00 35.49 55 PRO C O 1
ATOM 5103 N N . ARG C 1 57 ? 45.918 63.658 82.571 1.00 33.90 56 ARG C N 1
ATOM 5104 C CA . ARG C 1 57 ? 46.868 64.720 82.874 1.00 35.08 56 ARG C CA 1
ATOM 5105 C C . ARG C 1 57 ? 48.205 64.599 82.191 1.00 34.19 56 ARG C C 1
ATOM 5106 O O . ARG C 1 57 ? 48.763 65.587 81.741 1.00 34.97 56 ARG C O 1
ATOM 5114 N N . ASP C 1 58 ? 48.782 63.405 82.182 1.00 33.96 57 ASP C N 1
ATOM 5115 C CA . ASP C 1 58 ? 50.123 63.220 81.600 1.00 32.75 57 ASP C CA 1
ATOM 5116 C C . ASP C 1 58 ? 50.245 62.063 80.610 1.00 31.79 57 ASP C C 1
ATOM 5117 O O . ASP C 1 58 ? 51.326 61.834 80.093 1.00 30.64 57 ASP C O 1
ATOM 5122 N N . GLY C 1 59 ? 49.159 61.312 80.413 1.00 31.40 58 GLY C N 1
ATOM 5123 C CA . GLY C 1 59 ? 49.120 60.235 79.429 1.00 30.61 58 GLY C CA 1
ATOM 5124 C C . GLY C 1 59 ? 49.671 58.906 79.904 1.00 28.93 58 GLY C C 1
ATOM 5125 O O . GLY C 1 59 ? 49.769 57.984 79.097 1.00 26.18 58 GLY C O 1
ATOM 5126 N N . ARG C 1 60 ? 50.034 58.780 81.185 1.00 28.18 59 ARG C N 1
ATOM 5127 C CA . ARG C 1 60 ? 50.618 57.504 81.630 1.00 28.77 59 ARG C CA 1
ATOM 5128 C C . ARG C 1 60 ? 49.544 56.430 81.704 1.00 28.57 59 ARG C C 1
ATOM 5129 O O . ARG C 1 60 ? 48.387 56.726 81.945 1.00 27.60 59 ARG C O 1
ATOM 5137 N N . PRO C 1 61 ? 49.921 55.184 81.414 1.00 27.77 60 PRO C N 1
ATOM 5138 C CA . PRO C 1 61 ? 48.969 54.091 81.510 1.00 26.02 60 PRO C CA 1
ATOM 5139 C C . PRO C 1 61 ? 48.314 53.960 82.874 1.00 24.74 60 PRO C C 1
ATOM 5140 O O . PRO C 1 61 ? 48.961 54.138 83.916 1.00 22.94 60 PRO C O 1
ATOM 5144 N N . THR C 1 62 ? 47.048 53.563 82.861 1.00 26.22 61 THR C N 1
ATOM 5145 C CA . THR C 1 62 ? 46.355 53.315 84.086 1.00 25.84 61 THR C CA 1
ATOM 5146 C C . THR C 1 62 ? 45.318 52.228 83.894 1.00 25.32 61 THR C C 1
ATOM 5147 O O . THR C 1 62 ? 44.576 52.268 82.934 1.00 26.84 61 THR C O 1
ATOM 5151 N N . GLN C 1 63 ? 45.307 51.268 84.814 1.00 25.49 62 GLN C N 1
ATOM 5152 C CA . GLN C 1 63 ? 44.306 50.179 84.813 1.00 25.60 62 GLN C CA 1
ATOM 5153 C C . GLN C 1 63 ? 43.217 50.377 85.863 1.00 26.42 62 GLN C C 1
ATOM 5154 O O . GLN C 1 63 ? 42.484 49.444 86.200 1.00 26.17 62 GLN C O 1
ATOM 5160 N N . ASP C 1 64 ? 43.081 51.591 86.354 1.00 25.39 63 ASP C N 1
ATOM 5161 C CA . ASP C 1 64 ? 42.023 51.920 87.284 1.00 26.23 63 ASP C CA 1
ATOM 5162 C C . ASP C 1 64 ? 40.706 51.893 86.518 1.00 26.26 63 ASP C C 1
ATOM 5163 O O . ASP C 1 64 ? 40.539 52.573 85.531 1.00 27.67 63 ASP C O 1
ATOM 5168 N N . PRO C 1 65 ? 39.736 51.093 86.976 1.00 24.68 64 PRO C N 1
ATOM 5169 C CA . PRO C 1 65 ? 38.506 51.074 86.233 1.00 26.38 64 PRO C CA 1
ATOM 5170 C C . PRO C 1 65 ? 37.844 52.446 86.061 1.00 26.84 64 PRO C C 1
ATOM 5171 O O . PRO C 1 65 ? 37.171 52.675 85.064 1.00 27.57 64 PRO C O 1
ATOM 5175 N N . ALA C 1 66 ? 38.035 53.328 87.026 1.00 28.44 65 ALA C N 1
ATOM 5176 C CA . ALA C 1 66 ? 37.514 54.729 86.940 1.00 27.24 65 ALA C CA 1
ATOM 5177 C C . ALA C 1 66 ? 37.992 55.457 85.672 1.00 27.65 65 ALA C C 1
ATOM 5178 O O . ALA C 1 66 ? 37.304 56.337 85.143 1.00 28.87 65 ALA C O 1
ATOM 5180 N N . ALA C 1 67 ? 39.185 55.103 85.198 1.00 26.48 66 ALA C N 1
ATOM 5181 C CA . ALA C 1 67 ? 39.770 55.704 83.994 1.00 25.06 66 ALA C CA 1
ATOM 5182 C C . ALA C 1 67 ? 39.036 55.342 82.694 1.00 25.56 66 ALA C C 1
ATOM 5183 O O . ALA C 1 67 ? 39.191 55.992 81.666 1.00 25.65 66 ALA C O 1
ATOM 5185 N N . PHE C 1 68 ? 38.236 54.259 82.730 1.00 25.34 67 PHE C N 1
ATOM 5186 C CA . PHE C 1 68 ? 37.463 53.819 81.577 1.00 24.10 67 PHE C CA 1
ATOM 5187 C C . PHE C 1 68 ? 36.000 54.279 81.639 1.00 22.43 67 PHE C C 1
ATOM 5188 O O . PHE C 1 68 ? 35.272 54.217 80.667 1.00 24.51 67 PHE C O 1
ATOM 5196 N N . ALA C 1 69 ? 35.582 54.713 82.811 1.00 25.72 68 ALA C N 1
ATOM 5197 C CA . ALA C 1 69 ? 34.182 55.019 83.127 1.00 25.89 68 ALA C CA 1
ATOM 5198 C C . ALA C 1 69 ? 33.448 55.962 82.216 1.00 27.67 68 ALA C C 1
ATOM 5199 O O . ALA C 1 69 ? 32.236 55.768 82.016 1.00 29.23 68 ALA C O 1
ATOM 5201 N N . GLU C 1 70 ? 34.135 56.955 81.637 1.00 28.77 69 GLU C N 1
ATOM 5202 C CA . GLU C 1 70 ? 33.481 57.880 80.710 1.00 31.93 69 GLU C CA 1
ATOM 5203 C C . GLU C 1 70 ? 33.509 57.409 79.285 1.00 30.26 69 GLU C C 1
ATOM 5204 O O . GLU C 1 70 ? 32.476 57.435 78.595 1.00 29.58 69 GLU C O 1
ATOM 5210 N N . PHE C 1 71 ? 34.699 57.033 78.790 1.00 28.34 70 PHE C N 1
ATOM 5211 C CA . PHE C 1 71 ? 34.767 56.626 77.401 1.00 26.41 70 PHE C CA 1
ATOM 5212 C C . PHE C 1 71 ? 34.001 55.349 77.100 1.00 24.21 70 PHE C C 1
ATOM 5213 O O . PHE C 1 71 ? 33.456 55.202 76.013 1.00 24.89 70 PHE C O 1
ATOM 5221 N N . LEU C 1 72 ? 33.902 54.442 78.049 1.00 25.11 71 LEU C N 1
ATOM 5222 C CA . LEU C 1 72 ? 33.198 53.178 77.716 1.00 23.00 71 LEU C CA 1
ATOM 5223 C C . LEU C 1 72 ? 31.747 53.414 77.251 1.00 23.46 71 LEU C C 1
ATOM 5224 O O . LEU C 1 72 ? 31.397 53.078 76.126 1.00 26.45 71 LEU C O 1
ATOM 5229 N N . PRO C 1 73 ? 30.902 53.989 78.104 1.00 26.00 72 PRO C N 1
ATOM 5230 C CA . PRO C 1 73 ? 29.521 54.257 77.677 1.00 26.14 72 PRO C CA 1
ATOM 5231 C C . PRO C 1 73 ? 29.388 55.143 76.461 1.00 27.47 72 PRO C C 1
ATOM 5232 O O . PRO C 1 73 ? 28.447 54.985 75.673 1.00 28.74 72 PRO C O 1
ATOM 5236 N N . ARG C 1 74 ? 30.326 56.073 76.272 1.00 27.98 73 ARG C N 1
ATOM 5237 C CA . ARG C 1 74 ? 30.260 56.937 75.116 1.00 27.30 73 ARG C CA 1
ATOM 5238 C C . ARG C 1 74 ? 30.484 56.192 73.816 1.00 26.36 73 ARG C C 1
ATOM 5239 O O . ARG C 1 74 ? 29.859 56.494 72.789 1.00 27.11 73 ARG C O 1
ATOM 5247 N N . ILE C 1 75 ? 31.399 55.218 73.838 1.00 22.73 74 ILE C N 1
ATOM 5248 C CA . ILE C 1 75 ? 31.663 54.413 72.672 1.00 22.14 74 ILE C CA 1
ATOM 5249 C C . ILE C 1 75 ? 30.419 53.551 72.391 1.00 22.59 74 ILE C C 1
ATOM 5250 O O . ILE C 1 75 ? 29.908 53.521 71.270 1.00 22.29 74 ILE C O 1
ATOM 5255 N N . LYS C 1 76 ? 29.936 52.929 73.452 1.00 24.39 75 LYS C N 1
ATOM 5256 C CA . LYS C 1 76 ? 28.786 51.988 73.371 1.00 27.48 75 LYS C CA 1
ATOM 5257 C C . LYS C 1 76 ? 27.498 52.637 72.785 1.00 29.16 75 LYS C C 1
ATOM 5258 O O . LYS C 1 76 ? 26.706 51.957 72.093 1.00 31.23 75 LYS C O 1
ATOM 5264 N N . SER C 1 77 ? 27.314 53.919 73.072 1.00 30.92 76 SER C N 1
ATOM 5265 C CA A SER C 1 77 ? 26.158 54.672 72.582 0.50 31.48 76 SER C CA 1
ATOM 5266 C CA B SER C 1 77 ? 26.170 54.691 72.584 0.50 30.47 76 SER C CA 1
ATOM 5267 C C . SER C 1 77 ? 26.310 55.143 71.138 1.00 31.50 76 SER C C 1
ATOM 5268 O O . SER C 1 77 ? 25.312 55.490 70.492 1.00 32.31 76 SER C O 1
ATOM 5273 N N . ASN C 1 78 ? 27.542 55.175 70.633 1.00 28.43 77 ASN C N 1
ATOM 5274 C CA . ASN C 1 78 ? 27.781 55.649 69.297 1.00 28.43 77 ASN C CA 1
ATOM 5275 C C . ASN C 1 78 ? 28.180 54.631 68.251 1.00 29.35 77 ASN C C 1
ATOM 5276 O O . ASN C 1 78 ? 28.242 54.951 67.053 1.00 29.73 77 ASN C O 1
ATOM 5281 N N . THR C 1 79 ? 28.417 53.386 68.684 1.00 28.51 78 THR C N 1
ATOM 5282 C CA . THR C 1 79 ? 28.799 52.312 67.791 1.00 27.83 78 THR C CA 1
ATOM 5283 C C . THR C 1 79 ? 28.468 50.941 68.404 1.00 25.39 78 THR C C 1
ATOM 5284 O O . THR C 1 79 ? 28.464 50.769 69.620 1.00 25.12 78 THR C O 1
ATOM 5288 N N . ASP C 1 80 ? 28.213 49.988 67.534 1.00 26.78 79 ASP C N 1
ATOM 5289 C CA . ASP C 1 80 ? 27.972 48.603 67.971 1.00 29.77 79 ASP C CA 1
ATOM 5290 C C . ASP C 1 80 ? 29.234 47.759 67.942 1.00 27.62 79 ASP C C 1
ATOM 5291 O O . ASP C 1 80 ? 29.162 46.545 68.082 1.00 27.22 79 ASP C O 1
ATOM 5296 N N . ALA C 1 81 ? 30.363 48.402 67.735 1.00 26.53 80 ALA C N 1
ATOM 5297 C CA . ALA C 1 81 ? 31.654 47.730 67.674 1.00 26.08 80 ALA C CA 1
ATOM 5298 C C . ALA C 1 81 ? 31.914 47.027 68.989 1.00 24.88 80 ALA C C 1
ATOM 5299 O O . ALA C 1 81 ? 31.508 47.481 70.044 1.00 24.53 80 ALA C O 1
ATOM 5301 N N . VAL C 1 82 ? 32.620 45.917 68.922 1.00 24.18 81 VAL C N 1
ATOM 5302 C CA . VAL C 1 82 ? 32.915 45.167 70.109 1.00 23.98 81 VAL C CA 1
ATOM 5303 C C . VAL C 1 82 ? 34.032 45.853 70.911 1.00 24.93 81 VAL C C 1
ATOM 5304 O O . VAL C 1 82 ? 35.114 46.104 70.391 1.00 23.33 81 VAL C O 1
ATOM 5308 N N . ILE C 1 83 ? 33.751 46.122 72.177 1.00 24.59 82 ILE C N 1
ATOM 5309 C CA . ILE C 1 83 ? 34.723 46.666 73.106 1.00 25.37 82 ILE C CA 1
ATOM 5310 C C . ILE C 1 83 ? 35.591 45.539 73.703 1.00 25.99 82 ILE C C 1
ATOM 5311 O O . ILE C 1 83 ? 35.096 44.585 74.294 1.00 21.07 82 ILE C O 1
ATOM 5316 N N . ASN C 1 84 ? 36.894 45.690 73.587 1.00 24.19 83 ASN C N 1
ATOM 5317 C CA . ASN C 1 84 ? 37.867 44.689 74.013 1.00 23.60 83 ASN C CA 1
ATOM 5318 C C . ASN C 1 84 ? 38.801 45.348 75.008 1.00 24.23 83 ASN C C 1
ATOM 5319 O O . ASN C 1 84 ? 39.550 46.245 74.643 1.00 23.28 83 ASN C O 1
ATOM 5324 N N . LEU C 1 85 ? 38.728 44.940 76.273 1.00 23.49 84 LEU C N 1
ATOM 5325 C CA . LEU C 1 85 ? 39.577 45.540 77.298 1.00 21.77 84 LEU C CA 1
ATOM 5326 C C . LEU C 1 85 ? 40.816 44.741 77.582 1.00 23.71 84 LEU C C 1
ATOM 5327 O O . LEU C 1 85 ? 40.806 43.498 77.746 1.00 23.40 84 LEU C O 1
ATOM 5332 N N . THR C 1 86 ? 41.884 45.481 77.767 1.00 21.88 85 THR C N 1
ATOM 5333 C CA . THR C 1 86 ? 43.156 44.897 78.095 1.00 20.17 85 THR C CA 1
ATOM 5334 C C . THR C 1 86 ? 43.247 44.386 79.485 1.00 20.99 85 THR C C 1
ATOM 5335 O O . THR C 1 86 ? 42.623 44.943 80.381 1.00 21.97 85 THR C O 1
ATOM 5339 N N . THR C 1 87 ? 43.959 43.253 79.680 1.00 24.36 86 THR C N 1
ATOM 5340 C CA . THR C 1 87 ? 44.231 42.691 81.011 1.00 24.72 86 THR C CA 1
ATOM 5341 C C . THR C 1 87 ? 45.721 42.816 81.302 1.00 27.69 86 THR C C 1
ATOM 5342 O O . THR C 1 87 ? 46.251 42.275 82.252 1.00 27.58 86 THR C O 1
ATOM 5346 N N . GLY C 1 88 ? 46.429 43.508 80.440 1.00 34.85 87 GLY C N 1
ATOM 5347 C CA . GLY C 1 88 ? 47.828 43.703 80.663 1.00 39.83 87 GLY C CA 1
ATOM 5348 C C . GLY C 1 88 ? 47.874 45.077 81.232 1.00 45.62 87 GLY C C 1
ATOM 5349 O O . GLY C 1 88 ? 47.883 45.267 82.471 1.00 46.08 87 GLY C O 1
ATOM 5350 N N . GLY C 1 89 ? 47.729 46.022 80.292 1.00 49.27 88 GLY C N 1
ATOM 5351 C CA . GLY C 1 89 ? 47.855 47.444 80.554 1.00 52.39 88 GLY C CA 1
ATOM 5352 C C . GLY C 1 89 ? 49.350 47.617 80.388 1.00 55.17 88 GLY C C 1
ATOM 5353 O O . GLY C 1 89 ? 49.915 47.201 79.347 1.00 54.08 88 GLY C O 1
ATOM 5354 N N . SER C 1 90 ? 49.995 48.173 81.416 1.00 57.88 89 SER C N 1
ATOM 5355 C CA . SER C 1 90 ? 51.453 48.304 81.422 1.00 60.26 89 SER C CA 1
ATOM 5356 C C . SER C 1 90 ? 52.146 47.113 82.178 1.00 61.98 89 SER C C 1
ATOM 5357 O O . SER C 1 90 ? 51.688 46.680 83.288 1.00 61.20 89 SER C O 1
ATOM 5360 N N . PRO C 1 91 ? 53.218 46.540 81.551 1.00 63.53 90 PRO C N 1
ATOM 5361 C CA . PRO C 1 91 ? 54.076 45.482 82.177 1.00 62.46 90 PRO C CA 1
ATOM 5362 C C . PRO C 1 91 ? 54.747 45.958 83.490 1.00 61.68 90 PRO C C 1
ATOM 5363 O O . PRO C 1 91 ? 55.266 45.152 84.291 1.00 61.78 90 PRO C O 1
ATOM 5367 N N . HIS C 1 92 ? 54.745 47.272 83.686 1.00 59.97 91 HIS C N 1
ATOM 5368 C CA . HIS C 1 92 ? 55.234 47.870 84.918 1.00 58.05 91 HIS C CA 1
ATOM 5369 C C . HIS C 1 92 ? 54.256 47.462 86.070 1.00 57.70 91 HIS C C 1
ATOM 5370 O O . HIS C 1 92 ? 54.695 47.133 87.179 1.00 58.76 91 HIS C O 1
ATOM 5390 N N . THR C 1 94 ? 51.178 45.235 88.268 1.00 56.77 93 THR C N 1
ATOM 5391 C CA . THR C 1 94 ? 50.995 43.859 88.852 1.00 56.02 93 THR C CA 1
ATOM 5392 C C . THR C 1 94 ? 49.695 43.139 88.427 1.00 58.37 93 THR C C 1
ATOM 5393 O O . THR C 1 94 ? 48.853 43.786 87.813 1.00 60.78 93 THR C O 1
ATOM 5397 N N . VAL C 1 95 ? 49.478 41.857 88.799 1.00 58.60 94 VAL C N 1
ATOM 5398 C CA . VAL C 1 95 ? 48.250 41.043 88.362 1.00 56.30 94 VAL C CA 1
ATOM 5399 C C . VAL C 1 95 ? 46.991 41.368 89.147 1.00 55.27 94 VAL C C 1
ATOM 5400 O O . VAL C 1 95 ? 47.033 42.341 89.851 1.00 54.88 94 VAL C O 1
ATOM 5404 N N . GLU C 1 96 ? 45.877 40.605 88.977 1.00 54.82 95 GLU C N 1
ATOM 5405 C CA . GLU C 1 96 ? 44.547 40.754 89.721 1.00 53.46 95 GLU C CA 1
ATOM 5406 C C . GLU C 1 96 ? 43.996 42.209 89.902 1.00 49.98 95 GLU C C 1
ATOM 5407 O O . GLU C 1 96 ? 42.759 42.471 89.903 1.00 45.14 95 GLU C O 1
ATOM 5409 N N . GLU C 1 97 ? 44.961 43.119 90.063 1.00 48.10 96 GLU C N 1
ATOM 5410 C CA . GLU C 1 97 ? 44.792 44.527 89.930 1.00 45.88 96 GLU C CA 1
ATOM 5411 C C . GLU C 1 97 ? 44.666 44.790 88.437 1.00 44.06 96 GLU C C 1
ATOM 5412 O O . GLU C 1 97 ? 43.876 45.631 88.006 1.00 43.67 96 GLU C O 1
ATOM 5414 N N . ARG C 1 98 ? 45.487 44.103 87.639 1.00 40.99 97 ARG C N 1
ATOM 5415 C CA . ARG C 1 98 ? 45.442 44.214 86.168 1.00 38.41 97 ARG C CA 1
ATOM 5416 C C . ARG C 1 98 ? 44.081 43.813 85.623 1.00 33.52 97 ARG C C 1
ATOM 5417 O O . ARG C 1 98 ? 43.663 44.282 84.576 1.00 32.28 97 ARG C O 1
ATOM 5425 N N . LEU C 1 99 ? 43.412 42.916 86.342 1.00 32.19 98 LEU C N 1
ATOM 5426 C CA . LEU C 1 99 ? 42.124 42.416 85.973 1.00 32.64 98 LEU C CA 1
ATOM 5427 C C . LEU C 1 99 ? 40.944 43.255 86.379 1.00 31.86 98 LEU C C 1
ATOM 5428 O O . LEU C 1 99 ? 39.821 42.886 86.050 1.00 29.41 98 LEU C O 1
ATOM 5433 N N . ARG C 1 100 ? 41.174 44.353 87.097 1.00 31.69 99 ARG C N 1
ATOM 5434 C CA . ARG C 1 100 ? 40.044 45.138 87.604 1.00 31.07 99 ARG C CA 1
ATOM 5435 C C . ARG C 1 100 ? 39.103 45.637 86.523 1.00 28.88 99 ARG C C 1
ATOM 5436 O O . ARG C 1 100 ? 37.895 45.407 86.624 1.00 26.95 99 ARG C O 1
ATOM 5444 N N . PRO C 1 101 ? 39.634 46.304 85.482 1.00 24.59 100 PRO C N 1
ATOM 5445 C CA . PRO C 1 101 ? 38.695 46.688 84.438 1.00 24.44 100 PRO C CA 1
ATOM 5446 C C . PRO C 1 101 ? 37.850 45.547 83.821 1.00 25.03 100 PRO C C 1
ATOM 5447 O O . PRO C 1 101 ? 36.640 45.724 83.642 1.00 24.41 100 PRO C O 1
ATOM 5451 N N . ALA C 1 102 ? 38.484 44.427 83.482 1.00 24.36 101 ALA C N 1
ATOM 5452 C CA . ALA C 1 102 ? 37.757 43.303 82.863 1.00 24.52 101 ALA C CA 1
ATOM 5453 C C . ALA C 1 102 ? 36.789 42.641 83.826 1.00 26.63 101 ALA C C 1
ATOM 5454 O O . ALA C 1 102 ? 35.695 42.268 83.424 1.00 24.90 101 ALA C O 1
ATOM 5456 N N . THR C 1 103 ? 37.153 42.509 85.102 1.00 27.47 102 THR C N 1
ATOM 5457 C CA . THR C 1 103 ? 36.222 41.889 86.065 1.00 28.92 102 THR C CA 1
ATOM 5458 C C . THR C 1 103 ? 35.077 42.825 86.392 1.00 29.22 102 THR C C 1
ATOM 5459 O O . THR C 1 103 ? 33.941 42.383 86.607 1.00 31.35 102 THR C O 1
ATOM 5463 N N . HIS C 1 104 ? 35.346 44.127 86.441 1.00 26.37 103 HIS C N 1
ATOM 5464 C CA . HIS C 1 104 ? 34.285 45.084 86.737 1.00 27.65 103 HIS C CA 1
ATOM 5465 C C . HIS C 1 104 ? 33.324 45.281 85.583 1.00 27.79 103 HIS C C 1
ATOM 5466 O O . HIS C 1 104 ? 32.109 45.155 85.739 1.00 27.51 103 HIS C O 1
ATOM 5473 N N . TYR C 1 105 ? 33.882 45.631 84.427 1.00 24.70 104 TYR C N 1
ATOM 5474 C CA . TYR C 1 105 ? 33.093 45.906 83.230 1.00 23.82 104 TYR C CA 1
ATOM 5475 C C . TYR C 1 105 ? 32.483 44.711 82.493 1.00 22.50 104 TYR C C 1
ATOM 5476 O O . TYR C 1 105 ? 31.575 44.895 81.669 1.00 24.21 104 TYR C O 1
ATOM 5493 N N . PRO C 1 107 ? 33.436 42.825 79.924 1.00 22.91 106 PRO C N 1
ATOM 5494 C CA . PRO C 1 107 ? 33.305 43.046 78.510 1.00 22.18 106 PRO C CA 1
ATOM 5495 C C . PRO C 1 107 ? 33.153 41.823 77.670 1.00 19.36 106 PRO C C 1
ATOM 5496 O O . PRO C 1 107 ? 33.316 40.678 78.145 1.00 20.77 106 PRO C O 1
ATOM 5500 N N . GLU C 1 108 ? 32.763 42.033 76.417 1.00 18.13 107 GLU C N 1
ATOM 5501 C CA . GLU C 1 108 ? 32.642 40.923 75.479 1.00 20.90 107 GLU C CA 1
ATOM 5502 C C . GLU C 1 108 ? 33.960 40.221 75.196 1.00 21.74 107 GLU C C 1
ATOM 5503 O O . GLU C 1 108 ? 34.013 38.998 75.001 1.00 19.35 107 GLU C O 1
ATOM 5509 N N . LEU C 1 109 ? 35.000 41.045 75.080 1.00 22.09 108 LEU C N 1
ATOM 5510 C CA . LEU C 1 109 ? 36.365 40.612 74.857 1.00 22.35 108 LEU C CA 1
ATOM 5511 C C . LEU C 1 109 ? 37.353 41.258 75.804 1.00 21.99 108 LEU C C 1
ATOM 5512 O O . LEU C 1 109 ? 37.199 42.408 76.206 1.00 20.39 108 LEU C O 1
ATOM 5517 N N . ALA C 1 110 ? 38.343 40.466 76.204 1.00 22.25 109 ALA C N 1
ATOM 5518 C CA . ALA C 1 110 ? 39.469 40.962 76.967 1.00 22.30 109 ALA C CA 1
ATOM 5519 C C . ALA C 1 110 ? 40.723 40.348 76.345 1.00 22.35 109 ALA C C 1
ATOM 5520 O O . ALA C 1 110 ? 40.720 39.215 75.833 1.00 21.18 109 ALA C O 1
ATOM 5522 N N . SER C 1 111 ? 41.814 41.086 76.357 1.00 22.19 110 SER C N 1
ATOM 5523 C CA . SER C 1 111 ? 43.033 40.542 75.790 1.00 22.84 110 SER C CA 1
ATOM 5524 C C . SER C 1 111 ? 43.717 39.743 76.857 1.00 21.99 110 SER C C 1
ATOM 5525 O O . SER C 1 111 ? 43.520 39.984 78.060 1.00 24.18 110 SER C O 1
ATOM 5528 N N . LEU C 1 112 ? 44.498 38.748 76.428 1.00 22.59 111 LEU C N 1
ATOM 5529 C CA . LEU C 1 112 ? 45.215 37.838 77.339 1.00 24.72 111 LEU C CA 1
ATOM 5530 C C . LEU C 1 112 ? 46.568 37.503 76.718 1.00 23.65 111 LEU C C 1
ATOM 5531 O O . LEU C 1 112 ? 46.614 36.859 75.650 1.00 22.53 111 LEU C O 1
ATOM 5536 N N . ASN C 1 113 ? 47.624 38.038 77.340 1.00 22.57 112 ASN C N 1
ATOM 5537 C CA . ASN C 1 113 ? 49.006 37.798 76.953 1.00 23.84 112 ASN C CA 1
ATOM 5538 C C . ASN C 1 113 ? 49.297 36.337 77.348 1.00 21.56 112 ASN C C 1
ATOM 5539 O O . ASN C 1 113 ? 49.136 35.949 78.516 1.00 21.33 112 ASN C O 1
ATOM 5552 N N . GLY C 1 115 ? 52.127 34.520 77.731 1.00 17.78 114 GLY C N 1
ATOM 5553 C CA . GLY C 1 115 ? 53.290 34.025 78.414 1.00 20.02 114 GLY C CA 1
ATOM 5554 C C . GLY C 1 115 ? 54.188 35.120 78.922 1.00 22.72 114 GLY C C 1
ATOM 5555 O O . GLY C 1 115 ? 54.248 36.173 78.305 1.00 25.84 114 GLY C O 1
ATOM 5556 N N . SER C 1 116 ? 54.866 34.866 80.052 1.00 22.56 115 SER C N 1
ATOM 5557 C CA . SER C 1 116 ? 55.782 35.807 80.603 1.00 22.42 115 SER C CA 1
ATOM 5558 C C . SER C 1 116 ? 56.892 36.078 79.622 1.00 20.56 115 SER C C 1
ATOM 5559 O O . SER C 1 116 ? 57.391 35.210 78.928 1.00 20.11 115 SER C O 1
ATOM 5570 N N . ASN C 1 118 ? 59.988 39.293 78.271 1.00 22.08 117 ASN C N 1
ATOM 5571 C CA . ASN C 1 118 ? 60.599 40.632 78.320 1.00 21.96 117 ASN C CA 1
ATOM 5572 C C . ASN C 1 118 ? 59.903 41.544 77.290 1.00 22.64 117 ASN C C 1
ATOM 5573 O O . ASN C 1 118 ? 59.480 41.079 76.223 1.00 20.34 117 ASN C O 1
ATOM 5578 N N . PHE C 1 119 ? 59.797 42.848 77.589 1.00 24.92 118 PHE C N 1
ATOM 5579 C CA . PHE C 1 119 ? 59.253 43.817 76.657 1.00 25.24 118 PHE C CA 1
ATOM 5580 C C . PHE C 1 119 ? 60.371 44.857 76.502 1.00 24.28 118 PHE C C 1
ATOM 5581 O O . PHE C 1 119 ? 60.576 45.609 77.415 1.00 27.39 118 PHE C O 1
ATOM 5589 N N . GLY C 1 120 ? 61.087 44.851 75.394 1.00 22.96 119 GLY C N 1
ATOM 5590 C CA . GLY C 1 120 ? 62.230 45.779 75.224 1.00 24.93 119 GLY C CA 1
ATOM 5591 C C . GLY C 1 120 ? 61.812 47.065 74.545 1.00 24.92 119 GLY C C 1
ATOM 5592 O O . GLY C 1 120 ? 61.803 47.162 73.295 1.00 26.35 119 GLY C O 1
ATOM 5593 N N . LEU C 1 121 ? 61.482 48.060 75.353 1.00 25.47 120 LEU C N 1
ATOM 5594 C CA . LEU C 1 121 ? 60.987 49.346 74.818 1.00 24.41 120 LEU C CA 1
ATOM 5595 C C . LEU C 1 121 ? 62.080 50.394 74.806 1.00 24.30 120 LEU C C 1
ATOM 5596 O O . LEU C 1 121 ? 61.962 51.411 74.130 1.00 27.23 120 LEU C O 1
ATOM 5601 N N . TYR C 1 122 ? 63.134 50.131 75.560 1.00 25.96 121 TYR C N 1
ATOM 5602 C CA . TYR C 1 122 ? 64.260 51.087 75.691 1.00 27.12 121 TYR C CA 1
ATOM 5603 C C . TYR C 1 122 ? 64.893 51.526 74.388 1.00 30.07 121 TYR C C 1
ATOM 5604 O O . TYR C 1 122 ? 65.360 52.670 74.301 1.00 32.31 121 TYR C O 1
ATOM 5613 N N . PRO C 1 123 ? 64.932 50.660 73.369 1.00 29.85 122 PRO C N 1
ATOM 5614 C CA . PRO C 1 123 ? 65.499 51.156 72.117 1.00 31.08 122 PRO C CA 1
ATOM 5615 C C . PRO C 1 123 ? 64.777 52.368 71.485 1.00 31.99 122 PRO C C 1
ATOM 5616 O O . PRO C 1 123 ? 65.340 53.030 70.614 1.00 30.08 122 PRO C O 1
ATOM 5628 N N . LEU C 1 125 ? 64.216 55.037 72.895 1.00 34.93 124 LEU C N 1
ATOM 5629 C CA . LEU C 1 125 ? 64.963 56.178 73.407 1.00 37.91 124 LEU C CA 1
ATOM 5630 C C . LEU C 1 125 ? 66.013 56.667 72.408 1.00 41.02 124 LEU C C 1
ATOM 5631 O O . LEU C 1 125 ? 66.601 57.720 72.594 1.00 41.75 124 LEU C O 1
ATOM 5636 N N . GLU C 1 126 ? 66.234 55.914 71.344 1.00 43.86 125 GLU C N 1
ATOM 5637 C CA . GLU C 1 126 ? 67.172 56.310 70.314 1.00 48.19 125 GLU C CA 1
ATOM 5638 C C . GLU C 1 126 ? 66.497 57.143 69.231 1.00 48.46 125 GLU C C 1
ATOM 5639 O O . GLU C 1 126 ? 67.169 57.875 68.530 1.00 50.00 125 GLU C O 1
ATOM 5645 N N . ARG C 1 127 ? 65.188 57.009 69.050 1.00 48.79 126 ARG C N 1
ATOM 5646 C CA . ARG C 1 127 ? 64.491 57.831 68.075 1.00 49.55 126 ARG C CA 1
ATOM 5647 C C . ARG C 1 127 ? 63.886 59.036 68.776 1.00 49.93 126 ARG C C 1
ATOM 5648 O O . ARG C 1 127 ? 63.835 60.115 68.215 1.00 51.95 126 ARG C O 1
ATOM 5653 N N . PHE C 1 128 ? 63.432 58.859 70.007 1.00 49.81 127 PHE C N 1
ATOM 5654 C CA . PHE C 1 128 ? 62.794 59.944 70.739 1.00 49.39 127 PHE C CA 1
ATOM 5655 C C . PHE C 1 128 ? 63.686 60.320 71.893 1.00 50.10 127 PHE C C 1
ATOM 5656 O O . PHE C 1 128 ? 63.835 59.557 72.851 1.00 49.71 127 PHE C O 1
ATOM 5664 N N . LYS C 1 129 ? 64.266 61.513 71.796 1.00 50.93 128 LYS C N 1
ATOM 5665 C CA . LYS C 1 129 ? 65.206 62.014 72.792 1.00 51.42 128 LYS C CA 1
ATOM 5666 C C . LYS C 1 129 ? 64.618 63.029 73.792 1.00 51.73 128 LYS C C 1
ATOM 5667 O O . LYS C 1 129 ? 65.140 63.157 74.912 1.00 53.03 128 LYS C O 1
ATOM 5669 N N . GLU C 1 130 ? 63.553 63.741 73.397 1.00 50.33 129 GLU C N 1
ATOM 5670 C CA . GLU C 1 130 ? 62.917 64.758 74.253 1.00 48.82 129 GLU C CA 1
ATOM 5671 C C . GLU C 1 130 ? 61.503 64.330 74.627 1.00 45.45 129 GLU C C 1
ATOM 5672 O O . GLU C 1 130 ? 60.748 63.895 73.762 1.00 44.81 129 GLU C O 1
ATOM 5674 N N . PHE C 1 131 ? 61.164 64.428 75.914 1.00 41.43 130 PHE C N 1
ATOM 5675 C CA . PHE C 1 131 ? 59.836 64.055 76.402 1.00 40.01 130 PHE C CA 1
ATOM 5676 C C . PHE C 1 131 ? 59.250 65.169 77.268 1.00 40.91 130 PHE C C 1
ATOM 5677 O O . PHE C 1 131 ? 59.961 65.793 78.040 1.00 42.73 130 PHE C O 1
ATOM 5685 N N . ALA C 1 132 ? 57.951 65.405 77.149 1.00 39.38 131 ALA C N 1
ATOM 5686 C CA . ALA C 1 132 ? 57.292 66.449 77.930 1.00 38.49 131 ALA C CA 1
ATOM 5687 C C . ALA C 1 132 ? 57.141 66.066 79.394 1.00 38.77 131 ALA C C 1
ATOM 5688 O O . ALA C 1 132 ? 57.119 66.948 80.248 1.00 40.51 131 ALA C O 1
ATOM 5690 N N . HIS C 1 133 ? 57.018 64.763 79.679 1.00 36.95 132 HIS C N 1
ATOM 5691 C CA . HIS C 1 133 ? 56.794 64.271 81.032 1.00 35.05 132 HIS C CA 1
ATOM 5692 C C . HIS C 1 133 ? 57.864 63.298 81.440 1.00 34.75 132 HIS C C 1
ATOM 5693 O O . HIS C 1 133 ? 58.327 62.491 80.629 1.00 34.95 132 HIS C O 1
ATOM 5700 N N . GLY C 1 134 ? 58.213 63.368 82.719 1.00 34.26 133 GLY C N 1
ATOM 5701 C CA . GLY C 1 134 ? 59.266 62.566 83.301 1.00 34.61 133 GLY C CA 1
ATOM 5702 C C . GLY C 1 134 ? 59.029 61.088 83.236 1.00 33.58 133 GLY C C 1
ATOM 5703 O O . GLY C 1 134 ? 59.979 60.308 83.030 1.00 36.12 133 GLY C O 1
ATOM 5704 N N . TRP C 1 135 ? 57.763 60.698 83.361 1.00 31.63 134 TRP C N 1
ATOM 5705 C CA . TRP C 1 135 ? 57.427 59.281 83.378 1.00 29.93 134 TRP C CA 1
ATOM 5706 C C . TRP C 1 135 ? 57.784 58.596 82.058 1.00 29.42 134 TRP C C 1
ATOM 5707 O O . TRP C 1 135 ? 58.180 57.449 82.059 1.00 31.39 134 TRP C O 1
ATOM 5718 N N . GLU C 1 136 ? 57.709 59.317 80.951 1.00 30.72 135 GLU C N 1
ATOM 5719 C CA . GLU C 1 136 ? 57.895 58.716 79.647 1.00 29.99 135 GLU C CA 1
ATOM 5720 C C . GLU C 1 136 ? 59.249 58.057 79.520 1.00 31.56 135 GLU C C 1
ATOM 5721 O O . GLU C 1 136 ? 59.313 56.883 79.191 1.00 29.71 135 GLU C O 1
ATOM 5727 N N . ARG C 1 137 ? 60.318 58.809 79.775 1.00 31.66 136 ARG C N 1
ATOM 5728 C CA . ARG C 1 137 ? 61.665 58.236 79.706 1.00 33.46 136 ARG C CA 1
ATOM 5729 C C . ARG C 1 137 ? 61.825 57.064 80.661 1.00 31.51 136 ARG C C 1
ATOM 5730 O O . ARG C 1 137 ? 62.431 56.045 80.315 1.00 31.60 136 ARG C O 1
ATOM 5738 N N . GLU C 1 138 ? 61.251 57.178 81.845 1.00 31.54 137 GLU C N 1
ATOM 5739 C CA . GLU C 1 138 ? 61.366 56.115 82.802 1.00 32.58 137 GLU C CA 1
ATOM 5740 C C . GLU C 1 138 ? 60.602 54.859 82.379 1.00 31.18 137 GLU C C 1
ATOM 5741 O O . GLU C 1 138 ? 61.080 53.757 82.556 1.00 27.99 137 GLU C O 1
ATOM 5747 N N . HIS C 1 139 ? 59.416 55.047 81.834 1.00 30.34 138 HIS C N 1
ATOM 5748 C CA . HIS C 1 139 ? 58.617 53.943 81.311 1.00 28.86 138 HIS C CA 1
ATOM 5749 C C . HIS C 1 139 ? 59.460 53.126 80.286 1.00 28.25 138 HIS C C 1
ATOM 5750 O O . HIS C 1 139 ? 59.532 51.878 80.317 1.00 26.30 138 HIS C O 1
ATOM 5757 N N . LEU C 1 140 ? 60.178 53.845 79.438 1.00 26.10 139 LEU C N 1
ATOM 5758 C CA . LEU C 1 140 ? 60.962 53.203 78.427 1.00 28.69 139 LEU C CA 1
ATOM 5759 C C . LEU C 1 140 ? 62.249 52.537 78.957 1.00 29.94 139 LEU C C 1
ATOM 5760 O O . LEU C 1 140 ? 62.562 51.396 78.564 1.00 29.06 139 LEU C O 1
ATOM 5765 N N . GLU C 1 141 ? 62.987 53.236 79.824 1.00 29.37 140 GLU C N 1
ATOM 5766 C CA A GLU C 1 141 ? 64.234 52.670 80.339 0.50 29.76 140 GLU C CA 1
ATOM 5767 C CA B GLU C 1 141 ? 64.228 52.723 80.411 0.50 30.42 140 GLU C CA 1
ATOM 5768 C C . GLU C 1 141 ? 63.970 51.504 81.262 1.00 30.37 140 GLU C C 1
ATOM 5769 O O . GLU C 1 141 ? 64.687 50.495 81.191 1.00 29.92 140 GLU C O 1
ATOM 5780 N N . ARG C 1 142 ? 62.956 51.628 82.096 1.00 28.98 141 ARG C N 1
ATOM 5781 C CA . ARG C 1 142 ? 62.617 50.580 83.042 1.00 29.87 141 ARG C CA 1
ATOM 5782 C C . ARG C 1 142 ? 62.173 49.278 82.425 1.00 27.97 141 ARG C C 1
ATOM 5783 O O . ARG C 1 142 ? 62.189 48.257 83.115 1.00 27.87 141 ARG C O 1
ATOM 5791 N N . SER C 1 143 ? 61.823 49.288 81.137 1.00 25.58 142 SER C N 1
ATOM 5792 C CA . SER C 1 143 ? 61.483 48.046 80.447 1.00 24.67 142 SER C CA 1
ATOM 5793 C C . SER C 1 143 ? 62.687 47.101 80.337 1.00 26.05 142 SER C C 1
ATOM 5794 O O . SER C 1 143 ? 62.506 45.879 80.194 1.00 26.75 142 SER C O 1
ATOM 5797 N N . ARG C 1 144 ? 63.889 47.661 80.416 1.00 27.52 143 ARG C N 1
ATOM 5798 C CA . ARG C 1 144 ? 65.118 46.887 80.362 1.00 27.20 143 ARG C CA 1
ATOM 5799 C C . ARG C 1 144 ? 65.193 45.885 81.508 1.00 27.12 143 ARG C C 1
ATOM 5800 O O . ARG C 1 144 ? 65.591 44.732 81.329 1.00 25.70 143 ARG C O 1
ATOM 5808 N N . ASP C 1 145 ? 64.748 46.287 82.680 1.00 27.93 144 ASP C N 1
ATOM 5809 C CA . ASP C 1 145 ? 64.890 45.443 83.837 1.00 31.40 144 ASP C CA 1
ATOM 5810 C C . ASP C 1 145 ? 63.596 44.846 84.365 1.00 31.09 144 ASP C C 1
ATOM 5811 O O . ASP C 1 145 ? 63.549 44.317 85.470 1.00 30.51 144 ASP C O 1
ATOM 5816 N N . LEU C 1 146 ? 62.567 44.856 83.543 1.00 32.21 145 LEU C N 1
ATOM 5817 C CA . LEU C 1 146 ? 61.285 44.318 83.968 1.00 34.79 145 LEU C CA 1
ATOM 5818 C C . LEU C 1 146 ? 60.786 43.134 83.122 1.00 33.40 145 LEU C C 1
ATOM 5819 O O . LEU C 1 146 ? 61.112 42.956 81.926 1.00 33.00 145 LEU C O 1
ATOM 5824 N N . VAL C 1 147 ? 60.051 42.270 83.797 1.00 31.56 146 VAL C N 1
ATOM 5825 C CA . VAL C 1 147 ? 59.432 41.156 83.139 1.00 30.47 146 VAL C CA 1
ATOM 5826 C C . VAL C 1 147 ? 57.920 41.422 83.114 1.00 30.26 146 VAL C C 1
ATOM 5827 O O . VAL C 1 147 ? 57.381 41.874 84.106 1.00 31.09 146 VAL C O 1
ATOM 5831 N N . PHE C 1 148 ? 57.281 41.188 81.977 1.00 28.53 147 PHE C N 1
ATOM 5832 C CA . PHE C 1 148 ? 55.841 41.220 81.848 1.00 29.76 147 PHE C CA 1
ATOM 5833 C C . PHE C 1 148 ? 55.429 39.832 82.332 1.00 30.20 147 PHE C C 1
ATOM 5834 O O . PHE C 1 148 ? 55.583 38.869 81.602 1.00 30.28 147 PHE C O 1
ATOM 5836 N N . LYS C 1 149 ? 54.945 39.727 83.560 1.00 31.02 148 LYS C N 1
ATOM 5837 C CA . LYS C 1 149 ? 54.587 38.439 84.148 1.00 30.60 148 LYS C CA 1
ATOM 5838 C C . LYS C 1 149 ? 53.171 37.930 83.840 1.00 30.74 148 LYS C C 1
ATOM 5839 O O . LYS C 1 149 ? 52.174 38.583 84.148 1.00 31.18 148 LYS C O 1
ATOM 5845 N N . ASN C 1 150 ? 53.102 36.746 83.221 1.00 29.51 149 ASN C N 1
ATOM 5846 C CA A ASN C 1 150 ? 51.850 36.063 82.911 0.50 26.75 149 ASN C CA 1
ATOM 5847 C CA B ASN C 1 150 ? 51.820 36.071 83.001 0.50 26.72 149 ASN C CA 1
ATOM 5848 C C . ASN C 1 150 ? 52.160 34.583 83.062 1.00 25.53 149 ASN C C 1
ATOM 5849 O O . ASN C 1 150 ? 52.367 33.899 82.067 1.00 23.66 149 ASN C O 1
ATOM 5858 N N . THR C 1 151 ? 52.277 34.117 84.291 1.00 22.81 150 THR C N 1
ATOM 5859 C CA . THR C 1 151 ? 52.593 32.729 84.574 1.00 21.74 150 THR C CA 1
ATOM 5860 C C . THR C 1 151 ? 51.413 31.816 84.267 1.00 21.90 150 THR C C 1
ATOM 5861 O O . THR C 1 151 ? 50.310 32.245 83.956 1.00 22.55 150 THR C O 1
ATOM 5865 N N . PHE C 1 152 ? 51.686 30.538 84.287 1.00 19.41 151 PHE C N 1
ATOM 5866 C CA . PHE C 1 152 ? 50.634 29.581 84.020 1.00 20.65 151 PHE C CA 1
ATOM 5867 C C . PHE C 1 152 ? 49.483 29.701 85.048 1.00 21.20 151 PHE C C 1
ATOM 5868 O O . PHE C 1 152 ? 48.292 29.395 84.748 1.00 22.77 151 PHE C O 1
ATOM 5876 N N . ALA C 1 153 ? 49.851 30.067 86.260 1.00 20.04 152 ALA C N 1
ATOM 5877 C CA . ALA C 1 153 ? 48.887 30.324 87.347 1.00 21.17 152 ALA C CA 1
ATOM 5878 C C . ALA C 1 153 ? 48.073 31.571 87.050 1.00 21.91 152 ALA C C 1
ATOM 5879 O O . ALA C 1 153 ? 46.877 31.595 87.240 1.00 22.52 152 ALA C O 1
ATOM 5881 N N . ASP C 1 154 ? 48.729 32.639 86.585 1.00 20.49 153 ASP C N 1
ATOM 5882 C CA . ASP C 1 154 ? 48.045 33.875 86.229 1.00 20.56 153 ASP C CA 1
ATOM 5883 C C . ASP C 1 154 ? 47.087 33.675 85.096 1.00 21.30 153 ASP C C 1
ATOM 5884 O O . ASP C 1 154 ? 45.972 34.179 85.115 1.00 22.57 153 ASP C O 1
ATOM 5889 N N . ILE C 1 155 ? 47.532 32.974 84.066 1.00 20.00 154 ILE C N 1
ATOM 5890 C CA . ILE C 1 155 ? 46.680 32.712 82.910 1.00 21.05 154 ILE C CA 1
ATOM 5891 C C . ILE C 1 155 ? 45.470 31.911 83.329 1.00 21.13 154 ILE C C 1
ATOM 5892 O O . ILE C 1 155 ? 44.374 32.263 82.940 1.00 20.59 154 ILE C O 1
ATOM 5897 N N . GLU C 1 156 ? 45.676 30.874 84.120 1.00 24.47 155 GLU C N 1
ATOM 5898 C CA . GLU C 1 156 ? 44.562 30.052 84.615 1.00 25.62 155 GLU C CA 1
ATOM 5899 C C . GLU C 1 156 ? 43.564 30.957 85.337 1.00 26.04 155 GLU C C 1
ATOM 5900 O O . GLU C 1 156 ? 42.354 30.845 85.142 1.00 26.63 155 GLU C O 1
ATOM 5906 N N . PHE C 1 157 ? 44.073 31.911 86.108 1.00 25.04 156 PHE C N 1
ATOM 5907 C CA . PHE C 1 157 ? 43.226 32.798 86.904 1.00 25.82 156 PHE C CA 1
ATOM 5908 C C . PHE C 1 157 ? 42.384 33.704 86.039 1.00 25.20 156 PHE C C 1
ATOM 5909 O O . PHE C 1 157 ? 41.177 33.879 86.267 1.00 24.04 156 PHE C O 1
ATOM 5917 N N . ILE C 1 158 ? 43.026 34.329 85.066 1.00 24.75 157 ILE C N 1
ATOM 5918 C CA . ILE C 1 158 ? 42.315 35.171 84.112 1.00 25.83 157 ILE C CA 1
ATOM 5919 C C . ILE C 1 158 ? 41.241 34.357 83.313 1.00 25.39 157 ILE C C 1
ATOM 5920 O O . ILE C 1 158 ? 40.097 34.804 83.169 1.00 24.96 157 ILE C O 1
ATOM 5925 N N . LEU C 1 159 ? 41.598 33.180 82.810 1.00 24.87 158 LEU C N 1
ATOM 5926 C CA . LEU C 1 159 ? 40.678 32.355 82.036 1.00 25.78 158 LEU C CA 1
ATOM 5927 C C . LEU C 1 159 ? 39.415 32.032 82.857 1.00 25.93 158 LEU C C 1
ATOM 5928 O O . LEU C 1 159 ? 38.297 32.123 82.351 1.00 25.04 158 LEU C O 1
ATOM 5933 N N . LYS C 1 160 ? 39.620 31.697 84.120 1.00 27.12 159 LYS C N 1
ATOM 5934 C CA . LYS C 1 160 ? 38.516 31.336 85.017 1.00 29.07 159 LYS C CA 1
ATOM 5935 C C . LYS C 1 160 ? 37.661 32.556 85.398 1.00 28.74 159 LYS C C 1
ATOM 5936 O O . LYS C 1 160 ? 36.445 32.535 85.285 1.00 28.09 159 LYS C O 1
ATOM 5939 N N . THR C 1 161 ? 38.321 33.634 85.792 1.00 28.72 160 THR C N 1
ATOM 5940 C CA . THR C 1 161 ? 37.659 34.799 86.320 1.00 29.68 160 THR C CA 1
ATOM 5941 C C . THR C 1 161 ? 36.891 35.539 85.232 1.00 30.47 160 THR C C 1
ATOM 5942 O O . THR C 1 161 ? 35.673 35.754 85.356 1.00 31.39 160 THR C O 1
ATOM 5946 N N . CYS C 1 162 ? 37.585 35.933 84.172 1.00 29.36 161 CYS C N 1
ATOM 5947 C CA . CYS C 1 162 ? 36.920 36.632 83.065 1.00 28.54 161 CYS C CA 1
ATOM 5948 C C . CYS C 1 162 ? 36.011 35.709 82.265 1.00 28.18 161 CYS C C 1
ATOM 5949 O O . CYS C 1 162 ? 34.925 36.094 81.867 1.00 27.21 161 CYS C O 1
ATOM 5952 N N . GLY C 1 163 ? 36.446 34.484 82.017 1.00 26.58 162 GLY C N 1
ATOM 5953 C CA . GLY C 1 163 ? 35.641 33.573 81.253 1.00 25.90 162 GLY C CA 1
ATOM 5954 C C . GLY C 1 163 ? 34.289 33.295 81.900 1.00 27.03 162 GLY C C 1
ATOM 5955 O O . GLY C 1 163 ? 33.299 33.121 81.189 1.00 24.92 162 GLY C O 1
ATOM 5956 N N . GLY C 1 164 ? 34.274 33.266 83.235 1.00 26.12 163 GLY C N 1
ATOM 5957 C CA . GLY C 1 164 ? 33.062 33.005 84.026 1.00 27.85 163 GLY C CA 1
ATOM 5958 C C . GLY C 1 164 ? 31.951 33.985 83.760 1.00 27.70 163 GLY C C 1
ATOM 5959 O O . GLY C 1 164 ? 30.759 33.656 83.856 1.00 25.28 163 GLY C O 1
ATOM 5960 N N . ASN C 1 165 ? 32.352 35.200 83.387 1.00 27.19 164 ASN C N 1
ATOM 5961 C CA . ASN C 1 165 ? 31.446 36.289 83.059 1.00 27.36 164 ASN C CA 1
ATOM 5962 C C . ASN C 1 165 ? 31.017 36.337 81.596 1.00 24.28 164 ASN C C 1
ATOM 5963 O O . ASN C 1 165 ? 30.302 37.258 81.173 1.00 26.39 164 ASN C O 1
ATOM 5968 N N . GLY C 1 166 ? 31.520 35.426 80.801 1.00 20.46 165 GLY C N 1
ATOM 5969 C CA . GLY C 1 166 ? 31.177 35.400 79.396 1.00 20.41 165 GLY C CA 1
ATOM 5970 C C . GLY C 1 166 ? 32.065 36.230 78.513 1.00 22.82 165 GLY C C 1
ATOM 5971 O O . GLY C 1 166 ? 31.827 36.347 77.316 1.00 23.37 165 GLY C O 1
ATOM 5972 N N . THR C 1 167 ? 33.119 36.742 79.122 1.00 21.62 166 THR C N 1
ATOM 5973 C CA . THR C 1 167 ? 34.155 37.475 78.388 1.00 21.20 166 THR C CA 1
ATOM 5974 C C . THR C 1 167 ? 34.976 36.436 77.642 1.00 21.80 166 THR C C 1
ATOM 5975 O O . THR C 1 167 ? 35.350 35.381 78.202 1.00 21.86 166 THR C O 1
ATOM 5979 N N . ARG C 1 168 ? 35.223 36.703 76.361 1.00 20.00 167 ARG C N 1
ATOM 5980 C CA . ARG C 1 168 ? 36.034 35.858 75.530 1.00 20.53 167 ARG C CA 1
ATOM 5981 C C . ARG C 1 168 ? 37.342 36.587 75.354 1.00 20.82 167 ARG C C 1
ATOM 5982 O O . ARG C 1 168 ? 37.420 37.775 75.639 1.00 20.01 167 ARG C O 1
ATOM 5990 N N . PHE C 1 169 ? 38.355 35.853 74.933 1.00 21.23 168 PHE C N 1
ATOM 5991 C CA . PHE C 1 169 ? 39.690 36.411 74.852 1.00 21.61 168 PHE C CA 1
ATOM 5992 C C . PHE C 1 169 ? 40.268 36.641 73.484 1.00 22.41 168 PHE C C 1
ATOM 5993 O O . PHE C 1 169 ? 40.063 35.839 72.565 1.00 23.38 168 PHE C O 1
ATOM 6001 N N . GLU C 1 170 ? 41.041 37.737 73.393 1.00 22.05 169 GLU C N 1
ATOM 6002 C CA . GLU C 1 170 ? 41.937 37.991 72.274 1.00 22.61 169 GLU C CA 1
ATOM 6003 C C . GLU C 1 170 ? 43.270 37.480 72.843 1.00 20.92 169 GLU C C 1
ATOM 6004 O O . GLU C 1 170 ? 43.895 38.126 73.743 1.00 20.37 169 GLU C O 1
ATOM 6010 N N . PHE C 1 171 ? 43.627 36.255 72.445 1.00 21.85 170 PHE C N 1
ATOM 6011 C CA . PHE C 1 171 ? 44.855 35.588 72.893 1.00 20.04 170 PHE C CA 1
ATOM 6012 C C . PHE C 1 171 ? 46.033 36.200 72.169 1.00 20.30 170 PHE C C 1
ATOM 6013 O O . PHE C 1 171 ? 46.248 35.961 70.982 1.00 20.42 170 PHE C O 1
ATOM 6021 N N . GLU C 1 172 ? 46.795 36.969 72.910 1.00 21.15 171 GLU C N 1
ATOM 6022 C CA . GLU C 1 172 ? 47.922 37.707 72.324 1.00 21.71 171 GLU C CA 1
ATOM 6023 C C . GLU C 1 172 ? 49.133 36.790 72.422 1.00 19.84 171 GLU C C 1
ATOM 6024 O O . GLU C 1 172 ? 49.621 36.458 73.489 1.00 19.74 171 GLU C O 1
ATOM 6030 N N . CYS C 1 173 ? 49.582 36.352 71.269 1.00 20.19 172 CYS C N 1
ATOM 6031 C CA . CYS C 1 173 ? 50.651 35.364 71.200 1.00 20.77 172 CYS C CA 1
ATOM 6032 C C . CYS C 1 173 ? 51.813 35.985 70.484 1.00 17.40 172 CYS C C 1
ATOM 6033 O O . CYS C 1 173 ? 51.730 36.141 69.283 1.00 17.84 172 CYS C O 1
ATOM 6036 N N . TYR C 1 174 ? 52.900 36.173 71.211 1.00 19.30 173 TYR C N 1
ATOM 6037 C CA . TYR C 1 174 ? 54.102 36.867 70.724 1.00 20.00 173 TYR C CA 1
ATOM 6038 C C . TYR C 1 174 ? 55.167 35.914 70.211 1.00 19.52 173 TYR C C 1
ATOM 6039 O O . TYR C 1 174 ? 56.176 36.333 69.746 1.00 19.45 173 TYR C O 1
ATOM 6048 N N . ASP C 1 175 ? 54.984 34.594 70.311 1.00 15.85 174 ASP C N 1
ATOM 6049 C CA . ASP C 1 175 ? 55.976 33.752 69.822 1.00 16.54 174 ASP C CA 1
ATOM 6050 C C . ASP C 1 175 ? 55.355 32.354 69.809 1.00 17.65 174 ASP C C 1
ATOM 6051 O O . ASP C 1 175 ? 54.275 32.217 70.338 1.00 18.67 174 ASP C O 1
ATOM 6056 N N . THR C 1 176 ? 56.072 31.380 69.269 1.00 18.02 175 THR C N 1
ATOM 6057 C CA . THR C 1 176 ? 55.544 29.977 69.184 1.00 20.26 175 THR C CA 1
ATOM 6058 C C . THR C 1 176 ? 55.140 29.431 70.510 1.00 21.11 175 THR C C 1
ATOM 6059 O O . THR C 1 176 ? 54.112 28.668 70.637 1.00 20.38 175 THR C O 1
ATOM 6063 N N . SER C 1 177 ? 55.950 29.706 71.518 1.00 21.64 176 SER C N 1
ATOM 6064 C CA . SER C 1 177 ? 55.650 29.177 72.854 1.00 22.65 176 SER C CA 1
ATOM 6065 C C . SER C 1 177 ? 54.263 29.558 73.372 1.00 20.54 176 SER C C 1
ATOM 6066 O O . SER C 1 177 ? 53.606 28.778 74.069 1.00 20.70 176 SER C O 1
ATOM 6069 N N . HIS C 1 178 ? 53.815 30.755 73.042 1.00 19.15 177 HIS C N 1
ATOM 6070 C CA . HIS C 1 178 ? 52.489 31.228 73.439 1.00 21.79 177 HIS C CA 1
ATOM 6071 C C . HIS C 1 178 ? 51.363 30.371 72.810 1.00 20.74 177 HIS C C 1
ATOM 6072 O O . HIS C 1 178 ? 50.342 30.126 73.461 1.00 23.69 177 HIS C O 1
ATOM 6079 N N . LEU C 1 179 ? 51.540 29.940 71.549 1.00 20.72 178 LEU C N 1
ATOM 6080 C CA . LEU C 1 179 ? 50.603 29.053 70.907 1.00 20.89 178 LEU C CA 1
ATOM 6081 C C . LEU C 1 179 ? 50.591 27.714 71.640 1.00 19.98 178 LEU C C 1
ATOM 6082 O O . LEU C 1 179 ? 49.519 27.188 71.916 1.00 20.29 178 LEU C O 1
ATOM 6087 N N . TYR C 1 180 ? 51.780 27.204 71.988 1.00 19.75 179 TYR C N 1
ATOM 6088 C CA . TYR C 1 180 ? 51.866 25.963 72.731 1.00 18.31 179 TYR C CA 1
ATOM 6089 C C . TYR C 1 180 ? 51.309 26.174 74.115 1.00 20.45 179 TYR C C 1
ATOM 6090 O O . TYR C 1 180 ? 50.648 25.291 74.648 1.00 16.89 179 TYR C O 1
ATOM 6099 N N . ASN C 1 181 ? 51.525 27.346 74.709 1.00 18.23 180 ASN C N 1
ATOM 6100 C CA . ASN C 1 181 ? 50.932 27.625 76.019 1.00 20.28 180 ASN C CA 1
ATOM 6101 C C . ASN C 1 181 ? 49.402 27.604 75.947 1.00 18.95 180 ASN C C 1
ATOM 6102 O O . ASN C 1 181 ? 48.773 27.141 76.858 1.00 23.45 180 ASN C O 1
ATOM 6107 N N . LEU C 1 182 ? 48.822 28.114 74.867 1.00 18.21 181 LEU C N 1
ATOM 6108 C CA . LEU C 1 182 ? 47.359 28.126 74.713 1.00 20.16 181 LEU C CA 1
ATOM 6109 C C . LEU C 1 182 ? 46.887 26.694 74.546 1.00 19.99 181 LEU C C 1
ATOM 6110 O O . LEU C 1 182 ? 45.885 26.313 75.128 1.00 20.76 181 LEU C O 1
ATOM 6115 N N . ALA C 1 183 ? 47.593 25.922 73.715 1.00 19.80 182 ALA C N 1
ATOM 6116 C CA . ALA C 1 183 ? 47.219 24.457 73.539 1.00 21.36 182 ALA C CA 1
ATOM 6117 C C . ALA C 1 183 ? 47.207 23.724 74.856 1.00 21.10 182 ALA C C 1
ATOM 6118 O O . ALA C 1 183 ? 46.355 22.820 75.073 1.00 21.28 182 ALA C O 1
ATOM 6120 N N . HIS C 1 184 ? 48.119 24.048 75.752 1.00 21.19 183 HIS C N 1
ATOM 6121 C CA . HIS C 1 184 ? 48.123 23.451 77.068 1.00 21.04 183 HIS C CA 1
ATOM 6122 C C . HIS C 1 184 ? 46.809 23.684 77.788 1.00 22.00 183 HIS C C 1
ATOM 6123 O O . HIS C 1 184 ? 46.241 22.776 78.402 1.00 22.73 183 HIS C O 1
ATOM 6130 N N . PHE C 1 185 ? 46.331 24.916 77.764 1.00 19.73 184 PHE C N 1
ATOM 6131 C CA . PHE C 1 185 ? 45.049 25.250 78.394 1.00 22.48 184 PHE C CA 1
ATOM 6132 C C . PHE C 1 185 ? 43.850 24.668 77.661 1.00 22.92 184 PHE C C 1
ATOM 6133 O O . PHE C 1 185 ? 42.882 24.277 78.290 1.00 24.89 184 PHE C O 1
ATOM 6141 N N . VAL C 1 186 ? 43.916 24.601 76.339 1.00 22.11 185 VAL C N 1
ATOM 6142 C CA . VAL C 1 186 ? 42.851 23.981 75.547 1.00 22.34 185 VAL C CA 1
ATOM 6143 C C . VAL C 1 186 ? 42.790 22.495 75.897 1.00 25.10 185 VAL C C 1
ATOM 6144 O O . VAL C 1 186 ? 41.714 21.935 76.138 1.00 26.26 185 VAL C O 1
ATOM 6148 N N . ASP C 1 187 ? 43.932 21.859 76.005 1.00 26.05 186 ASP C N 1
ATOM 6149 C CA . ASP C 1 187 ? 43.943 20.436 76.388 1.00 29.05 186 ASP C CA 1
ATOM 6150 C C . ASP C 1 187 ? 43.438 20.182 77.795 1.00 31.90 186 ASP C C 1
ATOM 6151 O O . ASP C 1 187 ? 42.906 19.112 78.058 1.00 31.44 186 ASP C O 1
ATOM 6156 N N . ARG C 1 188 ? 43.597 21.154 78.694 1.00 31.34 187 ARG C N 1
ATOM 6157 C CA . ARG C 1 188 ? 43.058 21.034 80.048 1.00 30.98 187 ARG C CA 1
ATOM 6158 C C . ARG C 1 188 ? 41.591 21.459 80.081 1.00 30.87 187 ARG C C 1
ATOM 6159 O O . ARG C 1 188 ? 40.979 21.522 81.159 1.00 32.46 187 ARG C O 1
ATOM 6167 N N . LYS C 1 189 ? 41.026 21.786 78.925 1.00 31.42 188 LYS C N 1
ATOM 6168 C CA . LYS C 1 189 ? 39.626 22.157 78.823 1.00 32.53 188 LYS C CA 1
ATOM 6169 C C . LYS C 1 189 ? 39.286 23.444 79.587 1.00 34.13 188 LYS C C 1
ATOM 6170 O O . LYS C 1 189 ? 38.160 23.624 80.050 1.00 34.07 188 LYS C O 1
ATOM 6173 N N . LEU C 1 190 ? 40.264 24.358 79.675 1.00 33.11 189 LEU C N 1
ATOM 6174 C CA . LEU C 1 190 ? 40.116 25.652 80.357 1.00 32.34 189 LEU C CA 1
ATOM 6175 C C . LEU C 1 190 ? 39.833 26.820 79.418 1.00 30.69 189 LEU C C 1
ATOM 6176 O O . LEU C 1 190 ? 39.519 27.925 79.842 1.00 29.86 189 LEU C O 1
ATOM 6181 N N . ALA C 1 191 ? 39.916 26.560 78.118 1.00 31.27 190 ALA C N 1
ATOM 6182 C CA . ALA C 1 191 ? 39.525 27.523 77.091 1.00 30.95 190 ALA C CA 1
ATOM 6183 C C . ALA C 1 191 ? 38.664 26.792 76.056 1.00 30.65 190 ALA C C 1
ATOM 6184 O O . ALA C 1 191 ? 39.007 25.692 75.649 1.00 32.68 190 ALA C O 1
ATOM 6186 N N . THR C 1 192 ? 37.582 27.410 75.600 1.00 31.57 191 THR C N 1
ATOM 6187 C CA . THR C 1 192 ? 36.680 26.753 74.636 1.00 33.08 191 THR C CA 1
ATOM 6188 C C . THR C 1 192 ? 36.706 27.496 73.284 1.00 30.69 191 THR C C 1
ATOM 6189 O O . THR C 1 192 ? 36.897 28.713 73.257 1.00 30.37 191 THR C O 1
ATOM 6193 N N . PRO C 1 193 ? 36.555 26.777 72.161 1.00 30.48 192 PRO C N 1
ATOM 6194 C CA . PRO C 1 193 ? 36.568 27.460 70.874 1.00 32.07 192 PRO C CA 1
ATOM 6195 C C . PRO C 1 193 ? 35.380 28.379 70.636 1.00 32.95 192 PRO C C 1
ATOM 6196 O O . PRO C 1 193 ? 34.371 28.262 71.308 1.00 31.88 192 PRO C O 1
ATOM 6200 N N . PRO C 1 194 ? 35.503 29.299 69.673 1.00 31.04 193 PRO C N 1
ATOM 6201 C CA . PRO C 1 194 ? 36.667 29.533 68.803 1.00 30.85 193 PRO C CA 1
ATOM 6202 C C . PRO C 1 194 ? 37.712 30.379 69.536 1.00 28.76 193 PRO C C 1
ATOM 6203 O O . PRO C 1 194 ? 37.340 31.185 70.395 1.00 28.92 193 PRO C O 1
ATOM 6207 N N . PHE C 1 195 ? 38.992 30.165 69.231 1.00 26.44 194 PHE C N 1
ATOM 6208 C CA . PHE C 1 195 ? 40.075 30.878 69.903 1.00 24.69 194 PHE C CA 1
ATOM 6209 C C . PHE C 1 195 ? 40.496 32.024 68.997 1.00 23.15 194 PHE C C 1
ATOM 6210 O O . PHE C 1 195 ? 40.892 31.794 67.877 1.00 21.45 194 PHE C O 1
ATOM 6218 N N . PHE C 1 196 ? 40.345 33.247 69.472 1.00 21.22 195 PHE C N 1
ATOM 6219 C CA . PHE C 1 196 ? 40.702 34.430 68.706 1.00 22.81 195 PHE C CA 1
ATOM 6220 C C . PHE C 1 196 ? 42.176 34.611 69.017 1.00 20.34 195 PHE C C 1
ATOM 6221 O O . PHE C 1 196 ? 42.548 35.063 70.113 1.00 21.57 195 PHE C O 1
ATOM 6229 N N . VAL C 1 197 ? 43.001 34.159 68.081 1.00 22.20 196 VAL C N 1
ATOM 6230 C CA . VAL C 1 197 ? 44.475 34.200 68.232 1.00 22.21 196 VAL C CA 1
ATOM 6231 C C . VAL C 1 197 ? 45.123 35.370 67.456 1.00 20.82 196 VAL C C 1
ATOM 6232 O O . VAL C 1 197 ? 45.131 35.404 66.228 1.00 22.59 196 VAL C O 1
ATOM 6236 N N . GLN C 1 198 ? 45.659 36.315 68.211 1.00 19.77 197 GLN C N 1
ATOM 6237 C CA . GLN C 1 198 ? 46.325 37.523 67.683 1.00 19.27 197 GLN C CA 1
ATOM 6238 C C . GLN C 1 198 ? 47.804 37.256 67.732 1.00 17.50 197 GLN C C 1
ATOM 6239 O O . GLN C 1 198 ? 48.391 37.259 68.817 1.00 18.37 197 GLN C O 1
ATOM 6245 N N . THR C 1 199 ? 48.412 37.005 66.587 1.00 17.61 198 THR C N 1
ATOM 6246 C CA . THR C 1 199 ? 49.829 36.667 66.549 1.00 16.89 198 THR C CA 1
ATOM 6247 C C . THR C 1 199 ? 50.507 38.032 66.398 1.00 17.20 198 THR C C 1
ATOM 6248 O O . THR C 1 199 ? 50.199 38.694 65.441 1.00 20.95 198 THR C O 1
ATOM 6252 N N . VAL C 1 200 ? 51.403 38.340 67.327 1.00 17.43 199 VAL C N 1
ATOM 6253 C CA . VAL C 1 200 ? 52.056 39.679 67.430 1.00 17.99 199 VAL C CA 1
ATOM 6254 C C . VAL C 1 200 ? 53.491 39.611 66.995 1.00 18.89 199 VAL C C 1
ATOM 6255 O O . VAL C 1 200 ? 54.307 38.919 67.633 1.00 18.19 199 VAL C O 1
ATOM 6259 N N . PHE C 1 201 ? 53.846 40.434 65.990 1.00 22.28 200 PHE C N 1
ATOM 6260 C CA . PHE C 1 201 ? 55.172 40.404 65.395 1.00 22.03 200 PHE C CA 1
ATOM 6261 C C . PHE C 1 201 ? 55.909 41.684 65.505 1.00 21.39 200 PHE C C 1
ATOM 6262 O O . PHE C 1 201 ? 55.319 42.754 65.370 1.00 23.95 200 PHE C O 1
ATOM 6270 N N . GLY C 1 202 ? 57.207 41.562 65.737 1.00 21.72 201 GLY C N 1
ATOM 6271 C CA . GLY C 1 202 ? 58.098 42.741 65.646 1.00 20.29 201 GLY C CA 1
ATOM 6272 C C . GLY C 1 202 ? 58.468 43.505 66.879 1.00 23.66 201 GLY C C 1
ATOM 6273 O O . GLY C 1 202 ? 59.109 44.552 66.767 1.00 27.66 201 GLY C O 1
ATOM 6274 N N . LEU C 1 203 ? 58.086 43.013 68.038 1.00 23.66 202 LEU C N 1
ATOM 6275 C CA . LEU C 1 203 ? 58.417 43.597 69.312 1.00 26.93 202 LEU C CA 1
ATOM 6276 C C . LEU C 1 203 ? 59.665 42.931 69.907 1.00 25.38 202 LEU C C 1
ATOM 6277 O O . LEU C 1 203 ? 59.785 41.705 69.890 1.00 24.01 202 LEU C O 1
ATOM 6282 N N . LEU C 1 204 ? 60.630 43.743 70.344 1.00 24.28 203 LEU C N 1
ATOM 6283 C CA . LEU C 1 204 ? 61.847 43.207 70.991 1.00 23.70 203 LEU C CA 1
ATOM 6284 C C . LEU C 1 204 ? 61.398 42.500 72.243 1.00 23.58 203 LEU C C 1
ATOM 6285 O O . LEU C 1 204 ? 60.770 43.088 73.138 1.00 23.97 203 LEU C O 1
ATOM 6290 N N . GLY C 1 205 ? 61.702 41.216 72.303 1.00 24.44 204 GLY C N 1
ATOM 6291 C CA . GLY C 1 205 ? 61.217 40.403 73.397 1.00 23.20 204 GLY C CA 1
ATOM 6292 C C . GLY C 1 205 ? 60.229 39.385 72.884 1.00 22.35 204 GLY C C 1
ATOM 6293 O O . GLY C 1 205 ? 59.926 38.414 73.574 1.00 22.50 204 GLY C O 1
ATOM 6294 N N . GLY C 1 206 ? 59.762 39.596 71.661 1.00 21.10 205 GLY C N 1
ATOM 6295 C CA . GLY C 1 206 ? 58.857 38.679 70.988 1.00 20.57 205 GLY C CA 1
ATOM 6296 C C . GLY C 1 206 ? 59.457 38.200 69.691 1.00 22.34 205 GLY C C 1
ATOM 6297 O O . GLY C 1 206 ? 60.642 38.477 69.386 1.00 23.52 205 GLY C O 1
ATOM 6298 N N . ILE C 1 207 ? 58.656 37.483 68.911 1.00 21.94 206 ILE C N 1
ATOM 6299 C CA . ILE C 1 207 ? 59.135 37.054 67.605 1.00 21.86 206 ILE C CA 1
ATOM 6300 C C . ILE C 1 207 ? 59.282 38.287 66.679 1.00 22.13 206 ILE C C 1
ATOM 6301 O O . ILE C 1 207 ? 58.616 39.321 66.835 1.00 20.09 206 ILE C O 1
ATOM 6306 N N . GLY C 1 208 ? 60.141 38.154 65.690 1.00 23.71 207 GLY C N 1
ATOM 6307 C CA . GLY C 1 208 ? 60.368 39.192 64.735 1.00 20.82 207 GLY C CA 1
ATOM 6308 C C . GLY C 1 208 ? 59.281 39.307 63.662 1.00 22.95 207 GLY C C 1
ATOM 6309 O O . GLY C 1 208 ? 58.250 38.611 63.685 1.00 17.90 207 GLY C O 1
ATOM 6310 N N . PRO C 1 209 ? 59.485 40.191 62.692 1.00 20.85 208 PRO C N 1
ATOM 6311 C CA . PRO C 1 209 ? 58.509 40.459 61.682 1.00 19.95 208 PRO C CA 1
ATOM 6312 C C . PRO C 1 209 ? 58.799 39.882 60.318 1.00 20.68 208 PRO C C 1
ATOM 6313 O O . PRO C 1 209 ? 58.260 40.361 59.327 1.00 21.07 208 PRO C O 1
ATOM 6317 N N . HIS C 1 210 ? 59.577 38.808 60.215 1.00 18.88 209 HIS C N 1
ATOM 6318 C CA . HIS C 1 210 ? 59.884 38.278 58.913 1.00 20.98 209 HIS C CA 1
ATOM 6319 C C . HIS C 1 210 ? 58.690 37.438 58.400 1.00 21.79 209 HIS C C 1
ATOM 6320 O O . HIS C 1 210 ? 57.982 36.814 59.195 1.00 23.93 209 HIS C O 1
ATOM 6327 N N . PRO C 1 211 ? 58.463 37.418 57.063 1.00 22.72 210 PRO C N 1
ATOM 6328 C CA . PRO C 1 211 ? 57.419 36.536 56.514 1.00 21.76 210 PRO C CA 1
ATOM 6329 C C . PRO C 1 211 ? 57.577 35.099 56.989 1.00 23.40 210 PRO C C 1
ATOM 6330 O O . PRO C 1 211 ? 56.570 34.408 57.157 1.00 22.00 210 PRO C O 1
ATOM 6334 N N . GLU C 1 212 ? 58.810 34.644 57.228 1.00 23.22 211 GLU C N 1
ATOM 6335 C CA . GLU C 1 212 ? 58.999 33.281 57.765 1.00 22.55 211 GLU C CA 1
ATOM 6336 C C . GLU C 1 212 ? 58.393 33.164 59.181 1.00 21.42 211 GLU C C 1
ATOM 6337 O O . GLU C 1 212 ? 57.819 32.115 59.528 1.00 19.57 211 GLU C O 1
ATOM 6343 N N . ASP C 1 213 ? 58.509 34.218 59.991 1.00 21.68 212 ASP C N 1
ATOM 6344 C CA . ASP C 1 213 ? 57.927 34.241 61.350 1.00 20.75 212 ASP C CA 1
ATOM 6345 C C . ASP C 1 213 ? 56.426 34.109 61.262 1.00 21.56 212 ASP C C 1
ATOM 6346 O O . ASP C 1 213 ? 55.807 33.243 61.955 1.00 19.15 212 ASP C O 1
ATOM 6351 N N . LEU C 1 214 ? 55.825 34.873 60.337 1.00 20.87 213 LEU C N 1
ATOM 6352 C CA . LEU C 1 214 ? 54.383 34.793 60.160 1.00 20.14 213 LEU C CA 1
ATOM 6353 C C . LEU C 1 214 ? 53.956 33.411 59.684 1.00 18.85 213 LEU C C 1
ATOM 6354 O O . LEU C 1 214 ? 53.004 32.838 60.215 1.00 22.21 213 LEU C O 1
ATOM 6359 N N . ALA C 1 215 ? 54.621 32.865 58.671 1.00 18.69 214 ALA C N 1
ATOM 6360 C CA . ALA C 1 215 ? 54.250 31.494 58.194 1.00 18.76 214 ALA C CA 1
ATOM 6361 C C . ALA C 1 215 ? 54.418 30.483 59.286 1.00 21.50 214 ALA C C 1
ATOM 6362 O O . ALA C 1 215 ? 53.611 29.527 59.368 1.00 22.86 214 ALA C O 1
ATOM 6364 N N . HIS C 1 216 ? 55.423 30.629 60.153 1.00 20.73 215 HIS C N 1
ATOM 6365 C CA A HIS C 1 216 ? 55.646 29.706 61.263 0.50 21.72 215 HIS C CA 1
ATOM 6366 C CA B HIS C 1 216 ? 55.575 29.604 61.204 0.50 21.87 215 HIS C CA 1
ATOM 6367 C C . HIS C 1 216 ? 54.491 29.703 62.259 1.00 20.68 215 HIS C C 1
ATOM 6368 O O . HIS C 1 216 ? 54.027 28.662 62.770 1.00 20.29 215 HIS C O 1
ATOM 6389 N N . ARG C 1 218 ? 51.400 30.619 61.691 1.00 20.35 217 ARG C N 1
ATOM 6390 C CA . ARG C 1 218 ? 50.197 30.041 61.111 1.00 21.80 217 ARG C CA 1
ATOM 6391 C C . ARG C 1 218 ? 50.282 28.516 61.102 1.00 20.68 217 ARG C C 1
ATOM 6392 O O . ARG C 1 218 ? 49.295 27.792 61.449 1.00 20.96 217 ARG C O 1
ATOM 6400 N N . ARG C 1 219 ? 51.424 27.994 60.665 1.00 21.14 218 ARG C N 1
ATOM 6401 C CA . ARG C 1 219 ? 51.501 26.490 60.571 1.00 22.18 218 ARG C CA 1
ATOM 6402 C C . ARG C 1 219 ? 51.411 25.862 61.936 1.00 21.31 218 ARG C C 1
ATOM 6403 O O . ARG C 1 219 ? 50.784 24.777 62.091 1.00 20.46 218 ARG C O 1
ATOM 6411 N N . THR C 1 220 ? 51.957 26.518 62.957 1.00 19.85 219 THR C N 1
ATOM 6412 C CA . THR C 1 220 ? 51.842 26.010 64.331 1.00 21.14 219 THR C CA 1
ATOM 6413 C C . THR C 1 220 ? 50.400 26.041 64.816 1.00 20.90 219 THR C C 1
ATOM 6414 O O . THR C 1 220 ? 49.882 25.037 65.322 1.00 19.37 219 THR C O 1
ATOM 6418 N N . ALA C 1 221 ? 49.755 27.198 64.663 1.00 21.87 220 ALA C N 1
ATOM 6419 C CA . ALA C 1 221 ? 48.332 27.370 65.073 1.00 22.18 220 ALA C CA 1
ATOM 6420 C C . ALA C 1 221 ? 47.417 26.379 64.333 1.00 22.48 220 ALA C C 1
ATOM 6421 O O . ALA C 1 221 ? 46.565 25.711 64.944 1.00 24.76 220 ALA C O 1
ATOM 6423 N N . ASP C 1 222 ? 47.649 26.229 63.024 1.00 22.46 221 ASP C N 1
ATOM 6424 C CA . ASP C 1 222 ? 46.898 25.258 62.228 1.00 23.75 221 ASP C CA 1
ATOM 6425 C C . ASP C 1 222 ? 47.052 23.852 62.789 1.00 23.09 221 ASP C C 1
ATOM 6426 O O . ASP C 1 222 ? 46.054 23.121 62.951 1.00 23.29 221 ASP C O 1
ATOM 6431 N N . ARG C 1 223 ? 48.282 23.459 63.096 1.00 21.85 222 ARG C N 1
ATOM 6432 C CA . ARG C 1 223 ? 48.497 22.106 63.655 1.00 24.20 222 ARG C CA 1
ATOM 6433 C C . ARG C 1 223 ? 47.903 21.955 65.048 1.00 25.19 222 ARG C C 1
ATOM 6434 O O . ARG C 1 223 ? 47.269 20.920 65.368 1.00 25.13 222 ARG C O 1
ATOM 6442 N N . LEU C 1 224 ? 48.063 22.962 65.890 1.00 24.70 223 LEU C N 1
ATOM 6443 C CA . LEU C 1 224 ? 47.553 22.844 67.252 1.00 23.42 223 LEU C CA 1
ATOM 6444 C C . LEU C 1 224 ? 46.044 22.986 67.404 1.00 22.67 223 LEU C C 1
ATOM 6445 O O . LEU C 1 224 ? 45.443 22.326 68.246 1.00 23.39 223 LEU C O 1
ATOM 6450 N N . PHE C 1 225 ? 45.436 23.882 66.645 1.00 22.25 224 PHE C N 1
ATOM 6451 C CA . PHE C 1 225 ? 44.003 24.158 66.803 1.00 21.97 224 PHE C CA 1
ATOM 6452 C C . PHE C 1 225 ? 43.083 23.796 65.627 1.00 21.28 224 PHE C C 1
ATOM 6453 O O . PHE C 1 225 ? 41.863 23.816 65.763 1.00 23.23 224 PHE C O 1
ATOM 6461 N N . GLY C 1 226 ? 43.638 23.484 64.476 1.00 23.24 225 GLY C N 1
ATOM 6462 C CA . GLY C 1 226 ? 42.833 23.192 63.302 1.00 24.23 225 GLY C CA 1
ATOM 6463 C C . GLY C 1 226 ? 41.848 24.285 62.927 1.00 26.78 225 GLY C C 1
ATOM 6464 O O . GLY C 1 226 ? 42.229 25.469 62.743 1.00 27.85 225 GLY C O 1
ATOM 6465 N N . ALA C 1 227 ? 40.579 23.912 62.817 1.00 25.90 226 ALA C N 1
ATOM 6466 C CA . ALA C 1 227 ? 39.512 24.863 62.457 1.00 28.13 226 ALA C CA 1
ATOM 6467 C C . ALA C 1 227 ? 38.934 25.598 63.661 1.00 27.82 226 ALA C C 1
ATOM 6468 O O . ALA C 1 227 ? 37.995 26.348 63.509 1.00 29.61 226 ALA C O 1
ATOM 6470 N N . ASP C 1 228 ? 39.487 25.395 64.847 1.00 27.59 227 ASP C N 1
ATOM 6471 C CA . ASP C 1 228 ? 38.941 25.969 66.085 1.00 27.64 227 ASP C CA 1
ATOM 6472 C C . ASP C 1 228 ? 39.466 27.351 66.466 1.00 26.81 227 ASP C C 1
ATOM 6473 O O . ASP C 1 228 ? 39.079 27.864 67.527 1.00 27.39 227 ASP C O 1
ATOM 6478 N N . TYR C 1 229 ? 40.365 27.895 65.669 1.00 25.20 228 TYR C N 1
ATOM 6479 C CA . TYR C 1 229 ? 40.840 29.265 65.945 1.00 23.94 228 TYR C CA 1
ATOM 6480 C C . TYR C 1 229 ? 40.483 30.203 64.843 1.00 23.34 228 TYR C C 1
ATOM 6481 O O . TYR C 1 229 ? 40.208 29.799 63.703 1.00 21.30 228 TYR C O 1
ATOM 6490 N N . VAL C 1 230 ? 40.545 31.506 65.168 1.00 23.42 229 VAL C N 1
ATOM 6491 C CA . VAL C 1 230 ? 40.259 32.554 64.274 1.00 23.01 229 VAL C CA 1
ATOM 6492 C C . VAL C 1 230 ? 41.553 33.397 64.382 1.00 20.04 229 VAL C C 1
ATOM 6493 O O . VAL C 1 230 ? 41.941 33.827 65.458 1.00 21.90 229 VAL C O 1
ATOM 6497 N N . TRP C 1 231 ? 42.215 33.513 63.276 1.00 20.13 230 TRP C N 1
ATOM 6498 C CA . TRP C 1 231 ? 43.541 34.167 63.231 1.00 20.58 230 TRP C CA 1
ATOM 6499 C C . TRP C 1 231 ? 43.504 35.639 62.932 1.00 20.57 230 TRP C C 1
ATOM 6500 O O . TRP C 1 231 ? 42.843 36.054 61.985 1.00 21.81 230 TRP C O 1
ATOM 6511 N N . SER C 1 232 ? 44.198 36.415 63.750 1.00 19.26 231 SER C N 1
ATOM 6512 C CA . SER C 1 232 ? 44.427 37.852 63.485 1.00 20.22 231 SER C CA 1
ATOM 6513 C C . SER C 1 232 ? 45.910 38.167 63.536 1.00 20.82 231 SER C C 1
ATOM 6514 O O . SER C 1 232 ? 46.668 37.565 64.300 1.00 22.16 231 SER C O 1
ATOM 6517 N N . ILE C 1 233 ? 46.345 39.157 62.738 1.00 21.13 232 ILE C N 1
ATOM 6518 C CA . ILE C 1 233 ? 47.723 39.515 62.633 1.00 21.02 232 ILE C CA 1
ATOM 6519 C C . ILE C 1 233 ? 47.939 40.912 63.178 1.00 20.30 232 ILE C C 1
ATOM 6520 O O . ILE C 1 233 ? 47.120 41.803 62.887 1.00 20.64 232 ILE C O 1
ATOM 6525 N N . LEU C 1 234 ? 48.966 41.054 64.014 1.00 21.36 233 LEU C N 1
ATOM 6526 C CA . LEU C 1 234 ? 49.432 42.375 64.485 1.00 19.89 233 LEU C CA 1
ATOM 6527 C C . LEU C 1 234 ? 50.918 42.552 64.175 1.00 18.84 233 LEU C C 1
ATOM 6528 O O . LEU C 1 234 ? 51.778 41.906 64.764 1.00 18.35 233 LEU C O 1
ATOM 6533 N N . GLY C 1 235 ? 51.247 43.492 63.277 1.00 20.09 234 GLY C N 1
ATOM 6534 C CA . GLY C 1 235 ? 52.608 43.771 62.986 1.00 22.13 234 GLY C CA 1
ATOM 6535 C C . GLY C 1 235 ? 52.898 45.102 63.627 1.00 22.77 234 GLY C C 1
ATOM 6536 O O . GLY C 1 235 ? 52.134 46.052 63.419 1.00 23.62 234 GLY C O 1
ATOM 6537 N N . ALA C 1 236 ? 53.952 45.157 64.453 1.00 21.50 235 ALA C N 1
ATOM 6538 C CA . ALA C 1 236 ? 54.342 46.393 65.134 1.00 21.67 235 ALA C CA 1
ATOM 6539 C C . ALA C 1 236 ? 54.981 47.374 64.170 1.00 20.91 235 ALA C C 1
ATOM 6540 O O . ALA C 1 236 ? 55.663 46.980 63.208 1.00 22.69 235 ALA C O 1
ATOM 6542 N N . GLY C 1 237 ? 54.673 48.648 64.366 1.00 21.66 236 GLY C N 1
ATOM 6543 C CA . GLY C 1 237 ? 55.385 49.708 63.643 1.00 21.58 236 GLY C CA 1
ATOM 6544 C C . GLY C 1 237 ? 55.189 49.635 62.174 1.00 23.26 236 GLY C C 1
ATOM 6545 O O . GLY C 1 237 ? 54.077 49.405 61.719 1.00 24.59 236 GLY C O 1
ATOM 6546 N N . ARG C 1 238 ? 56.284 49.780 61.431 1.00 25.38 237 ARG C N 1
ATOM 6547 C CA A ARG C 1 238 ? 56.253 49.752 59.977 0.50 26.14 237 ARG C CA 1
ATOM 6548 C CA B ARG C 1 238 ? 56.269 49.742 59.965 0.50 25.65 237 ARG C CA 1
ATOM 6549 C C . ARG C 1 238 ? 55.767 48.435 59.392 1.00 24.36 237 ARG C C 1
ATOM 6550 O O . ARG C 1 238 ? 55.425 48.366 58.213 1.00 24.51 237 ARG C O 1
ATOM 6565 N N . HIS C 1 239 ? 55.774 47.389 60.201 1.00 23.53 238 HIS C N 1
ATOM 6566 C CA . HIS C 1 239 ? 55.318 46.073 59.752 1.00 24.12 238 HIS C CA 1
ATOM 6567 C C . HIS C 1 239 ? 53.786 45.885 59.829 1.00 23.58 238 HIS C C 1
ATOM 6568 O O . HIS C 1 239 ? 53.286 44.862 59.421 1.00 21.83 238 HIS C O 1
ATOM 6575 N N . GLN C 1 240 ? 53.050 46.880 60.307 1.00 23.00 239 GLN C N 1
ATOM 6576 C CA . GLN C 1 240 ? 51.607 46.769 60.480 1.00 24.10 239 GLN C CA 1
ATOM 6577 C C . GLN C 1 240 ? 50.831 46.356 59.215 1.00 23.53 239 GLN C C 1
ATOM 6578 O O . GLN C 1 240 ? 50.114 45.354 59.212 1.00 23.15 239 GLN C O 1
ATOM 6584 N N . ILE C 1 241 ? 50.983 47.135 58.153 1.00 25.40 240 ILE C N 1
ATOM 6585 C CA . ILE C 1 241 ? 50.221 46.895 56.920 1.00 24.33 240 ILE C CA 1
ATOM 6586 C C . ILE C 1 241 ? 50.789 45.687 56.151 1.00 24.28 240 ILE C C 1
ATOM 6587 O O . ILE C 1 241 ? 49.998 44.800 55.779 1.00 23.15 240 ILE C O 1
ATOM 6592 N N . PRO C 1 242 ? 52.132 45.618 55.942 1.00 23.22 241 PRO C N 1
ATOM 6593 C CA . PRO C 1 242 ? 52.683 44.458 55.231 1.00 21.66 241 PRO C CA 1
ATOM 6594 C C . PRO C 1 242 ? 52.300 43.118 55.819 1.00 21.20 241 PRO C C 1
ATOM 6595 O O . PRO C 1 242 ? 51.929 42.279 55.090 1.00 22.87 241 PRO C O 1
ATOM 6599 N N . LEU C 1 243 ? 52.411 42.945 57.137 1.00 22.09 242 LEU C N 1
ATOM 6600 C CA . LEU C 1 243 ? 52.095 41.645 57.750 1.00 21.88 242 LEU C CA 1
ATOM 6601 C C . LEU C 1 243 ? 50.602 41.408 57.741 1.00 19.63 242 LEU C C 1
ATOM 6602 O O . LEU C 1 243 ? 50.159 40.306 57.466 1.00 20.91 242 LEU C O 1
ATOM 6607 N N . ALA C 1 244 ? 49.823 42.433 58.022 1.00 21.80 243 ALA C N 1
ATOM 6608 C CA . ALA C 1 244 ? 48.371 42.323 57.947 1.00 21.47 243 ALA C CA 1
ATOM 6609 C C . ALA C 1 244 ? 47.920 41.921 56.541 1.00 22.88 243 ALA C C 1
ATOM 6610 O O . ALA C 1 244 ? 46.991 41.115 56.391 1.00 23.12 243 ALA C O 1
ATOM 6612 N N . SER C 1 245 ? 48.595 42.454 55.531 1.00 21.34 244 SER C N 1
ATOM 6613 C CA . SER C 1 245 ? 48.258 42.159 54.140 1.00 21.88 244 SER C CA 1
ATOM 6614 C C . SER C 1 245 ? 48.519 40.692 53.796 1.00 21.50 244 SER C C 1
ATOM 6615 O O . SER C 1 245 ? 47.661 40.014 53.196 1.00 24.39 244 SER C O 1
ATOM 6618 N N . ILE C 1 246 ? 49.675 40.204 54.214 1.00 20.24 245 ILE C N 1
ATOM 6619 C CA . ILE C 1 246 ? 50.071 38.814 54.032 1.00 19.96 245 ILE C CA 1
ATOM 6620 C C . ILE C 1 246 ? 49.021 37.932 54.675 1.00 21.56 245 ILE C C 1
ATOM 6621 O O . ILE C 1 246 ? 48.584 36.968 54.050 1.00 22.58 245 ILE C O 1
ATOM 6626 N N . GLY C 1 247 ? 48.611 38.247 55.898 1.00 22.32 246 GLY C N 1
ATOM 6627 C CA . GLY C 1 247 ? 47.569 37.455 56.551 1.00 21.32 246 GLY C CA 1
ATOM 6628 C C . GLY C 1 247 ? 46.222 37.531 55.856 1.00 21.09 246 GLY C C 1
ATOM 6629 O O . GLY C 1 247 ? 45.537 36.506 55.662 1.00 23.63 246 GLY C O 1
ATOM 6630 N N . ALA C 1 248 ? 45.798 38.741 55.534 1.00 21.00 247 ALA C N 1
ATOM 6631 C CA . ALA C 1 248 ? 44.482 38.978 54.913 1.00 22.19 247 ALA C CA 1
ATOM 6632 C C . ALA C 1 248 ? 44.415 38.224 53.585 1.00 24.36 247 ALA C C 1
ATOM 6633 O O . ALA C 1 248 ? 43.406 37.607 53.280 1.00 25.16 247 ALA C O 1
ATOM 6635 N N . ALA C 1 249 ? 45.524 38.214 52.840 1.00 23.78 248 ALA C N 1
ATOM 6636 C CA . ALA C 1 249 ? 45.585 37.501 51.543 1.00 22.43 248 ALA C CA 1
ATOM 6637 C C . ALA C 1 249 ? 45.391 35.994 51.687 1.00 25.49 248 ALA C C 1
ATOM 6638 O O . ALA C 1 249 ? 45.207 35.312 50.665 1.00 26.24 248 ALA C O 1
ATOM 6640 N N . GLN C 1 250 ? 45.496 35.472 52.911 1.00 23.31 249 GLN C N 1
ATOM 6641 C CA . GLN C 1 250 ? 45.329 34.022 53.125 1.00 23.65 249 GLN C CA 1
ATOM 6642 C C . GLN C 1 250 ? 44.246 33.646 54.115 1.00 25.17 249 GLN C C 1
ATOM 6643 O O . GLN C 1 250 ? 44.288 32.570 54.701 1.00 26.29 249 GLN C O 1
ATOM 6649 N N . GLY C 1 251 ? 43.284 34.538 54.292 1.00 27.82 250 GLY C N 1
ATOM 6650 C CA . GLY C 1 251 ? 42.135 34.260 55.135 1.00 29.39 250 GLY C CA 1
ATOM 6651 C C . GLY C 1 251 ? 42.177 34.789 56.543 1.00 29.96 250 GLY C C 1
ATOM 6652 O O . GLY C 1 251 ? 41.227 34.591 57.296 1.00 30.97 250 GLY C O 1
ATOM 6653 N N . ALA C 1 252 ? 43.234 35.517 56.893 1.00 26.19 251 ALA C N 1
ATOM 6654 C CA . ALA C 1 252 ? 43.381 35.974 58.233 1.00 24.71 251 ALA C CA 1
ATOM 6655 C C . ALA C 1 252 ? 42.632 37.278 58.456 1.00 23.03 251 ALA C C 1
ATOM 6656 O O . ALA C 1 252 ? 42.190 37.939 57.513 1.00 23.61 251 ALA C O 1
ATOM 6658 N N . ASN C 1 253 ? 42.513 37.627 59.727 1.00 20.87 252 ASN C N 1
ATOM 6659 C CA . ASN C 1 253 ? 41.922 38.884 60.163 1.00 21.15 252 ASN C CA 1
ATOM 6660 C C . ASN C 1 253 ? 43.095 39.821 60.496 1.00 21.24 252 ASN C C 1
ATOM 6661 O O . ASN C 1 253 ? 44.262 39.425 60.484 1.00 22.24 252 ASN C O 1
ATOM 6666 N N . VAL C 1 254 ? 42.777 41.056 60.780 1.00 21.77 253 VAL C N 1
ATOM 6667 C CA . VAL C 1 254 ? 43.837 42.086 60.855 1.00 20.89 253 VAL C CA 1
ATOM 6668 C C . VAL C 1 254 ? 43.683 43.017 62.039 1.00 20.01 253 VAL C C 1
ATOM 6669 O O . VAL C 1 254 ? 42.570 43.347 62.434 1.00 21.47 253 VAL C O 1
ATOM 6673 N N . ARG C 1 255 ? 44.808 43.492 62.578 1.00 19.36 254 ARG C N 1
ATOM 6674 C CA . ARG C 1 255 ? 44.761 44.414 63.675 1.00 17.95 254 ARG C CA 1
ATOM 6675 C C . ARG C 1 255 ? 45.624 45.610 63.239 1.00 17.46 254 ARG C C 1
ATOM 6676 O O . ARG C 1 255 ? 46.721 45.411 62.737 1.00 19.22 254 ARG C O 1
ATOM 6684 N N . VAL C 1 256 ? 45.050 46.779 63.415 1.00 17.95 255 VAL C N 1
ATOM 6685 C CA . VAL C 1 256 ? 45.772 48.062 63.184 1.00 18.32 255 VAL C CA 1
ATOM 6686 C C . VAL C 1 256 ? 45.626 48.939 64.432 1.00 21.20 255 VAL C C 1
ATOM 6687 O O . VAL C 1 256 ? 45.109 48.536 65.456 1.00 20.14 255 VAL C O 1
ATOM 6691 N N . GLY C 1 257 ? 46.089 50.191 64.394 1.00 20.37 256 GLY C N 1
ATOM 6692 C CA . GLY C 1 257 ? 45.888 51.013 65.545 1.00 19.54 256 GLY C CA 1
ATOM 6693 C C . GLY C 1 257 ? 47.155 51.723 66.020 1.00 21.75 256 GLY C C 1
ATOM 6694 O O . GLY C 1 257 ? 48.269 51.181 65.915 1.00 21.26 256 GLY C O 1
ATOM 6695 N N . LEU C 1 258 ? 46.962 52.918 66.583 1.00 23.88 257 LEU C N 1
ATOM 6696 C CA . LEU C 1 258 ? 48.058 53.694 67.139 1.00 24.38 257 LEU C CA 1
ATOM 6697 C C . LEU C 1 258 ? 48.664 53.058 68.375 1.00 23.85 257 LEU C C 1
ATOM 6698 O O . LEU C 1 258 ? 49.749 53.405 68.776 1.00 23.96 257 LEU C O 1
ATOM 6703 N N . GLU C 1 259 ? 48.012 52.061 68.971 1.00 22.05 258 GLU C N 1
ATOM 6704 C CA . GLU C 1 259 ? 48.708 51.345 70.035 1.00 19.52 258 GLU C CA 1
ATOM 6705 C C . GLU C 1 259 ? 49.914 50.619 69.482 1.00 19.81 258 GLU C C 1
ATOM 6706 O O . GLU C 1 259 ? 50.876 50.439 70.176 1.00 22.81 258 GLU C O 1
ATOM 6712 N N . ASP C 1 260 ? 49.825 50.183 68.225 1.00 21.26 259 ASP C N 1
ATOM 6713 C CA . ASP C 1 260 ? 50.782 49.283 67.620 1.00 23.24 259 ASP C CA 1
ATOM 6714 C C . ASP C 1 260 ? 51.736 49.952 66.650 1.00 22.98 259 ASP C C 1
ATOM 6715 O O . ASP C 1 260 ? 52.851 49.471 66.503 1.00 22.02 259 ASP C O 1
ATOM 6720 N N . SER C 1 261 ? 51.250 50.963 65.931 1.00 22.29 260 SER C N 1
ATOM 6721 C CA . SER C 1 261 ? 52.103 51.770 65.039 1.00 22.79 260 SER C CA 1
ATOM 6722 C C . SER C 1 261 ? 51.664 53.206 65.035 1.00 24.34 260 SER C C 1
ATOM 6723 O O . SER C 1 261 ? 50.483 53.507 64.926 1.00 24.79 260 SER C O 1
ATOM 6726 N N . LEU C 1 262 ? 52.627 54.111 65.152 1.00 24.39 261 LEU C N 1
ATOM 6727 C CA . LEU C 1 262 ? 52.312 55.545 65.099 1.00 25.33 261 LEU C CA 1
ATOM 6728 C C . LEU C 1 262 ? 52.267 56.100 63.682 1.00 25.53 261 LEU C C 1
ATOM 6729 O O . LEU C 1 262 ? 51.853 57.253 63.474 1.00 24.31 261 LEU C O 1
ATOM 6734 N N . TRP C 1 263 ? 52.583 55.253 62.707 1.00 26.52 262 TRP C N 1
ATOM 6735 C CA . TRP C 1 263 ? 52.789 55.655 61.320 1.00 29.23 262 TRP C CA 1
ATOM 6736 C C . TRP C 1 263 ? 51.680 55.307 60.372 1.00 29.39 262 TRP C C 1
ATOM 6737 O O . TRP C 1 263 ? 50.971 54.306 60.572 1.00 28.49 262 TRP C O 1
ATOM 6748 N N . ILE C 1 264 ? 51.556 56.118 59.318 1.00 28.62 263 ILE C N 1
ATOM 6749 C CA . ILE C 1 264 ? 50.613 55.833 58.218 1.00 28.74 263 ILE C CA 1
ATOM 6750 C C . ILE C 1 264 ? 51.393 55.511 56.932 1.00 31.08 263 ILE C C 1
ATOM 6751 O O . ILE C 1 264 ? 50.864 54.938 55.995 1.00 30.99 263 ILE C O 1
ATOM 6756 N N . ALA C 1 265 ? 52.662 55.902 56.910 1.00 33.75 264 ALA C N 1
ATOM 6757 C CA . ALA C 1 265 ? 53.557 55.692 55.770 1.00 36.18 264 ALA C CA 1
ATOM 6758 C C . ALA C 1 265 ? 54.953 56.000 56.277 1.00 37.24 264 ALA C C 1
ATOM 6759 O O . ALA C 1 265 ? 55.110 56.558 57.363 1.00 34.25 264 ALA C O 1
ATOM 6761 N N . PRO C 1 266 ? 55.983 55.606 55.510 1.00 40.95 265 PRO C N 1
ATOM 6762 C CA . PRO C 1 266 ? 57.355 55.912 55.932 1.00 41.09 265 PRO C CA 1
ATOM 6763 C C . PRO C 1 266 ? 57.586 57.382 56.291 1.00 40.31 265 PRO C C 1
ATOM 6764 O O . PRO C 1 266 ? 57.331 58.277 55.491 1.00 40.65 265 PRO C O 1
ATOM 6768 N N . GLY C 1 267 ? 58.017 57.602 57.526 1.00 39.49 266 GLY C N 1
ATOM 6769 C CA . GLY C 1 267 ? 58.251 58.938 58.051 1.00 40.16 266 GLY C CA 1
ATOM 6770 C C . GLY C 1 267 ? 57.019 59.828 58.174 1.00 39.83 266 GLY C C 1
ATOM 6771 O O . GLY C 1 267 ? 57.155 61.030 58.403 1.00 41.82 266 GLY C O 1
ATOM 6772 N N . GLU C 1 268 ? 55.822 59.254 58.045 1.00 37.43 267 GLU C N 1
ATOM 6773 C CA . GLU C 1 268 ? 54.592 60.022 58.134 1.00 36.40 267 GLU C CA 1
ATOM 6774 C C . GLU C 1 268 ? 53.726 59.477 59.277 1.00 33.06 267 GLU C C 1
ATOM 6775 O O . GLU C 1 268 ? 53.309 58.318 59.237 1.00 30.95 267 GLU C O 1
ATOM 6781 N N . LEU C 1 269 ? 53.484 60.309 60.289 1.00 30.44 268 LEU C N 1
ATOM 6782 C CA . LEU C 1 269 ? 52.683 59.943 61.443 1.00 30.38 268 LEU C CA 1
ATOM 6783 C C . LEU C 1 269 ? 51.224 59.811 61.092 1.00 29.69 268 LEU C C 1
ATOM 6784 O O . LEU C 1 269 ? 50.714 60.596 60.307 1.00 30.10 268 LEU C O 1
ATOM 6789 N N . ALA C 1 270 ? 50.549 58.798 61.655 1.00 29.38 269 ALA C N 1
ATOM 6790 C CA . ALA C 1 270 ? 49.131 58.598 61.416 1.00 27.43 269 ALA C CA 1
ATOM 6791 C C . ALA C 1 270 ? 48.360 59.608 62.263 1.00 27.42 269 ALA C C 1
ATOM 6792 O O . ALA C 1 270 ? 48.563 59.702 63.488 1.00 26.89 269 ALA C O 1
ATOM 6794 N N . GLU C 1 271 ? 47.461 60.359 61.622 1.00 28.76 270 GLU C N 1
ATOM 6795 C CA . GLU C 1 271 ? 46.681 61.373 62.349 1.00 30.00 270 GLU C CA 1
ATOM 6796 C C . GLU C 1 271 ? 45.535 60.791 63.166 1.00 27.72 270 GLU C C 1
ATOM 6797 O O . GLU C 1 271 ? 45.112 61.362 64.183 1.00 27.35 270 GLU C O 1
ATOM 6803 N N . THR C 1 272 ? 45.024 59.678 62.675 1.00 25.67 271 THR C N 1
ATOM 6804 C CA . THR C 1 272 ? 43.961 58.973 63.333 1.00 22.67 271 THR C CA 1
ATOM 6805 C C . THR C 1 272 ? 44.140 57.470 63.176 1.00 24.28 271 THR C C 1
ATOM 6806 O O . THR C 1 272 ? 44.796 56.978 62.269 1.00 24.38 271 THR C O 1
ATOM 6810 N N . ASN C 1 273 ? 43.498 56.765 64.091 1.00 23.57 272 ASN C N 1
ATOM 6811 C CA . ASN C 1 273 ? 43.329 55.313 64.037 1.00 23.31 272 ASN C CA 1
ATOM 6812 C C . ASN C 1 273 ? 42.536 54.981 62.779 1.00 22.24 272 ASN C C 1
ATOM 6813 O O . ASN C 1 273 ? 42.882 54.051 62.028 1.00 22.81 272 ASN C O 1
ATOM 6818 N N . ALA C 1 274 ? 41.472 55.754 62.512 1.00 20.92 273 ALA C N 1
ATOM 6819 C CA . ALA C 1 274 ? 40.702 55.554 61.288 1.00 20.26 273 ALA C CA 1
ATOM 6820 C C . ALA C 1 274 ? 41.543 55.521 60.039 1.00 20.65 273 ALA C C 1
ATOM 6821 O O . ALA C 1 274 ? 41.275 54.768 59.142 1.00 21.45 273 ALA C O 1
ATOM 6823 N N . ALA C 1 275 ? 42.557 56.375 59.917 1.00 20.08 274 ALA C N 1
ATOM 6824 C CA . ALA C 1 275 ? 43.387 56.325 58.727 1.00 22.72 274 ALA C CA 1
ATOM 6825 C C . ALA C 1 275 ? 44.046 54.979 58.476 1.00 21.47 274 ALA C C 1
ATOM 6826 O O . ALA C 1 275 ? 44.215 54.563 57.329 1.00 22.14 274 ALA C O 1
ATOM 6828 N N . GLN C 1 276 ? 44.487 54.338 59.551 1.00 22.32 275 GLN C N 1
ATOM 6829 C CA . GLN C 1 276 ? 45.106 53.018 59.456 1.00 22.27 275 GLN C CA 1
ATOM 6830 C C . GLN C 1 276 ? 44.043 51.980 59.062 1.00 22.34 275 GLN C C 1
ATOM 6831 O O . GLN C 1 276 ? 44.315 51.032 58.310 1.00 25.13 275 GLN C O 1
ATOM 6837 N N . VAL C 1 277 ? 42.818 52.171 59.526 1.00 23.53 276 VAL C N 1
ATOM 6838 C CA . VAL C 1 277 ? 41.708 51.233 59.139 1.00 22.73 276 VAL C CA 1
ATOM 6839 C C . VAL C 1 277 ? 41.469 51.410 57.623 1.00 25.48 276 VAL C C 1
ATOM 6840 O O . VAL C 1 277 ? 41.355 50.444 56.889 1.00 24.26 276 VAL C O 1
ATOM 6844 N N . ARG C 1 278 ? 41.471 52.658 57.138 1.00 24.10 277 ARG C N 1
ATOM 6845 C CA . ARG C 1 278 ? 41.288 52.907 55.699 1.00 24.68 277 ARG C CA 1
ATOM 6846 C C . ARG C 1 278 ? 42.426 52.311 54.872 1.00 25.02 277 ARG C C 1
ATOM 6847 O O . ARG C 1 278 ? 42.206 51.801 53.778 1.00 25.85 277 ARG C O 1
ATOM 6855 N N . LYS C 1 279 ? 43.625 52.326 55.415 1.00 25.78 278 LYS C N 1
ATOM 6856 C CA . LYS C 1 279 ? 44.791 51.862 54.681 1.00 26.38 278 LYS C CA 1
ATOM 6857 C C . LYS C 1 279 ? 44.679 50.363 54.514 1.00 24.71 278 LYS C C 1
ATOM 6858 O O . LYS C 1 279 ? 44.752 49.887 53.406 1.00 23.15 278 LYS C O 1
ATOM 6864 N N . ILE C 1 280 ? 44.406 49.619 55.582 1.00 25.39 279 ILE C N 1
ATOM 6865 C CA . ILE C 1 280 ? 44.285 48.153 55.428 1.00 24.70 279 ILE C CA 1
ATOM 6866 C C . ILE C 1 280 ? 43.060 47.801 54.580 1.00 24.83 279 ILE C C 1
ATOM 6867 O O . ILE C 1 280 ? 43.083 46.856 53.830 1.00 25.27 279 ILE C O 1
ATOM 6872 N N . ARG C 1 281 ? 42.010 48.603 54.649 1.00 24.54 280 ARG C N 1
ATOM 6873 C CA . ARG C 1 281 ? 40.871 48.406 53.755 1.00 25.06 280 ARG C CA 1
ATOM 6874 C C . ARG C 1 281 ? 41.165 48.534 52.255 1.00 23.18 280 ARG C C 1
ATOM 6875 O O . ARG C 1 281 ? 40.467 47.988 51.459 1.00 23.43 280 ARG C O 1
ATOM 6883 N N . GLN C 1 282 ? 42.149 49.323 51.847 1.00 24.89 281 GLN C N 1
ATOM 6884 C CA . GLN C 1 282 ? 42.497 49.352 50.446 1.00 25.08 281 GLN C CA 1
ATOM 6885 C C . GLN C 1 282 ? 43.019 47.999 50.009 1.00 24.02 281 GLN C C 1
ATOM 6886 O O . GLN C 1 282 ? 42.785 47.555 48.901 1.00 24.36 281 GLN C O 1
ATOM 6892 N N . VAL C 1 283 ? 43.762 47.343 50.891 1.00 23.95 282 VAL C N 1
ATOM 6893 C CA . VAL C 1 283 ? 44.339 46.079 50.577 1.00 21.19 282 VAL C CA 1
ATOM 6894 C C . VAL C 1 283 ? 43.211 45.049 50.578 1.00 20.80 282 VAL C C 1
ATOM 6895 O O . VAL C 1 283 ? 43.120 44.281 49.656 1.00 20.42 282 VAL C O 1
ATOM 6899 N N . ILE C 1 284 ? 42.348 45.095 51.582 1.00 22.83 283 ILE C N 1
ATOM 6900 C CA . ILE C 1 284 ? 41.186 44.154 51.694 1.00 23.85 283 ILE C CA 1
ATOM 6901 C C . ILE C 1 284 ? 40.294 44.280 50.438 1.00 26.14 283 ILE C C 1
ATOM 6902 O O . ILE C 1 284 ? 39.832 43.286 49.905 1.00 28.22 283 ILE C O 1
ATOM 6907 N N . GLU C 1 285 ? 40.088 45.500 49.972 1.00 27.88 284 GLU C N 1
ATOM 6908 C CA . GLU C 1 285 ? 39.271 45.764 48.747 1.00 28.48 284 GLU C CA 1
ATOM 6909 C C . GLU C 1 285 ? 40.002 45.234 47.500 1.00 28.25 284 GLU C C 1
ATOM 6910 O O . GLU C 1 285 ? 39.406 44.607 46.631 1.00 28.48 284 GLU C O 1
ATOM 6916 N N . GLY C 1 286 ? 41.319 45.453 47.445 1.00 29.22 285 GLY C N 1
ATOM 6917 C CA . GLY C 1 286 ? 42.170 44.949 46.346 1.00 27.20 285 GLY C CA 1
ATOM 6918 C C . GLY C 1 286 ? 42.050 43.453 46.244 1.00 27.01 285 GLY C C 1
ATOM 6919 O O . GLY C 1 286 ? 42.081 42.903 45.162 1.00 27.32 285 GLY C O 1
ATOM 6920 N N . LEU C 1 287 ? 41.938 42.792 47.384 1.00 27.10 286 LEU C N 1
ATOM 6921 C CA . LEU C 1 287 ? 41.744 41.343 47.435 1.00 26.09 286 LEU C CA 1
ATOM 6922 C C . LEU C 1 287 ? 40.301 40.899 47.181 1.00 27.33 286 LEU C C 1
ATOM 6923 O O . LEU C 1 287 ? 40.003 39.713 47.323 1.00 26.59 286 LEU C O 1
ATOM 6928 N N . SER C 1 288 ? 39.398 41.820 46.860 1.00 27.75 287 SER C N 1
ATOM 6929 C CA . SER C 1 288 ? 37.986 41.464 46.664 1.00 30.65 287 SER C CA 1
ATOM 6930 C C . SER C 1 288 ? 37.389 40.803 47.906 1.00 30.42 287 SER C C 1
ATOM 6931 O O . SER C 1 288 ? 36.584 39.886 47.820 1.00 30.98 287 SER C O 1
ATOM 6934 N N . LEU C 1 289 ? 37.794 41.282 49.083 1.00 29.91 288 LEU C N 1
ATOM 6935 C CA . LEU C 1 289 ? 37.254 40.779 50.343 1.00 29.09 288 LEU C CA 1
ATOM 6936 C C . LEU C 1 289 ? 36.353 41.829 50.956 1.00 28.30 288 LEU C C 1
ATOM 6937 O O . LEU C 1 289 ? 36.453 43.000 50.642 1.00 26.36 288 LEU C O 1
ATOM 6942 N N . GLU C 1 290 ? 35.499 41.386 51.871 1.00 27.41 289 GLU C N 1
ATOM 6943 C CA . GLU C 1 290 ? 34.589 42.237 52.571 1.00 30.61 289 GLU C CA 1
ATOM 6944 C C . GLU C 1 290 ? 34.980 42.326 54.024 1.00 28.66 289 GLU C C 1
ATOM 6945 O O . GLU C 1 290 ? 35.588 41.423 54.566 1.00 30.22 289 GLU C O 1
ATOM 6951 N N . VAL C 1 291 ? 34.636 43.436 54.638 1.00 27.24 290 VAL C N 1
ATOM 6952 C CA . VAL C 1 291 ? 34.926 43.683 56.024 1.00 26.90 290 VAL C CA 1
ATOM 6953 C C . VAL C 1 291 ? 33.773 43.181 56.864 1.00 26.70 290 VAL C C 1
ATOM 6954 O O . VAL C 1 291 ? 32.618 43.447 56.524 1.00 25.80 290 VAL C O 1
ATOM 6958 N N . ALA C 1 292 ? 34.088 42.491 57.959 1.00 26.85 291 ALA C N 1
ATOM 6959 C CA . ALA C 1 292 ? 33.072 41.987 58.905 1.00 25.76 291 ALA C CA 1
ATOM 6960 C C . ALA C 1 292 ? 32.434 43.114 59.681 1.00 26.60 291 ALA C C 1
ATOM 6961 O O . ALA C 1 292 ? 33.132 43.997 60.168 1.00 26.24 291 ALA C O 1
ATOM 6963 N N . SER C 1 293 ? 31.100 43.075 59.826 1.00 26.15 292 SER C N 1
ATOM 6964 C CA . SER C 1 293 ? 30.383 44.019 60.685 1.00 25.07 292 SER C CA 1
ATOM 6965 C C . SER C 1 293 ? 30.582 43.548 62.106 1.00 23.46 292 SER C C 1
ATOM 6966 O O . SER C 1 293 ? 31.020 42.424 62.308 1.00 26.03 292 SER C O 1
ATOM 6969 N N . PRO C 1 294 ? 30.301 44.403 63.100 1.00 25.48 293 PRO C N 1
ATOM 6970 C CA . PRO C 1 294 ? 30.322 43.960 64.488 1.00 26.13 293 PRO C CA 1
ATOM 6971 C C . PRO C 1 294 ? 29.428 42.729 64.728 1.00 26.30 293 PRO C C 1
ATOM 6972 O O . PRO C 1 294 ? 29.856 41.769 65.370 1.00 26.16 293 PRO C O 1
ATOM 6976 N N . ALA C 1 295 ? 28.235 42.725 64.155 1.00 26.33 294 ALA C N 1
ATOM 6977 C CA . ALA C 1 295 ? 27.333 41.529 64.289 1.00 27.68 294 ALA C CA 1
ATOM 6978 C C . ALA C 1 295 ? 28.000 40.275 63.745 1.00 27.62 294 ALA C C 1
ATOM 6979 O O . ALA C 1 295 ? 27.946 39.204 64.364 1.00 31.83 294 ALA C O 1
ATOM 6981 N N . GLU C 1 296 ? 28.653 40.373 62.590 1.00 28.61 295 GLU C N 1
ATOM 6982 C CA . GLU C 1 296 ? 29.347 39.212 62.018 1.00 28.29 295 GLU C CA 1
ATOM 6983 C C . GLU C 1 296 ? 30.541 38.748 62.859 1.00 28.30 295 GLU C C 1
ATOM 6984 O O . GLU C 1 296 ? 30.802 37.550 62.976 1.00 28.18 295 GLU C O 1
ATOM 6990 N N . ALA C 1 297 ? 31.298 39.704 63.390 1.00 28.13 296 ALA C N 1
ATOM 6991 C CA . ALA C 1 297 ? 32.442 39.439 64.286 1.00 27.18 296 ALA C CA 1
ATOM 6992 C C . ALA C 1 297 ? 31.934 38.738 65.542 1.00 26.56 296 ALA C C 1
ATOM 6993 O O . ALA C 1 297 ? 32.534 37.775 66.007 1.00 26.83 296 ALA C O 1
ATOM 6995 N N . ARG C 1 298 ? 30.821 39.201 66.091 1.00 25.74 297 ARG C N 1
ATOM 6996 C CA . ARG C 1 298 ? 30.237 38.535 67.255 1.00 26.76 297 ARG C CA 1
ATOM 6997 C C . ARG C 1 298 ? 29.919 37.076 66.968 1.00 27.93 297 ARG C C 1
ATOM 6998 O O . ARG C 1 298 ? 30.158 36.188 67.796 1.00 26.93 297 ARG C O 1
ATOM 7006 N N . THR C 1 299 ? 29.397 36.806 65.788 1.00 29.27 298 THR C N 1
ATOM 7007 C CA . THR C 1 299 ? 29.067 35.443 65.430 1.00 30.56 298 THR C CA 1
ATOM 7008 C C . THR C 1 299 ? 30.308 34.604 65.232 1.00 29.72 298 THR C C 1
ATOM 7009 O O . THR C 1 299 ? 30.376 33.451 65.670 1.00 29.54 298 THR C O 1
ATOM 7021 N N . LEU C 1 301 ? 33.194 34.972 66.614 1.00 28.31 300 LEU C N 1
ATOM 7022 C CA . LEU C 1 301 ? 33.945 34.806 67.872 1.00 26.14 300 LEU C CA 1
ATOM 7023 C C . LEU C 1 301 ? 33.145 34.299 69.041 1.00 25.56 300 LEU C C 1
ATOM 7024 O O . LEU C 1 301 ? 33.683 34.106 70.139 1.00 26.50 300 LEU C O 1
ATOM 7029 N N . GLY C 1 302 ? 31.867 34.058 68.832 1.00 24.86 301 GLY C N 1
ATOM 7030 C CA . GLY C 1 302 ? 30.984 33.589 69.893 1.00 23.03 301 GLY C CA 1
ATOM 7031 C C . GLY C 1 302 ? 30.794 34.537 71.041 1.00 23.88 301 GLY C C 1
ATOM 7032 O O . GLY C 1 302 ? 30.763 34.105 72.182 1.00 25.43 301 GLY C O 1
ATOM 7033 N N . LEU C 1 303 ? 30.663 35.840 70.740 1.00 22.97 302 LEU C N 1
ATOM 7034 C CA . LEU C 1 303 ? 30.574 36.862 71.772 1.00 23.47 302 LEU C CA 1
ATOM 7035 C C . LEU C 1 303 ? 29.169 37.011 72.316 1.00 23.42 302 LEU C C 1
ATOM 7036 O O . LEU C 1 303 ? 28.218 36.725 71.614 1.00 27.67 302 LEU C O 1
ATOM 7041 N N . LYS C 1 304 ? 29.041 37.504 73.538 1.00 23.46 303 LYS C N 1
ATOM 7042 C CA . LYS C 1 304 ? 27.751 37.528 74.231 1.00 24.84 303 LYS C CA 1
ATOM 7043 C C . LYS C 1 304 ? 26.794 38.645 73.854 1.00 25.92 303 LYS C C 1
ATOM 7044 O O . LYS C 1 304 ? 25.609 38.548 74.202 1.00 25.04 303 LYS C O 1
ATOM 7050 N N . GLY C 1 305 ? 27.285 39.733 73.238 1.00 23.78 304 GLY C N 1
ATOM 7051 C CA . GLY C 1 305 ? 26.378 40.795 72.833 1.00 26.06 304 GLY C CA 1
ATOM 7052 C C . GLY C 1 305 ? 26.709 42.162 73.416 1.00 25.72 304 GLY C C 1
ATOM 7053 O O . GLY C 1 305 ? 27.167 42.275 74.564 1.00 24.81 304 GLY C O 1
ATOM 7054 N N . PRO C 1 306 ? 26.395 43.220 72.664 1.00 30.90 305 PRO C N 1
ATOM 7055 C CA . PRO C 1 306 ? 26.769 44.584 73.074 1.00 30.88 305 PRO C CA 1
ATOM 7056 C C . PRO C 1 306 ? 26.039 45.085 74.309 1.00 29.96 305 PRO C C 1
ATOM 7057 O O . PRO C 1 306 ? 26.537 45.963 75.001 1.00 30.87 305 PRO C O 1
ATOM 7061 N N . GLN C 1 307 ? 24.882 44.494 74.588 1.00 29.36 306 GLN C N 1
ATOM 7062 C CA A GLN C 1 307 ? 24.049 44.837 75.698 0.50 28.40 306 GLN C CA 1
ATOM 7063 C CA B GLN C 1 307 ? 24.114 44.920 75.749 0.50 29.22 306 GLN C CA 1
ATOM 7064 C C . GLN C 1 307 ? 24.403 44.069 76.966 1.00 28.54 306 GLN C C 1
ATOM 7065 O O . GLN C 1 307 ? 23.858 44.324 78.020 1.00 29.70 306 GLN C O 1
ATOM 7076 N N . ASN C 1 308 ? 25.276 43.070 76.838 1.00 27.77 307 ASN C N 1
ATOM 7077 C CA . ASN C 1 308 ? 25.585 42.164 77.935 1.00 25.72 307 ASN C CA 1
ATOM 7078 C C . ASN C 1 308 ? 26.901 42.476 78.634 1.00 27.07 307 ASN C C 1
ATOM 7079 O O . ASN C 1 308 ? 27.635 41.582 79.040 1.00 28.89 307 ASN C O 1
ATOM 7084 N N . VAL C 1 309 ? 27.149 43.767 78.810 1.00 23.67 308 VAL C N 1
ATOM 7085 C CA . VAL C 1 309 ? 28.338 44.282 79.462 1.00 25.21 308 VAL C CA 1
ATOM 7086 C C . VAL C 1 309 ? 27.948 45.201 80.600 1.00 25.42 308 VAL C C 1
ATOM 7087 O O . VAL C 1 309 ? 26.838 45.760 80.631 1.00 27.06 308 VAL C O 1
ATOM 7091 N N . ASN C 1 310 ? 28.825 45.329 81.566 1.00 24.10 309 ASN C N 1
ATOM 7092 C CA . ASN C 1 310 ? 28.499 46.099 82.723 1.00 24.34 309 ASN C CA 1
ATOM 7093 C C . ASN C 1 310 ? 28.920 47.590 82.582 1.00 24.68 309 ASN C C 1
ATOM 7094 O O . ASN C 1 310 ? 29.598 48.115 83.425 1.00 26.62 309 ASN C O 1
ATOM 7099 N N . PHE C 1 311 ? 28.472 48.209 81.501 1.00 26.20 310 PHE C N 1
ATOM 7100 C CA . PHE C 1 311 ? 28.652 49.653 81.258 1.00 25.88 310 PHE C CA 1
ATOM 7101 C C . PHE C 1 311 ? 27.697 50.143 80.197 1.00 28.04 310 PHE C C 1
ATOM 7102 O O . PHE C 1 311 ? 26.961 49.384 79.547 1.00 28.25 310 PHE C O 1
ATOM 7111 N N . SER D 1 5 ? 84.732 23.239 60.168 1.00 51.47 4 SER D N 1
ATOM 7112 C CA . SER D 1 5 ? 84.713 21.888 60.821 1.00 50.23 4 SER D CA 1
ATOM 7113 C C . SER D 1 5 ? 83.386 21.122 60.646 1.00 47.99 4 SER D C 1
ATOM 7114 O O . SER D 1 5 ? 82.282 21.655 60.851 1.00 47.93 4 SER D O 1
ATOM 7117 N N . ARG D 1 6 ? 83.537 19.849 60.298 1.00 44.21 5 ARG D N 1
ATOM 7118 C CA . ARG D 1 6 ? 82.438 18.942 60.128 1.00 39.04 5 ARG D CA 1
ATOM 7119 C C . ARG D 1 6 ? 82.349 18.037 61.369 1.00 37.93 5 ARG D C 1
ATOM 7120 O O . ARG D 1 6 ? 81.522 17.108 61.401 1.00 38.80 5 ARG D O 1
ATOM 7122 N N . LYS D 1 7 ? 83.190 18.286 62.377 1.00 34.30 6 LYS D N 1
ATOM 7123 C CA . LYS D 1 7 ? 83.173 17.487 63.610 1.00 32.78 6 LYS D CA 1
ATOM 7124 C C . LYS D 1 7 ? 81.992 17.882 64.446 1.00 28.29 6 LYS D C 1
ATOM 7125 O O . LYS D 1 7 ? 81.640 19.059 64.479 1.00 26.49 6 LYS D O 1
ATOM 7131 N N . VAL D 1 8 ? 81.365 16.903 65.107 1.00 22.32 7 VAL D N 1
ATOM 7132 C CA . VAL D 1 8 ? 80.221 17.186 65.939 1.00 20.04 7 VAL D CA 1
ATOM 7133 C C . VAL D 1 8 ? 80.599 17.324 67.414 1.00 18.44 7 VAL D C 1
ATOM 7134 O O . VAL D 1 8 ? 81.213 16.443 68.019 1.00 22.80 7 VAL D O 1
ATOM 7138 N N . ILE D 1 9 ? 80.166 18.419 68.016 1.00 19.02 8 ILE D N 1
ATOM 7139 C CA . ILE D 1 9 ? 80.393 18.649 69.423 1.00 19.23 8 ILE D CA 1
ATOM 7140 C C . ILE D 1 9 ? 79.211 18.063 70.152 1.00 19.41 8 ILE D C 1
ATOM 7141 O O . ILE D 1 9 ? 78.066 18.501 69.929 1.00 18.18 8 ILE D O 1
ATOM 7146 N N . ILE D 1 10 ? 79.531 17.147 71.054 1.00 20.53 9 ILE D N 1
ATOM 7147 C CA . ILE D 1 10 ? 78.556 16.574 71.977 1.00 19.31 9 ILE D CA 1
ATOM 7148 C C . ILE D 1 10 ? 78.664 17.260 73.339 1.00 20.36 9 ILE D C 1
ATOM 7149 O O . ILE D 1 10 ? 79.705 17.172 73.992 1.00 20.11 9 ILE D O 1
ATOM 7154 N N . THR D 1 11 ? 77.588 17.934 73.747 1.00 19.82 10 THR D N 1
ATOM 7155 C CA . THR D 1 11 ? 77.465 18.471 75.108 1.00 18.84 10 THR D CA 1
ATOM 7156 C C . THR D 1 11 ? 76.669 17.468 75.915 1.00 21.58 10 THR D C 1
ATOM 7157 O O . THR D 1 11 ? 75.690 16.951 75.385 1.00 17.95 10 THR D O 1
ATOM 7161 N N . CYS D 1 12 ? 77.099 17.183 77.154 1.00 20.75 11 CYS D N 1
ATOM 7162 C CA . CYS D 1 12 ? 76.316 16.352 78.046 1.00 20.35 11 CYS D CA 1
ATOM 7163 C C . CYS D 1 12 ? 76.004 17.169 79.292 1.00 21.29 11 CYS D C 1
ATOM 7164 O O . CYS D 1 12 ? 76.933 17.599 80.015 1.00 22.20 11 CYS D O 1
ATOM 7167 N N . ALA D 1 13 ? 74.709 17.354 79.534 1.00 20.96 12 ALA D N 1
ATOM 7168 C CA . ALA D 1 13 ? 74.141 17.998 80.739 1.00 20.50 12 ALA D CA 1
ATOM 7169 C C . ALA D 1 13 ? 73.790 16.911 81.763 1.00 21.97 12 ALA D C 1
ATOM 7170 O O . ALA D 1 13 ? 72.760 16.223 81.637 1.00 20.86 12 ALA D O 1
ATOM 7172 N N . VAL D 1 14 ? 74.603 16.794 82.816 1.00 21.78 13 VAL D N 1
ATOM 7173 C CA . VAL D 1 14 ? 74.565 15.608 83.691 1.00 21.84 13 VAL D CA 1
ATOM 7174 C C . VAL D 1 14 ? 73.476 15.449 84.739 1.00 22.27 13 VAL D C 1
ATOM 7175 O O . VAL D 1 14 ? 73.105 14.303 85.085 1.00 21.29 13 VAL D O 1
ATOM 7179 N N . THR D 1 15 ? 72.902 16.557 85.207 1.00 22.10 14 THR D N 1
ATOM 7180 C CA . THR D 1 15 ? 71.878 16.469 86.272 1.00 21.12 14 THR D CA 1
ATOM 7181 C C . THR D 1 15 ? 70.850 17.595 86.253 1.00 19.51 14 THR D C 1
ATOM 7182 O O . THR D 1 15 ? 69.673 17.377 86.410 1.00 21.06 14 THR D O 1
ATOM 7186 N N . GLY D 1 16 ? 71.280 18.826 86.048 1.00 17.88 15 GLY D N 1
ATOM 7187 C CA . GLY D 1 16 ? 70.331 19.867 85.915 1.00 19.11 15 GLY D CA 1
ATOM 7188 C C . GLY D 1 16 ? 69.663 20.215 87.226 1.00 20.69 15 GLY D C 1
ATOM 7189 O O . GLY D 1 16 ? 70.207 19.951 88.299 1.00 20.84 15 GLY D O 1
ATOM 7190 N N . ALA D 1 17 ? 68.547 20.921 87.097 1.00 19.75 16 ALA D N 1
ATOM 7191 C CA . ALA D 1 17 ? 67.731 21.369 88.232 1.00 23.40 16 ALA D CA 1
ATOM 7192 C C . ALA D 1 17 ? 66.256 21.073 87.990 1.00 23.85 16 ALA D C 1
ATOM 7193 O O . ALA D 1 17 ? 65.457 21.445 88.829 1.00 25.55 16 ALA D O 1
ATOM 7195 N N . ILE D 1 18 ? 65.896 20.441 86.856 1.00 23.57 17 ILE D N 1
ATOM 7196 C CA . ILE D 1 18 ? 64.482 20.226 86.542 1.00 24.58 17 ILE D CA 1
ATOM 7197 C C . ILE D 1 18 ? 64.005 18.932 87.129 1.00 23.10 17 ILE D C 1
ATOM 7198 O O . ILE D 1 18 ? 63.112 18.937 87.963 1.00 22.83 17 ILE D O 1
ATOM 7203 N N . HIS D 1 19 ? 64.674 17.838 86.759 1.00 22.00 18 HIS D N 1
ATOM 7204 C CA . HIS D 1 19 ? 64.315 16.518 87.280 1.00 22.62 18 HIS D CA 1
ATOM 7205 C C . HIS D 1 19 ? 64.579 16.407 88.786 1.00 22.75 18 HIS D C 1
ATOM 7206 O O . HIS D 1 19 ? 65.390 17.102 89.323 1.00 21.90 18 HIS D O 1
ATOM 7213 N N . THR D 1 20 ? 63.877 15.515 89.495 1.00 22.61 19 THR D N 1
ATOM 7214 C CA . THR D 1 20 ? 64.084 15.398 90.920 1.00 20.84 19 THR D CA 1
ATOM 7215 C C . THR D 1 20 ? 64.549 13.932 91.181 1.00 24.03 19 THR D C 1
ATOM 7216 O O . THR D 1 20 ? 64.298 13.036 90.357 1.00 23.92 19 THR D O 1
ATOM 7220 N N . PRO D 1 21 ? 65.266 13.703 92.288 1.00 25.63 20 PRO D N 1
ATOM 7221 C CA . PRO D 1 21 ? 65.856 12.404 92.507 1.00 25.84 20 PRO D CA 1
ATOM 7222 C C . PRO D 1 21 ? 64.847 11.246 92.592 1.00 26.14 20 PRO D C 1
ATOM 7223 O O . PRO D 1 21 ? 65.196 10.146 92.202 1.00 28.40 20 PRO D O 1
ATOM 7227 N N . SER D 1 22 ? 63.606 11.496 92.999 1.00 26.12 21 SER D N 1
ATOM 7228 C CA . SER D 1 22 ? 62.636 10.399 93.091 1.00 27.14 21 SER D CA 1
ATOM 7229 C C . SER D 1 22 ? 62.186 9.911 91.731 1.00 28.78 21 SER D C 1
ATOM 7230 O O . SER D 1 22 ? 61.555 8.846 91.614 1.00 31.28 21 SER D O 1
ATOM 7241 N N . SER D 1 24 ? 64.183 9.070 89.224 1.00 26.57 23 SER D N 1
ATOM 7242 C CA . SER D 1 24 ? 65.124 8.090 88.719 1.00 26.86 23 SER D CA 1
ATOM 7243 C C . SER D 1 24 ? 66.313 7.935 89.636 1.00 28.46 23 SER D C 1
ATOM 7244 O O . SER D 1 24 ? 66.966 8.909 90.012 1.00 26.79 23 SER D O 1
ATOM 7247 N N . PRO D 1 25 ? 66.634 6.684 89.984 1.00 29.05 24 PRO D N 1
ATOM 7248 C CA . PRO D 1 25 ? 67.783 6.439 90.837 1.00 27.72 24 PRO D CA 1
ATOM 7249 C C . PRO D 1 25 ? 69.098 6.762 90.157 1.00 26.12 24 PRO D C 1
ATOM 7250 O O . PRO D 1 25 ? 70.119 6.823 90.833 1.00 26.53 24 PRO D O 1
ATOM 7254 N N . TYR D 1 26 ? 69.068 6.976 88.845 1.00 24.10 25 TYR D N 1
ATOM 7255 C CA . TYR D 1 26 ? 70.285 7.238 88.097 1.00 23.93 25 TYR D CA 1
ATOM 7256 C C . TYR D 1 26 ? 70.609 8.714 87.979 1.00 23.70 25 TYR D C 1
ATOM 7257 O O . TYR D 1 26 ? 71.661 9.062 87.456 1.00 25.16 25 TYR D O 1
ATOM 7266 N N . LEU D 1 27 ? 69.706 9.577 88.432 1.00 25.26 26 LEU D N 1
ATOM 7267 C CA . LEU D 1 27 ? 69.997 11.030 88.374 1.00 21.77 26 LEU D CA 1
ATOM 7268 C C . LEU D 1 27 ? 71.122 11.356 89.339 1.00 22.24 26 LEU D C 1
ATOM 7269 O O . LEU D 1 27 ? 71.008 11.113 90.534 1.00 24.53 26 LEU D O 1
ATOM 7274 N N . PRO D 1 28 ? 72.233 11.921 88.851 1.00 22.60 27 PRO D N 1
ATOM 7275 C CA . PRO D 1 28 ? 73.317 12.251 89.779 1.00 23.12 27 PRO D CA 1
ATOM 7276 C C . PRO D 1 28 ? 72.970 13.322 90.796 1.00 24.96 27 PRO D C 1
ATOM 7277 O O . PRO D 1 28 ? 72.426 14.372 90.443 1.00 25.39 27 PRO D O 1
ATOM 7281 N N . VAL D 1 29 ? 73.339 13.074 92.049 1.00 24.80 28 VAL D N 1
ATOM 7282 C CA . VAL D 1 29 ? 73.086 13.960 93.148 1.00 24.77 28 VAL D CA 1
ATOM 7283 C C . VAL D 1 29 ? 74.340 14.400 93.911 1.00 26.03 28 VAL D C 1
ATOM 7284 O O . VAL D 1 29 ? 74.611 15.580 94.008 1.00 26.14 28 VAL D O 1
ATOM 7288 N N . THR D 1 30 ? 75.107 13.442 94.423 1.00 26.78 29 THR D N 1
ATOM 7289 C CA . THR D 1 30 ? 76.273 13.768 95.218 1.00 27.18 29 THR D CA 1
ATOM 7290 C C . THR D 1 30 ? 77.424 14.197 94.324 1.00 27.79 29 THR D C 1
ATOM 7291 O O . THR D 1 30 ? 77.434 13.872 93.124 1.00 26.45 29 THR D O 1
ATOM 7295 N N . PRO D 1 31 ? 78.378 14.948 94.893 1.00 27.90 30 PRO D N 1
ATOM 7296 C CA . PRO D 1 31 ? 79.579 15.331 94.168 1.00 29.03 30 PRO D CA 1
ATOM 7297 C C . PRO D 1 31 ? 80.311 14.144 93.523 1.00 29.61 30 PRO D C 1
ATOM 7298 O O . PRO D 1 31 ? 80.821 14.281 92.392 1.00 27.06 30 PRO D O 1
ATOM 7302 N N . ASP D 1 32 ? 80.311 12.979 94.181 1.00 29.32 31 ASP D N 1
ATOM 7303 C CA . ASP D 1 32 ? 80.945 11.796 93.576 1.00 28.53 31 ASP D CA 1
ATOM 7304 C C . ASP D 1 32 ? 80.144 11.379 92.348 1.00 26.58 31 ASP D C 1
ATOM 7305 O O . ASP D 1 32 ? 80.711 11.112 91.302 1.00 26.53 31 ASP D O 1
ATOM 7310 N N . GLU D 1 33 ? 78.821 11.349 92.458 1.00 26.78 32 GLU D N 1
ATOM 7311 C CA . GLU D 1 33 ? 77.982 10.942 91.330 1.00 26.59 32 GLU D CA 1
ATOM 7312 C C . GLU D 1 33 ? 78.130 11.920 90.178 1.00 25.51 32 GLU D C 1
ATOM 7313 O O . GLU D 1 33 ? 78.189 11.520 89.016 1.00 24.65 32 GLU D O 1
ATOM 7319 N N . VAL D 1 34 ? 78.153 13.202 90.492 1.00 25.04 33 VAL D N 1
ATOM 7320 C CA . VAL D 1 34 ? 78.274 14.203 89.444 1.00 24.21 33 VAL D CA 1
ATOM 7321 C C . VAL D 1 34 ? 79.600 14.056 88.725 1.00 24.54 33 VAL D C 1
ATOM 7322 O O . VAL D 1 34 ? 79.639 14.089 87.505 1.00 21.40 33 VAL D O 1
ATOM 7326 N N . ALA D 1 35 ? 80.676 13.852 89.470 1.00 24.77 34 ALA D N 1
ATOM 7327 C CA . ALA D 1 35 ? 81.999 13.672 88.869 1.00 24.73 34 ALA D CA 1
ATOM 7328 C C . ALA D 1 35 ? 82.051 12.405 88.065 1.00 23.27 34 ALA D C 1
ATOM 7329 O O . ALA D 1 35 ? 82.579 12.403 86.966 1.00 22.75 34 ALA D O 1
ATOM 7331 N N . GLN D 1 36 ? 81.492 11.304 88.572 1.00 25.05 35 GLN D N 1
ATOM 7332 C CA . GLN D 1 36 ? 81.541 10.087 87.804 1.00 23.91 35 GLN D CA 1
ATOM 7333 C C . GLN D 1 36 ? 80.772 10.257 86.507 1.00 23.30 35 GLN D C 1
ATOM 7334 O O . GLN D 1 36 ? 81.252 9.842 85.451 1.00 23.94 35 GLN D O 1
ATOM 7340 N N . ALA D 1 37 ? 79.559 10.822 86.604 1.00 23.42 36 ALA D N 1
ATOM 7341 C CA . ALA D 1 37 ? 78.689 11.100 85.427 1.00 22.33 36 ALA D CA 1
ATOM 7342 C C . ALA D 1 37 ? 79.406 11.856 84.336 1.00 22.91 36 ALA D C 1
ATOM 7343 O O . ALA D 1 37 ? 79.302 11.519 83.143 1.00 23.96 36 ALA D O 1
ATOM 7345 N N . SER D 1 38 ? 80.080 12.912 84.770 1.00 22.64 37 SER D N 1
ATOM 7346 C CA . SER D 1 38 ? 80.853 13.830 83.905 1.00 23.02 37 SER D CA 1
ATOM 7347 C C . SER D 1 38 ? 82.035 13.143 83.198 1.00 23.18 37 SER D C 1
ATOM 7348 O O . SER D 1 38 ? 82.151 13.173 81.960 1.00 21.15 37 SER D O 1
ATOM 7351 N N . ILE D 1 39 ? 82.861 12.461 83.980 1.00 24.56 38 ILE D N 1
ATOM 7352 C CA . ILE D 1 39 ? 83.986 11.721 83.458 1.00 25.24 38 ILE D CA 1
ATOM 7353 C C . ILE D 1 39 ? 83.553 10.635 82.506 1.00 23.20 38 ILE D C 1
ATOM 7354 O O . ILE D 1 39 ? 84.150 10.471 81.454 1.00 24.66 38 ILE D O 1
ATOM 7359 N N . GLY D 1 40 ? 82.502 9.903 82.872 1.00 23.05 39 GLY D N 1
ATOM 7360 C CA . GLY D 1 40 ? 81.977 8.854 82.023 1.00 23.50 39 GLY D CA 1
ATOM 7361 C C . GLY D 1 40 ? 81.446 9.371 80.703 1.00 22.33 39 GLY D C 1
ATOM 7362 O O . GLY D 1 40 ? 81.626 8.759 79.657 1.00 23.07 39 GLY D O 1
ATOM 7363 N N . ALA D 1 41 ? 80.781 10.524 80.744 1.00 22.52 40 ALA D N 1
ATOM 7364 C CA . ALA D 1 41 ? 80.222 11.111 79.555 1.00 20.39 40 ALA D CA 1
ATOM 7365 C C . ALA D 1 41 ? 81.369 11.626 78.683 1.00 19.76 40 ALA D C 1
ATOM 7366 O O . ALA D 1 41 ? 81.339 11.455 77.460 1.00 19.70 40 ALA D O 1
ATOM 7368 N N . ALA D 1 42 ? 82.378 12.230 79.295 1.00 23.14 41 ALA D N 1
ATOM 7369 C CA . ALA D 1 42 ? 83.541 12.701 78.503 1.00 24.25 41 ALA D CA 1
ATOM 7370 C C . ALA D 1 42 ? 84.261 11.524 77.812 1.00 27.31 41 ALA D C 1
ATOM 7371 O O . ALA D 1 42 ? 84.645 11.626 76.613 1.00 25.21 41 ALA D O 1
ATOM 7373 N N . GLU D 1 43 ? 84.408 10.406 78.547 1.00 28.89 42 GLU D N 1
ATOM 7374 C CA . GLU D 1 43 ? 85.040 9.202 78.016 1.00 30.35 42 GLU D CA 1
ATOM 7375 C C . GLU D 1 43 ? 84.203 8.583 76.901 1.00 29.19 42 GLU D C 1
ATOM 7376 O O . GLU D 1 43 ? 84.783 8.027 75.973 1.00 28.86 42 GLU D O 1
ATOM 7382 N N . ALA D 1 44 ? 82.866 8.732 76.971 1.00 26.80 43 ALA D N 1
ATOM 7383 C CA . ALA D 1 44 ? 81.971 8.307 75.906 1.00 25.59 43 ALA D CA 1
ATOM 7384 C C . ALA D 1 44 ? 82.037 9.196 74.691 1.00 24.31 43 ALA D C 1
ATOM 7385 O O . ALA D 1 44 ? 81.582 8.791 73.634 1.00 22.46 43 ALA D O 1
ATOM 7387 N N . GLY D 1 45 ? 82.593 10.408 74.807 1.00 22.31 44 GLY D N 1
ATOM 7388 C CA . GLY D 1 45 ? 82.686 11.268 73.663 1.00 24.09 44 GLY D CA 1
ATOM 7389 C C . GLY D 1 45 ? 82.191 12.708 73.829 1.00 23.22 44 GLY D C 1
ATOM 7390 O O . GLY D 1 45 ? 82.286 13.467 72.882 1.00 25.69 44 GLY D O 1
ATOM 7391 N N . ALA D 1 46 ? 81.676 13.080 75.005 1.00 22.42 45 ALA D N 1
ATOM 7392 C CA . ALA D 1 46 ? 81.194 14.428 75.229 1.00 21.33 45 ALA D CA 1
ATOM 7393 C C . ALA D 1 46 ? 82.394 15.377 75.375 1.00 20.93 45 ALA D C 1
ATOM 7394 O O . ALA D 1 46 ? 83.234 15.185 76.268 1.00 24.13 45 ALA D O 1
ATOM 7396 N N . ALA D 1 47 ? 82.474 16.382 74.519 1.00 22.71 46 ALA D N 1
ATOM 7397 C CA . ALA D 1 47 ? 83.509 17.393 74.600 1.00 23.26 46 ALA D CA 1
ATOM 7398 C C . ALA D 1 47 ? 83.185 18.551 75.589 1.00 23.14 46 ALA D C 1
ATOM 7399 O O . ALA D 1 47 ? 84.093 19.318 75.982 1.00 22.58 46 ALA D O 1
ATOM 7401 N N . VAL D 1 48 ? 81.897 18.702 75.943 1.00 22.39 47 VAL D N 1
ATOM 7402 C CA . VAL D 1 48 ? 81.418 19.748 76.847 1.00 21.33 47 VAL D CA 1
ATOM 7403 C C . VAL D 1 48 ? 80.546 19.138 77.891 1.00 21.55 47 VAL D C 1
ATOM 7404 O O . VAL D 1 48 ? 79.643 18.349 77.551 1.00 19.29 47 VAL D O 1
ATOM 7408 N N . ILE D 1 49 ? 80.819 19.453 79.166 1.00 21.07 48 ILE D N 1
ATOM 7409 C CA . ILE D 1 49 ? 79.983 18.947 80.283 1.00 21.27 48 ILE D CA 1
ATOM 7410 C C . ILE D 1 49 ? 79.285 20.142 80.918 1.00 19.69 48 ILE D C 1
ATOM 7411 O O . ILE D 1 49 ? 79.928 21.020 81.484 1.00 22.61 48 ILE D O 1
ATOM 7416 N N . HIS D 1 50 ? 77.960 20.160 80.799 1.00 18.62 49 HIS D N 1
ATOM 7417 C CA . HIS D 1 50 ? 77.100 21.198 81.345 1.00 17.75 49 HIS D CA 1
ATOM 7418 C C . HIS D 1 50 ? 76.663 20.773 82.744 1.00 19.43 49 HIS D C 1
ATOM 7419 O O . HIS D 1 50 ? 76.036 19.714 82.953 1.00 21.16 49 HIS D O 1
ATOM 7426 N N . LEU D 1 51 ? 77.032 21.595 83.700 1.00 18.92 50 LEU D N 1
ATOM 7427 C CA . LEU D 1 51 ? 76.918 21.275 85.116 1.00 20.11 50 LEU D CA 1
ATOM 7428 C C . LEU D 1 51 ? 76.073 22.135 86.031 1.00 20.79 50 LEU D C 1
ATOM 7429 O O . LEU D 1 51 ? 76.062 23.330 85.937 1.00 20.98 50 LEU D O 1
ATOM 7434 N N . HIS D 1 52 ? 75.321 21.447 86.890 1.00 20.79 51 HIS D N 1
ATOM 7435 C CA . HIS D 1 52 ? 74.660 22.040 88.055 1.00 21.14 51 HIS D CA 1
ATOM 7436 C C . HIS D 1 52 ? 75.154 21.210 89.260 1.00 19.85 51 HIS D C 1
ATOM 7437 O O . HIS D 1 52 ? 75.736 20.104 89.092 1.00 21.13 51 HIS D O 1
ATOM 7444 N N . ALA D 1 53 ? 74.920 21.732 90.464 1.00 21.23 52 ALA D N 1
ATOM 7445 C CA . ALA D 1 53 ? 75.211 21.054 91.728 1.00 22.26 52 ALA D CA 1
ATOM 7446 C C . ALA D 1 53 ? 73.866 20.812 92.447 1.00 23.55 52 ALA D C 1
ATOM 7447 O O . ALA D 1 53 ? 72.884 21.574 92.291 1.00 21.75 52 ALA D O 1
ATOM 7449 N N . ARG D 1 54 ? 73.811 19.725 93.208 1.00 25.56 53 ARG D N 1
ATOM 7450 C CA . ARG D 1 54 ? 72.656 19.434 94.041 1.00 24.12 53 ARG D CA 1
ATOM 7451 C C . ARG D 1 54 ? 73.150 19.272 95.486 1.00 26.75 53 ARG D C 1
ATOM 7452 O O . ARG D 1 54 ? 74.360 19.119 95.751 1.00 26.08 53 ARG D O 1
ATOM 7460 N N . ASP D 1 55 ? 72.218 19.341 96.418 1.00 25.44 54 ASP D N 1
ATOM 7461 C CA . ASP D 1 55 ? 72.529 19.099 97.815 1.00 26.81 54 ASP D CA 1
ATOM 7462 C C . ASP D 1 55 ? 72.635 17.576 97.962 1.00 28.98 54 ASP D C 1
ATOM 7463 O O . ASP D 1 55 ? 71.740 16.861 97.519 1.00 27.59 54 ASP D O 1
ATOM 7468 N N . PRO D 1 56 ? 73.743 17.062 98.518 1.00 30.89 55 PRO D N 1
ATOM 7469 C CA . PRO D 1 56 ? 73.896 15.605 98.568 1.00 33.24 55 PRO D CA 1
ATOM 7470 C C . PRO D 1 56 ? 72.941 14.878 99.482 1.00 33.30 55 PRO D C 1
ATOM 7471 O O . PRO D 1 56 ? 72.770 13.674 99.329 1.00 36.53 55 PRO D O 1
ATOM 7475 N N . ARG D 1 57 ? 72.303 15.594 100.385 1.00 33.42 56 ARG D N 1
ATOM 7476 C CA . ARG D 1 57 ? 71.409 14.965 101.330 1.00 34.92 56 ARG D CA 1
ATOM 7477 C C . ARG D 1 57 ? 70.048 14.700 100.719 1.00 34.24 56 ARG D C 1
ATOM 7478 O O . ARG D 1 57 ? 69.469 13.642 100.939 1.00 35.87 56 ARG D O 1
ATOM 7486 N N . ASP D 1 58 ? 69.523 15.657 99.957 1.00 31.47 57 ASP D N 1
ATOM 7487 C CA . ASP D 1 58 ? 68.193 15.486 99.405 1.00 27.69 57 ASP D CA 1
ATOM 7488 C C . ASP D 1 58 ? 68.096 15.752 97.908 1.00 25.67 57 ASP D C 1
ATOM 7489 O O . ASP D 1 58 ? 67.020 15.662 97.368 1.00 24.90 57 ASP D O 1
ATOM 7494 N N . GLY D 1 59 ? 69.205 16.119 97.239 1.00 24.76 58 GLY D N 1
ATOM 7495 C CA . GLY D 1 59 ? 69.182 16.333 95.802 1.00 25.01 58 GLY D CA 1
ATOM 7496 C C . GLY D 1 59 ? 68.637 17.667 95.321 1.00 26.81 58 GLY D C 1
ATOM 7497 O O . GLY D 1 59 ? 68.555 17.923 94.129 1.00 25.46 58 GLY D O 1
ATOM 7498 N N . ARG D 1 60 ? 68.276 18.531 96.254 1.00 26.64 59 ARG D N 1
ATOM 7499 C CA . ARG D 1 60 ? 67.695 19.810 95.931 1.00 26.43 59 ARG D CA 1
ATOM 7500 C C . ARG D 1 60 ? 68.727 20.668 95.190 1.00 24.99 59 ARG D C 1
ATOM 7501 O O . ARG D 1 60 ? 69.886 20.600 95.524 1.00 22.95 59 ARG D O 1
ATOM 7509 N N . PRO D 1 61 ? 68.299 21.399 94.158 1.00 24.45 60 PRO D N 1
ATOM 7510 C CA . PRO D 1 61 ? 69.260 22.284 93.477 1.00 25.10 60 PRO D CA 1
ATOM 7511 C C . PRO D 1 61 ? 69.944 23.275 94.389 1.00 25.46 60 PRO D C 1
ATOM 7512 O O . PRO D 1 61 ? 69.322 23.802 95.300 1.00 25.74 60 PRO D O 1
ATOM 7516 N N . THR D 1 62 ? 71.206 23.594 94.105 1.00 24.08 61 THR D N 1
ATOM 7517 C CA . THR D 1 62 ? 71.902 24.582 94.878 1.00 24.89 61 THR D CA 1
ATOM 7518 C C . THR D 1 62 ? 72.914 25.258 93.951 1.00 23.31 61 THR D C 1
ATOM 7519 O O . THR D 1 62 ? 73.614 24.584 93.208 1.00 22.98 61 THR D O 1
ATOM 7523 N N . GLN D 1 63 ? 72.960 26.578 94.023 1.00 25.60 62 GLN D N 1
ATOM 7524 C CA . GLN D 1 63 ? 73.970 27.377 93.302 1.00 26.29 62 GLN D CA 1
ATOM 7525 C C . GLN D 1 63 ? 75.005 27.946 94.255 1.00 27.47 62 GLN D C 1
ATOM 7526 O O . GLN D 1 63 ? 75.658 28.961 93.962 1.00 26.27 62 GLN D O 1
ATOM 7532 N N . ASP D 1 64 ? 75.142 27.323 95.413 1.00 27.52 63 ASP D N 1
ATOM 7533 C CA . ASP D 1 64 ? 76.188 27.718 96.354 1.00 27.40 63 ASP D CA 1
ATOM 7534 C C . ASP D 1 64 ? 77.531 27.272 95.745 1.00 23.48 63 ASP D C 1
ATOM 7535 O O . ASP D 1 64 ? 77.721 26.136 95.420 1.00 22.96 63 ASP D O 1
ATOM 7540 N N . PRO D 1 65 ? 78.473 28.191 95.522 1.00 23.89 64 PRO D N 1
ATOM 7541 C CA . PRO D 1 65 ? 79.740 27.688 94.971 1.00 24.51 64 PRO D CA 1
ATOM 7542 C C . PRO D 1 65 ? 80.438 26.545 95.754 1.00 24.52 64 PRO D C 1
ATOM 7543 O O . PRO D 1 65 ? 81.128 25.697 95.181 1.00 25.00 64 PRO D O 1
ATOM 7547 N N . ALA D 1 66 ? 80.284 26.551 97.072 1.00 25.57 65 ALA D N 1
ATOM 7548 C CA . ALA D 1 66 ? 80.826 25.484 97.917 1.00 26.55 65 ALA D CA 1
ATOM 7549 C C . ALA D 1 66 ? 80.317 24.116 97.445 1.00 26.47 65 ALA D C 1
ATOM 7550 O O . ALA D 1 66 ? 81.014 23.104 97.568 1.00 26.76 65 ALA D O 1
ATOM 7552 N N . ALA D 1 67 ? 79.114 24.097 96.869 1.00 27.00 66 ALA D N 1
ATOM 7553 C CA . ALA D 1 67 ? 78.477 22.84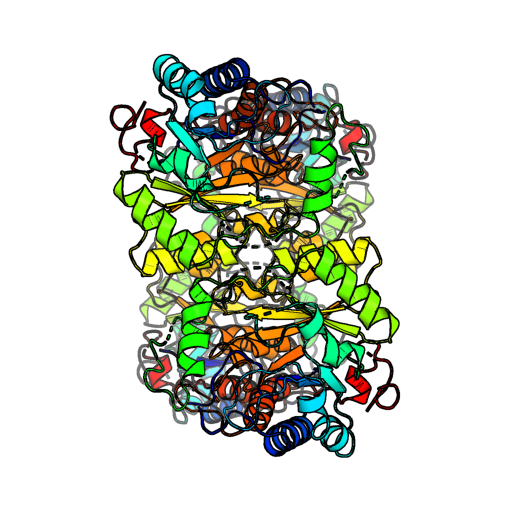4 96.390 1.00 26.44 66 ALA D CA 1
ATOM 7554 C C . ALA D 1 67 ? 79.173 22.240 95.129 1.00 26.47 66 ALA D C 1
ATOM 7555 O O . ALA D 1 67 ? 79.012 21.056 94.809 1.00 27.44 66 ALA D O 1
ATOM 7557 N N . PHE D 1 68 ? 79.990 23.056 94.471 1.00 26.19 67 PHE D N 1
ATOM 7558 C CA . PHE D 1 68 ? 80.761 22.660 93.289 1.00 25.56 67 PHE D CA 1
ATOM 7559 C C . PHE D 1 68 ? 82.231 22.385 93.614 1.00 26.36 67 PHE D C 1
ATOM 7560 O O . PHE D 1 68 ? 82.970 21.836 92.778 1.00 25.29 67 PHE D O 1
ATOM 7568 N N . ALA D 1 69 ? 82.653 22.803 94.809 1.00 28.21 68 ALA D N 1
ATOM 7569 C CA . ALA D 1 69 ? 84.064 22.808 95.198 1.00 29.87 68 ALA D CA 1
ATOM 7570 C C . ALA D 1 69 ? 84.817 21.486 95.116 1.00 29.74 68 ALA D C 1
ATOM 7571 O O . ALA D 1 69 ? 86.006 21.473 94.871 1.00 30.02 68 ALA D O 1
ATOM 7573 N N . GLU D 1 70 ? 84.137 20.375 95.323 1.00 31.74 69 GLU D N 1
ATOM 7574 C CA . GLU D 1 70 ? 84.792 19.086 95.226 1.00 34.55 69 GLU D CA 1
ATOM 7575 C C . GLU D 1 70 ? 84.757 18.553 93.808 1.00 32.09 69 GLU D C 1
ATOM 7576 O O . GLU D 1 70 ? 85.799 18.154 93.279 1.00 31.33 69 GLU D O 1
ATOM 7582 N N . PHE D 1 71 ? 83.574 18.496 93.193 1.00 28.54 70 PHE D N 1
ATOM 7583 C CA . PHE D 1 71 ? 83.523 17.866 91.873 1.00 26.71 70 PHE D CA 1
ATOM 7584 C C . PHE D 1 71 ? 84.270 18.584 90.749 1.00 26.18 70 PHE D C 1
ATOM 7585 O O . PHE D 1 71 ? 84.860 17.930 89.871 1.00 27.03 70 PHE D O 1
ATOM 7593 N N . LEU D 1 72 ? 84.251 19.900 90.770 1.00 24.85 71 LEU D N 1
ATOM 7594 C CA . LEU D 1 72 ? 84.946 20.667 89.721 1.00 24.33 71 LEU D CA 1
ATOM 7595 C C . LEU D 1 72 ? 86.430 20.318 89.536 1.00 25.36 71 LEU D C 1
ATOM 7596 O O . LEU D 1 72 ? 86.836 19.945 88.445 1.00 25.44 71 LEU D O 1
ATOM 7601 N N . PRO D 1 73 ? 87.263 20.487 90.580 1.00 26.97 72 PRO D N 1
ATOM 7602 C CA . PRO D 1 73 ? 88.675 20.088 90.363 1.00 27.57 72 PRO D CA 1
ATOM 7603 C C . PRO D 1 73 ? 88.854 18.597 90.033 1.00 27.41 72 PRO D C 1
ATOM 7604 O O . PRO D 1 73 ? 89.756 18.218 89.294 1.00 28.79 72 PRO D O 1
ATOM 7608 N N . ARG D 1 74 ? 87.968 17.758 90.534 1.00 27.13 73 ARG D N 1
ATOM 7609 C CA . ARG D 1 74 ? 88.081 16.359 90.246 1.00 26.51 73 ARG D CA 1
ATOM 7610 C C . ARG D 1 74 ? 87.820 16.075 88.767 1.00 26.16 73 ARG D C 1
ATOM 7611 O O . ARG D 1 74 ? 88.507 15.260 88.154 1.00 26.56 73 ARG D O 1
ATOM 7619 N N . ILE D 1 75 ? 86.821 16.752 88.189 1.00 25.33 74 ILE D N 1
ATOM 7620 C CA . ILE D 1 75 ? 86.529 16.558 86.777 1.00 23.35 74 ILE D CA 1
ATOM 7621 C C . ILE D 1 75 ? 87.729 17.132 85.970 1.00 25.17 74 ILE D C 1
ATOM 7622 O O . ILE D 1 75 ? 88.212 16.497 85.015 1.00 24.31 74 ILE D O 1
ATOM 7627 N N . LYS D 1 76 ? 88.203 18.305 86.368 1.00 25.12 75 LYS D N 1
ATOM 7628 C CA . LYS D 1 76 ? 89.321 18.946 85.671 1.00 26.18 75 LYS D CA 1
ATOM 7629 C C . LYS D 1 76 ? 90.587 18.084 85.647 1.00 28.22 75 LYS D C 1
ATOM 7630 O O . LYS D 1 76 ? 91.278 18.020 84.632 1.00 29.67 75 LYS D O 1
ATOM 7636 N N . SER D 1 77 ? 90.878 17.412 86.752 1.00 28.29 76 SER D N 1
ATOM 7637 C CA A SER D 1 77 ? 92.075 16.563 86.819 0.50 29.21 76 SER D CA 1
ATOM 7638 C CA B SER D 1 77 ? 92.059 16.546 86.855 0.50 29.49 76 SER D CA 1
ATOM 7639 C C . SER D 1 77 ? 91.924 15.257 86.068 1.00 29.37 76 SER D C 1
ATOM 7640 O O . SER D 1 77 ? 92.917 14.614 85.790 1.00 30.37 76 SER D O 1
ATOM 7645 N N . ASN D 1 78 ? 90.690 14.856 85.738 1.00 29.77 77 ASN D N 1
ATOM 7646 C CA . ASN D 1 78 ? 90.456 13.592 85.047 1.00 29.34 77 ASN D CA 1
ATOM 7647 C C . ASN D 1 78 ? 90.010 13.610 83.612 1.00 30.49 77 ASN D C 1
ATOM 7648 O O . ASN D 1 78 ? 89.928 12.560 83.001 1.00 31.87 77 ASN D O 1
ATOM 7653 N N . THR D 1 79 ? 89.706 14.788 83.071 1.00 28.86 78 THR D N 1
ATOM 7654 C CA . THR D 1 79 ? 89.329 14.913 81.652 1.00 28.62 78 THR D CA 1
ATOM 7655 C C . THR D 1 79 ? 89.675 16.312 81.179 1.00 26.83 78 THR D C 1
ATOM 7656 O O . THR D 1 79 ? 89.664 17.233 82.002 1.00 25.12 78 THR D O 1
ATOM 7660 N N . ASP D 1 80 ? 89.900 16.455 79.866 1.00 26.86 79 ASP D N 1
ATOM 7661 C CA . ASP D 1 80 ? 90.159 17.766 79.230 1.00 28.88 79 ASP D CA 1
ATOM 7662 C C . ASP D 1 80 ? 88.825 18.316 78.722 1.00 25.88 79 ASP D C 1
ATOM 7663 O O . ASP D 1 80 ? 88.773 19.349 78.098 1.00 26.92 79 ASP D O 1
ATOM 7668 N N . ALA D 1 81 ? 87.725 17.610 78.967 1.00 24.05 80 ALA D N 1
ATOM 7669 C CA . ALA D 1 81 ? 86.418 18.131 78.520 1.00 23.35 80 ALA D CA 1
ATOM 7670 C C . ALA D 1 81 ? 86.168 19.527 79.078 1.00 20.29 80 ALA D C 1
ATOM 7671 O O . ALA D 1 81 ? 86.518 19.835 80.216 1.00 23.20 80 ALA D O 1
ATOM 7673 N N . VAL D 1 82 ? 85.460 20.323 78.314 1.00 21.37 81 VAL D N 1
ATOM 7674 C CA . VAL D 1 82 ? 85.109 21.686 78.716 1.00 22.69 81 VAL D CA 1
ATOM 7675 C C . VAL D 1 82 ? 84.011 21.698 79.785 1.00 24.22 81 VAL D C 1
ATOM 7676 O O . VAL D 1 82 ? 82.942 21.142 79.603 1.00 24.59 81 VAL D O 1
ATOM 7680 N N . ILE D 1 83 ? 84.325 22.306 80.916 1.00 22.39 82 ILE D N 1
ATOM 7681 C CA . ILE D 1 83 ? 83.371 22.531 81.982 1.00 22.88 82 ILE D CA 1
ATOM 7682 C C . ILE D 1 83 ? 82.530 23.796 81.700 1.00 22.16 82 ILE D C 1
ATOM 7683 O O . ILE D 1 83 ? 83.049 24.927 81.478 1.00 22.44 82 ILE D O 1
ATOM 7688 N N . ASN D 1 84 ? 81.218 23.596 81.681 1.00 21.70 83 ASN D N 1
ATOM 7689 C CA . ASN D 1 84 ? 80.224 24.606 81.383 1.00 20.45 83 ASN D CA 1
ATOM 7690 C C . ASN D 1 84 ? 79.267 24.690 82.572 1.00 21.09 83 ASN D C 1
ATOM 7691 O O . ASN D 1 84 ? 78.536 23.730 82.876 1.00 22.71 83 ASN D O 1
ATOM 7696 N N . LEU D 1 85 ? 79.314 25.811 83.258 1.00 22.19 84 LEU D N 1
ATOM 7697 C CA . LEU D 1 85 ? 78.506 26.015 84.460 1.00 20.39 84 LEU D CA 1
ATOM 7698 C C . LEU D 1 85 ? 77.241 26.775 84.209 1.00 21.24 84 LEU D C 1
ATOM 7699 O O . LEU D 1 85 ? 77.213 27.798 83.583 1.00 20.92 84 LEU D O 1
ATOM 7704 N N . THR D 1 86 ? 76.178 26.315 84.827 1.00 21.97 85 THR D N 1
ATOM 7705 C CA . THR D 1 86 ? 74.902 26.970 84.692 1.00 22.45 85 THR D CA 1
ATOM 7706 C C . THR D 1 86 ? 74.848 28.323 85.377 1.00 20.94 85 THR D C 1
ATOM 7707 O O . THR D 1 86 ? 75.438 28.502 86.449 1.00 21.49 85 THR D O 1
ATOM 7711 N N . THR D 1 87 ? 74.166 29.279 84.754 1.00 24.11 86 THR D N 1
ATOM 7712 C CA . THR D 1 87 ? 73.830 30.535 85.409 1.00 25.70 86 THR D CA 1
ATOM 7713 C C . THR D 1 87 ? 72.320 30.583 85.621 1.00 31.79 86 THR D C 1
ATOM 7714 O O . THR D 1 87 ? 71.784 31.588 86.064 1.00 30.69 86 THR D O 1
ATOM 7718 N N . GLY D 1 88 ? 71.653 29.489 85.253 1.00 36.21 87 GLY D N 1
ATOM 7719 C CA . GLY D 1 88 ? 70.216 29.339 85.375 1.00 41.16 87 GLY D CA 1
ATOM 7720 C C . GLY D 1 88 ? 69.863 28.701 86.711 1.00 44.68 87 GLY D C 1
ATOM 7721 O O . GLY D 1 88 ? 69.000 29.208 87.455 1.00 47.61 87 GLY D O 1
ATOM 7722 N N . GLY D 1 89 ? 70.570 27.602 87.026 1.00 45.63 88 GLY D N 1
ATOM 7723 C CA . GLY D 1 89 ? 70.347 26.856 88.254 1.00 45.40 88 GLY D CA 1
ATOM 7724 C C . GLY D 1 89 ? 68.896 26.434 88.231 1.00 46.08 88 GLY D C 1
ATOM 7725 O O . GLY D 1 89 ? 68.422 25.887 87.230 1.00 44.69 88 GLY D O 1
ATOM 7726 N N . SER D 1 90 ? 68.203 26.695 89.336 1.00 47.13 89 SER D N 1
ATOM 7727 C CA . SER D 1 90 ? 66.766 26.499 89.419 1.00 48.18 89 SER D CA 1
ATOM 7728 C C . SER D 1 90 ? 66.095 27.877 89.203 1.00 49.67 89 SER D C 1
ATOM 7729 O O . SER D 1 90 ? 66.554 28.897 89.756 1.00 49.49 89 SER D O 1
ATOM 7732 N N . PRO D 1 91 ? 65.061 27.928 88.327 1.00 51.44 90 PRO D N 1
ATOM 7733 C CA . PRO D 1 91 ? 64.228 29.154 88.154 1.00 50.36 90 PRO D CA 1
ATOM 7734 C C . PRO D 1 91 ? 63.582 29.678 89.477 1.00 50.01 90 PRO D C 1
ATOM 7735 O O . PRO D 1 91 ? 63.220 30.865 89.569 1.00 49.24 90 PRO D O 1
ATOM 7739 N N . HIS D 1 92 ? 63.453 28.807 90.486 1.00 48.13 91 HIS D N 1
ATOM 7740 C CA . HIS D 1 92 ? 62.987 29.243 91.816 1.00 46.96 91 HIS D CA 1
ATOM 7741 C C . HIS D 1 92 ? 64.036 30.173 92.503 1.00 45.95 91 HIS D C 1
ATOM 7742 O O . HIS D 1 92 ? 63.682 30.935 93.396 1.00 47.24 91 HIS D O 1
ATOM 7762 N N . THR D 1 94 ? 67.006 33.234 92.883 1.00 45.60 93 THR D N 1
ATOM 7763 C CA . THR D 1 94 ? 67.100 34.652 92.485 1.00 48.49 93 THR D CA 1
ATOM 7764 C C . THR D 1 94 ? 68.304 34.812 91.543 1.00 50.55 93 THR D C 1
ATOM 7765 O O . THR D 1 94 ? 69.144 33.893 91.443 1.00 48.19 93 THR D O 1
ATOM 7769 N N . VAL D 1 95 ? 68.411 35.978 90.887 1.00 52.95 94 VAL D N 1
ATOM 7770 C CA . VAL D 1 95 ? 69.568 36.280 89.999 1.00 54.74 94 VAL D CA 1
ATOM 7771 C C . VAL D 1 95 ? 70.792 36.720 90.818 1.00 55.82 94 VAL D C 1
ATOM 7772 O O . VAL D 1 95 ? 70.661 37.001 91.981 1.00 55.72 94 VAL D O 1
ATOM 7776 N N . GLU D 1 96 ? 71.985 36.725 90.214 1.00 59.23 95 GLU D N 1
ATOM 7777 C CA . GLU D 1 96 ? 73.251 37.224 90.877 1.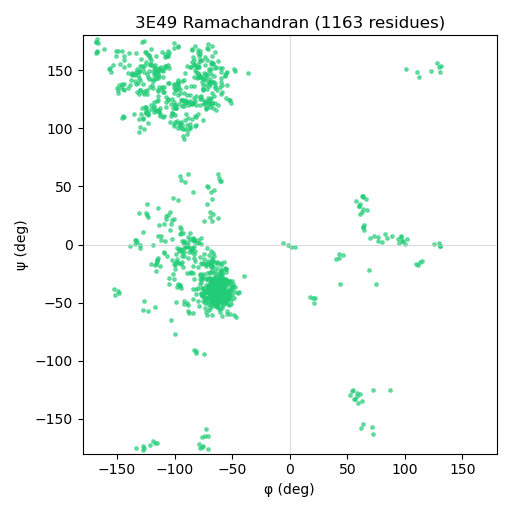00 60.04 95 GLU D CA 1
ATOM 7778 C C . GLU D 1 96 ? 73.741 36.308 92.032 1.00 58.52 95 GLU D C 1
ATOM 7779 O O . GLU D 1 96 ? 74.939 36.314 92.395 1.00 58.34 95 GLU D O 1
ATOM 7785 N N . GLU D 1 97 ? 72.770 35.545 92.544 1.00 54.67 96 GLU D N 1
ATOM 7786 C CA . GLU D 1 97 ? 72.925 34.395 93.382 1.00 52.15 96 GLU D CA 1
ATOM 7787 C C . GLU D 1 97 ? 73.165 33.251 92.382 1.00 50.07 96 GLU D C 1
ATOM 7788 O O . GLU D 1 97 ? 74.038 32.385 92.588 1.00 50.93 96 GLU D O 1
ATOM 7790 N N . ARG D 1 98 ? 72.313 33.220 91.338 1.00 44.96 97 ARG D N 1
ATOM 7791 C CA A ARG D 1 98 ? 72.444 32.274 90.225 0.50 41.52 97 ARG D CA 1
ATOM 7792 C CA B ARG D 1 98 ? 72.442 32.254 90.237 0.50 41.06 97 ARG D CA 1
ATOM 7793 C C . ARG D 1 98 ? 73.829 32.384 89.612 1.00 36.94 97 ARG D C 1
ATOM 7794 O O . ARG D 1 98 ? 74.349 31.415 89.097 1.00 33.72 97 ARG D O 1
ATOM 7809 N N . LEU D 1 99 ? 74.386 33.588 89.662 1.00 31.94 98 LEU D N 1
ATOM 7810 C CA . LEU D 1 99 ? 75.698 33.918 89.092 1.00 33.39 98 LEU D CA 1
ATOM 7811 C C . LEU D 1 99 ? 76.942 33.615 89.914 1.00 31.71 98 LEU D C 1
ATOM 7812 O O . LEU D 1 99 ? 78.045 33.676 89.406 1.00 30.81 98 LEU D O 1
ATOM 7817 N N . ARG D 1 100 ? 76.763 33.285 91.180 1.00 32.55 99 ARG D N 1
ATOM 7818 C CA . ARG D 1 100 ? 77.893 33.005 92.044 1.00 32.39 99 ARG D CA 1
ATOM 7819 C C . ARG D 1 100 ? 78.862 31.971 91.487 1.00 28.99 99 ARG D C 1
ATOM 7820 O O . ARG D 1 100 ? 80.064 32.212 91.446 1.00 28.46 99 ARG D O 1
ATOM 7828 N N . PRO D 1 101 ? 78.362 30.795 91.075 1.00 25.50 100 PRO D N 1
ATOM 7829 C CA . PRO D 1 101 ? 79.374 29.859 90.580 1.00 25.89 100 PRO D CA 1
ATOM 7830 C C . PRO D 1 101 ? 80.188 30.304 89.358 1.00 26.44 100 PRO D C 1
ATOM 7831 O O . PRO D 1 101 ? 81.382 30.131 89.354 1.00 25.59 100 PRO D O 1
ATOM 7835 N N . ALA D 1 102 ? 79.532 30.882 88.346 1.00 26.57 101 ALA D N 1
ATOM 7836 C CA . ALA D 1 102 ? 80.193 31.291 87.124 1.00 26.28 101 ALA D CA 1
ATOM 7837 C C . ALA D 1 102 ? 81.144 32.444 87.404 1.00 28.56 101 ALA D C 1
ATOM 7838 O O . ALA D 1 102 ? 82.229 32.491 86.845 1.00 28.89 101 ALA D O 1
ATOM 7840 N N . THR D 1 103 ? 80.770 33.357 88.303 1.00 30.79 102 THR D N 1
ATOM 7841 C CA . THR D 1 103 ? 81.634 34.526 88.552 1.00 31.36 102 THR D CA 1
ATOM 7842 C C . THR D 1 103 ? 82.800 34.126 89.434 1.00 30.52 102 THR D C 1
ATOM 7843 O O . THR D 1 103 ? 83.905 34.619 89.275 1.00 30.58 102 THR D O 1
ATOM 7847 N N . HIS D 1 104 ? 82.572 33.196 90.357 1.00 28.29 103 HIS D N 1
ATOM 7848 C CA . HIS D 1 104 ? 83.665 32.705 91.196 1.00 28.05 103 HIS D CA 1
ATOM 7849 C C . HIS D 1 104 ? 84.629 31.791 90.459 1.00 27.66 103 HIS D C 1
ATOM 7850 O O . HIS D 1 104 ? 85.841 31.971 90.513 1.00 29.18 103 HIS D O 1
ATOM 7857 N N . TYR D 1 105 ? 84.098 30.813 89.742 1.00 26.25 104 TYR D N 1
ATOM 7858 C CA . TYR D 1 105 ? 84.928 29.819 89.094 1.00 23.77 104 TYR D CA 1
ATOM 7859 C C . TYR D 1 105 ? 85.512 30.195 87.734 1.00 23.30 104 TYR D C 1
ATOM 7860 O O . TYR D 1 105 ? 86.429 29.535 87.269 1.00 22.73 104 TYR D O 1
ATOM 7877 N N . PRO D 1 107 ? 84.618 29.916 84.574 1.00 22.90 106 PRO D N 1
ATOM 7878 C CA . PRO D 1 107 ? 84.760 28.765 83.689 1.00 22.73 106 PRO D CA 1
ATOM 7879 C C . PRO D 1 107 ? 84.922 29.150 82.225 1.00 21.48 106 PRO D C 1
ATOM 7880 O O . PRO D 1 107 ? 84.737 30.318 81.866 1.00 23.15 106 PRO D O 1
ATOM 7884 N N . GLU D 1 108 ? 85.337 28.185 81.403 1.00 18.69 107 GLU D N 1
ATOM 7885 C CA . GLU D 1 108 ? 85.449 28.414 79.955 1.00 19.51 107 GLU D CA 1
ATOM 7886 C C . GLU D 1 108 ? 84.105 28.735 79.340 1.00 20.93 107 GLU D C 1
ATOM 7887 O O . GLU D 1 108 ? 83.997 29.537 78.402 1.00 20.00 107 GLU D O 1
ATOM 7893 N N . LEU D 1 109 ? 83.087 28.008 79.821 1.00 21.19 108 LEU D N 1
ATOM 7894 C CA . LEU D 1 109 ? 81.722 28.164 79.374 1.00 21.52 108 LEU D CA 1
ATOM 7895 C C . LEU D 1 109 ? 80.739 28.270 80.534 1.00 19.76 108 LEU D C 1
ATOM 7896 O O . LEU D 1 109 ? 80.957 27.718 81.606 1.00 19.42 108 LEU D O 1
ATOM 7901 N N . ALA D 1 110 ? 79.713 29.076 80.291 1.00 20.95 109 ALA D N 1
ATOM 7902 C CA . ALA D 1 110 ? 78.582 29.292 81.197 1.00 21.14 109 ALA D CA 1
ATOM 7903 C C . ALA D 1 110 ? 77.297 29.313 80.354 1.00 19.95 109 ALA D C 1
ATOM 7904 O O . ALA D 1 110 ? 77.281 29.764 79.229 1.00 18.37 109 ALA D O 1
ATOM 7906 N N . SER D 1 111 ? 76.199 28.728 80.865 1.00 18.83 110 SER D N 1
ATOM 7907 C CA . SER D 1 111 ? 74.991 28.780 80.139 1.00 20.77 110 SER D CA 1
ATOM 7908 C C . SER D 1 111 ? 74.328 30.129 80.349 1.00 23.97 110 SER D C 1
ATOM 7909 O O . SER D 1 111 ? 74.505 30.769 81.396 1.00 27.93 110 SER D O 1
ATOM 7912 N N . LEU D 1 112 ? 73.537 30.553 79.365 1.00 22.96 111 LEU D N 1
ATOM 7913 C CA . LEU D 1 112 ? 72.843 31.849 79.425 1.00 25.03 111 LEU D CA 1
ATOM 7914 C C . LEU D 1 112 ? 71.475 31.725 78.761 1.00 23.15 111 LEU D C 1
ATOM 7915 O O . LEU D 1 112 ? 71.357 31.545 77.543 1.00 22.38 111 LEU D O 1
ATOM 7920 N N . ASN D 1 113 ? 70.442 31.798 79.584 1.00 24.07 112 ASN D N 1
ATOM 7921 C CA . ASN D 1 113 ? 69.067 31.722 79.125 1.00 25.82 112 ASN D CA 1
ATOM 7922 C C . ASN D 1 113 ? 68.695 33.077 78.498 1.00 24.56 112 ASN D C 1
ATOM 7923 O O . ASN D 1 113 ? 68.761 34.101 79.132 1.00 24.78 112 ASN D O 1
ATOM 7936 N N . GLY D 1 115 ? 65.998 34.667 77.586 1.00 20.69 114 GLY D N 1
ATOM 7937 C CA . GLY D 1 115 ? 64.811 35.461 77.810 1.00 22.02 114 GLY D CA 1
ATOM 7938 C C . GLY D 1 115 ? 63.940 34.972 78.909 1.00 23.54 114 GLY D C 1
ATOM 7939 O O . GLY D 1 115 ? 63.893 33.758 79.131 1.00 21.57 114 GLY D O 1
ATOM 7940 N N . SER D 1 116 ? 63.228 35.891 79.548 1.00 23.66 115 SER D N 1
ATOM 7941 C CA . SER D 1 116 ? 62.269 35.551 80.602 1.00 24.22 115 SER D CA 1
ATOM 7942 C C . SER D 1 116 ? 61.141 34.707 80.021 1.00 21.96 115 SER D C 1
ATOM 7943 O O . SER D 1 116 ? 60.631 34.969 78.928 1.00 21.83 115 SER D O 1
ATOM 7954 N N . ASN D 1 118 ? 57.922 31.399 81.116 1.00 22.28 117 ASN D N 1
ATOM 7955 C CA . ASN D 1 118 ? 57.321 30.475 82.052 1.00 23.71 117 ASN D CA 1
ATOM 7956 C C . ASN D 1 118 ? 58.102 29.175 81.883 1.00 22.13 117 ASN D C 1
ATOM 7957 O O . ASN D 1 118 ? 58.664 28.922 80.816 1.00 19.85 117 ASN D O 1
ATOM 7962 N N . PHE D 1 119 ? 58.135 28.386 82.946 1.00 24.60 118 PHE D N 1
ATOM 7963 C CA . PHE D 1 119 ? 58.748 27.076 83.013 1.00 24.77 118 PHE D CA 1
ATOM 7964 C C . PHE D 1 119 ? 57.735 26.158 83.638 1.00 22.40 118 PHE D C 1
ATOM 7965 O O . PHE D 1 119 ? 57.639 26.110 84.855 1.00 24.22 118 PHE D O 1
ATOM 7973 N N . GLY D 1 120 ? 56.993 25.436 82.827 1.00 22.43 119 GLY D N 1
ATOM 7974 C CA . GLY D 1 120 ? 55.883 24.588 83.386 1.00 22.98 119 GLY D CA 1
ATOM 7975 C C . GLY D 1 120 ? 56.387 23.200 83.703 1.00 24.52 119 GLY D C 1
ATOM 7976 O O . GLY D 1 120 ? 56.497 22.391 82.794 1.00 26.21 119 GLY D O 1
ATOM 7977 N N . LEU D 1 121 ? 56.703 22.916 84.978 1.00 21.85 120 LEU D N 1
ATOM 7978 C CA . LEU D 1 121 ? 57.196 21.618 85.348 1.00 23.61 120 LEU D CA 1
ATOM 7979 C C . LEU D 1 121 ? 56.096 20.757 85.947 1.00 21.86 120 LEU D C 1
ATOM 7980 O O . LEU D 1 121 ? 56.280 19.565 86.107 1.00 25.46 120 LEU D O 1
ATOM 7985 N N . TYR D 1 122 ? 55.024 21.414 86.366 1.00 23.51 121 TYR D N 1
ATOM 7986 C CA . TYR D 1 122 ? 53.912 20.757 87.064 1.00 25.19 121 TYR D CA 1
ATOM 7987 C C . TYR D 1 122 ? 53.271 19.580 86.345 1.00 27.90 121 TYR D C 1
ATOM 7988 O O . TYR D 1 122 ? 52.806 18.639 87.004 1.00 28.41 121 TYR D O 1
ATOM 7997 N N . PRO D 1 123 ? 53.241 19.573 85.000 1.00 29.17 122 PRO D N 1
ATOM 7998 C CA . PRO D 1 123 ? 52.693 18.343 84.409 1.00 28.67 122 PRO D CA 1
ATOM 7999 C C . PRO D 1 123 ? 53.447 17.052 84.707 1.00 29.69 122 PRO D C 1
ATOM 8000 O O . PRO D 1 123 ? 52.881 15.976 84.529 1.00 30.66 122 PRO D O 1
ATOM 8012 N N . LEU D 1 125 ? 54.025 15.988 87.499 1.00 30.87 124 LEU D N 1
ATOM 8013 C CA . LEU D 1 125 ? 53.300 15.418 88.620 1.00 33.01 124 LEU D CA 1
ATOM 8014 C C . LEU D 1 125 ? 52.252 14.392 88.183 1.00 34.52 124 LEU D C 1
ATOM 8015 O O . LEU D 1 125 ? 51.703 13.684 89.021 1.00 35.49 124 LEU D O 1
ATOM 8020 N N . GLU D 1 126 ? 51.963 14.328 86.897 1.00 36.14 125 GLU D N 1
ATOM 8021 C CA . GLU D 1 126 ? 50.999 13.369 86.392 1.00 39.46 125 GLU D CA 1
ATOM 8022 C C . GLU D 1 126 ? 51.660 12.017 86.155 1.00 40.34 125 GLU D C 1
ATOM 8023 O O . GLU D 1 126 ? 50.982 11.014 86.167 1.00 41.51 125 GLU D O 1
ATOM 8029 N N . ARG D 1 127 ? 52.976 11.989 85.944 1.00 40.63 126 ARG D N 1
ATOM 8030 C CA . ARG D 1 127 ? 53.716 10.732 85.794 1.00 41.34 126 ARG D CA 1
ATOM 8031 C C . ARG D 1 127 ? 54.453 10.303 87.068 1.00 42.02 126 ARG D C 1
ATOM 8032 O O . ARG D 1 127 ? 54.654 9.112 87.294 1.00 44.04 126 ARG D O 1
ATOM 8036 N N . PHE D 1 128 ? 54.866 11.256 87.891 1.00 41.39 127 PHE D N 1
ATOM 8037 C CA . PHE D 1 128 ? 55.640 10.956 89.086 1.00 42.37 127 PHE D CA 1
ATOM 8038 C C . PHE D 1 128 ? 54.839 11.389 90.269 1.00 44.36 127 PHE D C 1
ATOM 8039 O O . PHE D 1 128 ? 54.560 12.575 90.448 1.00 45.70 127 PHE D O 1
ATOM 8047 N N . LYS D 1 129 ? 54.464 10.424 91.090 1.00 46.83 128 LYS D N 1
ATOM 8048 C CA . LYS D 1 129 ? 53.558 10.697 92.190 1.00 47.77 128 LYS D CA 1
ATOM 8049 C C . LYS D 1 129 ? 54.103 10.384 93.580 1.00 46.69 128 LYS D C 1
ATOM 8050 O O . LYS D 1 129 ? 53.566 10.877 94.568 1.00 48.13 128 LYS D O 1
ATOM 8055 N N . GLU D 1 130 ? 55.163 9.594 93.682 1.00 45.01 129 GLU D N 1
ATOM 8056 C CA . GLU D 1 130 ? 55.775 9.358 94.983 1.00 44.93 129 GLU D CA 1
ATOM 8057 C C . GLU D 1 130 ? 57.128 10.031 95.032 1.00 41.36 129 GLU D C 1
ATOM 8058 O O . GLU D 1 130 ? 57.938 9.887 94.110 1.00 41.53 129 GLU D O 1
ATOM 8064 N N . PHE D 1 131 ? 57.362 10.777 96.102 1.00 38.39 130 PHE D N 1
ATOM 8065 C CA . PHE D 1 131 ? 58.612 11.487 96.285 1.00 36.32 130 PHE D CA 1
ATOM 8066 C C . PHE D 1 131 ? 59.205 11.222 97.649 1.00 36.60 130 PHE D C 1
ATOM 8067 O O . PHE D 1 131 ? 58.516 11.298 98.639 1.00 38.27 130 PHE D O 1
ATOM 8075 N N . ALA D 1 132 ? 60.490 10.923 97.711 1.00 36.93 131 ALA D N 1
ATOM 8076 C CA . ALA D 1 132 ? 61.131 10.699 98.992 1.00 36.07 131 ALA D CA 1
ATOM 8077 C C . ALA D 1 132 ? 61.273 11.997 99.802 1.00 37.28 131 ALA D C 1
ATOM 8078 O O . ALA D 1 132 ? 61.303 11.933 101.035 1.00 38.68 131 ALA D O 1
ATOM 8080 N N . HIS D 1 133 ? 61.382 13.156 99.135 1.00 35.67 132 HIS D N 1
ATOM 8081 C CA . HIS D 1 133 ? 61.562 14.434 99.834 1.00 34.58 132 HIS D CA 1
ATOM 8082 C C . HIS D 1 133 ? 60.465 15.399 99.479 1.00 33.62 132 HIS D C 1
ATOM 8083 O O . HIS D 1 133 ? 60.008 15.449 98.332 1.00 33.82 132 HIS D O 1
ATOM 8090 N N . GLY D 1 134 ? 60.040 16.172 100.476 1.00 31.65 133 GLY D N 1
ATOM 8091 C CA . GLY D 1 134 ? 58.925 17.088 100.300 1.00 31.09 133 GLY D CA 1
ATOM 8092 C C . GLY D 1 134 ? 59.197 18.249 99.349 1.00 28.49 133 GLY D C 1
ATOM 8093 O O . GLY D 1 134 ? 58.279 18.743 98.708 1.00 29.90 133 GLY D O 1
ATOM 8094 N N . TRP D 1 135 ? 60.450 18.679 99.255 1.00 27.55 134 TRP D N 1
ATOM 8095 C CA . TRP D 1 135 ? 60.801 19.756 98.340 1.00 26.40 134 TRP D CA 1
ATOM 8096 C C . TRP D 1 135 ? 60.484 19.355 96.899 1.00 26.35 134 TRP D C 1
ATOM 8097 O O . TRP D 1 135 ? 60.188 20.215 96.109 1.00 25.85 134 TRP D O 1
ATOM 8108 N N . GLU D 1 136 ? 60.482 18.055 96.569 1.00 25.33 135 GLU D N 1
ATOM 8109 C CA . GLU D 1 136 ? 60.336 17.646 95.156 1.00 25.01 135 GLU D CA 1
ATOM 8110 C C . GLU D 1 136 ? 58.997 18.069 94.561 1.00 27.17 135 GLU D C 1
ATOM 8111 O O . GLU D 1 136 ? 58.943 18.701 93.494 1.00 25.36 135 GLU D O 1
ATOM 8117 N N . ARG D 1 137 ? 57.920 17.723 95.260 1.00 26.62 136 ARG D N 1
ATOM 8118 C CA . ARG D 1 137 ? 56.596 18.079 94.822 1.00 28.62 136 ARG D CA 1
ATOM 8119 C C . ARG D 1 137 ? 56.425 19.606 94.735 1.00 26.08 136 ARG D C 1
ATOM 8120 O O . ARG D 1 137 ? 55.828 20.132 93.802 1.00 26.72 136 ARG D O 1
ATOM 8128 N N . GLU D 1 138 ? 56.943 20.283 95.744 1.00 25.70 137 GLU D N 1
ATOM 8129 C CA A GLU D 1 138 ? 56.912 21.732 95.875 0.50 27.01 137 GLU D CA 1
ATOM 8130 C CA B GLU D 1 138 ? 56.847 21.734 95.815 0.50 26.11 137 GLU D CA 1
ATOM 8131 C C . GLU D 1 138 ? 57.596 22.410 94.679 1.00 25.78 137 GLU D C 1
ATOM 8132 O O . GLU D 1 138 ? 57.112 23.413 94.133 1.00 24.70 137 GLU D O 1
ATOM 8143 N N . HIS D 1 139 ? 58.750 21.863 94.322 1.00 25.50 138 HIS D N 1
ATOM 8144 C CA . HIS D 1 139 ? 59.586 22.365 93.194 1.00 25.47 138 HIS D CA 1
ATOM 8145 C C . HIS D 1 139 ? 58.734 22.313 91.907 1.00 24.02 138 HIS D C 1
ATOM 8146 O O . HIS D 1 139 ? 58.642 23.260 91.148 1.00 23.12 138 HIS D O 1
ATOM 8153 N N . LEU D 1 140 ? 58.060 21.191 91.705 1.00 23.53 139 LEU D N 1
ATOM 8154 C CA . LEU D 1 140 ? 57.218 21.004 90.512 1.00 24.21 139 LEU D CA 1
ATOM 8155 C C . LEU D 1 140 ? 55.943 21.864 90.531 1.00 25.01 139 LEU D C 1
ATOM 8156 O O . LEU D 1 140 ? 55.639 22.579 89.578 1.00 24.83 139 LEU D O 1
ATOM 8161 N N . GLU D 1 141 ? 55.199 21.796 91.631 1.00 26.40 140 GLU D N 1
ATOM 8162 C CA . GLU D 1 141 ? 53.969 22.523 91.711 1.00 26.92 140 GLU D CA 1
ATOM 8163 C C . GLU D 1 141 ? 54.167 24.010 91.610 1.00 27.32 140 GLU D C 1
ATOM 8164 O O . GLU D 1 141 ? 53.424 24.679 90.916 1.00 27.75 140 GLU D O 1
ATOM 8170 N N . ARG D 1 142 ? 55.178 24.514 92.287 1.00 25.78 141 ARG D N 1
ATOM 8171 C CA . ARG D 1 142 ? 55.435 25.963 92.296 1.00 26.71 141 ARG D CA 1
ATOM 8172 C C . ARG D 1 142 ? 55.907 26.579 91.006 1.00 26.59 141 ARG D C 1
ATOM 8173 O O . ARG D 1 142 ? 55.823 27.805 90.871 1.00 27.26 141 ARG D O 1
ATOM 8181 N N . SER D 1 143 ? 56.364 25.758 90.065 1.00 24.81 142 SER D N 1
ATOM 8182 C CA . SER D 1 143 ? 56.708 26.221 88.706 1.00 24.29 142 SER D CA 1
ATOM 8183 C C . SER D 1 143 ? 55.470 26.837 88.021 1.00 24.80 142 SER D C 1
ATOM 8184 O O . SER D 1 143 ? 55.588 27.621 87.088 1.00 24.98 142 SER D O 1
ATOM 8187 N N . ARG D 1 144 ? 54.273 26.471 88.469 1.00 23.77 143 ARG D N 1
ATOM 8188 C CA . ARG D 1 144 ? 53.074 26.983 87.883 1.00 24.24 143 ARG D CA 1
ATOM 8189 C C . ARG D 1 144 ? 52.972 28.483 88.041 1.00 26.23 143 ARG D C 1
ATOM 8190 O O . ARG D 1 144 ? 52.452 29.110 87.145 1.00 24.46 143 ARG D O 1
ATOM 8198 N N . ASP D 1 145 ? 53.447 29.063 89.155 1.00 27.84 144 ASP D N 1
ATOM 8199 C CA . ASP D 1 145 ? 53.378 30.515 89.315 1.00 27.52 144 ASP D CA 1
ATOM 8200 C C . ASP D 1 145 ? 54.721 31.192 89.355 1.00 27.97 144 ASP D C 1
ATOM 8201 O O . ASP D 1 145 ? 54.853 32.234 89.928 1.00 29.21 144 ASP D O 1
ATOM 8206 N N . LEU D 1 146 ? 55.681 30.636 88.660 1.00 29.18 145 LEU D N 1
ATOM 8207 C CA A LEU D 1 146 ? 57.079 31.059 88.577 0.50 29.30 145 LEU D CA 1
ATOM 8208 C CA B LEU D 1 146 ? 56.976 31.292 88.655 0.50 29.84 145 LEU D CA 1
ATOM 8209 C C . LEU D 1 146 ? 57.428 31.671 87.244 1.00 28.91 145 LEU D C 1
ATOM 8210 O O . LEU D 1 146 ? 57.058 31.097 86.226 1.00 30.24 145 LEU D O 1
ATOM 8219 N N . VAL D 1 147 ? 58.152 32.778 87.212 1.00 28.65 146 VAL D N 1
ATOM 8220 C CA . VAL D 1 147 ? 58.692 33.241 85.977 1.00 28.22 146 VAL D CA 1
ATOM 8221 C C . VAL D 1 147 ? 60.152 32.870 86.095 1.00 29.58 146 VAL D C 1
ATOM 8222 O O . VAL D 1 147 ? 60.753 33.004 87.171 1.00 27.62 146 VAL D O 1
ATOM 8226 N N . PHE D 1 148 ? 60.703 32.393 84.999 1.00 30.69 147 PHE D N 1
ATOM 8227 C CA . PHE D 1 148 ? 62.118 32.148 84.883 1.00 33.83 147 PHE D CA 1
ATOM 8228 C C . PHE D 1 148 ? 62.614 33.460 84.282 1.00 31.62 147 PHE D C 1
ATOM 8229 O O . PHE D 1 148 ? 62.497 33.705 83.087 1.00 30.67 147 PHE D O 1
ATOM 8237 N N . LYS D 1 149 ? 63.127 34.285 85.163 1.00 29.38 148 LYS D N 1
ATOM 8238 C CA . LYS D 1 149 ? 63.510 35.640 84.861 1.00 30.83 148 LYS D CA 1
ATOM 8239 C C . LYS D 1 149 ? 64.929 35.852 84.345 1.00 30.40 148 LYS D C 1
ATOM 8240 O O . LYS D 1 149 ? 65.909 35.476 85.004 1.00 31.87 148 LYS D O 1
ATOM 8246 N N . ASN D 1 150 ? 65.008 36.406 83.141 1.00 28.40 149 ASN D N 1
ATOM 8247 C CA A ASN D 1 150 ? 66.255 36.786 82.506 0.50 27.58 149 ASN D CA 1
ATOM 8248 C CA B ASN D 1 150 ? 66.279 36.821 82.579 0.50 27.77 149 ASN D CA 1
ATOM 8249 C C . ASN D 1 150 ? 65.914 38.014 81.679 1.00 25.71 149 ASN D C 1
ATOM 8250 O O . ASN D 1 150 ? 65.741 37.917 80.463 1.00 21.78 149 ASN D O 1
ATOM 8259 N N . THR D 1 151 ? 65.757 39.153 82.342 1.00 25.92 150 THR D N 1
ATOM 8260 C CA . THR D 1 151 ? 65.436 40.385 81.673 1.00 24.29 150 THR D CA 1
ATOM 8261 C C . THR D 1 151 ? 66.608 40.838 80.808 1.00 24.66 150 THR D C 1
ATOM 8262 O O . THR D 1 151 ? 67.681 40.259 80.874 1.00 23.42 150 THR D O 1
ATOM 8266 N N . PHE D 1 152 ? 66.368 41.860 79.999 1.00 22.45 151 PHE D N 1
ATOM 8267 C CA . PHE D 1 152 ? 67.414 42.469 79.177 1.00 23.74 151 PHE D CA 1
ATOM 8268 C C . PHE D 1 152 ? 68.569 43.028 80.000 1.00 24.14 151 PHE D C 1
ATOM 8269 O O . PHE D 1 152 ? 69.740 43.028 79.519 1.00 24.62 151 PHE D O 1
ATOM 8277 N N . ALA D 1 153 ? 68.242 43.513 81.201 1.00 21.84 152 ALA D N 1
ATOM 8278 C CA . ALA D 1 153 ? 69.239 44.002 82.162 1.00 22.10 152 ALA D CA 1
ATOM 8279 C C . ALA D 1 153 ? 70.047 42.816 82.714 1.00 22.85 152 ALA D C 1
ATOM 8280 O O . ALA D 1 153 ? 71.261 42.886 82.796 1.00 23.89 152 ALA D O 1
ATOM 8282 N N . ASP D 1 154 ? 69.374 41.723 83.083 1.00 22.07 153 ASP D N 1
ATOM 8283 C CA . ASP D 1 154 ? 70.025 40.524 83.615 1.00 21.85 153 ASP D CA 1
ATOM 8284 C C . ASP D 1 154 ? 71.009 39.947 82.600 1.00 20.33 153 ASP D C 1
ATOM 8285 O O . ASP D 1 154 ? 72.117 39.559 82.958 1.00 21.63 153 ASP D O 1
ATOM 8290 N N . ILE D 1 155 ? 70.583 39.847 81.339 1.00 18.66 154 ILE D N 1
ATOM 8291 C CA . ILE D 1 155 ? 71.390 39.236 80.302 1.00 19.77 154 ILE D CA 1
ATOM 8292 C C . ILE D 1 155 ? 72.614 40.129 80.046 1.00 19.89 154 ILE D C 1
ATOM 8293 O O . ILE D 1 155 ? 73.761 39.682 79.931 1.00 18.49 154 ILE D O 1
ATOM 8298 N N . GLU D 1 156 ? 72.354 41.410 80.006 1.00 22.78 155 GLU D N 1
ATOM 8299 C CA . GLU D 1 156 ? 73.472 42.357 79.827 1.00 23.24 155 GLU D CA 1
ATOM 8300 C C . GLU D 1 156 ? 74.490 42.210 80.978 1.00 22.58 155 GLU D C 1
ATOM 8301 O O . GLU D 1 156 ? 75.689 42.178 80.762 1.00 24.02 155 GLU D O 1
ATOM 8307 N N . PHE D 1 157 ? 74.017 42.108 82.206 1.00 22.80 156 PHE D N 1
ATOM 8308 C CA . PHE D 1 157 ? 74.888 41.926 83.362 1.00 21.50 156 PHE D CA 1
ATOM 8309 C C . PHE D 1 157 ? 75.728 40.652 83.278 1.00 22.76 156 PHE D C 1
ATOM 8310 O O . PHE D 1 157 ? 76.903 40.638 83.636 1.00 21.42 156 PHE D O 1
ATOM 8318 N N . ILE D 1 158 ? 75.103 39.536 82.906 1.00 22.46 157 ILE D N 1
ATOM 8319 C CA . ILE D 1 158 ? 75.825 38.281 82.788 1.00 23.09 157 ILE D CA 1
ATOM 8320 C C . ILE D 1 158 ? 76.846 38.341 81.682 1.00 24.57 157 ILE D C 1
ATOM 8321 O O . ILE D 1 158 ? 77.997 37.966 81.878 1.00 25.76 157 ILE D O 1
ATOM 8326 N N . LEU D 1 159 ? 76.444 38.850 80.529 1.00 26.00 158 LEU D N 1
ATOM 8327 C CA . LEU D 1 159 ? 77.361 39.004 79.404 1.00 26.68 158 LEU D CA 1
ATOM 8328 C C . LEU D 1 159 ? 78.631 39.795 79.794 1.00 28.46 158 LEU D C 1
ATOM 8329 O O . LEU D 1 159 ? 79.745 39.386 79.460 1.00 27.09 158 LEU D O 1
ATOM 8334 N N . LYS D 1 160 ? 78.433 40.912 80.484 1.00 29.77 159 LYS D N 1
ATOM 8335 C CA . LYS D 1 160 ? 79.520 41.781 80.892 1.00 33.14 159 LYS D CA 1
ATOM 8336 C C . LYS D 1 160 ? 80.371 41.148 82.000 1.00 29.76 159 LYS D C 1
ATOM 8337 O O . LYS D 1 160 ? 81.589 41.092 81.910 1.00 27.68 159 LYS D O 1
ATOM 8343 N N . THR D 1 161 ? 79.711 40.593 83.003 1.00 27.41 160 THR D N 1
ATOM 8344 C CA . THR D 1 161 ? 80.404 40.118 84.182 1.00 28.00 160 THR D CA 1
ATOM 8345 C C . THR D 1 161 ? 81.173 38.836 83.921 1.00 28.10 160 THR D C 1
ATOM 8346 O O . THR D 1 161 ? 82.349 38.723 84.300 1.00 28.30 160 THR D O 1
ATOM 8350 N N . CYS D 1 162 ? 80.513 37.847 83.333 1.00 28.28 161 CYS D N 1
ATOM 8351 C CA . CYS D 1 162 ? 81.184 36.594 83.021 1.00 27.53 161 CYS D CA 1
ATOM 8352 C C . CYS D 1 162 ? 82.076 36.727 81.802 1.00 27.42 161 CYS D C 1
ATOM 8353 O O . CYS D 1 162 ? 83.134 36.141 81.764 1.00 27.97 161 CYS D O 1
ATOM 8356 N N . GLY D 1 163 ? 81.640 37.499 80.813 1.00 27.33 162 GLY D N 1
ATOM 8357 C CA . GLY D 1 163 ? 82.406 37.719 79.610 1.00 26.24 162 GLY D CA 1
ATOM 8358 C C . GLY D 1 163 ? 83.723 38.404 79.915 1.00 26.08 162 GLY D C 1
ATOM 8359 O O . GLY D 1 163 ? 84.729 38.105 79.300 1.00 25.42 162 GLY D O 1
ATOM 8360 N N . GLY D 1 164 ? 83.720 39.277 80.912 1.00 24.51 163 GLY D N 1
ATOM 8361 C CA . GLY D 1 164 ? 84.943 39.975 81.332 1.00 24.55 163 GLY D CA 1
ATOM 8362 C C . GLY D 1 164 ? 86.033 39.034 81.807 1.00 24.09 163 GLY D C 1
ATOM 8363 O O . GLY D 1 164 ? 87.204 39.360 81.763 1.00 23.55 163 GLY D O 1
ATOM 8364 N N . ASN D 1 165 ? 85.645 37.835 82.252 1.00 22.93 164 ASN D N 1
ATOM 8365 C CA . ASN D 1 165 ? 86.576 36.800 82.726 1.00 24.63 164 ASN D CA 1
ATOM 8366 C C . ASN D 1 165 ? 87.014 35.822 81.627 1.00 24.16 164 ASN D C 1
ATOM 8367 O O . ASN D 1 165 ? 87.729 34.870 81.900 1.00 26.60 164 ASN D O 1
ATOM 8372 N N . GLY D 1 166 ? 86.574 36.045 80.394 1.00 24.03 165 GLY D N 1
ATOM 8373 C CA . GLY D 1 166 ? 86.863 35.146 79.275 1.00 21.51 165 GLY D CA 1
ATOM 8374 C C . GLY D 1 166 ? 85.923 33.960 79.210 1.00 21.91 165 GLY D C 1
ATOM 8375 O O . GLY D 1 166 ? 86.151 33.084 78.408 1.00 21.69 165 GLY D O 1
ATOM 8376 N N . THR D 1 167 ? 84.865 33.973 80.017 1.00 20.80 166 THR D N 1
ATOM 8377 C CA . THR D 1 167 ? 83.871 32.895 79.968 1.00 20.15 166 THR D CA 1
ATOM 8378 C C . THR D 1 167 ? 83.052 33.166 78.675 1.00 21.02 166 THR D C 1
ATOM 8379 O O . THR D 1 167 ? 82.615 34.332 78.407 1.00 19.50 166 THR D O 1
ATOM 8383 N N . ARG D 1 168 ? 82.830 32.117 77.887 1.00 20.35 167 ARG D N 1
ATOM 8384 C CA . ARG D 1 168 ? 81.976 32.204 76.723 1.00 18.56 167 ARG D CA 1
ATOM 8385 C C . ARG D 1 168 ? 80.665 31.511 77.070 1.00 19.36 167 ARG D C 1
ATOM 8386 O O . ARG D 1 168 ? 80.592 30.916 78.102 1.00 19.02 167 ARG D O 1
ATOM 8394 N N . PHE D 1 169 ? 79.638 31.737 76.281 1.00 18.77 168 PHE D N 1
ATOM 8395 C CA . PHE D 1 169 ? 78.281 31.258 76.621 1.00 20.44 168 PHE D CA 1
ATOM 8396 C C . PHE D 1 169 ? 77.694 30.227 75.755 1.00 21.25 168 PHE D C 1
ATOM 8397 O O . PHE D 1 169 ? 77.876 30.230 74.537 1.00 23.13 168 PHE D O 1
ATOM 8405 N N . GLU D 1 170 ? 76.926 29.336 76.406 1.00 21.14 169 GLU D N 1
ATOM 8406 C CA . GLU D 1 170 ? 76.037 28.422 75.722 1.00 23.03 169 GLU D CA 1
ATOM 8407 C C . GLU D 1 170 ? 74.739 29.223 75.812 1.00 21.10 169 GLU D C 1
ATOM 8408 O O . GLU D 1 170 ? 74.143 29.372 76.890 1.00 22.07 169 GLU D O 1
ATOM 8414 N N . PHE D 1 171 ? 74.353 29.815 74.702 1.00 19.83 170 PHE D N 1
ATOM 8415 C CA . PHE D 1 171 ? 73.160 30.663 74.621 1.00 18.16 170 PHE D CA 1
ATOM 8416 C C . PHE D 1 171 ? 71.951 29.746 74.475 1.00 18.31 170 PHE D C 1
ATOM 8417 O O . PHE D 1 171 ? 71.681 29.287 73.413 1.00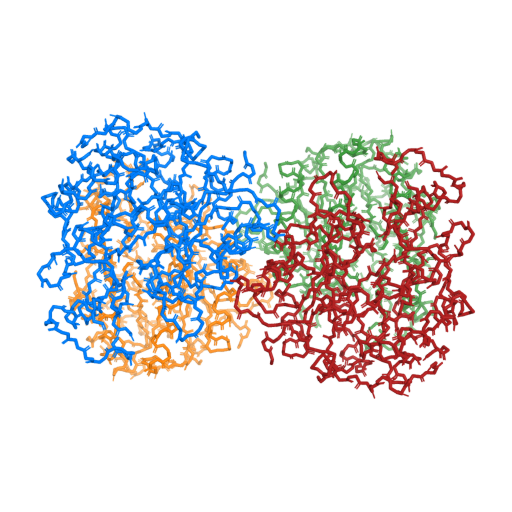 20.10 170 PHE D O 1
ATOM 8425 N N . GLU D 1 172 ? 71.220 29.556 75.547 1.00 17.97 171 GLU D N 1
ATOM 8426 C CA . GLU D 1 172 ? 70.039 28.688 75.530 1.00 20.09 171 GLU D CA 1
ATOM 8427 C C . GLU D 1 172 ? 68.834 29.492 75.040 1.00 17.77 171 GLU D C 1
ATOM 8428 O O . GLU D 1 172 ? 68.327 30.388 75.703 1.00 19.32 171 GLU D O 1
ATOM 8434 N N . CYS D 1 173 ? 68.436 29.175 73.824 1.00 16.18 172 CYS D N 1
ATOM 8435 C CA . CYS D 1 173 ? 67.325 29.841 73.140 1.00 17.16 172 CYS D CA 1
ATOM 8436 C C . CYS D 1 173 ? 66.152 28.880 73.062 1.00 18.24 172 CYS D C 1
ATOM 8437 O O . CYS D 1 173 ? 66.220 27.933 72.287 1.00 16.84 172 CYS D O 1
ATOM 8440 N N . TYR D 1 174 ? 65.110 29.190 73.805 1.00 18.85 173 TYR D N 1
ATOM 8441 C CA . TYR D 1 174 ? 63.901 28.298 73.918 1.00 18.36 173 TYR D CA 1
ATOM 8442 C C . TYR D 1 174 ? 62.785 28.621 72.922 1.00 19.69 173 TYR D C 1
ATOM 8443 O O . TYR D 1 174 ? 61.748 27.931 72.890 1.00 17.99 173 TYR D O 1
ATOM 8452 N N . ASP D 1 175 ? 62.954 29.676 72.140 1.00 19.80 174 ASP D N 1
ATOM 8453 C CA . ASP D 1 175 ? 62.010 30.030 71.104 1.00 19.04 174 ASP D CA 1
ATOM 8454 C C . ASP D 1 175 ? 62.640 31.089 70.204 1.00 20.42 174 ASP D C 1
ATOM 8455 O O . ASP D 1 175 ? 63.725 31.512 70.487 1.00 20.36 174 ASP D O 1
ATOM 8460 N N . THR D 1 176 ? 61.941 31.498 69.134 1.00 21.61 175 THR D N 1
ATOM 8461 C CA . THR D 1 176 ? 62.442 32.517 68.168 1.00 20.02 175 THR D CA 1
ATOM 8462 C C . THR D 1 176 ? 62.840 33.803 68.816 1.00 21.14 175 THR D C 1
ATOM 8463 O O . THR D 1 176 ? 63.854 34.446 68.421 1.00 20.40 175 THR D O 1
ATOM 8467 N N . SER D 1 177 ? 62.049 34.224 69.788 1.00 21.20 176 SER D N 1
ATOM 8468 C CA . SER D 1 177 ? 62.334 35.507 70.421 1.00 20.54 176 SER D CA 1
ATOM 8469 C C . SER D 1 177 ? 63.714 35.546 71.076 1.00 20.77 176 SER D C 1
ATOM 8470 O O . SER D 1 177 ? 64.385 36.598 71.081 1.00 18.56 176 SER D O 1
ATOM 8473 N N . HIS D 1 178 ? 64.194 34.407 71.542 1.00 19.37 177 HIS D N 1
ATOM 8474 C CA . HIS D 1 178 ? 65.500 34.285 72.133 1.00 20.06 177 HIS D CA 1
ATOM 8475 C C . HIS D 1 178 ? 66.609 34.480 71.100 1.00 17.98 177 HIS D C 1
ATOM 8476 O O . HIS D 1 178 ? 67.644 35.055 71.461 1.00 20.81 177 HIS D O 1
ATOM 8483 N N . LEU D 1 179 ? 66.387 34.051 69.858 1.00 16.82 178 LEU D N 1
ATOM 8484 C CA . LEU D 1 179 ? 67.372 34.259 68.776 1.00 17.47 178 LEU D CA 1
ATOM 8485 C C . LEU D 1 179 ? 67.408 35.747 68.474 1.00 18.50 178 LEU D C 1
ATOM 8486 O O . LEU D 1 179 ? 68.490 36.371 68.291 1.00 21.67 178 LEU D O 1
ATOM 8491 N N . TYR D 1 180 ? 66.215 36.333 68.400 1.00 17.81 179 TYR D N 1
ATOM 8492 C CA . TYR D 1 180 ? 66.111 37.803 68.168 1.00 16.85 179 TYR D CA 1
ATOM 8493 C C . TYR D 1 180 ? 66.719 38.565 69.352 1.00 19.98 179 TYR D C 1
ATOM 8494 O O . TYR D 1 180 ? 67.384 39.615 69.161 1.00 20.00 179 TYR D O 1
ATOM 8503 N N . ASN D 1 181 ? 66.504 38.108 70.562 1.00 16.60 180 ASN D N 1
ATOM 8504 C CA . ASN D 1 181 ? 67.154 38.752 71.732 1.00 20.73 180 ASN D CA 1
ATOM 8505 C C . ASN D 1 181 ? 68.686 38.742 71.629 1.00 21.73 180 ASN D C 1
ATOM 8506 O O . ASN D 1 181 ? 69.358 39.753 71.861 1.00 22.09 180 ASN D O 1
ATOM 8511 N N . LEU D 1 182 ? 69.227 37.582 71.251 1.00 21.80 181 LEU D N 1
ATOM 8512 C CA . LEU D 1 182 ? 70.663 37.423 71.044 1.00 21.69 181 LEU D CA 1
ATOM 8513 C C . LEU D 1 182 ? 71.122 38.368 69.946 1.00 21.67 181 LEU D C 1
ATOM 8514 O O . LEU D 1 182 ? 72.105 39.085 70.146 1.00 21.88 181 LEU D O 1
ATOM 8519 N N . ALA D 1 183 ? 70.399 38.449 68.811 1.00 23.18 182 ALA D N 1
ATOM 8520 C CA . ALA D 1 183 ? 70.799 39.413 67.738 1.00 23.51 182 ALA D CA 1
ATOM 8521 C C . ALA D 1 183 ? 70.835 40.830 68.260 1.00 24.21 182 ALA D C 1
ATOM 8522 O O . ALA D 1 183 ? 71.702 41.610 67.826 1.00 21.66 182 ALA D O 1
ATOM 8524 N N . HIS D 1 184 ? 69.919 41.189 69.164 1.00 23.10 183 HIS D N 1
ATOM 8525 C CA . HIS D 1 184 ? 69.917 42.514 69.808 1.00 24.57 183 HIS D CA 1
ATOM 8526 C C . HIS D 1 184 ? 71.242 42.767 70.514 1.00 25.38 183 HIS D C 1
ATOM 8527 O O . HIS D 1 184 ? 71.845 43.822 70.350 1.00 26.22 183 HIS D O 1
ATOM 8534 N N . PHE D 1 185 ? 71.717 41.791 71.275 1.00 22.18 184 PHE D N 1
ATOM 8535 C CA . PHE D 1 185 ? 72.983 41.931 71.958 1.00 25.30 184 PHE D CA 1
ATOM 8536 C C . PHE D 1 185 ? 74.182 41.887 71.006 1.00 27.43 184 PHE D C 1
ATOM 8537 O O . PHE D 1 185 ? 75.151 42.614 71.211 1.00 27.83 184 PHE D O 1
ATOM 8545 N N . VAL D 1 186 ? 74.107 41.072 69.959 1.00 28.48 185 VAL D N 1
ATOM 8546 C CA . VAL D 1 186 ? 75.180 41.035 68.980 1.00 29.69 185 VAL D CA 1
ATOM 8547 C C . VAL D 1 186 ? 75.290 42.401 68.322 1.00 31.04 185 VAL D C 1
ATOM 8548 O O . VAL D 1 186 ? 76.390 42.888 68.163 1.00 34.45 185 VAL D O 1
ATOM 8552 N N . ASP D 1 187 ? 74.174 43.033 67.992 1.00 31.28 186 ASP D N 1
ATOM 8553 C CA . ASP D 1 187 ? 74.190 44.338 67.331 1.00 34.64 186 ASP D CA 1
ATOM 8554 C C . ASP D 1 187 ? 74.722 45.441 68.230 1.00 36.84 186 ASP D C 1
ATOM 8555 O O . ASP D 1 187 ? 75.375 46.354 67.755 1.00 37.12 186 ASP D O 1
ATOM 8560 N N . ARG D 1 188 ? 74.444 45.364 69.521 1.00 37.05 187 ARG D N 1
ATOM 8561 C CA . ARG D 1 188 ? 74.986 46.327 70.487 1.00 37.15 187 ARG D CA 1
ATOM 8562 C C . ARG D 1 188 ? 76.445 45.992 70.822 1.00 36.60 187 ARG D C 1
ATOM 8563 O O . ARG D 1 188 ? 77.045 46.639 71.673 1.00 37.89 187 ARG D O 1
ATOM 8571 N N . LYS D 1 189 ? 76.981 44.941 70.198 1.00 37.26 188 LYS D N 1
ATOM 8572 C CA . LYS D 1 189 ? 78.359 44.504 70.355 1.00 36.86 188 LYS D CA 1
ATOM 8573 C C . LYS D 1 189 ? 78.680 43.956 71.755 1.00 38.05 188 LYS D C 1
ATOM 8574 O O . LYS D 1 189 ? 79.831 43.967 72.200 1.00 37.66 188 LYS D O 1
ATOM 8577 N N . LEU D 1 190 ? 77.684 43.376 72.423 1.00 35.76 189 LEU D N 1
ATOM 8578 C CA . LEU D 1 190 ? 77.902 42.854 73.776 1.00 34.88 189 LEU D CA 1
ATOM 8579 C C . LEU D 1 190 ? 78.275 41.386 73.799 1.00 34.74 189 LEU D C 1
ATOM 8580 O O . LEU D 1 190 ? 78.662 40.839 74.826 1.00 34.68 189 LEU D O 1
ATOM 8585 N N . ALA D 1 191 ? 78.225 40.741 72.638 1.00 35.99 190 ALA D N 1
ATOM 8586 C CA . ALA D 1 191 ? 78.663 39.356 72.509 1.00 35.50 190 ALA D CA 1
ATOM 8587 C C . ALA D 1 191 ? 79.429 39.210 71.210 1.00 33.89 190 ALA D C 1
ATOM 8588 O O . ALA D 1 191 ? 78.980 39.717 70.192 1.00 33.00 190 ALA D O 1
ATOM 8590 N N . THR D 1 192 ? 80.545 38.488 71.246 1.00 33.94 191 THR D N 1
ATOM 8591 C CA . THR D 1 192 ? 81.388 38.307 70.074 1.00 35.49 191 THR D CA 1
ATOM 8592 C C . THR D 1 192 ? 81.314 36.869 69.590 1.00 33.91 191 THR D C 1
ATOM 8593 O O . THR D 1 192 ? 81.112 35.966 70.389 1.00 35.77 191 THR D O 1
ATOM 8597 N N . PRO D 1 193 ? 81.477 36.651 68.271 1.00 33.41 192 PRO D N 1
ATOM 8598 C CA . PRO D 1 193 ? 81.438 35.318 67.726 1.00 31.21 192 PRO D CA 1
ATOM 8599 C C . PRO D 1 193 ? 82.668 34.460 68.022 1.00 31.65 192 PRO D C 1
ATOM 8600 O O . PRO D 1 193 ? 83.730 34.954 68.336 1.00 30.09 192 PRO D O 1
ATOM 8604 N N . PRO D 1 194 ? 82.538 33.150 67.892 1.00 31.19 193 PRO D N 1
ATOM 8605 C CA . PRO D 1 194 ? 81.310 32.473 67.484 1.00 32.12 193 PRO D CA 1
ATOM 8606 C C . PRO D 1 194 ? 80.298 32.355 68.632 1.00 29.94 193 PRO D C 1
ATOM 8607 O O . PRO D 1 194 ? 80.676 32.366 69.816 1.00 29.69 193 PRO D O 1
ATOM 8611 N N . PHE D 1 195 ? 79.027 32.298 68.260 1.00 26.38 194 PHE D N 1
ATOM 8612 C CA . PHE D 1 195 ? 77.943 32.186 69.218 1.00 24.25 194 PHE D CA 1
ATOM 8613 C C . PHE D 1 195 ? 77.524 30.741 69.269 1.00 23.02 194 PHE D C 1
ATOM 8614 O O . PHE D 1 195 ? 77.112 30.201 68.252 1.00 23.18 194 PHE D O 1
ATOM 8622 N N . PHE D 1 196 ? 77.626 30.153 70.450 1.00 18.96 195 PHE D N 1
ATOM 8623 C CA . PHE D 1 196 ? 77.225 28.761 70.671 1.00 19.78 195 PHE D CA 1
ATOM 8624 C C . PHE D 1 196 ? 75.743 28.850 71.036 1.00 19.73 195 PHE D C 1
ATOM 8625 O O . PHE D 1 196 ? 75.398 29.184 72.180 1.00 20.14 195 PHE D O 1
ATOM 8633 N N . VAL D 1 197 ? 74.896 28.602 70.038 1.00 20.71 196 VAL D N 1
ATOM 8634 C CA . VAL D 1 197 ? 73.445 28.687 70.153 1.00 19.66 196 VAL D CA 1
ATOM 8635 C C . VAL D 1 197 ? 72.844 27.301 70.351 1.00 20.02 196 VAL D C 1
ATOM 8636 O O . VAL D 1 197 ? 72.832 26.503 69.411 1.00 20.57 196 VAL D O 1
ATOM 8640 N N . GLN D 1 198 ? 72.313 27.088 71.556 1.00 19.32 197 GLN D N 1
ATOM 8641 C CA . GLN D 1 198 ? 71.668 25.817 71.962 1.00 19.51 197 GLN D CA 1
ATOM 8642 C C . GLN D 1 198 ? 70.176 26.055 71.838 1.00 19.26 197 GLN D C 1
ATOM 8643 O O . GLN D 1 198 ? 69.577 26.725 72.675 1.00 21.86 197 GLN D O 1
ATOM 8649 N N . THR D 1 199 ? 69.568 25.557 70.784 1.00 20.18 198 THR D N 1
ATOM 8650 C CA . THR D 1 199 ? 68.129 25.709 70.597 1.00 20.32 198 THR D CA 1
ATOM 8651 C C . THR D 1 199 ? 67.412 24.588 71.374 1.00 20.41 198 THR D C 1
ATOM 8652 O O . THR D 1 199 ? 67.667 23.404 71.134 1.00 21.71 198 THR D O 1
ATOM 8656 N N . VAL D 1 200 ? 66.545 24.975 72.303 1.00 18.01 199 VAL D N 1
ATOM 8657 C CA . VAL D 1 200 ? 65.931 24.024 73.245 1.00 19.79 199 VAL D CA 1
ATOM 8658 C C . VAL D 1 200 ? 64.506 23.764 72.869 1.00 17.59 199 VAL D C 1
ATOM 8659 O O . VAL D 1 200 ? 63.694 24.700 72.850 1.00 18.72 199 VAL D O 1
ATOM 8663 N N . PHE D 1 201 ? 64.132 22.483 72.654 1.00 20.77 200 PHE D N 1
ATOM 8664 C CA . PHE D 1 201 ? 62.789 22.155 72.214 1.00 19.55 200 PHE D CA 1
ATOM 8665 C C . PHE D 1 201 ? 62.048 21.279 73.195 1.00 17.92 200 PHE D C 1
ATOM 8666 O O . PHE D 1 201 ? 62.655 20.428 73.834 1.00 19.39 200 PHE D O 1
ATOM 8674 N N . GLY D 1 202 ? 60.770 21.561 73.365 1.00 18.34 201 GLY D N 1
ATOM 8675 C CA . GLY D 1 202 ? 59.887 20.590 74.089 1.00 20.74 201 GLY D CA 1
ATOM 8676 C C . GLY D 1 202 ? 59.577 20.938 75.532 1.00 22.97 201 GLY D C 1
ATOM 8677 O O . GLY D 1 202 ? 59.027 20.138 76.197 1.00 26.28 201 GLY D O 1
ATOM 8678 N N . LEU D 1 203 ? 60.009 22.085 76.044 1.00 23.01 202 LEU D N 1
ATOM 8679 C CA A LEU D 1 203 ? 59.685 22.457 77.417 0.50 22.55 202 LEU D CA 1
ATOM 8680 C CA B LEU D 1 203 ? 59.712 22.487 77.414 0.50 23.15 202 LEU D CA 1
ATOM 8681 C C . LEU D 1 203 ? 58.417 23.305 77.415 1.00 23.99 202 LEU D C 1
ATOM 8682 O O . LEU D 1 203 ? 58.244 24.224 76.587 1.00 23.92 202 LEU D O 1
ATOM 8691 N N . LEU D 1 204 ? 57.495 22.978 78.317 1.00 23.94 203 LEU D N 1
ATOM 8692 C CA . LEU D 1 204 ? 56.251 23.741 78.430 1.00 23.42 203 LEU D CA 1
ATOM 8693 C C . LEU D 1 204 ? 56.618 25.131 78.933 1.00 21.45 203 LEU D C 1
ATOM 8694 O O . LEU D 1 204 ? 57.116 25.298 80.052 1.00 22.40 203 LEU D O 1
ATOM 8699 N N . GLY D 1 205 ? 56.335 26.115 78.105 1.00 20.95 204 GLY D N 1
ATOM 8700 C CA . GLY D 1 205 ? 56.743 27.504 78.341 1.00 21.01 204 GLY D CA 1
ATOM 8701 C C . GLY D 1 205 ? 57.720 27.896 77.255 1.00 20.20 204 GLY D C 1
ATOM 8702 O O . GLY D 1 205 ? 58.021 29.117 77.033 1.00 20.62 204 GLY D O 1
ATOM 8703 N N . GLY D 1 206 ? 58.214 26.895 76.534 1.00 16.65 205 GLY D N 1
ATOM 8704 C CA . GLY D 1 206 ? 59.135 27.102 75.378 1.00 18.08 205 GLY D CA 1
ATOM 8705 C C . GLY D 1 206 ? 58.542 26.672 74.064 1.00 16.64 205 GLY D C 1
ATOM 8706 O O . GLY D 1 206 ? 57.345 26.324 73.969 1.00 18.32 205 GLY D O 1
ATOM 8707 N N . ILE D 1 207 ? 59.362 26.642 73.015 1.00 15.88 206 ILE D N 1
ATOM 8708 C CA . ILE D 1 207 ? 58.857 26.193 71.720 1.00 17.12 206 ILE D CA 1
ATOM 8709 C C . ILE D 1 207 ? 58.713 24.655 71.867 1.00 15.40 206 ILE D C 1
ATOM 8710 O O . ILE D 1 207 ? 59.460 24.063 72.656 1.00 16.98 206 ILE D O 1
ATOM 8715 N N . GLY D 1 208 ? 57.827 24.094 71.071 1.00 18.77 207 GLY D N 1
ATOM 8716 C CA . GLY D 1 208 ? 57.587 22.631 71.055 1.00 18.25 207 GLY D CA 1
ATOM 8717 C C . GLY D 1 208 ? 58.663 21.835 70.339 1.00 20.19 207 GLY D C 1
ATOM 8718 O O . GLY D 1 208 ? 59.723 22.375 69.884 1.00 19.64 207 GLY D O 1
ATOM 8719 N N . PRO D 1 209 ? 58.436 20.522 70.199 1.00 20.42 208 PRO D N 1
ATOM 8720 C CA . PRO D 1 209 ? 59.444 19.657 69.630 1.00 21.54 208 PRO D CA 1
ATOM 8721 C C . PRO D 1 209 ? 59.129 19.169 68.216 1.00 20.63 208 PRO D C 1
ATOM 8722 O O . PRO D 1 209 ? 59.617 18.129 67.810 1.00 19.02 208 PRO D O 1
ATOM 8726 N N . HIS D 1 210 ? 58.319 19.899 67.468 1.00 20.38 209 HIS D N 1
ATOM 8727 C CA . HIS D 1 210 ? 58.013 19.476 66.122 1.00 19.42 209 HIS D CA 1
ATOM 8728 C C . HIS D 1 210 ? 59.200 19.686 65.173 1.00 20.77 209 HIS D C 1
ATOM 8729 O O . HIS D 1 210 ? 59.931 20.727 65.283 1.00 21.26 209 HIS D O 1
ATOM 8736 N N . PRO D 1 211 ? 59.381 18.779 64.172 1.00 19.14 210 PRO D N 1
ATOM 8737 C CA . PRO D 1 211 ? 60.405 19.091 63.174 1.00 21.67 210 PRO D CA 1
ATOM 8738 C C . PRO D 1 211 ? 60.270 20.514 62.607 1.00 21.02 210 PRO D C 1
ATOM 8739 O O . PRO D 1 211 ? 61.285 21.147 62.236 1.00 21.04 210 PRO D O 1
ATOM 8743 N N . GLU D 1 212 ? 59.034 21.003 62.444 1.00 20.18 211 GLU D N 1
ATOM 8744 C CA . GLU D 1 212 ? 58.851 22.409 61.946 1.00 21.01 211 GLU D CA 1
ATOM 8745 C C . GLU D 1 212 ? 59.478 23.420 62.869 1.00 19.05 211 GLU D C 1
ATOM 8746 O O . GLU D 1 212 ? 60.027 24.445 62.405 1.00 18.14 211 GLU D O 1
ATOM 8752 N N . ASP D 1 213 ? 59.397 23.187 64.172 1.00 19.21 212 ASP D N 1
ATOM 8753 C CA . ASP D 1 213 ? 59.980 24.087 65.170 1.00 20.66 212 ASP D CA 1
ATOM 8754 C C . ASP D 1 213 ? 61.487 24.130 65.003 1.00 21.69 212 ASP D C 1
ATOM 8755 O O . ASP D 1 213 ? 62.106 25.198 64.965 1.00 21.49 212 ASP D O 1
ATOM 8760 N N . LEU D 1 214 ? 62.083 22.956 64.809 1.00 20.58 213 LEU D N 1
ATOM 8761 C CA . LEU D 1 214 ? 63.545 22.883 64.638 1.00 19.35 213 LEU D CA 1
ATOM 8762 C C . LEU D 1 214 ? 63.919 23.571 63.358 1.00 16.83 213 LEU D C 1
ATOM 8763 O O . LEU D 1 214 ? 64.865 24.415 63.347 1.00 18.68 213 LEU D O 1
ATOM 8768 N N . ALA D 1 215 ? 63.183 23.298 62.267 1.00 16.92 214 ALA D N 1
ATOM 8769 C CA . ALA D 1 215 ? 63.525 23.937 60.974 1.00 17.24 214 ALA D CA 1
ATOM 8770 C C . ALA D 1 215 ? 63.391 25.464 61.100 1.00 18.34 214 ALA D C 1
ATOM 8771 O O . ALA D 1 215 ? 64.205 26.235 60.516 1.00 19.42 214 ALA D O 1
ATOM 8773 N N . HIS D 1 216 ? 62.430 25.921 61.879 1.00 17.92 215 HIS D N 1
ATOM 8774 C CA A HIS D 1 216 ? 62.310 27.400 62.002 0.50 18.91 215 HIS D CA 1
ATOM 8775 C CA B HIS D 1 216 ? 62.228 27.374 62.148 0.50 18.57 215 HIS D CA 1
ATOM 8776 C C . HIS D 1 216 ? 63.409 28.025 62.848 1.00 18.94 215 HIS D C 1
ATOM 8777 O O . HIS D 1 216 ? 63.875 29.148 62.477 1.00 18.21 215 HIS D O 1
ATOM 8798 N N . ARG D 1 218 ? 66.435 26.982 62.973 1.00 22.03 217 ARG D N 1
ATOM 8799 C CA . ARG D 1 218 ? 67.618 27.018 62.142 1.00 22.74 217 ARG D CA 1
ATOM 8800 C C . ARG D 1 218 ? 67.573 28.144 61.122 1.00 22.07 217 ARG D C 1
ATOM 8801 O O . ARG D 1 218 ? 68.563 28.924 61.000 1.00 20.60 217 ARG D O 1
ATOM 8809 N N . ARG D 1 219 ? 66.460 28.249 60.375 1.00 22.45 218 ARG D N 1
ATOM 8810 C CA . ARG D 1 219 ? 66.387 29.301 59.326 1.00 22.60 218 ARG D CA 1
ATOM 8811 C C . ARG D 1 219 ? 66.478 30.704 59.922 1.00 22.82 218 ARG D C 1
ATOM 8812 O O . ARG D 1 219 ? 67.094 31.587 59.327 1.00 21.10 218 ARG D O 1
ATOM 8820 N N . THR D 1 220 ? 65.921 30.902 61.119 1.00 22.32 219 THR D N 1
ATOM 8821 C CA . THR D 1 220 ? 66.007 32.187 61.815 1.00 22.11 219 THR D CA 1
ATOM 8822 C C . THR D 1 220 ? 67.451 32.474 62.215 1.00 20.18 219 THR D C 1
ATOM 8823 O O . THR D 1 220 ? 67.957 33.570 61.951 1.00 19.80 219 THR D O 1
ATOM 8827 N N . ALA D 1 221 ? 68.095 31.498 62.855 1.00 21.70 220 ALA D N 1
ATOM 8828 C CA . ALA D 1 221 ? 69.490 31.629 63.314 1.00 22.06 220 ALA D CA 1
ATOM 8829 C C . ALA D 1 221 ? 70.402 31.906 62.092 1.00 23.74 220 ALA D C 1
ATOM 8830 O O . ALA D 1 221 ? 71.251 32.802 62.133 1.00 22.19 220 ALA D O 1
ATOM 8832 N N . ASP D 1 222 ? 70.193 31.155 61.009 1.00 21.69 221 ASP D N 1
ATOM 8833 C CA . ASP D 1 222 ? 70.960 31.352 59.776 1.00 22.90 221 ASP D CA 1
ATOM 8834 C C . ASP D 1 222 ? 70.860 32.786 59.267 1.00 22.70 221 ASP D C 1
ATOM 8835 O O . ASP D 1 222 ? 71.865 33.394 58.894 1.00 23.06 221 ASP D O 1
ATOM 8840 N N . ARG D 1 223 ? 69.638 33.289 59.186 1.00 22.92 222 ARG D N 1
ATOM 8841 C CA . ARG D 1 223 ? 69.408 34.672 58.730 1.00 24.32 222 ARG D CA 1
ATOM 8842 C C . ARG D 1 223 ? 70.023 35.675 59.671 1.00 25.54 222 ARG D C 1
ATOM 8843 O O . ARG D 1 223 ? 70.618 36.631 59.223 1.00 25.03 222 ARG D O 1
ATOM 8851 N N . LEU D 1 224 ? 69.857 35.495 60.986 1.00 22.91 223 LEU D N 1
ATOM 8852 C CA . LEU D 1 224 ? 70.370 36.452 61.933 1.00 22.88 223 LEU D CA 1
ATOM 8853 C C . LEU D 1 224 ? 71.875 36.398 62.134 1.00 24.38 223 LEU D C 1
ATOM 8854 O O . LEU D 1 224 ? 72.481 37.435 62.314 1.00 22.87 223 LEU D O 1
ATOM 8859 N N . PHE D 1 225 ? 72.457 35.209 62.133 1.00 21.93 224 PHE D N 1
ATOM 8860 C CA . PHE D 1 225 ? 73.866 35.073 62.472 1.00 23.40 224 PHE D CA 1
ATOM 8861 C C . PHE D 1 225 ? 74.777 34.600 61.385 1.00 24.93 224 PHE D C 1
ATOM 8862 O O . PHE D 1 225 ? 76.009 34.729 61.501 1.00 27.67 224 PHE D O 1
ATOM 8870 N N . GLY D 1 226 ? 74.217 34.098 60.303 1.00 24.80 225 GLY D N 1
ATOM 8871 C CA . GLY D 1 226 ? 75.038 33.599 59.203 1.00 25.69 225 GLY D CA 1
ATOM 8872 C C . GLY D 1 226 ? 76.056 32.561 59.623 1.00 28.84 225 GLY D C 1
ATOM 8873 O O . GLY D 1 226 ? 75.699 31.567 60.255 1.00 30.57 225 GLY D O 1
ATOM 8874 N N . ALA D 1 227 ? 77.337 32.807 59.293 1.00 29.27 226 ALA D N 1
ATOM 8875 C CA . ALA D 1 227 ? 78.420 31.874 59.624 1.00 29.62 226 ALA D CA 1
ATOM 8876 C C . ALA D 1 227 ? 79.001 32.144 61.002 1.00 30.42 226 ALA D C 1
ATOM 8877 O O . ALA D 1 227 ? 79.965 31.499 61.386 1.00 31.76 226 ALA D O 1
ATOM 8879 N N . ASP D 1 228 ? 78.402 33.050 61.766 1.00 29.28 227 ASP D N 1
ATOM 8880 C CA . ASP D 1 228 ? 78.960 33.453 63.074 1.00 29.49 227 ASP D CA 1
ATOM 8881 C C . ASP D 1 228 ? 78.468 32.671 64.266 1.00 27.67 227 ASP D C 1
ATOM 8882 O O . ASP D 1 228 ? 78.892 32.958 65.397 1.00 27.58 227 ASP D O 1
ATOM 8887 N N . TYR D 1 229 ? 77.614 31.671 64.024 1.00 28.51 228 TYR D N 1
ATOM 8888 C CA . TYR D 1 229 ? 77.104 30.864 65.108 1.00 26.03 228 TYR D CA 1
ATOM 8889 C C . TYR D 1 229 ? 77.419 29.389 64.938 1.00 25.05 228 TYR D C 1
ATOM 8890 O O . TYR D 1 229 ? 77.671 28.916 63.826 1.00 23.44 228 TYR D O 1
ATOM 8899 N N . VAL D 1 230 ? 77.457 28.703 66.079 1.00 23.05 229 VAL D N 1
ATOM 8900 C CA . VAL D 1 230 ? 77.718 27.249 66.154 1.00 22.20 229 VAL D CA 1
ATOM 8901 C C . VAL D 1 230 ? 76.431 26.718 66.754 1.00 22.74 229 VAL D C 1
ATOM 8902 O O . VAL D 1 230 ? 76.076 27.083 67.858 1.00 23.90 229 VAL D O 1
ATOM 8906 N N . TRP D 1 231 ? 75.743 25.857 66.031 1.00 22.77 230 TRP D N 1
ATOM 8907 C CA . TRP D 1 231 ? 74.429 25.439 66.425 1.00 22.37 230 TRP D CA 1
ATOM 8908 C C . TRP D 1 231 ? 74.443 24.115 67.163 1.00 21.70 230 TRP D C 1
ATOM 8909 O O . TRP D 1 231 ? 75.157 23.199 66.756 1.00 18.95 230 TRP D O 1
ATOM 8920 N N . SER D 1 232 ? 73.704 24.058 68.270 1.00 19.42 231 SER D N 1
ATOM 8921 C CA . SER D 1 232 ? 73.510 22.830 69.018 1.00 21.74 231 SER D CA 1
ATOM 8922 C C . SER D 1 232 ? 72.015 22.619 69.306 1.00 20.20 231 SER D C 1
ATOM 8923 O O . SER D 1 232 ? 71.238 23.558 69.440 1.00 20.78 231 SER D O 1
ATOM 8926 N N . ILE D 1 233 ? 71.607 21.350 69.392 1.00 20.08 232 ILE D N 1
ATOM 8927 C CA A ILE D 1 233 ? 70.221 21.033 69.639 0.50 19.61 232 ILE D CA 1
ATOM 8928 C CA B ILE D 1 233 ? 70.224 20.916 69.572 0.50 19.81 232 ILE D CA 1
ATOM 8929 C C . ILE D 1 233 ? 70.045 20.288 70.940 1.00 18.14 232 ILE D C 1
ATOM 8930 O O . ILE D 1 233 ? 70.876 19.428 71.335 1.00 17.24 232 ILE D O 1
ATOM 8939 N N . LEU D 1 234 ? 69.009 20.713 71.655 1.00 18.68 233 LEU D N 1
ATOM 8940 C CA . LEU D 1 234 ? 68.596 20.143 72.927 1.00 20.53 233 LEU D CA 1
ATOM 8941 C C . LEU D 1 234 ? 67.094 19.818 72.787 1.00 19.05 233 LEU D C 1
ATOM 8942 O O . LEU D 1 234 ? 66.263 20.726 72.786 1.00 21.30 233 LEU D O 1
ATOM 8947 N N . GLY D 1 235 ? 66.763 18.523 72.723 1.00 21.30 234 GLY D N 1
ATOM 8948 C CA . GLY D 1 235 ? 65.398 18.058 72.682 1.00 20.98 234 GLY D CA 1
ATOM 8949 C C . GLY D 1 235 ? 65.113 17.483 74.054 1.00 19.11 234 GLY D C 1
ATOM 8950 O O . GLY D 1 235 ? 65.872 16.655 74.549 1.00 20.51 234 GLY D O 1
ATOM 8951 N N . ALA D 1 236 ? 64.066 17.970 74.702 1.00 18.54 235 ALA D N 1
ATOM 8952 C CA . ALA D 1 236 ? 63.714 17.557 76.046 1.00 18.91 235 ALA D CA 1
ATOM 8953 C C . ALA D 1 236 ? 63.053 16.174 76.011 1.00 20.22 235 ALA D C 1
ATOM 8954 O O . ALA D 1 236 ? 62.302 15.863 75.091 1.00 21.34 235 ALA D O 1
ATOM 8956 N N . GLY D 1 237 ? 63.345 15.376 77.024 1.00 20.44 236 GLY D N 1
ATOM 8957 C CA . GLY D 1 237 ? 62.662 14.099 77.153 1.00 20.35 236 GLY D CA 1
ATOM 8958 C C . GLY D 1 237 ? 62.858 13.200 75.968 1.00 22.49 236 GLY D C 1
ATOM 8959 O O . GLY D 1 237 ? 63.976 13.072 75.463 1.00 23.26 236 GLY D O 1
ATOM 8960 N N . ARG D 1 238 ? 61.758 12.569 75.531 1.00 23.53 237 ARG D N 1
ATOM 8961 C CA . ARG D 1 238 ? 61.792 11.600 74.450 1.00 24.33 237 ARG D CA 1
ATOM 8962 C C . ARG D 1 238 ? 62.242 12.179 73.126 1.00 22.77 237 ARG D C 1
ATOM 8963 O O . ARG D 1 238 ? 62.627 11.435 72.223 1.00 22.55 237 ARG D O 1
ATOM 8971 N N . HIS D 1 239 ? 62.234 13.512 73.006 1.00 21.56 238 HIS D N 1
ATOM 8972 C CA . HIS D 1 239 ? 62.657 14.172 71.788 1.00 21.24 238 HIS D CA 1
ATOM 8973 C C . HIS D 1 239 ? 64.185 14.382 71.708 1.00 20.22 238 HIS D C 1
ATOM 8974 O O . HIS D 1 239 ? 64.704 14.811 70.673 1.00 20.14 238 HIS D O 1
ATOM 8981 N N . GLN D 1 240 ? 64.881 14.063 72.780 1.00 19.61 239 GLN D N 1
ATOM 8982 C CA . GLN D 1 240 ? 66.311 14.212 72.827 1.00 19.51 239 GLN D CA 1
ATOM 8983 C C . GLN D 1 240 ? 67.062 13.667 71.619 1.00 19.97 239 GLN D C 1
ATOM 8984 O O . GLN D 1 240 ? 67.816 14.380 70.941 1.00 17.88 239 GLN D O 1
ATOM 8990 N N . ILE D 1 241 ? 66.961 12.382 71.384 1.00 18.36 240 ILE D N 1
ATOM 8991 C CA . ILE D 1 241 ? 67.738 11.803 70.300 1.00 19.12 240 ILE D CA 1
ATOM 8992 C C . ILE D 1 241 ? 67.123 12.093 68.905 1.00 19.49 240 ILE D C 1
ATOM 8993 O O . ILE D 1 241 ? 67.862 12.364 67.971 1.00 21.72 240 ILE D O 1
ATOM 8998 N N . PRO D 1 242 ? 65.793 11.988 68.734 1.00 18.06 241 PRO D N 1
ATOM 8999 C CA . PRO D 1 242 ? 65.223 12.343 67.411 1.00 18.84 241 PRO D CA 1
ATOM 9000 C C . PRO D 1 242 ? 65.640 13.776 66.953 1.00 18.07 241 PRO D C 1
ATOM 9001 O O . PRO D 1 242 ? 66.055 13.976 65.809 1.00 17.28 241 PRO D O 1
ATOM 9005 N N . LEU D 1 243 ? 65.453 14.756 67.810 1.00 19.31 242 LEU D N 1
ATOM 9006 C CA . LEU D 1 243 ? 65.810 16.120 67.363 1.00 17.74 242 LEU D CA 1
ATOM 9007 C C . LEU D 1 243 ? 67.298 16.314 67.172 1.00 19.87 242 LEU D C 1
ATOM 9008 O O . LEU D 1 243 ? 67.736 17.034 66.252 1.00 19.37 242 LEU D O 1
ATOM 9013 N N . ALA D 1 244 ? 68.093 15.786 68.085 1.00 19.69 243 ALA D N 1
ATOM 9014 C CA . ALA D 1 244 ? 69.536 15.881 67.927 1.00 18.51 243 ALA D CA 1
ATOM 9015 C C . ALA D 1 244 ? 69.959 15.244 66.590 1.00 18.74 243 ALA D C 1
ATOM 9016 O O . ALA D 1 244 ? 70.849 15.711 65.940 1.00 19.01 243 ALA D O 1
ATOM 9018 N N . SER D 1 245 ? 69.315 14.137 66.195 1.00 19.78 244 SER D N 1
ATOM 9019 C CA . SER D 1 245 ? 69.631 13.448 64.949 1.00 18.15 244 SER D CA 1
ATOM 9020 C C . SER D 1 245 ? 69.278 14.258 63.709 1.00 20.36 244 SER D C 1
ATOM 9021 O O . SER D 1 245 ? 70.099 14.390 62.764 1.00 22.23 244 SER D O 1
ATOM 9024 N N . ILE D 1 246 ? 68.109 14.909 63.736 1.00 18.87 245 ILE D N 1
ATOM 9025 C CA . ILE D 1 246 ? 67.647 15.725 62.645 1.00 19.00 245 ILE D CA 1
ATOM 9026 C C . ILE D 1 246 ? 68.698 16.844 62.512 1.00 19.72 245 ILE D C 1
ATOM 9027 O O . ILE D 1 246 ? 69.112 17.154 61.429 1.00 19.96 245 ILE D O 1
ATOM 9032 N N . GLY D 1 247 ? 69.152 17.361 63.628 1.00 20.29 246 GLY D N 1
ATOM 9033 C CA . GLY D 1 247 ? 70.193 18.390 63.582 1.00 20.10 246 GLY D CA 1
ATOM 9034 C C . GLY D 1 247 ? 71.547 17.882 63.093 1.00 20.80 246 GLY D C 1
ATOM 9035 O O . GLY D 1 247 ? 72.145 18.507 62.212 1.00 22.26 246 GLY D O 1
ATOM 9036 N N . ALA D 1 248 ? 72.054 16.793 63.682 1.00 19.72 247 ALA D N 1
ATOM 9037 C CA . ALA D 1 248 ? 73.368 16.226 63.325 1.00 20.32 247 ALA D CA 1
ATOM 9038 C C . ALA D 1 248 ? 73.443 16.002 61.787 1.00 21.73 247 ALA D C 1
ATOM 9039 O O . ALA D 1 248 ? 74.455 16.263 61.162 1.00 21.15 247 ALA D O 1
ATOM 9041 N N . ALA D 1 249 ? 72.336 15.527 61.220 1.00 20.28 248 ALA D N 1
ATOM 9042 C CA . ALA D 1 249 ? 72.272 15.222 59.782 1.00 21.51 248 ALA D CA 1
ATOM 9043 C C . ALA D 1 249 ? 72.389 16.436 58.886 1.00 23.34 248 ALA D C 1
ATOM 9044 O O . ALA D 1 249 ? 72.531 16.268 57.683 1.00 25.32 248 ALA D O 1
ATOM 9046 N N . GLN D 1 250 ? 72.340 17.651 59.440 1.00 22.64 249 GLN D N 1
ATOM 9047 C CA . GLN D 1 250 ? 72.458 18.841 58.643 1.00 23.43 249 GLN D CA 1
ATOM 9048 C C . GLN D 1 250 ? 73.482 19.831 59.198 1.00 25.00 249 GLN D C 1
ATOM 9049 O O . GLN D 1 250 ? 73.344 21.016 58.985 1.00 24.70 249 GLN D O 1
ATOM 9055 N N . GLY D 1 251 ? 74.485 19.340 59.918 1.00 26.73 250 GLY D N 1
ATOM 9056 C CA . GLY D 1 251 ? 75.574 20.195 60.410 1.00 26.27 250 GLY D CA 1
ATOM 9057 C C . GLY D 1 251 ? 75.524 20.698 61.845 1.00 26.28 250 GLY D C 1
ATOM 9058 O O . GLY D 1 251 ? 76.380 21.513 62.262 1.00 26.64 250 GLY D O 1
ATOM 9059 N N . ALA D 1 252 ? 74.522 20.278 62.604 1.00 22.78 251 ALA D N 1
ATOM 9060 C CA . ALA D 1 252 ? 74.403 20.713 63.980 1.00 21.76 251 ALA D CA 1
ATOM 9061 C C . ALA D 1 252 ? 75.229 19.887 64.923 1.00 22.10 251 ALA D C 1
ATOM 9062 O O . ALA D 1 252 ? 75.640 18.755 64.634 1.00 22.69 251 ALA D O 1
ATOM 9064 N N . ASN D 1 253 ? 75.448 20.487 66.082 1.00 22.69 252 ASN D N 1
ATOM 9065 C CA . ASN D 1 253 ? 76.044 19.839 67.205 1.00 22.08 252 ASN D CA 1
ATOM 9066 C C . ASN D 1 253 ? 74.865 19.404 68.084 1.00 20.86 252 ASN D C 1
ATOM 9067 O O . ASN D 1 253 ? 73.714 19.804 67.828 1.00 18.17 252 ASN D O 1
ATOM 9072 N N . VAL D 1 254 ? 75.147 18.616 69.104 1.00 21.24 253 VAL D N 1
ATOM 9073 C CA . VAL D 1 254 ? 74.110 17.931 69.858 1.00 18.80 253 VAL D CA 1
ATOM 9074 C C . VAL D 1 254 ? 74.347 17.979 71.362 1.00 17.10 253 VAL D C 1
ATOM 9075 O O . VAL D 1 254 ? 75.493 17.983 71.834 1.00 21.41 253 VAL D O 1
ATOM 9079 N N . ARG D 1 255 ? 73.251 18.029 72.091 1.00 17.23 254 ARG D N 1
ATOM 9080 C CA . ARG D 1 255 ? 73.262 18.027 73.550 1.00 17.17 254 ARG D CA 1
ATOM 9081 C C . ARG D 1 255 ? 72.398 16.873 74.031 1.00 18.52 254 ARG D C 1
ATOM 9082 O O . ARG D 1 255 ? 71.255 16.707 73.563 1.00 19.92 254 ARG D O 1
ATOM 9090 N N . VAL D 1 256 ? 72.964 16.131 74.972 1.00 17.59 255 VAL D N 1
ATOM 9091 C CA . VAL D 1 256 ? 72.253 15.001 75.614 1.00 18.63 255 VAL D CA 1
ATOM 9092 C C . VAL D 1 256 ? 72.490 15.159 77.119 1.00 20.77 255 VAL D C 1
ATOM 9093 O O . VAL D 1 256 ? 73.046 16.183 77.558 1.00 19.57 255 VAL D O 1
ATOM 9097 N N . GLY D 1 257 ? 72.020 14.183 77.914 1.00 19.59 256 GLY D N 1
ATOM 9098 C CA . GLY D 1 257 ? 72.244 14.204 79.324 1.00 18.99 256 GLY D CA 1
ATOM 9099 C C . GLY D 1 257 ? 70.986 14.041 80.133 1.00 18.48 256 GLY D C 1
ATOM 9100 O O . GLY D 1 257 ? 69.892 14.402 79.701 1.00 19.25 256 GLY D O 1
ATOM 9101 N N . LEU D 1 258 ? 71.172 13.560 81.355 1.00 22.36 257 LEU D N 1
ATOM 9102 C CA . LEU D 1 258 ? 70.034 13.254 82.285 1.00 21.65 257 LEU D CA 1
ATOM 9103 C C . LEU D 1 258 ? 69.382 14.517 82.811 1.00 21.14 257 LEU D C 1
ATOM 9104 O O . LEU D 1 258 ? 68.296 14.527 83.361 1.00 20.26 257 LEU D O 1
ATOM 9109 N N . GLU D 1 259 ? 70.050 15.652 82.688 1.00 17.81 258 GLU D N 1
ATOM 9110 C CA . GLU D 1 259 ? 69.344 16.866 82.967 1.00 17.56 258 GLU D CA 1
ATOM 9111 C C . GLU D 1 259 ? 68.150 17.108 82.071 1.00 17.78 258 GLU D C 1
ATOM 9112 O O . GLU D 1 259 ? 67.172 17.705 82.487 1.00 22.08 258 GLU D O 1
ATOM 9118 N N . ASP D 1 260 ? 68.249 16.688 80.817 1.00 17.93 259 ASP D N 1
ATOM 9119 C CA . ASP D 1 260 ? 67.302 16.987 79.737 1.00 17.68 259 ASP D CA 1
ATOM 9120 C C . ASP D 1 260 ? 66.300 15.836 79.507 1.00 19.38 259 ASP D C 1
ATOM 9121 O O . ASP D 1 260 ? 65.174 16.080 79.138 1.00 20.46 259 ASP D O 1
ATOM 9126 N N . SER D 1 261 ? 66.767 14.615 79.658 1.00 21.04 260 SER D N 1
ATOM 9127 C CA . SER D 1 261 ? 65.916 13.443 79.549 1.00 21.36 260 SER D CA 1
ATOM 9128 C C . SER D 1 261 ? 66.359 12.350 80.499 1.00 22.11 260 SER D C 1
ATOM 9129 O O . SER D 1 261 ? 67.558 12.054 80.616 1.00 21.99 260 SER D O 1
ATOM 9132 N N . LEU D 1 262 ? 65.391 11.688 81.158 1.00 23.31 261 LEU D N 1
ATOM 9133 C CA . LEU D 1 262 ? 65.705 10.580 82.057 1.00 25.88 261 LEU D CA 1
ATOM 9134 C C . LEU D 1 262 ? 65.731 9.220 81.320 1.00 27.41 261 LEU D C 1
ATOM 9135 O O . LEU D 1 262 ? 66.063 8.199 81.928 1.00 27.66 261 LEU D O 1
ATOM 9140 N N . TRP D 1 263 ? 65.451 9.241 80.018 1.00 27.33 262 TRP D N 1
ATOM 9141 C CA . TRP D 1 263 ? 65.233 8.039 79.205 1.00 29.62 262 TRP D CA 1
ATOM 9142 C C . TRP D 1 263 ? 66.326 7.687 78.232 1.00 29.06 262 TRP D C 1
ATOM 9143 O O . TRP D 1 263 ? 67.106 8.555 77.804 1.00 25.43 262 TRP D O 1
ATOM 9154 N N . ILE D 1 264 ? 66.398 6.383 77.924 1.00 30.70 263 ILE D N 1
ATOM 9155 C CA . ILE D 1 264 ? 67.334 5.842 76.945 1.00 31.21 263 ILE D CA 1
ATOM 9156 C C . ILE D 1 264 ? 66.590 5.210 75.784 1.00 33.40 263 ILE D C 1
ATOM 9157 O O . ILE D 1 264 ? 67.182 4.923 74.758 1.00 34.88 263 ILE D O 1
ATOM 9162 N N . ALA D 1 265 ? 65.309 4.924 76.004 1.00 34.33 264 ALA D N 1
ATOM 9163 C CA . ALA D 1 265 ? 64.393 4.340 75.056 1.00 35.76 264 ALA D CA 1
ATOM 9164 C C . ALA D 1 265 ? 63.007 4.491 75.706 1.00 34.85 264 ALA D C 1
ATOM 9165 O O . ALA D 1 265 ? 62.915 4.752 76.893 1.00 33.14 264 ALA D O 1
ATOM 9167 N N . PRO D 1 266 ? 61.933 4.329 74.937 1.00 37.25 265 PRO D N 1
ATOM 9168 C CA . PRO D 1 266 ? 60.600 4.530 75.484 1.00 39.14 265 PRO D CA 1
ATOM 9169 C C . PRO D 1 266 ? 60.320 3.671 76.719 1.00 38.37 265 PRO D C 1
ATOM 9170 O O . PRO D 1 266 ? 60.531 2.454 76.701 1.00 37.95 265 PRO D O 1
ATOM 9174 N N . GLY D 1 267 ? 59.911 4.333 77.797 1.00 39.92 266 GLY D N 1
ATOM 9175 C CA . GLY D 1 267 ? 59.650 3.671 79.107 1.00 39.48 266 GLY D CA 1
ATOM 9176 C C . GLY D 1 267 ? 60.875 3.028 79.771 1.00 39.39 266 GLY D C 1
ATOM 9177 O O . GLY D 1 267 ? 60.745 2.256 80.708 1.00 40.07 266 GLY D O 1
ATOM 9178 N N . GLU D 1 268 ? 62.074 3.373 79.312 1.00 36.93 267 GLU D N 1
ATOM 9179 C CA . GLU D 1 268 ? 63.294 2.781 79.814 1.00 36.14 267 GLU D CA 1
ATOM 9180 C C . GLU D 1 268 ? 64.248 3.872 80.293 1.00 31.30 267 GLU D C 1
ATOM 9181 O O . GLU D 1 268 ? 64.723 4.669 79.526 1.00 28.85 267 GLU D O 1
ATOM 9187 N N . LEU D 1 269 ? 64.476 3.905 81.592 1.00 29.29 268 LEU D N 1
ATOM 9188 C CA . LEU D 1 269 ? 65.385 4.849 82.199 1.00 27.54 268 LEU D CA 1
ATOM 9189 C C . LEU D 1 269 ? 66.838 4.661 81.771 1.00 26.82 268 LEU D C 1
ATOM 9190 O O . LEU D 1 269 ? 67.366 3.551 81.704 1.00 26.37 268 LEU D O 1
ATOM 9195 N N . ALA D 1 270 ? 67.486 5.783 81.479 1.00 25.54 269 ALA D N 1
ATOM 9196 C CA . ALA D 1 270 ? 68.904 5.820 81.177 1.00 25.36 269 ALA D CA 1
ATOM 9197 C C . ALA D 1 270 ? 69.676 5.624 82.476 1.00 26.16 269 ALA D C 1
ATOM 9198 O O . ALA D 1 270 ? 69.505 6.395 83.448 1.00 26.29 269 ALA D O 1
ATOM 9200 N N . GLU D 1 271 ? 70.542 4.608 82.507 1.00 23.90 270 GLU D N 1
ATOM 9201 C CA . GLU D 1 271 ? 71.342 4.339 83.713 1.00 26.04 270 GLU D CA 1
ATOM 9202 C C . GLU D 1 271 ? 72.494 5.315 83.883 1.00 23.61 270 GLU D C 1
ATOM 9203 O O . GLU D 1 271 ? 72.986 5.533 84.968 1.00 22.72 270 GLU D O 1
ATOM 9209 N N . THR D 1 272 ? 72.982 5.822 82.784 1.00 23.59 271 THR D N 1
ATOM 9210 C CA . THR D 1 272 ? 74.064 6.809 82.853 1.00 22.58 271 THR D CA 1
ATOM 9211 C C . THR D 1 272 ? 73.893 7.852 81.774 1.00 21.86 271 THR D C 1
ATOM 9212 O O . THR D 1 272 ? 73.202 7.650 80.792 1.00 23.11 271 THR D O 1
ATOM 9216 N N . ASN D 1 273 ? 74.585 8.970 81.965 1.00 21.22 272 ASN D N 1
ATOM 9217 C CA . ASN D 1 273 ? 74.735 10.000 80.955 1.00 20.15 272 ASN D CA 1
ATOM 9218 C C . ASN D 1 273 ? 75.473 9.439 79.728 1.00 19.09 272 ASN D C 1
ATOM 9219 O O . ASN D 1 273 ? 75.089 9.638 78.572 1.00 18.98 272 ASN D O 1
ATOM 9224 N N . ALA D 1 274 ? 76.526 8.688 80.010 1.00 21.40 273 ALA D N 1
ATOM 9225 C CA . ALA D 1 274 ? 77.300 8.022 78.973 1.00 20.19 273 ALA D CA 1
ATOM 9226 C C . ALA D 1 274 ? 76.446 7.240 78.002 1.00 20.81 273 ALA D C 1
ATOM 9227 O O . ALA D 1 274 ? 76.741 7.208 76.804 1.00 22.65 273 ALA D O 1
ATOM 9229 N N . ALA D 1 275 ? 75.388 6.585 78.509 1.00 19.95 274 ALA D N 1
ATOM 9230 C CA . ALA D 1 275 ? 74.561 5.785 77.677 1.00 21.89 274 ALA D CA 1
ATOM 9231 C C . ALA D 1 275 ? 73.887 6.621 76.596 1.00 23.76 274 ALA D C 1
ATOM 9232 O O . ALA D 1 275 ? 73.727 6.178 75.456 1.00 22.69 274 ALA D O 1
ATOM 9234 N N . GLN D 1 276 ? 73.477 7.841 76.962 1.00 24.36 275 GLN D N 1
ATOM 9235 C CA . GLN D 1 276 ? 72.843 8.757 76.019 1.00 23.79 275 GLN D CA 1
ATOM 9236 C C . GLN D 1 276 ? 73.859 9.280 75.003 1.00 19.23 275 GLN D C 1
ATOM 9237 O O . GLN D 1 276 ? 73.528 9.386 73.806 1.00 19.40 275 GLN D O 1
ATOM 9243 N N . VAL D 1 277 ? 75.084 9.516 75.470 1.00 21.90 276 VAL D N 1
ATOM 9244 C CA . VAL D 1 277 ? 76.183 9.997 74.584 1.00 23.01 276 VAL D CA 1
ATOM 9245 C C . VAL D 1 277 ? 76.411 8.895 73.537 1.00 24.86 276 VAL D C 1
ATOM 9246 O O . VAL D 1 277 ? 76.497 9.152 72.332 1.00 21.43 276 VAL D O 1
ATOM 9250 N N . ARG D 1 278 ? 76.425 7.637 73.994 1.00 26.48 277 ARG D N 1
ATOM 9251 C CA A ARG D 1 278 ? 76.659 6.543 73.059 0.50 26.48 277 ARG D CA 1
ATOM 9252 C CA B ARG D 1 278 ? 76.607 6.484 73.100 0.50 27.26 277 ARG D CA 1
ATOM 9253 C C . ARG D 1 278 ? 75.536 6.445 72.033 1.00 25.10 277 ARG D C 1
ATOM 9254 O O . ARG D 1 278 ? 75.805 6.187 70.881 1.00 24.04 277 ARG D O 1
ATOM 9269 N N . LYS D 1 279 ? 74.295 6.672 72.453 1.00 26.01 278 LYS D N 1
ATOM 9270 C CA . LYS D 1 279 ? 73.142 6.606 71.553 1.00 27.06 278 LYS D CA 1
ATOM 9271 C C . LYS D 1 279 ? 73.260 7.642 70.428 1.00 25.08 278 LYS D C 1
ATOM 9272 O O . LYS D 1 279 ? 73.092 7.323 69.257 1.00 25.05 278 LYS D O 1
ATOM 9278 N N . ILE D 1 280 ? 73.568 8.895 70.746 1.00 24.88 279 ILE D N 1
ATOM 9279 C CA . ILE D 1 280 ? 73.727 9.905 69.681 1.00 22.50 279 ILE D CA 1
ATOM 9280 C C . ILE D 1 280 ? 74.965 9.618 68.833 1.00 22.10 279 ILE D C 1
ATOM 9281 O O . ILE D 1 280 ? 74.929 9.797 67.620 1.00 20.81 279 ILE D O 1
ATOM 9286 N N . ARG D 1 281 ? 76.028 9.106 69.440 1.00 23.09 280 ARG D N 1
ATOM 9287 C CA . ARG D 1 281 ? 77.208 8.716 68.673 1.00 24.72 280 ARG D CA 1
ATOM 9288 C C . ARG D 1 281 ? 76.950 7.646 67.611 1.00 25.13 280 ARG D C 1
ATOM 9289 O O . ARG D 1 281 ? 77.601 7.634 66.568 1.00 24.49 280 ARG D O 1
ATOM 9297 N N . GLN D 1 282 ? 75.987 6.770 67.885 1.00 23.66 281 GLN D N 1
ATOM 9298 C CA . GLN D 1 282 ? 75.563 5.718 66.964 1.00 27.35 281 GLN D CA 1
ATOM 9299 C C . GLN D 1 282 ? 74.995 6.404 65.708 1.00 24.66 281 GLN D C 1
ATOM 9300 O O . GLN D 1 282 ? 75.275 6.020 64.570 1.00 23.82 281 GLN D O 1
ATOM 9306 N N . VAL D 1 283 ? 74.203 7.453 65.933 1.00 21.32 282 VAL D N 1
ATOM 9307 C CA . VAL D 1 283 ? 73.612 8.237 64.853 1.00 19.89 282 VAL D CA 1
ATOM 9308 C C . VAL D 1 283 ? 74.720 9.003 64.095 1.00 20.51 282 VAL D C 1
ATOM 9309 O O . VAL D 1 283 ? 74.811 8.971 62.859 1.00 20.41 282 VAL D O 1
ATOM 9313 N N . ILE D 1 284 ? 75.602 9.601 64.851 1.00 22.90 283 ILE D N 1
ATOM 9314 C CA . ILE D 1 284 ? 76.684 10.385 64.259 1.00 23.09 283 ILE D CA 1
ATOM 9315 C C . ILE D 1 284 ? 77.559 9.505 63.357 1.00 26.31 283 ILE D C 1
ATOM 9316 O O . ILE D 1 284 ? 78.007 9.937 62.280 1.00 25.88 283 ILE D O 1
ATOM 9321 N N . GLU D 1 285 ? 77.830 8.295 63.821 1.00 26.47 284 GLU D N 1
ATOM 9322 C CA . GLU D 1 285 ? 78.684 7.358 63.077 1.00 27.81 284 GLU D CA 1
ATOM 9323 C C . GLU D 1 285 ? 77.942 6.879 61.830 1.00 26.71 284 GLU D C 1
ATOM 9324 O O . GLU D 1 285 ? 78.532 6.778 60.768 1.00 24.79 284 GLU D O 1
ATOM 9330 N N . GLY D 1 286 ? 76.645 6.591 61.978 1.00 24.59 285 GLY D N 1
ATOM 9331 C CA . GLY D 1 286 ? 75.804 6.255 60.840 1.00 24.98 285 GLY D CA 1
ATOM 9332 C C . GLY D 1 286 ? 75.816 7.276 59.734 1.00 24.20 285 GLY D C 1
ATOM 9333 O O . GLY D 1 286 ? 75.701 6.923 58.556 1.00 24.70 285 GLY D O 1
ATOM 9334 N N . LEU D 1 287 ? 75.951 8.553 60.124 1.00 21.72 286 LEU D N 1
ATOM 9335 C CA . LEU D 1 287 ? 76.045 9.663 59.206 1.00 22.42 286 LEU D CA 1
ATOM 9336 C C . LEU D 1 287 ? 77.455 9.905 58.668 1.00 24.28 286 LEU D C 1
ATOM 9337 O O . LEU D 1 287 ? 77.677 10.883 57.946 1.00 23.47 286 LEU D O 1
ATOM 9342 N N . SER D 1 288 ? 78.403 9.037 59.008 1.00 23.31 287 SER D N 1
ATOM 9343 C CA . SER D 1 288 ? 79.795 9.186 58.579 1.00 24.68 287 SER D CA 1
ATOM 9344 C C . SER D 1 288 ? 80.422 10.486 59.066 1.00 23.90 287 SER D C 1
ATOM 9345 O O . SER D 1 288 ? 81.295 11.045 58.413 1.00 25.36 287 SER D O 1
ATOM 9348 N N . LEU D 1 289 ? 80.019 10.934 60.248 1.00 23.18 288 LEU D N 1
ATOM 9349 C CA . LEU D 1 289 ? 80.589 12.102 60.889 1.00 25.74 288 LEU D CA 1
ATOM 9350 C C . LEU D 1 289 ? 81.425 11.619 62.062 1.00 26.77 288 LEU D C 1
ATOM 9351 O O . LEU D 1 289 ? 81.298 10.495 62.515 1.00 23.05 288 LEU D O 1
ATOM 9356 N N . GLU D 1 290 ? 82.275 12.511 62.541 1.00 25.01 289 GLU D N 1
ATOM 9357 C CA . GLU D 1 290 ? 83.171 12.282 63.642 1.00 29.76 289 GLU D CA 1
ATOM 9358 C C . GLU D 1 290 ? 82.845 13.211 64.796 1.00 26.95 289 GLU D C 1
ATOM 9359 O O . GLU D 1 290 ? 82.355 14.326 64.596 1.00 26.29 289 GLU D O 1
ATOM 9365 N N . VAL D 1 291 ? 83.138 12.740 65.996 1.00 26.98 290 VAL D N 1
ATOM 9366 C CA . VAL D 1 291 ? 82.867 13.494 67.207 1.00 27.44 290 VAL D CA 1
ATOM 9367 C C . VAL D 1 291 ? 84.044 14.418 67.453 1.00 25.57 290 VAL D C 1
ATOM 9368 O O . VAL D 1 291 ? 85.171 14.014 67.275 1.00 25.37 290 VAL D O 1
ATOM 9372 N N . ALA D 1 292 ? 83.772 15.665 67.809 1.00 23.82 291 ALA D N 1
ATOM 9373 C CA . ALA D 1 292 ? 84.814 16.622 68.136 1.00 23.79 291 ALA D CA 1
ATOM 9374 C C . ALA D 1 292 ? 85.502 16.317 69.441 1.00 24.37 291 ALA D C 1
ATOM 9375 O O . ALA D 1 292 ? 84.855 15.958 70.422 1.00 23.73 291 ALA D O 1
ATOM 9377 N N . SER D 1 293 ? 86.815 16.486 69.488 1.00 23.20 292 SER D N 1
ATOM 9378 C CA . SER D 1 293 ? 87.511 16.380 70.780 1.00 23.71 292 SER D CA 1
ATOM 9379 C C . SER D 1 293 ? 87.362 17.688 71.580 1.00 23.61 292 SER D C 1
ATOM 9380 O O . SER D 1 293 ? 86.963 18.703 71.030 1.00 22.85 292 SER D O 1
ATOM 9383 N N . PRO D 1 294 ? 87.711 17.670 72.878 1.00 24.81 293 PRO D N 1
ATOM 9384 C CA . PRO D 1 294 ? 87.725 18.919 73.616 1.00 24.05 293 PRO D CA 1
ATOM 9385 C C . PRO D 1 294 ? 88.604 19.998 72.968 1.00 24.79 293 PRO D C 1
ATOM 9386 O O . PRO D 1 294 ? 88.213 21.138 72.933 1.00 23.57 293 PRO D O 1
ATOM 9390 N N . ALA D 1 295 ? 89.755 19.627 72.443 1.00 24.80 294 ALA D N 1
ATOM 9391 C CA . ALA D 1 295 ? 90.632 20.609 71.765 1.00 24.08 294 ALA D CA 1
ATOM 9392 C C . ALA D 1 295 ? 89.916 21.210 70.574 1.00 24.91 294 ALA D C 1
ATOM 9393 O O . ALA D 1 295 ? 89.964 22.432 70.344 1.00 25.50 294 ALA D O 1
ATOM 9395 N N . GLU D 1 296 ? 89.216 20.359 69.824 1.00 25.97 295 GLU D N 1
ATOM 9396 C CA . GLU D 1 296 ? 88.504 20.803 68.642 1.00 27.84 295 GLU D CA 1
ATOM 9397 C C . GLU D 1 296 ? 87.341 21.710 69.014 1.00 26.72 295 GLU D C 1
ATOM 9398 O O . GLU D 1 296 ? 87.170 22.779 68.416 1.00 25.32 295 GLU D O 1
ATOM 9404 N N . ALA D 1 297 ? 86.554 21.290 70.006 1.00 25.76 296 ALA D N 1
ATOM 9405 C CA . ALA D 1 297 ? 85.485 22.145 70.545 1.00 24.05 296 ALA D CA 1
ATOM 9406 C C . ALA D 1 297 ? 86.018 23.525 70.951 1.00 23.89 296 ALA D C 1
ATOM 9407 O O . ALA D 1 297 ? 85.389 24.529 70.671 1.00 25.21 296 ALA D O 1
ATOM 9409 N N . ARG D 1 298 ? 87.148 23.561 71.638 1.00 23.98 297 ARG D N 1
ATOM 9410 C CA . ARG D 1 298 ? 87.734 24.801 72.125 1.00 24.60 297 ARG D CA 1
ATOM 9411 C C . ARG D 1 298 ? 88.056 25.726 70.969 1.00 25.08 297 ARG D C 1
ATOM 9412 O O . ARG D 1 298 ? 87.823 26.925 71.037 1.00 24.67 297 ARG D O 1
ATOM 9420 N N . THR D 1 299 ? 88.570 25.168 69.884 1.00 27.67 298 THR D N 1
ATOM 9421 C CA . THR D 1 299 ? 88.863 25.955 68.668 1.00 29.53 298 THR D CA 1
ATOM 9422 C C . THR D 1 299 ? 87.585 26.483 68.007 1.00 29.02 298 THR D C 1
ATOM 9423 O O . THR D 1 299 ? 87.495 27.627 67.618 1.00 27.84 298 THR D O 1
ATOM 9435 N N . LEU D 1 301 ? 84.826 27.095 69.412 1.00 24.98 300 LEU D N 1
ATOM 9436 C CA . LEU D 1 301 ? 84.056 28.006 70.246 1.00 25.02 300 LEU D CA 1
ATOM 9437 C C . LEU D 1 301 ? 84.837 29.154 70.797 1.00 25.21 300 LEU D C 1
ATOM 9438 O O . LEU D 1 301 ? 84.290 29.978 71.520 1.00 24.01 300 LEU D O 1
ATOM 9443 N N . GLY D 1 302 ? 86.118 29.214 70.446 1.00 25.64 301 GLY D N 1
ATOM 9444 C CA . GLY D 1 302 ? 86.989 30.263 70.948 1.00 25.26 301 GLY D CA 1
ATOM 9445 C C . GLY D 1 302 ? 87.194 30.280 72.447 1.00 24.07 301 GLY D C 1
ATOM 9446 O O . GLY D 1 302 ? 87.250 31.328 73.033 1.00 25.28 301 GLY D O 1
ATOM 9447 N N . LEU D 1 303 ? 87.367 29.122 73.067 1.00 21.23 302 LEU D N 1
ATOM 9448 C CA . LEU D 1 303 ? 87.460 29.020 74.517 1.00 21.30 302 LEU D CA 1
ATOM 9449 C C . LEU D 1 303 ? 88.860 29.266 75.037 1.00 23.53 302 LEU D C 1
ATOM 9450 O O . LEU D 1 303 ? 89.843 29.112 74.305 1.00 24.74 302 LEU D O 1
ATOM 9455 N N . LYS D 1 304 ? 88.959 29.648 76.307 1.00 21.79 303 LYS D N 1
ATOM 9456 C CA . LYS D 1 304 ? 90.233 30.046 76.882 1.00 23.35 303 LYS D CA 1
ATOM 9457 C C . LYS D 1 304 ? 91.166 28.944 77.359 1.00 24.86 303 LYS D C 1
ATOM 9458 O O . LYS D 1 304 ? 92.346 29.212 77.621 1.00 26.04 303 LYS D O 1
ATOM 9464 N N . GLY D 1 305 ? 90.674 27.720 77.494 1.00 26.08 304 GLY D N 1
ATOM 9465 C CA . GLY D 1 305 ? 91.567 26.636 77.872 1.00 26.08 304 GLY D CA 1
ATOM 9466 C C . GLY D 1 305 ? 91.306 26.129 79.262 1.00 26.61 304 GLY D C 1
ATOM 9467 O O . GLY D 1 305 ? 90.955 26.908 80.138 1.00 23.03 304 GLY D O 1
ATOM 9468 N N . PRO D 1 306 ? 91.547 24.819 79.485 1.00 28.92 305 PRO D N 1
ATOM 9469 C CA . PRO D 1 306 ? 91.159 24.188 80.742 1.00 30.97 305 PRO D CA 1
ATOM 9470 C C . PRO D 1 306 ? 91.933 24.625 81.966 1.00 31.41 305 PRO D C 1
ATOM 9471 O O . PRO D 1 306 ? 91.433 24.496 83.082 1.00 31.60 305 PRO D O 1
ATOM 9475 N N . GLN D 1 307 ? 93.111 25.207 81.749 1.00 30.87 306 GLN D N 1
ATOM 9476 C CA . GLN D 1 307 ? 93.946 25.654 82.823 1.00 31.34 306 GLN D CA 1
ATOM 9477 C C . GLN D 1 307 ? 93.596 27.082 83.229 1.00 31.71 306 GLN D C 1
ATOM 9478 O O . GLN D 1 307 ? 94.038 27.552 84.261 1.00 33.56 306 GLN D O 1
ATOM 9484 N N . ASN D 1 308 ? 92.786 27.763 82.426 1.00 29.39 307 ASN D N 1
ATOM 9485 C CA . ASN D 1 308 ? 92.468 29.171 82.653 1.00 28.75 307 ASN D CA 1
ATOM 9486 C C . ASN D 1 308 ? 91.158 29.420 83.384 1.00 27.47 307 ASN D C 1
ATOM 9487 O O . ASN D 1 308 ? 90.407 30.342 83.054 1.00 28.08 307 ASN D O 1
ATOM 9492 N N . VAL D 1 309 ? 90.881 28.547 84.355 1.00 27.20 308 VAL D N 1
ATOM 9493 C CA . VAL D 1 309 ? 89.699 28.618 85.207 1.00 24.18 308 VAL D CA 1
ATOM 9494 C C . VAL D 1 309 ? 90.158 28.708 86.676 1.00 23.95 308 VAL D C 1
ATOM 9495 O O . VAL D 1 309 ? 91.285 28.316 87.008 1.00 25.19 308 VAL D O 1
ATOM 9499 N N . ASN D 1 310 ? 89.263 29.149 87.555 1.00 23.34 309 ASN D N 1
ATOM 9500 C CA . ASN D 1 310 ? 89.550 29.272 88.991 1.00 24.95 309 ASN D CA 1
ATOM 9501 C C . ASN D 1 310 ? 89.137 28.074 89.848 1.00 28.15 309 ASN D C 1
ATOM 9502 O O . ASN D 1 310 ? 88.402 28.209 90.828 1.00 28.92 309 ASN D O 1
ATOM 9507 N N . PHE D 1 311 ? 89.644 26.921 89.459 1.00 28.19 310 PHE D N 1
ATOM 9508 C CA . PHE D 1 311 ? 89.531 25.691 90.213 1.00 31.16 310 PHE D CA 1
ATOM 9509 C C . PHE D 1 311 ? 90.515 24.670 89.664 1.00 31.60 310 PHE D C 1
ATOM 9510 O O . PHE D 1 311 ? 91.288 24.926 88.730 1.00 31.21 310 PHE D O 1
#

Sequence (1196 aa):
SRKVIITCAVTGAIHTPSSPYLPVTPDEVAQASIGAAEAGAAVIHLHARDPRDGRPTQDPAAFAEEFLPRIKSSNTDAVINLTTGGSPHTVEERLRPATHYPELASLNGSNFGLYPLERFKEFAHGWEREHLERSRDLVFKNNTFADIEFILKTCGGNGTRFEFECYDTSHLYNLAHFVDRKLATPPFFVQTVFGLLGGIGPHPEDLAHHRRTADRLFGADYVWSILGAGRRHQIPLASIGAAQGANVRVGLEDSLWIAPGELAETNAAQVRKIRQVIEGLSLEVASPAEARTLGLKGPQNVNFSRKVIITCAVTGAIHTPSSPYLPVTPDEVAQASIGAAEAGAAVIHLHARDPRDGRPTQDPAAFAEFLPRIKSNTDDAVINLTTGGSPHTVEERLRPATHYPELASLNGSNFGLYPLERFKEFAHGWEREHLERSRDDLVFKNNTFADIEFILKTCGGNGTRFEFECYDTSHLYNLAHFVDRKLATPPFFVQTVFGLLLGGIGPHPEDLAHHRRTADRLFGADYVWSILGAGRHQIPLASIGAAQGANVRVGLEDSLWIAPGELAETNAAQVRKIRQVIEGLSLEVASPAEARTLGLKGPQNVNFSRKVIITCAVTGAIHTPSSPYLPVTPDEVAQASIGAAEAGAAVIHLHARDPRDGRPTQDPAAFAEFLPRIKSSNTDAVINLTTGGSPHTVEERLRPATHYPELASLNGSNFGLYPLERFKEFAHGWEREHLEERSRDLVFKNNTFADIEFILKTCGGNGTRFEFECYDTSHLYNLAHFVDRKLATPPFFVQTVFGLLGGIGPHPEDLAHHRRTADRLFGADYVWSILGAGRRHQIPLASIGAAQGANVRVGLEDSLWIAPGELAETNAAQVRKIRQVIEGLSLEVASPAEARTLGLKGPQQNVNFSRKVIITCAVTGAIHTPSSPYLPVTPDEVAQASIGAAEAGAAVIHLHARDPRDGRPTQDPAAFAEFLPRIKSSNTDAVINLTTGGSPHTVEERRLRPATHYPELASLNGSNFGLYPLERFKEFAHGWEREEHLERSRDLLVFKNNTFADIEFILKTCGGNGTRFEFECYDTSHLYNLAHFVDRKLATPPFFVQTVFGLLLGGIGPHPEDLAHHRRTADRLFGADYVWSIILGAGRHQIPLASIGAAQGANVRVGLEDSLWIAPGELAETNAAQVRRKIRQVIEGLSLEVASPAEARTLGLKGPQNVNF

Organism: Paraburkholderia xenovorans (strain LB400) (NCBI:txid266265)

InterPro domains:
  IPR008567 Beta-keto acid cleavage enzyme [PF05853] (6-302)
  IPR008567 Beta-keto acid cleavage enzyme [PTHR37418] (6-303)
  IPR013785 Aldolase-type TIM barrel [G3DSA:3.20.20.70] (1-310)

B-factor: mean 31.64, std 10.62, range [2.0, 77.22]

Solvent-accessible surface area: 39909 Å² total

CATH classification: 3.20.20.70

Nearest PDB structures (foldseek):
  3e49-assembly1_D  TM=1.002E+00  e=1.680E-60  Paraburkholderia xenovorans LB400
  3e02-assembly1_A  TM=9.923E-01  e=9.251E-46  Paraburkholderia xenovorans LB400
  8rio-assembly1_A  TM=9.872E-01  e=1.590E-45  Paracoccus denitrificans PD1222
  3no5-assembly2_C  TM=9.257E-01  e=3.750E-23  Cupriavidus pinatubonensis JMP134
  3chv-assembly1_A-2  TM=9.164E-01  e=5.214E-21  Ruegeria pomeroyi DSS-3